Protein AF-M6K4W4-F1 (afdb_monomer)

Radius of gyration: 41.8 Å; Cα contacts (8 Å, |Δi|>4): 818; chains: 1; bounding box: 89×68×142 Å

Sequence (798 aa):
MIFRPKDFQKKTIPKYYSDYFERLNHFDFEGAIKLLEKIFQDERNQNKKGKPTDFLNEKKEYKSLSVRFQEMLDGFHFSKPLSKKVDLVLKHLEESFNPENLRIHRFKPFNGFLFKMSDDGFSSAVLNSIHFDPETREVSNVFGLNHEIIFEKDSYPSGEDVEETEENSSELYDFIYDMEEGKYSIYYQEEKIEGKDLHVHTKLLLFAKMIREIVDKLLLDERFARFPKVFPFYVLVNSEECYSYTQELFFLEILPSIELQSLRENLNFTLYETSSKIENSISPKEEFLFYLKFLDQQDSREFQTLLRIVDSNPEFQSILEELALDSLNYNFEDEEQEEQEEQEEQEEQEEQEEQEEQEEQEEQEEQEEQEEQEEQEEQEEQEEQEEQEEQEEQEEQEEQLARVRDFEPHLFSSFFWKLAQFNPKSHLENARSFQNKVFFRSPPPLVDSYKIAIPNINNFSYVLFDSYLSIPEEYRSEFYNSFEETLNQMKSLAHPGFKILAMEIEARFKSNQLDSEENPIYLDPPEEFIDVIIDLIHCMPKKFPWFGEAWDFIFEDRLLSLGKKAKRAVPAVIEVMERYNYEDSTRNLATILYNIGCDDIPSLVHELHKENEFYMEEFYDQWSKQAPAVRWAYFLDRFENFPEDFARSEIWEDLLYDSEPGFLVYYENIEKSINRNRIFYAFLKALKNDPQDVPFRFALFYAEKLRNKAKKNRENFFQIISEMTEILKLLNVYEKLNSKQKVYLECGIVAKSIEAFLLEKADALDIFNKTLSKNHLLVFLKVNYIEKKKGSNGVWKN

Organism: NCBI:txid1049928

pLDDT: mean 80.05, std 15.75, range [36.94, 97.44]

Secondary structure (DSSP, 8-state):
-EE--TTTT-TT--HHHHHHHHHHHHS-HHHHHHHHHHHHH-GGGSSBSS-GGGGTT--S----HHHHHHHHHHH---SS-HHHHHHHHHHHHHHT-SHHHHHHHHHS---EEEEEEP-SSSPPEEEEEEEE-TTT--EEEEEEEEEEEE-GGGGS---TT----TTTSHHHHHHHHHHHTT-B-EEETTEEEPHHHHHHHHHHHHHHHHHHHHHHHHTT-HHHHHS---SSBEEEEE-GGG-TT--S--EEESS--B-GGGGTTSTTHHHHHHTT-------HHHHHHHHHTTTT-TTSHHHHHHHHHHHH-HHHHHHHHHHHHHHTT--TTGGGTHHHHHHHHHHHHHHHHHHHHHHTTT-SS-----TTSHHHHHHHHHHHHHHHHHHHHHHHHHHHHHHHHTS-HHHHHHHHHHHHHH-HHHHHHHHHHHHHHHHTPPPPPPPS-HHHHHHHHHHHHHHHHHHHHTS-HHHHHHHHHHHHHHHHHHTTSSSHHHHHHHHHHHHHHHHT-TT-SS-GGGTS--HHHHHHHHHHHHTS-SS---SSHHHHHHIIIIIIHHGGGGGGGHHHHHHHHHHH-SHHHHHHHHHHHHHTT--S--HHHHHHHHH-TTTTTTTHHHHTTHHHHHHHHHHHHHHHH-GGGGGSHHHHHHHS--SHHHHHHHHHHHHH-TTHHHHHHHHHHHHHH---HHHHHHHHHHHHHHHHHHHH-STTHHHHHHHHHHHHHHHHHHS---HHHHHHHHHHHHHHHHHHHHHH-TTHHHHHHHH-SS-HHHHHHHHHHHHHHH-GGGTTT-

Mean predicted aligned error: 17.24 Å

Nearest PDB structures (foldseek):
  6gmh-assembly1_Q  TM=1.712E-01  e=3.561E-02  Homo sapiens
  4ol0-assembly1_B  TM=1.947E-01  e=4.812E-02  Homo sapiens
  7t7t-assembly1_A  TM=1.712E-01  e=3.637E-01  Citrus unshiu
  7v6p-assembly1_A-2  TM=2.464E-01  e=3.878E+00  Homo sapiens
  8bh3-assembly1_S  TM=1.858E-01  e=3.878E+00  Homo sapiens

Solvent-accessible surface area (backbone atoms only — not comparable to full-atom values): 44821 Å² total; per-residue (Å²): 64,57,73,63,61,96,60,87,75,58,96,78,69,58,68,64,60,57,52,51,52,53,43,41,51,76,35,57,73,68,56,47,50,56,52,50,51,52,42,40,60,34,80,81,30,40,51,71,70,77,58,80,77,79,53,72,82,59,92,65,85,90,73,42,44,40,55,54,52,50,53,53,61,72,13,50,47,74,75,56,61,69,65,61,52,46,50,51,55,48,50,39,47,58,73,32,66,47,72,69,33,52,51,41,28,72,80,41,43,30,20,29,41,36,32,40,49,53,69,61,87,73,48,35,26,33,37,30,32,17,18,65,43,85,86,83,65,49,74,42,78,26,44,67,32,74,41,77,72,43,47,45,63,23,56,41,65,94,64,79,93,64,74,92,56,81,79,75,67,43,62,70,51,51,51,51,51,37,28,51,74,46,37,41,59,39,51,54,94,94,44,76,54,62,35,44,58,55,51,49,55,50,49,53,51,57,47,43,54,53,52,47,56,48,48,61,52,41,75,71,33,63,70,58,26,54,45,76,38,36,66,62,29,40,41,35,34,42,48,52,90,57,45,95,83,54,96,60,90,50,59,39,30,62,44,68,63,43,43,68,76,77,38,68,87,42,96,50,34,69,39,41,64,57,25,39,62,74,83,85,81,75,52,74,64,60,53,47,60,64,27,54,80,30,59,84,43,71,87,40,70,52,26,56,47,38,47,53,54,35,76,74,29,73,65,59,42,50,53,52,52,49,44,45,53,51,27,68,66,66,59,91,65,52,77,70,42,54,70,47,49,62,52,50,57,53,53,52,54,56,54,49,59,60,48,57,67,54,58,77,67,64,85,80,78,85,90,89,86,61,101,75,45,67,75,52,49,60,47,50,54,48,52,51,49,51,52,50,54,53,47,54,55,48,53,56,49,51,56,57,51,51,70,55,44,73,47,59,49,28,46,48,40,30,47,34,36,53,40,14,70,74,41,51,91,80,27,41,67,56,28,54,52,51,48,51,51,63,54,69,52,74,80,70,86,72,57,94,46,61,79,56,33,45,56,53,48,50,52,57,50,47,41,54,51,51,32,56,68,41,43,54,79,94,52,40,77,80,46,47,65,59,50,52,50,37,40,55,53,37,48,68,45,91,54,45,65,38,30,50,51,35,52,50,54,50,34,20,62,78,69,71,43,79,88,48,92,66,64,61,44,59,79,67,63,55,72,66,57,54,52,40,51,39,52,42,60,66,66,55,65,90,60,81,86,64,88,50,70,59,46,36,60,53,47,56,69,41,43,54,65,35,19,57,76,39,39,84,39,44,67,54,56,50,52,53,37,65,66,61,67,45,72,71,60,42,56,54,49,49,54,49,38,56,51,16,53,50,56,67,82,54,68,70,57,59,52,50,45,74,78,46,71,77,85,47,65,92,49,49,74,61,49,52,43,46,45,34,52,57,42,44,53,54,45,50,54,47,42,75,78,44,54,75,56,41,42,38,22,66,55,40,45,75,46,56,47,94,43,73,55,19,42,50,54,54,53,53,50,41,74,70,36,95,57,29,68,62,55,51,53,25,48,55,43,5,49,67,73,56,58,39,71,56,48,46,54,45,47,56,52,49,35,53,51,36,54,60,46,39,77,74,38,75,90,53,27,68,60,38,37,48,54,32,29,52,52,47,55,46,49,52,75,80,46,85,64,51,75,72,55,46,54,50,36,51,52,26,50,51,51,51,54,48,52,53,49,50,75,74,37,94,58,44,70,61,53,52,69,74,71,66,88,83,57,69,67,63,52,51,54,51,52,54,52,38,29,77,76,56,36,72,76,43,53,85,75,109

Foldseek 3Di:
DAFCDVPPPPPDDPPVVVVLVVQVRVDDLVSNVVVLLVLQPPPQFFDFDDDPVVCVPPPDDRDTSNVLLVVQVQFQADPDPLVVLLVVQLVQQVVQPDPVLLLLCLVQNQFEKEWEWDQDQQIWTWIARWRADPVVRDIDGRTRRGGTSGDSSSRGHDDPDDDDDPPPVVPSRVSLCCQQVCSTQGDDPHDTDRSLVSSVSSSVSSVLVSLVVSVVVLLQDLSSLQAAGAPLHFYWYWDPVSDPPDPDTTIDTSDDRRGLVNCPVHPSSVSNVVSHDRDPDDPLLSLLLVLLVCLVVCVDVSLVVNLVSCLVDVVSVVLLLVLLVLLLVDDPPCVVVVVVVVVVVVVVVVVVVVVVVVVVPPPPDDDDDDPPCPVVVVVVVVVVVVVVVVVVVVVVSVVSSVVSSPDHSLSSLLSLQVSCVVPVVPRVVVSVVSLLCLLPRDQHDQDLDLVRNLVSLVSNLVSLLSSLVSHPPVCSVVCVVSSLVSLVVQCVDDQLSSVLSSVQSVQCVVVVPSPDPDGPCLVPPDPVNLVSLLSLLVSQDLEHPPDDDSCCSNQVNPLLSNFLVSLVSLVSLVVSCVSHLDQPSVLSSQVSCVRNPPQARDPSNVVNCVVPVPRQPPPCLVSLQRNLVVLVVVVVVCCVVPVLVLLAQVNVVVRQDQDLSSLVNVLVCLVVDPCNVSNLVSLLSNLQPPHDDRSLVSLVSNLVVLVVVLVVDLQCNLVSLQSSLSSLVSSVVPDPDDPVSVVSNVVSVVSVVVVVVLVPDPCVLVVLVVPDDDDPVSVSSNQNSQCVPPNPVSNVVD

Structure (mmCIF, N/CA/C/O backbone):
data_AF-M6K4W4-F1
#
_entry.id   AF-M6K4W4-F1
#
loop_
_atom_site.group_PDB
_atom_site.id
_atom_site.type_symbol
_atom_site.label_atom_id
_atom_site.label_alt_id
_atom_site.label_comp_id
_atom_site.label_asym_id
_atom_site.label_entity_id
_atom_site.label_seq_id
_atom_site.pdbx_PDB_ins_code
_atom_site.Cartn_x
_atom_site.Cartn_y
_atom_site.Cartn_z
_atom_site.occupancy
_atom_site.B_iso_or_equiv
_atom_site.auth_seq_id
_atom_site.auth_comp_id
_atom_site.auth_asym_id
_atom_site.auth_atom_id
_atom_site.pdbx_PDB_model_num
ATOM 1 N N . MET A 1 1 ? -38.088 -5.183 10.378 1.00 49.34 1 MET A N 1
ATOM 2 C CA . MET A 1 1 ? -36.791 -4.618 9.973 1.00 49.34 1 MET A CA 1
ATOM 3 C C . MET A 1 1 ? -36.894 -3.118 10.109 1.00 49.34 1 MET A C 1
ATOM 5 O O . MET A 1 1 ? -37.890 -2.564 9.657 1.00 49.34 1 MET A O 1
ATOM 9 N N . ILE A 1 2 ? -35.953 -2.481 10.795 1.00 46.59 2 ILE A N 1
ATOM 10 C CA . ILE A 1 2 ? -35.942 -1.023 10.928 1.00 46.59 2 ILE A CA 1
ATOM 11 C C . ILE A 1 2 ? -34.768 -0.523 10.084 1.00 46.59 2 ILE A C 1
ATOM 13 O O . ILE A 1 2 ? -33.608 -0.661 10.448 1.00 46.59 2 ILE A O 1
ATOM 17 N N . PHE A 1 3 ? -35.069 0.039 8.918 1.00 52.91 3 PHE A N 1
ATOM 18 C CA . PHE A 1 3 ? -34.086 0.654 8.035 1.00 52.91 3 PHE A CA 1
ATOM 19 C C . PHE A 1 3 ? -33.864 2.081 8.502 1.00 52.91 3 PHE A C 1
ATOM 21 O O . PHE A 1 3 ? -34.741 2.939 8.355 1.00 52.91 3 PHE A O 1
ATOM 28 N N . ARG A 1 4 ? -32.680 2.356 9.049 1.00 50.47 4 ARG A N 1
ATOM 29 C CA . ARG A 1 4 ? -32.281 3.720 9.394 1.00 50.47 4 ARG A CA 1
ATOM 30 C C . ARG A 1 4 ? -31.012 4.138 8.656 1.00 50.47 4 ARG A C 1
ATOM 32 O O . ARG A 1 4 ? -30.052 4.467 9.336 1.00 50.47 4 ARG A O 1
ATOM 39 N N . PRO A 1 5 ? -30.930 4.203 7.318 1.00 49.78 5 PRO A N 1
ATOM 40 C CA . PRO A 1 5 ? -29.841 4.959 6.701 1.00 49.78 5 PRO A CA 1
ATOM 41 C C . PRO A 1 5 ? -29.879 6.408 7.224 1.00 49.78 5 PRO A C 1
ATOM 43 O O . PRO A 1 5 ? -30.958 6.973 7.423 1.00 49.78 5 PRO A O 1
ATOM 46 N N . LYS A 1 6 ? -28.709 6.992 7.522 1.00 44.62 6 LYS A N 1
ATOM 47 C CA . LYS A 1 6 ? -28.580 8.357 8.080 1.00 44.62 6 LYS A CA 1
ATOM 48 C C . LYS A 1 6 ? -29.164 9.423 7.131 1.00 44.62 6 LYS A C 1
ATOM 50 O O . LYS A 1 6 ? -29.436 10.531 7.577 1.00 44.62 6 LYS A O 1
ATOM 55 N N . ASP A 1 7 ? -29.436 9.073 5.866 1.00 46.97 7 ASP A N 1
ATOM 56 C CA . ASP A 1 7 ? -29.549 10.070 4.808 1.00 46.97 7 ASP A CA 1
ATOM 57 C C . ASP A 1 7 ? -30.619 9.803 3.726 1.00 46.97 7 ASP A C 1
ATOM 59 O O . ASP A 1 7 ? -30.394 9.978 2.528 1.00 46.97 7 ASP A O 1
ATOM 63 N N . PHE A 1 8 ? -31.858 9.483 4.123 1.00 48.31 8 PHE A N 1
ATOM 64 C CA . PHE A 1 8 ? -33.008 9.605 3.201 1.00 48.31 8 PHE A CA 1
ATOM 65 C C . PHE A 1 8 ? -33.279 11.062 2.747 1.00 48.31 8 PHE A C 1
ATOM 67 O O . PHE A 1 8 ? -34.235 11.312 2.015 1.00 48.31 8 PHE A O 1
ATOM 74 N N . GLN A 1 9 ? -32.478 12.045 3.182 1.00 43.69 9 GLN A N 1
ATOM 75 C CA . GLN A 1 9 ? -32.677 13.470 2.901 1.00 43.69 9 GLN A CA 1
ATOM 76 C C . GLN A 1 9 ? -31.898 13.996 1.682 1.00 43.69 9 GLN A C 1
ATOM 78 O O . GLN A 1 9 ? -32.047 15.174 1.335 1.00 43.69 9 GLN A O 1
ATOM 83 N N . LYS A 1 10 ? -31.121 13.161 0.970 1.00 51.03 10 LYS A N 1
ATOM 84 C CA . LYS A 1 10 ? -30.505 13.578 -0.302 1.00 51.03 10 LYS A CA 1
ATOM 85 C C . LYS A 1 10 ? -31.591 13.951 -1.323 1.00 51.03 10 LYS A C 1
ATOM 87 O O . LYS A 1 10 ? -32.518 13.192 -1.590 1.00 51.03 10 LYS A O 1
ATOM 92 N N . LYS A 1 11 ? -31.460 15.131 -1.943 1.00 49.00 11 LYS A N 1
ATOM 93 C CA . LYS A 1 11 ? -32.449 15.719 -2.880 1.00 49.00 11 LYS A CA 1
ATOM 94 C C . LYS A 1 11 ? -32.685 14.917 -4.174 1.00 49.00 11 LYS A C 1
ATOM 96 O O . LYS A 1 11 ? -33.542 15.308 -4.963 1.00 49.00 11 LYS A O 1
ATOM 101 N N . THR A 1 12 ? -31.939 13.839 -4.414 1.00 57.78 12 THR A N 1
ATOM 102 C CA . THR A 1 12 ? -31.922 13.085 -5.679 1.00 57.78 12 THR A CA 1
ATOM 103 C C . THR A 1 12 ? -31.826 11.570 -5.459 1.00 57.78 12 THR A C 1
ATOM 105 O O . THR A 1 12 ? -31.023 10.911 -6.110 1.00 57.78 12 THR A O 1
ATOM 108 N N . ILE A 1 13 ? -32.609 11.001 -4.537 1.00 65.00 13 ILE A N 1
ATOM 109 C CA . ILE A 1 13 ? -32.772 9.538 -4.454 1.00 65.00 13 ILE A CA 1
ATOM 110 C C . ILE A 1 13 ? -33.796 9.110 -5.523 1.00 65.00 13 ILE A C 1
ATOM 112 O O . ILE A 1 13 ? -34.909 9.649 -5.519 1.00 65.00 13 ILE A O 1
ATOM 116 N N . PRO A 1 14 ? -33.464 8.183 -6.446 1.00 70.69 14 PRO A N 1
ATOM 117 C CA . PRO A 1 14 ? -34.434 7.653 -7.404 1.00 70.69 14 PRO A CA 1
ATOM 118 C C . PRO A 1 14 ? -35.653 7.045 -6.705 1.00 70.69 14 PRO A C 1
ATOM 120 O O . PRO A 1 14 ? -35.546 6.470 -5.617 1.00 70.69 14 PRO A O 1
ATOM 123 N N . LYS A 1 15 ? -36.828 7.154 -7.331 1.00 74.56 15 LYS A N 1
ATOM 124 C CA . LYS A 1 15 ? -38.108 6.786 -6.710 1.00 74.56 15 LYS A CA 1
ATOM 125 C C . LYS A 1 15 ? -38.156 5.309 -6.324 1.00 74.56 15 LYS A C 1
ATOM 127 O O . LYS A 1 15 ? -38.795 4.963 -5.333 1.00 74.56 15 LYS A O 1
ATOM 132 N N . TYR A 1 16 ? -37.471 4.451 -7.083 1.00 78.81 16 TYR A N 1
ATOM 133 C CA . TYR A 1 16 ? -37.319 3.037 -6.744 1.00 78.81 16 TYR A CA 1
ATOM 134 C C . TYR A 1 16 ? -36.734 2.821 -5.343 1.00 78.81 16 TYR A C 1
ATOM 136 O O . TYR A 1 16 ? -37.367 2.127 -4.557 1.00 78.81 16 TYR A O 1
ATOM 144 N N . TYR A 1 17 ? -35.589 3.422 -4.998 1.00 75.38 17 TYR A N 1
ATOM 145 C CA . TYR A 1 17 ? -34.979 3.196 -3.681 1.00 75.38 17 TYR A CA 1
ATOM 146 C C . TYR A 1 17 ? -35.857 3.733 -2.558 1.00 75.38 17 TYR A C 1
ATOM 148 O O . TYR A 1 17 ? -36.000 3.071 -1.534 1.00 75.38 17 TYR A O 1
ATOM 156 N N . SER A 1 18 ? -36.489 4.899 -2.751 1.00 74.31 18 SER A N 1
ATOM 157 C CA . SER A 1 18 ? -37.393 5.434 -1.730 1.00 74.31 18 SER A CA 1
ATOM 158 C C . SER A 1 18 ? -38.557 4.474 -1.475 1.00 74.31 18 SER A C 1
ATOM 160 O O . SER A 1 18 ? -38.818 4.151 -0.324 1.00 74.31 18 SER A O 1
ATOM 162 N N . ASP A 1 19 ? -39.216 3.968 -2.525 1.00 77.69 19 ASP A N 1
ATOM 163 C CA . ASP A 1 19 ? -40.331 3.021 -2.391 1.00 77.69 19 ASP A CA 1
ATOM 164 C C . ASP A 1 19 ? -39.862 1.641 -1.900 1.00 77.69 19 ASP A C 1
ATOM 166 O O . ASP A 1 19 ? -40.538 1.041 -1.070 1.00 77.69 19 ASP A O 1
ATOM 170 N N . TYR A 1 20 ? -38.700 1.147 -2.340 1.00 77.62 20 TYR A N 1
ATOM 171 C CA . TYR A 1 20 ? -38.130 -0.130 -1.900 1.00 77.62 20 TYR A CA 1
ATOM 172 C C . TYR A 1 20 ? -37.825 -0.113 -0.399 1.00 77.62 20 TYR A C 1
ATOM 174 O O . TYR A 1 20 ? -38.339 -0.958 0.334 1.00 77.62 20 TYR A O 1
ATOM 182 N N . PHE A 1 21 ? -37.072 0.881 0.084 1.00 73.94 21 PHE A N 1
ATOM 183 C CA . PHE A 1 21 ? -36.732 0.991 1.504 1.00 73.94 21 PHE A CA 1
ATOM 184 C C . PHE A 1 21 ? -37.921 1.400 2.382 1.00 73.94 21 PHE A C 1
ATOM 186 O O . PHE A 1 21 ? -38.045 0.914 3.506 1.00 73.94 21 PHE A O 1
ATOM 193 N N . GLU A 1 22 ? -38.831 2.250 1.891 1.00 73.19 22 GLU A N 1
ATOM 194 C CA . GLU A 1 22 ? -40.080 2.555 2.598 1.00 73.19 22 GLU A CA 1
ATOM 195 C C . GLU A 1 22 ? -40.913 1.285 2.784 1.00 73.19 22 GLU A C 1
ATOM 197 O O . GLU A 1 22 ? -41.398 1.017 3.882 1.00 73.19 22 GLU A O 1
ATOM 202 N N . ARG A 1 23 ? -41.042 0.459 1.743 1.00 72.06 23 ARG A N 1
ATOM 203 C CA . ARG A 1 23 ? -41.739 -0.828 1.825 1.00 72.06 23 ARG A CA 1
ATOM 204 C C . ARG A 1 23 ? -41.053 -1.785 2.780 1.00 72.06 23 ARG A C 1
ATOM 206 O O . ARG A 1 23 ? -41.731 -2.396 3.590 1.00 72.06 23 ARG A O 1
ATOM 213 N N . LEU A 1 24 ? -39.736 -1.877 2.725 1.00 68.69 24 LEU A N 1
ATOM 214 C CA . LEU A 1 24 ? -38.922 -2.670 3.639 1.00 68.69 24 LEU A CA 1
ATOM 215 C C . LEU A 1 24 ? -39.102 -2.251 5.115 1.00 68.69 24 LEU A C 1
ATOM 217 O O . LEU A 1 24 ? -39.174 -3.104 5.995 1.00 68.69 24 LEU A O 1
ATOM 221 N N . ASN A 1 25 ? -39.284 -0.957 5.384 1.00 65.81 25 ASN A N 1
ATOM 222 C CA . ASN A 1 25 ? -39.628 -0.436 6.713 1.00 65.81 25 ASN A CA 1
ATOM 223 C C . ASN A 1 25 ? -41.031 -0.836 7.209 1.00 65.81 25 ASN A C 1
ATOM 225 O O . ASN A 1 25 ? -41.274 -0.832 8.416 1.00 65.81 25 ASN A O 1
ATOM 229 N N . HIS A 1 26 ? -41.963 -1.152 6.305 1.00 61.78 26 HIS A N 1
ATOM 230 C CA . HIS A 1 26 ? -43.369 -1.425 6.636 1.00 61.78 26 HIS A CA 1
ATOM 231 C C . HIS A 1 26 ? -43.803 -2.883 6.405 1.00 61.78 26 HIS A C 1
ATOM 233 O O . HIS A 1 26 ? -44.834 -3.297 6.938 1.00 61.78 26 HIS A O 1
ATOM 239 N N . PHE A 1 27 ? -43.064 -3.657 5.611 1.00 56.88 27 PHE A N 1
ATOM 240 C CA . PHE A 1 27 ? -43.358 -5.048 5.278 1.00 56.88 27 PHE A CA 1
ATOM 241 C C . PHE A 1 27 ? -42.494 -6.036 6.065 1.00 56.88 27 PHE A C 1
ATOM 243 O O . PHE A 1 27 ? -41.407 -5.722 6.547 1.00 56.88 27 PHE A O 1
ATOM 250 N N . ASP A 1 28 ? -42.994 -7.266 6.170 1.00 66.88 28 ASP A N 1
ATOM 251 C CA . ASP A 1 28 ? -42.177 -8.437 6.465 1.00 66.88 28 ASP A CA 1
ATOM 252 C C . ASP A 1 28 ? -41.399 -8.884 5.208 1.00 66.88 28 ASP A C 1
ATOM 254 O O . ASP A 1 28 ? -41.616 -8.383 4.101 1.00 66.88 28 ASP A O 1
ATOM 258 N N . PHE A 1 29 ? -40.478 -9.836 5.379 1.00 70.75 29 PHE A N 1
ATOM 259 C CA . PHE A 1 29 ? -39.687 -10.431 4.292 1.00 70.75 29 PHE A CA 1
ATOM 260 C C . PHE A 1 29 ? -40.554 -10.838 3.081 1.00 70.75 29 PHE A C 1
ATOM 262 O O . PHE A 1 29 ? -40.215 -10.542 1.935 1.00 70.75 29 PHE A O 1
ATOM 269 N N . GLU A 1 30 ? -41.728 -11.423 3.334 1.00 76.88 30 GLU A N 1
ATOM 270 C CA . GLU A 1 30 ? -42.681 -11.858 2.307 1.00 76.88 30 GLU A CA 1
ATOM 271 C C . GLU A 1 30 ? -43.223 -10.698 1.459 1.00 76.88 30 GLU A C 1
ATOM 273 O O . GLU A 1 30 ? -43.406 -10.828 0.246 1.00 76.88 30 GLU A O 1
ATOM 278 N N . GLY A 1 31 ? -43.496 -9.543 2.070 1.00 80.44 31 GLY A N 1
ATOM 279 C CA . GLY A 1 31 ? -43.928 -8.352 1.339 1.00 80.44 31 GLY A CA 1
ATOM 280 C C . GLY A 1 31 ? -42.840 -7.773 0.428 1.00 80.44 31 GLY A C 1
ATOM 281 O O . GLY A 1 31 ? -43.158 -7.276 -0.656 1.00 80.44 31 GLY A O 1
ATOM 282 N N . ALA A 1 32 ? -41.572 -7.869 0.834 1.00 80.00 32 ALA A N 1
ATOM 283 C CA . ALA A 1 32 ? -40.431 -7.390 0.056 1.00 80.00 32 ALA A CA 1
ATOM 284 C C . ALA A 1 32 ? -40.082 -8.324 -1.115 1.00 80.00 32 ALA A C 1
ATOM 286 O O . ALA A 1 32 ? -39.896 -7.851 -2.238 1.00 80.00 32 ALA A O 1
ATOM 287 N N . ILE A 1 33 ? -40.115 -9.644 -0.905 1.00 83.06 33 ILE A N 1
ATOM 288 C CA . ILE A 1 33 ? -39.963 -10.625 -1.991 1.00 83.06 33 ILE A CA 1
ATOM 289 C C . ILE A 1 33 ? -41.062 -10.444 -3.044 1.00 83.06 33 ILE A C 1
ATOM 291 O O . ILE A 1 33 ? -40.757 -10.351 -4.229 1.00 83.06 33 ILE A O 1
ATOM 295 N N . LYS A 1 34 ? -42.323 -10.245 -2.635 1.00 85.81 34 LYS A N 1
ATOM 296 C CA . LYS A 1 34 ? -43.436 -9.971 -3.568 1.00 85.81 34 LYS A CA 1
ATOM 297 C C . LYS A 1 34 ? -43.252 -8.714 -4.415 1.00 85.81 34 LYS A C 1
ATOM 299 O O . LYS A 1 34 ? -43.849 -8.597 -5.487 1.00 85.81 34 LYS A O 1
ATOM 304 N N . LEU A 1 35 ? -42.509 -7.723 -3.926 1.00 85.62 35 LEU A N 1
ATOM 305 C CA . LEU A 1 35 ? -42.175 -6.537 -4.711 1.00 85.62 35 LEU A CA 1
ATOM 306 C C . LEU A 1 35 ? -41.155 -6.883 -5.797 1.00 85.62 35 LEU A C 1
ATOM 308 O O . LEU A 1 35 ? -41.369 -6.513 -6.951 1.00 85.62 35 LEU A O 1
ATOM 312 N N . LEU A 1 36 ? -40.091 -7.607 -5.439 1.00 87.12 36 LEU A N 1
ATOM 313 C CA . LEU A 1 36 ? -39.096 -8.075 -6.401 1.00 87.12 36 LEU A CA 1
ATOM 314 C C . LEU A 1 36 ? -39.738 -8.999 -7.436 1.00 87.12 36 LEU A C 1
ATOM 316 O O . LEU A 1 36 ? -39.598 -8.738 -8.625 1.00 87.12 36 LEU A O 1
ATOM 320 N N . GLU A 1 37 ? -40.548 -9.975 -7.019 1.00 89.12 37 GLU A N 1
ATOM 321 C CA . GLU A 1 37 ? -41.305 -10.853 -7.924 1.00 89.12 37 GLU A CA 1
ATOM 322 C C . GLU A 1 37 ? -42.061 -10.058 -8.993 1.00 89.12 37 GLU A C 1
ATOM 324 O O . GLU A 1 37 ? -41.987 -10.387 -10.173 1.00 89.12 37 GLU A O 1
ATOM 329 N N . LYS A 1 38 ? -42.738 -8.964 -8.618 1.00 88.88 38 LYS A N 1
ATOM 330 C CA . LYS A 1 38 ? -43.446 -8.105 -9.582 1.00 88.88 38 LYS A CA 1
ATOM 331 C C . LYS A 1 38 ? -42.511 -7.437 -10.588 1.00 88.88 38 LYS A C 1
ATOM 333 O O . LYS A 1 38 ? -42.890 -7.298 -11.746 1.00 88.88 38 LYS A O 1
ATOM 338 N N . ILE A 1 39 ? -41.320 -7.016 -10.162 1.00 89.00 39 ILE A N 1
ATOM 339 C CA . ILE A 1 39 ? -40.303 -6.430 -11.049 1.00 89.00 39 ILE A CA 1
ATOM 340 C C . ILE A 1 39 ? -39.770 -7.503 -12.005 1.00 89.00 39 ILE A C 1
ATOM 342 O O . ILE A 1 39 ? -39.716 -7.280 -13.215 1.00 89.00 39 ILE A O 1
ATOM 346 N N . PHE A 1 40 ? -39.435 -8.682 -11.477 1.00 88.50 40 PHE A N 1
ATOM 347 C CA . PHE A 1 40 ? -38.919 -9.811 -12.249 1.00 88.50 40 PHE A CA 1
ATOM 348 C C . PHE A 1 40 ? -39.977 -10.454 -13.156 1.00 88.50 40 PHE A C 1
ATOM 350 O O . PHE A 1 40 ? -39.593 -11.107 -14.119 1.00 88.50 40 PHE A O 1
ATOM 357 N N . GLN A 1 41 ? -41.279 -10.259 -12.910 1.00 90.19 41 GLN A N 1
ATOM 358 C CA . GLN A 1 41 ? -42.397 -10.741 -13.743 1.00 90.19 41 GLN A CA 1
ATOM 359 C C . GLN A 1 41 ? -42.896 -9.723 -14.785 1.00 90.19 41 GLN A C 1
ATOM 361 O O . GLN A 1 41 ? -43.704 -10.085 -15.639 1.00 90.19 41 GLN A O 1
ATOM 366 N N . ASP A 1 42 ? -42.442 -8.465 -14.752 1.00 88.06 42 ASP A N 1
ATOM 367 C CA . ASP A 1 42 ? -42.850 -7.452 -15.735 1.00 88.06 42 ASP A CA 1
ATOM 368 C C . ASP A 1 42 ? -42.411 -7.873 -17.147 1.00 88.06 42 ASP A C 1
ATOM 370 O O . ASP A 1 42 ? -41.235 -8.161 -17.388 1.00 88.06 42 ASP A O 1
ATOM 374 N N . GLU A 1 43 ? -43.351 -7.907 -18.095 1.00 85.50 43 GLU A N 1
ATOM 375 C CA . GLU A 1 43 ? -43.111 -8.346 -19.476 1.00 85.50 43 GLU A CA 1
ATOM 376 C C . GLU A 1 43 ? -41.975 -7.567 -20.159 1.00 85.50 43 GLU A C 1
ATOM 378 O O . GLU A 1 43 ? -41.245 -8.124 -20.983 1.00 85.50 43 GLU A O 1
ATOM 383 N N . ARG A 1 44 ? -41.777 -6.294 -19.789 1.00 85.62 44 ARG A N 1
ATOM 384 C CA . ARG A 1 44 ? -40.721 -5.427 -20.339 1.00 85.62 44 ARG A CA 1
ATOM 385 C C . ARG A 1 44 ? -39.317 -5.894 -19.957 1.00 85.62 44 ARG A C 1
ATOM 387 O O . ARG A 1 44 ? -38.374 -5.634 -20.702 1.00 85.62 44 ARG A O 1
ATOM 394 N N . ASN A 1 45 ? -39.191 -6.599 -18.834 1.00 87.56 45 ASN A N 1
ATOM 395 C CA . ASN A 1 45 ? -37.912 -6.968 -18.232 1.00 87.56 45 ASN A CA 1
ATOM 396 C C . ASN A 1 45 ? -37.441 -8.370 -18.667 1.00 87.56 45 ASN A C 1
ATOM 398 O O . ASN A 1 45 ? -36.295 -8.735 -18.429 1.00 87.56 45 ASN A O 1
ATOM 402 N N . GLN A 1 46 ? -38.289 -9.159 -19.340 1.00 82.06 46 GLN A N 1
ATOM 403 C CA . GLN A 1 46 ? -38.048 -10.593 -19.578 1.00 82.06 46 GLN A CA 1
ATOM 404 C C . GLN A 1 46 ? -36.919 -10.927 -20.565 1.00 82.06 46 GLN A C 1
ATOM 406 O O . GLN A 1 46 ? -36.524 -12.092 -20.649 1.00 82.06 46 GLN A O 1
ATOM 411 N N . ASN A 1 47 ? -36.427 -9.948 -21.334 1.00 78.12 47 ASN A N 1
ATOM 412 C CA . ASN A 1 47 ? -35.526 -10.177 -22.467 1.00 78.12 47 ASN A CA 1
ATOM 413 C C . ASN A 1 47 ? -34.128 -9.568 -22.267 1.00 78.12 47 ASN A C 1
ATOM 415 O O . ASN A 1 47 ? -34.017 -8.385 -21.935 1.00 78.12 47 ASN A O 1
ATOM 419 N N . LYS A 1 48 ? -33.066 -10.348 -22.543 1.00 74.44 48 LYS A N 1
ATOM 420 C CA . LYS A 1 48 ? -31.685 -9.831 -22.642 1.00 74.44 48 LYS A CA 1
ATOM 421 C C . LYS A 1 48 ? -31.562 -8.812 -23.789 1.00 74.44 48 LYS A C 1
ATOM 423 O O . LYS A 1 48 ? -32.197 -8.943 -24.837 1.00 74.44 48 LYS A O 1
ATOM 428 N N . LYS A 1 49 ? -30.713 -7.799 -23.614 1.00 71.88 49 LYS A N 1
ATOM 429 C CA . LYS A 1 49 ? -30.322 -6.824 -24.642 1.00 71.88 49 LYS A CA 1
ATOM 430 C C . LYS A 1 49 ? -29.421 -7.503 -25.672 1.00 71.88 49 LYS A C 1
ATOM 432 O O . LYS A 1 49 ? -28.420 -8.104 -25.308 1.00 71.88 49 LYS A O 1
ATOM 437 N N . GLY A 1 50 ? -29.736 -7.345 -26.955 1.00 66.69 50 GLY A N 1
ATOM 438 C CA . GLY A 1 50 ? -28.913 -7.855 -28.055 1.00 66.69 50 GLY A CA 1
ATOM 439 C C . GLY A 1 50 ? -29.746 -8.220 -29.278 1.00 66.69 50 GLY A C 1
ATOM 440 O O . GLY A 1 50 ? -30.979 -8.209 -29.242 1.00 66.69 50 GLY A O 1
ATOM 441 N N . LYS A 1 51 ? -29.078 -8.522 -30.391 1.00 55.81 51 LYS A N 1
ATOM 442 C CA . LYS A 1 51 ? -29.706 -9.128 -31.570 1.00 55.81 51 LYS A CA 1
ATOM 443 C C . LYS A 1 51 ? -29.680 -10.652 -31.419 1.00 55.81 51 LYS A C 1
ATOM 445 O O . LYS A 1 51 ? -28.748 -11.178 -30.827 1.00 55.81 51 LYS A O 1
ATOM 450 N N . PRO A 1 52 ? -30.612 -11.395 -32.042 1.00 53.19 52 PRO A N 1
ATOM 451 C CA . PRO A 1 52 ? -30.584 -12.863 -32.032 1.00 53.19 52 PRO A CA 1
ATOM 452 C C . PRO A 1 52 ? -29.250 -13.475 -32.501 1.00 53.19 52 PRO A C 1
ATOM 454 O O . PRO A 1 52 ? -28.937 -14.607 -32.157 1.00 53.19 52 PRO A O 1
ATOM 457 N N . THR A 1 53 ? -28.461 -12.728 -33.284 1.00 53.41 53 THR A N 1
ATOM 458 C CA . THR A 1 53 ? -27.122 -13.113 -33.748 1.00 53.41 53 THR A CA 1
ATOM 459 C C . THR A 1 53 ? -26.065 -13.162 -32.651 1.00 53.41 53 THR A C 1
ATOM 461 O O . THR A 1 53 ? -25.084 -13.884 -32.802 1.00 53.41 53 THR A O 1
ATOM 464 N N . ASP A 1 54 ? -26.267 -12.414 -31.569 1.00 57.34 54 ASP A N 1
ATOM 465 C CA . ASP A 1 54 ? -25.302 -12.262 -30.477 1.00 57.34 54 ASP A CA 1
ATOM 466 C C . ASP A 1 54 ? -25.313 -13.495 -29.548 1.00 57.34 54 ASP A C 1
ATOM 468 O O . ASP A 1 54 ? -24.373 -13.707 -28.794 1.00 57.34 54 ASP A O 1
ATOM 472 N N . PHE A 1 55 ? -26.330 -14.359 -29.684 1.00 60.00 55 PHE A N 1
ATOM 473 C CA . PHE A 1 55 ? -26.555 -15.566 -28.876 1.00 60.00 55 PHE A CA 1
ATOM 474 C C . PHE A 1 55 ? -26.468 -16.871 -29.699 1.00 60.00 55 PHE A C 1
ATOM 476 O O . PHE A 1 55 ? -26.850 -17.939 -29.233 1.00 60.00 55 PHE A O 1
ATOM 483 N N . LEU A 1 56 ? -25.974 -16.820 -30.947 1.00 49.16 56 LEU A N 1
ATOM 484 C CA . LEU A 1 56 ? -25.976 -17.966 -31.881 1.00 49.16 56 LEU A CA 1
ATOM 485 C C . LEU A 1 56 ? -25.100 -19.161 -31.453 1.00 49.16 56 LEU A C 1
ATOM 487 O O . LEU A 1 56 ? -25.269 -20.250 -32.001 1.00 49.16 56 LEU A O 1
ATOM 491 N N . ASN A 1 57 ? -24.178 -18.969 -30.503 1.00 49.88 57 ASN A N 1
ATOM 492 C CA . ASN A 1 57 ? -23.321 -20.029 -29.960 1.00 49.88 57 ASN A CA 1
ATOM 493 C C . ASN A 1 57 ? -23.842 -20.620 -28.635 1.00 49.88 57 ASN A C 1
ATOM 495 O O . ASN A 1 57 ? -23.309 -21.633 -28.180 1.00 49.88 57 ASN A O 1
ATOM 499 N N . GLU A 1 58 ? -24.884 -20.044 -28.028 1.00 53.66 58 GLU A N 1
ATOM 500 C CA . GLU A 1 58 ? -25.495 -20.580 -26.811 1.00 53.66 58 GLU A CA 1
ATOM 501 C C . GLU A 1 58 ? -26.430 -21.738 -27.194 1.00 53.66 58 GLU A C 1
ATOM 503 O O . GLU A 1 58 ? -27.570 -21.545 -27.604 1.00 53.66 58 GLU A O 1
ATOM 508 N N . LYS A 1 59 ? -25.966 -22.987 -27.071 1.00 47.16 59 LYS A N 1
ATOM 509 C CA . LYS A 1 59 ? -26.814 -24.190 -27.232 1.00 47.16 59 LYS A CA 1
ATOM 510 C C . LYS A 1 59 ? -27.856 -24.367 -26.105 1.00 47.16 59 LYS A C 1
ATOM 512 O O . LYS A 1 59 ? -28.478 -25.426 -26.033 1.00 47.16 59 LYS A O 1
ATOM 517 N N . LYS A 1 60 ? -28.021 -23.382 -25.216 1.00 57.03 60 LYS A N 1
ATOM 518 C CA . LYS A 1 60 ? -28.825 -23.466 -23.989 1.00 57.03 60 LYS A CA 1
ATOM 519 C C . LYS A 1 60 ? -30.249 -22.941 -24.221 1.00 57.03 60 LYS A C 1
ATOM 521 O O . LYS A 1 60 ? -30.479 -22.037 -25.021 1.00 57.03 60 LYS A O 1
ATOM 526 N N . GLU A 1 61 ? -31.222 -23.544 -23.542 1.00 59.66 61 GLU A N 1
ATOM 527 C CA . GLU A 1 61 ? -32.633 -23.152 -23.613 1.00 59.66 61 GLU A CA 1
ATOM 528 C C . GLU A 1 61 ? -32.830 -21.773 -22.957 1.00 59.66 61 GLU A C 1
ATOM 530 O O . GLU A 1 61 ? -32.402 -21.540 -21.827 1.00 59.66 61 GLU A O 1
ATOM 535 N N . TYR A 1 62 ? -33.454 -20.831 -23.673 1.00 64.44 62 TYR A N 1
ATOM 536 C CA . TYR A 1 62 ? -33.687 -19.481 -23.159 1.00 64.44 62 TYR A CA 1
ATOM 537 C C . TYR A 1 62 ? -34.734 -19.507 -22.034 1.00 64.44 62 TYR A C 1
ATOM 539 O O . TYR A 1 62 ? -35.911 -19.771 -22.290 1.00 64.44 62 TYR A O 1
ATOM 547 N N . LYS A 1 63 ? -34.324 -19.192 -20.800 1.00 73.44 63 LYS A N 1
ATOM 548 C CA . LYS A 1 63 ? -35.226 -18.997 -19.651 1.00 73.44 63 LYS A CA 1
ATOM 549 C C . LYS A 1 63 ? -35.518 -17.509 -19.450 1.00 73.44 63 LYS A C 1
ATOM 551 O O . LYS A 1 63 ? -34.632 -16.675 -19.626 1.00 73.44 63 LYS A O 1
ATOM 556 N N . SER A 1 64 ? -36.753 -17.173 -19.075 1.00 79.25 64 SER A N 1
ATOM 557 C CA . SER A 1 64 ? -37.131 -15.786 -18.783 1.00 79.25 64 SER A CA 1
ATOM 558 C C . SER A 1 64 ? -36.505 -15.291 -17.476 1.00 79.25 64 SER A C 1
ATOM 560 O O . SER A 1 64 ? -36.183 -16.083 -16.587 1.00 79.25 64 SER A O 1
ATOM 562 N N . LEU A 1 65 ? -36.388 -13.966 -17.345 1.00 81.75 65 LEU A N 1
ATOM 563 C CA . LEU A 1 65 ? -35.889 -13.302 -16.137 1.00 81.75 65 LEU A CA 1
ATOM 564 C C . LEU A 1 65 ? -36.673 -13.740 -14.880 1.00 81.75 65 LEU A C 1
ATOM 566 O O . LEU A 1 65 ? -36.075 -14.012 -13.843 1.00 81.75 65 LEU A O 1
ATOM 570 N N . SER A 1 66 ? -37.997 -13.901 -14.992 1.00 86.06 66 SER A N 1
ATOM 571 C CA . SER A 1 66 ? -38.845 -14.386 -13.895 1.00 86.06 66 SER A CA 1
ATOM 572 C C . SER A 1 66 ? -38.538 -15.825 -13.463 1.00 86.06 66 SER A C 1
ATOM 574 O O . SER A 1 66 ? -38.592 -16.133 -12.277 1.00 86.06 66 SER A O 1
ATOM 576 N N . VAL A 1 67 ? -38.244 -16.718 -14.417 1.00 84.25 67 VAL A N 1
ATOM 577 C CA . VAL A 1 67 ? -37.947 -18.131 -14.133 1.00 84.25 67 VAL A CA 1
ATOM 578 C C . VAL A 1 67 ? -36.595 -18.246 -13.440 1.00 84.25 67 VAL A C 1
ATOM 580 O O . VAL A 1 67 ? -36.490 -18.934 -12.433 1.00 84.25 67 VAL A O 1
ATOM 583 N N . ARG A 1 68 ? -35.585 -17.515 -13.925 1.00 80.69 68 ARG A N 1
ATOM 584 C CA . ARG A 1 68 ? -34.251 -17.479 -13.309 1.00 80.69 68 ARG A CA 1
ATOM 585 C C . ARG A 1 68 ? -34.278 -16.922 -11.883 1.00 80.69 68 ARG A C 1
ATOM 587 O O . ARG A 1 68 ? -33.616 -17.465 -11.007 1.00 80.69 68 ARG A O 1
ATOM 594 N N . PHE A 1 69 ? -35.086 -15.891 -11.632 1.00 84.94 69 PHE A N 1
ATOM 595 C CA . PHE A 1 69 ? -35.299 -15.373 -10.279 1.00 84.94 69 PHE A CA 1
ATOM 596 C C . PHE A 1 69 ? -35.901 -16.432 -9.343 1.00 84.94 69 PHE A C 1
ATOM 598 O O . PHE A 1 69 ? -35.415 -16.598 -8.230 1.00 84.94 69 PHE A O 1
ATOM 605 N N . GLN A 1 70 ? -36.903 -17.192 -9.800 1.00 85.75 70 GLN A N 1
ATOM 606 C CA . GLN A 1 70 ? -37.482 -18.271 -8.995 1.00 85.75 70 GLN A CA 1
ATOM 607 C C . GLN A 1 70 ? -36.472 -19.393 -8.718 1.00 85.75 70 GLN A C 1
ATOM 609 O O . GLN A 1 70 ? -36.391 -19.860 -7.590 1.00 85.75 70 GLN A O 1
ATOM 614 N N . GLU A 1 71 ? -35.663 -19.782 -9.709 1.00 79.94 71 GLU A N 1
ATOM 615 C CA . GLU A 1 71 ? -34.593 -20.778 -9.527 1.00 79.94 71 GLU A CA 1
ATOM 616 C C . GLU A 1 71 ? -33.581 -20.346 -8.456 1.00 79.94 71 GLU A C 1
ATOM 618 O O . GLU A 1 71 ? -33.134 -21.171 -7.665 1.00 79.94 71 GLU A O 1
ATOM 623 N N . MET A 1 72 ? -33.255 -19.051 -8.395 1.00 79.06 72 MET A N 1
ATOM 624 C CA . MET A 1 72 ? -32.383 -18.497 -7.359 1.00 79.06 72 MET A CA 1
ATOM 625 C C . MET A 1 72 ? -33.034 -18.539 -5.969 1.00 79.06 72 MET A C 1
ATOM 627 O O . MET A 1 72 ? -32.365 -18.883 -4.998 1.00 79.06 72 MET A O 1
ATOM 631 N N . LEU A 1 73 ? -34.333 -18.228 -5.860 1.00 81.75 73 LEU A N 1
ATOM 632 C CA . LEU A 1 73 ? -35.062 -18.365 -4.593 1.00 81.75 73 LEU A CA 1
ATOM 633 C C . LEU A 1 73 ? -35.113 -19.826 -4.123 1.00 81.75 73 LEU A C 1
ATOM 635 O O . LEU A 1 73 ? -34.944 -20.090 -2.936 1.00 81.75 73 LEU A O 1
ATOM 639 N N . ASP A 1 74 ? -35.334 -20.761 -5.049 1.00 80.62 74 ASP A N 1
ATOM 640 C CA . ASP A 1 74 ? -35.460 -22.191 -4.757 1.00 80.62 74 ASP A CA 1
ATOM 641 C C . ASP A 1 74 ? -34.105 -22.844 -4.420 1.00 80.62 74 ASP A C 1
ATOM 643 O O . ASP A 1 74 ? -34.060 -23.817 -3.667 1.00 80.62 74 ASP A O 1
ATOM 647 N N . GLY A 1 75 ? -33.000 -22.319 -4.963 1.00 75.75 75 GLY A N 1
ATOM 648 C CA . GLY A 1 75 ? -31.639 -22.792 -4.684 1.00 75.75 75 GLY A CA 1
ATOM 649 C C . GLY A 1 75 ? -31.094 -22.373 -3.315 1.00 75.75 75 GLY A C 1
ATOM 650 O O . GLY A 1 75 ? -30.156 -22.988 -2.812 1.00 75.75 75 GLY A O 1
ATOM 651 N N . PHE A 1 76 ? -31.691 -21.358 -2.689 1.00 79.69 76 PHE A N 1
ATOM 652 C CA . PHE A 1 76 ? -31.209 -20.802 -1.431 1.00 79.69 76 PHE A CA 1
ATOM 653 C C . PHE A 1 76 ? -31.653 -21.643 -0.222 1.00 79.69 76 PHE A C 1
ATOM 655 O O . PHE A 1 76 ? -32.841 -21.727 0.103 1.00 79.69 76 PHE A O 1
ATOM 662 N N . HIS A 1 77 ? -30.701 -22.283 0.460 1.00 83.50 77 HIS A N 1
ATOM 663 C CA . HIS A 1 77 ? -30.952 -23.247 1.530 1.00 83.50 77 HIS A CA 1
ATOM 664 C C . HIS A 1 77 ? -29.778 -23.349 2.520 1.00 83.50 77 HIS A C 1
ATOM 666 O O . HIS A 1 77 ? -28.655 -22.960 2.242 1.00 83.50 77 HIS A O 1
ATOM 672 N N . PHE A 1 78 ? -29.993 -23.939 3.696 1.00 84.50 78 PHE A N 1
ATOM 673 C CA . PHE A 1 78 ? -28.875 -24.274 4.581 1.00 84.50 78 PHE A CA 1
ATOM 674 C C . PHE A 1 78 ? -28.156 -25.546 4.093 1.00 84.50 78 PHE A C 1
ATOM 676 O O . PHE A 1 78 ? -28.663 -26.653 4.278 1.00 84.50 78 PHE A O 1
ATOM 683 N N . SER A 1 79 ? -26.947 -25.408 3.543 1.00 84.75 79 SER A N 1
ATOM 684 C CA . SER A 1 79 ? -26.107 -26.526 3.065 1.00 84.75 79 SER A CA 1
ATOM 685 C C . SER A 1 79 ? -25.668 -27.491 4.175 1.00 84.75 79 SER A C 1
ATOM 687 O O . SER A 1 79 ? -25.360 -28.660 3.943 1.00 84.75 79 SER A O 1
ATOM 689 N N . LYS A 1 80 ? -25.623 -27.002 5.417 1.00 85.31 80 LYS A N 1
ATOM 690 C CA . LYS A 1 80 ? -25.460 -27.794 6.641 1.00 85.31 80 LYS A CA 1
ATOM 691 C C . LYS A 1 80 ? -26.709 -27.597 7.498 1.00 85.31 80 LYS A C 1
ATOM 693 O O . LYS A 1 80 ? -27.201 -26.475 7.544 1.00 85.31 80 LYS A O 1
ATOM 698 N N . PRO A 1 81 ? -27.173 -28.612 8.251 1.00 90.94 81 PRO A N 1
ATOM 699 C CA . PRO A 1 81 ? -28.296 -28.447 9.170 1.00 90.94 81 PRO A CA 1
ATOM 700 C C . PRO A 1 81 ? -28.131 -27.216 10.068 1.00 90.94 81 PRO A C 1
ATOM 702 O O . PRO A 1 81 ? -27.043 -26.996 10.602 1.00 90.94 81 PRO A O 1
ATOM 705 N N . LEU A 1 82 ? -29.216 -26.461 10.276 1.00 92.06 82 LEU A N 1
ATOM 706 C CA . LEU A 1 82 ? -29.223 -25.238 11.089 1.00 92.06 82 LEU A CA 1
ATOM 707 C C . LEU A 1 82 ? -28.580 -25.443 12.470 1.00 92.06 82 LEU A C 1
ATOM 709 O O . LEU A 1 82 ? -27.828 -24.589 12.927 1.00 92.06 82 LEU A O 1
ATOM 713 N N . SER A 1 83 ? -28.797 -26.603 13.102 1.00 93.12 83 SER A N 1
ATOM 714 C CA . SER A 1 83 ? -28.168 -26.939 14.386 1.00 93.12 83 SER A CA 1
ATOM 715 C C . SER A 1 83 ? -26.641 -26.910 14.319 1.00 93.12 83 SER A C 1
ATOM 717 O O . SER A 1 83 ? -26.025 -26.302 15.177 1.00 93.12 83 SER A O 1
ATOM 719 N N . LYS A 1 84 ? -26.027 -27.462 13.261 1.00 93.38 84 LYS A N 1
ATOM 720 C CA . LYS A 1 84 ? -24.565 -27.453 13.096 1.00 93.38 84 LYS A CA 1
ATOM 721 C C . LYS A 1 84 ? -24.007 -26.047 12.881 1.00 93.38 84 LYS A C 1
ATOM 723 O O . LYS A 1 84 ? -22.861 -25.798 13.230 1.00 93.38 84 LYS A O 1
ATOM 728 N N . LYS A 1 85 ? -24.783 -25.148 12.268 1.00 91.62 85 LYS A N 1
ATOM 729 C CA . LYS A 1 85 ? -24.390 -23.740 12.093 1.00 91.62 85 LYS A CA 1
ATOM 730 C C . LYS A 1 85 ? -24.443 -22.991 13.418 1.00 91.62 85 LYS A C 1
ATOM 732 O O . LYS A 1 85 ? -23.502 -22.287 13.748 1.00 91.62 85 LYS A O 1
ATOM 737 N N . VAL A 1 86 ? -25.503 -23.199 14.192 1.00 96.12 86 VAL A N 1
ATOM 738 C CA . VAL A 1 86 ? -25.630 -22.647 15.547 1.00 96.12 86 VAL A CA 1
ATOM 739 C C . VAL A 1 86 ? -24.533 -23.186 16.468 1.00 96.12 86 VAL A C 1
ATOM 741 O O . VAL A 1 86 ? -23.898 -22.403 17.164 1.00 96.12 86 VAL A O 1
ATOM 744 N N . ASP A 1 87 ? -24.238 -24.488 16.402 1.00 96.06 87 ASP A N 1
ATOM 745 C CA . ASP A 1 87 ? -23.131 -25.103 17.142 1.00 96.06 87 ASP A CA 1
ATOM 746 C C . ASP A 1 87 ? -21.780 -24.478 16.784 1.00 96.06 87 ASP A C 1
ATOM 748 O O . ASP A 1 87 ? -20.964 -24.264 17.672 1.00 96.06 87 ASP A O 1
ATOM 752 N N . LEU A 1 88 ? -21.553 -24.162 15.503 1.00 94.62 88 LEU A N 1
ATOM 753 C CA . LEU A 1 88 ? -20.331 -23.502 15.040 1.00 94.62 88 LEU A CA 1
ATOM 754 C C . LEU A 1 88 ? -20.192 -22.088 15.619 1.00 94.62 88 LEU A C 1
ATOM 756 O O . LEU A 1 88 ? -19.129 -21.744 16.120 1.00 94.62 88 LEU A O 1
ATOM 760 N N . VAL A 1 89 ? -21.268 -21.291 15.591 1.00 96.25 89 VAL A N 1
ATOM 761 C CA . VAL A 1 89 ? -21.279 -19.945 16.192 1.00 96.25 89 VAL A CA 1
ATOM 762 C C . VAL A 1 89 ? -20.954 -20.014 17.681 1.00 96.25 89 VAL A C 1
ATOM 764 O O . VAL A 1 89 ? -20.125 -19.252 18.166 1.00 96.25 89 VAL A O 1
ATOM 767 N N . LEU A 1 90 ? -21.597 -20.935 18.402 1.00 96.81 90 LEU A N 1
ATOM 768 C CA . LEU A 1 90 ? -21.414 -21.075 19.845 1.00 96.81 90 LEU A CA 1
ATOM 769 C C . LEU A 1 90 ? -20.013 -21.549 20.196 1.00 96.81 90 LEU A C 1
ATOM 771 O O . LEU A 1 90 ? -19.400 -20.965 21.078 1.00 96.81 90 LEU A O 1
ATOM 775 N N . LYS A 1 91 ? -19.486 -22.524 19.451 1.00 95.81 91 LYS A N 1
ATOM 776 C CA . LYS A 1 91 ? -18.118 -23.003 19.624 1.00 95.81 91 LYS A CA 1
ATOM 777 C C . LYS A 1 91 ? -17.107 -21.858 19.502 1.00 95.81 91 LYS A C 1
ATOM 779 O O . LYS A 1 91 ? -16.260 -21.724 20.368 1.00 95.81 91 LYS A O 1
ATOM 784 N N . HIS A 1 92 ? -17.227 -21.009 18.482 1.00 95.31 92 HIS A N 1
ATOM 785 C CA . HIS A 1 92 ? -16.303 -19.883 18.306 1.00 95.31 92 HIS A CA 1
ATOM 786 C C . HIS A 1 92 ? -16.456 -18.793 19.372 1.00 95.31 92 HIS A C 1
ATOM 788 O O . HIS A 1 92 ? -15.466 -18.193 19.776 1.00 95.31 92 HIS A O 1
ATOM 794 N N . LEU A 1 93 ? -17.678 -18.539 19.852 1.00 95.12 93 LEU A N 1
ATOM 795 C CA . LEU A 1 93 ? -17.880 -17.643 20.992 1.00 95.12 93 LEU A CA 1
ATOM 796 C C . LEU A 1 93 ? -17.210 -18.201 22.255 1.00 95.12 93 LEU A C 1
ATOM 798 O O . LEU A 1 93 ? -16.484 -17.471 22.921 1.00 95.12 93 LEU A O 1
ATOM 802 N N . GLU A 1 94 ? -17.411 -19.486 22.547 1.00 94.50 94 GLU A N 1
ATOM 803 C CA . GLU A 1 94 ? -16.814 -20.187 23.690 1.00 94.50 94 GLU A CA 1
ATOM 804 C C . GLU A 1 94 ? -15.281 -20.243 23.603 1.00 94.50 94 GLU A C 1
ATOM 806 O O . GLU A 1 94 ? -14.618 -19.968 24.593 1.00 94.50 94 GLU A O 1
ATOM 811 N N . GLU A 1 95 ? -14.710 -20.513 22.425 1.00 93.75 95 GLU A N 1
ATOM 812 C CA . GLU A 1 95 ? -13.254 -20.483 22.186 1.00 93.75 95 GLU A CA 1
ATOM 813 C C . GLU A 1 95 ? -12.648 -19.093 22.418 1.00 93.75 95 GLU A C 1
ATOM 815 O O . GLU A 1 95 ? -11.492 -18.975 22.809 1.00 93.75 95 GLU A O 1
ATOM 820 N N . SER A 1 96 ? -13.426 -18.035 22.191 1.00 92.94 96 SER A N 1
ATOM 821 C CA . SER A 1 96 ? -12.987 -16.659 22.431 1.00 92.94 96 SER A CA 1
ATOM 822 C C . SER A 1 96 ? -13.248 -16.156 23.852 1.00 92.94 96 SER A C 1
ATOM 824 O O . SER A 1 96 ? -13.006 -14.985 24.144 1.00 92.94 96 SER A O 1
ATOM 826 N N . PHE A 1 97 ? -13.776 -17.003 24.733 1.00 90.75 97 PHE A N 1
ATOM 827 C CA . PHE A 1 97 ? -14.030 -16.645 26.119 1.00 90.75 97 PHE A CA 1
ATOM 828 C C . PHE A 1 97 ? -12.718 -16.686 26.913 1.00 90.75 97 PHE A C 1
ATOM 830 O O . PHE A 1 97 ? -12.277 -17.747 27.342 1.00 90.75 97 PHE A O 1
ATOM 837 N N . ASN A 1 98 ? -12.089 -15.525 27.086 1.00 87.88 98 ASN A N 1
ATOM 838 C CA . ASN A 1 98 ? -10.831 -15.354 27.813 1.00 87.88 98 ASN A CA 1
ATOM 839 C C . ASN A 1 98 ? -10.830 -14.022 28.601 1.00 87.88 98 ASN A C 1
ATOM 841 O O . ASN A 1 98 ? -11.708 -13.183 28.351 1.00 87.88 98 ASN A O 1
ATOM 845 N N . PRO A 1 99 ? -9.890 -13.823 29.547 1.00 82.94 99 PRO A N 1
ATOM 846 C CA . PRO A 1 99 ? -9.825 -12.613 30.373 1.00 82.94 99 PRO A CA 1
ATOM 847 C C . PRO A 1 99 ? -9.784 -11.306 29.565 1.00 82.94 99 PRO A C 1
ATOM 849 O O . PRO A 1 99 ? -10.573 -10.401 29.836 1.00 82.94 99 PRO A O 1
ATOM 852 N N . GLU A 1 100 ? -8.979 -11.235 28.499 1.00 82.81 100 GLU A N 1
ATOM 853 C CA . GLU A 1 100 ? -8.856 -10.024 27.669 1.00 82.81 100 GLU A CA 1
ATOM 854 C C . GLU A 1 100 ? -10.183 -9.649 26.982 1.00 82.81 100 GLU A C 1
ATOM 856 O O . GLU A 1 100 ? -10.637 -8.506 27.052 1.00 82.81 100 GLU A O 1
ATOM 861 N N . ASN A 1 101 ? -10.889 -10.605 26.371 1.00 88.62 101 ASN A N 1
ATOM 862 C CA . ASN A 1 101 ? -12.180 -10.327 25.735 1.00 88.62 101 ASN A CA 1
ATOM 863 C C . ASN A 1 101 ? -13.279 -10.003 26.761 1.00 88.62 101 ASN A C 1
ATOM 865 O O . ASN A 1 101 ? -14.182 -9.211 26.475 1.00 88.62 101 ASN A O 1
ATOM 869 N N . LEU A 1 102 ? -13.217 -10.577 27.969 1.00 87.88 102 LEU A N 1
ATOM 870 C CA . LEU A 1 102 ? -14.099 -10.192 29.076 1.00 87.88 102 LEU A CA 1
ATOM 871 C C . LEU A 1 102 ? -13.829 -8.758 29.533 1.00 87.88 102 LEU A C 1
ATOM 873 O O . LEU A 1 102 ? -14.774 -8.007 29.793 1.00 87.88 102 LEU A O 1
ATOM 877 N N . ARG A 1 103 ? -12.561 -8.348 29.562 1.00 82.00 103 ARG A N 1
ATOM 878 C CA . ARG A 1 103 ? -12.168 -6.969 29.835 1.00 82.00 103 ARG A CA 1
ATOM 879 C C . ARG A 1 103 ? -12.699 -6.029 28.757 1.00 82.00 103 ARG A C 1
ATOM 881 O O . ARG A 1 103 ? -13.384 -5.066 29.096 1.00 82.00 103 ARG A O 1
ATOM 888 N N . ILE A 1 104 ? -12.522 -6.345 27.470 1.00 87.00 104 ILE A N 1
ATOM 889 C CA . ILE A 1 104 ? -13.137 -5.580 26.367 1.00 87.00 104 ILE A CA 1
ATOM 890 C C . ILE A 1 104 ? -14.655 -5.504 26.555 1.00 87.00 104 ILE A C 1
ATOM 892 O O . ILE A 1 104 ? -15.222 -4.422 26.436 1.00 87.00 104 ILE A O 1
ATOM 896 N N . HIS A 1 105 ? -15.319 -6.607 26.911 1.00 90.06 105 HIS A N 1
ATOM 897 C CA . HIS A 1 105 ? -16.759 -6.642 27.170 1.00 90.06 105 HIS A CA 1
ATOM 898 C C . HIS A 1 105 ? -17.202 -5.693 28.301 1.00 90.06 105 HIS A C 1
ATOM 900 O O . HIS A 1 105 ? -18.304 -5.149 28.229 1.00 90.06 105 HIS A O 1
ATOM 906 N N . ARG A 1 106 ? -16.370 -5.442 29.322 1.00 87.88 106 ARG A N 1
ATOM 907 C CA . ARG A 1 106 ? -16.682 -4.465 30.384 1.00 87.88 106 ARG A CA 1
ATOM 908 C C . ARG A 1 106 ? -16.768 -3.032 29.840 1.00 87.88 106 ARG A C 1
ATOM 910 O O . ARG A 1 106 ? -17.683 -2.300 30.213 1.00 87.88 106 ARG A O 1
ATOM 917 N N . PHE A 1 107 ? -15.871 -2.649 28.927 1.00 86.25 107 PHE A N 1
ATOM 918 C CA . PHE A 1 107 ? -15.816 -1.297 28.341 1.00 86.25 107 PHE A CA 1
ATOM 919 C C . PHE A 1 107 ? -16.691 -1.125 27.094 1.00 86.25 107 PHE A C 1
ATOM 921 O O . PHE A 1 107 ? -17.329 -0.090 26.899 1.00 86.25 107 PHE A O 1
ATOM 928 N N . LYS A 1 108 ? -16.723 -2.151 26.246 1.00 89.12 108 LYS A N 1
ATOM 929 C CA . LYS A 1 108 ? -17.454 -2.244 24.979 1.00 89.12 108 LYS A CA 1
ATOM 930 C C . LYS A 1 108 ? -18.332 -3.493 25.019 1.00 89.12 108 LYS A C 1
ATOM 932 O O . LYS A 1 108 ? -17.960 -4.542 24.490 1.00 89.12 108 LYS A O 1
ATOM 937 N N . PRO A 1 109 ? -19.517 -3.417 25.644 1.00 92.44 109 PRO A N 1
ATOM 938 C CA . PRO A 1 109 ? -20.320 -4.604 25.872 1.00 92.44 109 PRO A CA 1
ATOM 939 C C . PRO A 1 109 ? -20.798 -5.258 24.589 1.00 92.44 109 PRO A C 1
ATOM 941 O O . PRO A 1 109 ? -21.444 -4.614 23.761 1.00 92.44 109 PRO A O 1
ATOM 944 N N . PHE A 1 110 ? -20.552 -6.562 24.476 1.00 96.00 110 PHE A N 1
ATOM 945 C CA . PHE A 1 110 ? -21.121 -7.397 23.422 1.00 96.00 110 PHE A CA 1
ATOM 946 C C . PHE A 1 110 ? -22.643 -7.292 23.461 1.00 96.00 110 PHE A C 1
ATOM 948 O O . PHE A 1 110 ? -23.305 -7.825 24.352 1.00 96.00 110 PHE A O 1
ATOM 955 N N . ASN A 1 111 ? -23.193 -6.566 22.501 1.00 95.88 111 ASN A N 1
ATOM 956 C CA . ASN A 1 111 ? -24.614 -6.269 22.418 1.00 95.88 111 ASN A CA 1
ATOM 957 C C . ASN A 1 111 ? -25.139 -6.496 21.001 1.00 95.88 111 ASN A C 1
ATOM 959 O O . ASN A 1 111 ? -26.230 -6.039 20.681 1.00 95.88 111 ASN A O 1
ATOM 963 N N . GLY A 1 112 ? -24.398 -7.174 20.126 1.00 96.06 112 GLY A N 1
ATOM 964 C CA . GLY A 1 112 ? -24.935 -7.462 18.813 1.00 96.06 112 GLY A CA 1
ATOM 965 C C . GLY A 1 112 ? -24.115 -8.391 17.945 1.00 96.06 112 GLY A C 1
ATOM 966 O O . GLY A 1 112 ? -22.930 -8.626 18.152 1.00 96.06 112 GLY A O 1
ATOM 967 N N . PHE A 1 113 ? -24.786 -8.888 16.918 1.00 96.69 113 PHE A N 1
ATOM 968 C CA . PHE A 1 113 ? -24.196 -9.626 15.818 1.00 96.69 113 PHE A CA 1
ATOM 969 C C . PHE A 1 113 ? -24.167 -8.761 14.564 1.00 96.69 113 PHE A C 1
ATOM 971 O O . PHE A 1 113 ? -25.185 -8.166 14.204 1.00 96.69 113 PHE A O 1
ATOM 978 N N . LEU A 1 114 ? -23.027 -8.740 13.877 1.00 94.25 114 LEU A N 1
ATOM 979 C CA . LEU A 1 114 ? -22.869 -8.075 12.589 1.00 94.25 114 LEU A CA 1
ATOM 980 C C . LEU A 1 114 ? -22.536 -9.092 11.506 1.00 94.25 114 LEU A C 1
ATOM 982 O O . LEU A 1 114 ? -21.481 -9.711 11.538 1.00 94.25 114 LEU A O 1
ATOM 986 N N . PHE A 1 115 ? -23.417 -9.227 10.525 1.00 92.25 115 PHE A N 1
ATOM 987 C CA . PHE A 1 115 ? -23.190 -10.043 9.341 1.00 92.25 115 PHE A CA 1
ATOM 988 C C . PHE A 1 115 ? -22.620 -9.167 8.223 1.00 92.25 115 PHE A C 1
ATOM 990 O O . PHE A 1 115 ? -23.321 -8.304 7.694 1.00 92.25 115 PHE A O 1
ATOM 997 N N . LYS A 1 116 ? -21.356 -9.374 7.862 1.00 89.56 116 LYS A N 1
ATOM 998 C CA . LYS A 1 116 ? -20.711 -8.725 6.715 1.00 89.56 116 LYS A CA 1
ATOM 999 C C . LYS A 1 116 ? -20.953 -9.568 5.466 1.00 89.56 116 LYS A C 1
ATOM 1001 O O . LYS A 1 116 ? -20.553 -10.729 5.432 1.00 89.56 116 LYS A O 1
ATOM 1006 N N . MET A 1 117 ? -21.649 -9.009 4.480 1.00 84.56 117 MET A N 1
ATOM 1007 C CA . MET A 1 117 ? -21.951 -9.685 3.212 1.00 84.56 117 MET A CA 1
ATOM 1008 C C . MET A 1 117 ? -20.830 -9.464 2.198 1.00 84.56 117 MET A C 1
ATOM 1010 O O . MET A 1 117 ? -20.404 -8.324 2.042 1.00 84.56 117 MET A O 1
ATOM 1014 N N . SER A 1 118 ? -20.409 -10.511 1.478 1.00 77.12 118 SER A N 1
ATOM 1015 C CA . SER A 1 118 ? -19.490 -10.342 0.341 1.00 77.12 118 SER A CA 1
ATOM 1016 C C . SER A 1 118 ? -20.205 -9.743 -0.873 1.00 77.12 118 SER A C 1
ATOM 1018 O O . SER A 1 118 ? -21.388 -10.026 -1.110 1.00 77.12 118 SER A O 1
ATOM 1020 N N . ASP A 1 119 ? -19.493 -8.951 -1.670 1.00 67.94 119 ASP A N 1
ATOM 1021 C CA . ASP A 1 119 ? -19.978 -8.407 -2.940 1.00 67.94 119 ASP A CA 1
ATOM 1022 C C . ASP A 1 119 ? -19.725 -9.348 -4.138 1.00 67.94 119 ASP A C 1
ATOM 1024 O O . ASP A 1 119 ? -20.482 -9.300 -5.109 1.00 67.94 119 ASP A O 1
ATOM 1028 N N . ASP A 1 120 ? -18.761 -10.266 -4.035 1.00 60.84 120 ASP A N 1
ATOM 1029 C CA . ASP A 1 120 ? -18.421 -11.239 -5.080 1.00 60.84 120 ASP A CA 1
ATOM 1030 C C . ASP A 1 120 ? -19.505 -12.310 -5.341 1.00 60.84 120 ASP A C 1
ATOM 1032 O O . ASP A 1 120 ? -20.004 -12.974 -4.427 1.00 60.84 120 ASP A O 1
ATOM 1036 N N . GLY A 1 121 ? -19.835 -12.521 -6.627 1.00 62.56 121 GLY A N 1
ATOM 1037 C CA . GLY A 1 121 ? -20.518 -13.711 -7.162 1.00 62.56 121 GLY A CA 1
ATOM 1038 C C . GLY A 1 121 ? -21.812 -14.126 -6.442 1.00 62.56 121 GLY A C 1
ATOM 1039 O O . GLY A 1 121 ? -22.738 -13.326 -6.274 1.00 62.56 121 GLY A O 1
ATOM 1040 N N . PHE A 1 122 ? -21.909 -15.397 -6.037 1.00 61.50 122 PHE A N 1
ATOM 1041 C CA . PHE A 1 122 ? -22.860 -15.829 -5.007 1.00 61.50 122 PHE A CA 1
ATOM 1042 C C . PHE A 1 122 ? -22.217 -15.612 -3.639 1.00 61.50 122 PHE A C 1
ATOM 1044 O O . PHE A 1 122 ? -21.112 -16.071 -3.396 1.00 61.50 122 PHE A O 1
ATOM 1051 N N . SER A 1 123 ? -22.903 -14.892 -2.755 1.00 66.44 123 SER A N 1
ATOM 1052 C CA . SER A 1 123 ? -22.255 -14.352 -1.560 1.00 66.44 123 SER A CA 1
ATOM 1053 C C . SER A 1 123 ? -22.234 -15.327 -0.393 1.00 66.44 123 SER A C 1
ATOM 1055 O O . SER A 1 123 ? -23.150 -16.134 -0.203 1.00 66.44 123 SER A O 1
ATOM 1057 N N . SER A 1 124 ? -21.229 -15.141 0.449 1.00 82.69 124 SER A N 1
ATOM 1058 C CA . SER A 1 124 ? -21.168 -15.616 1.822 1.00 82.69 124 SER A CA 1
ATOM 1059 C C . SER A 1 124 ? -21.455 -14.471 2.803 1.00 82.69 124 SER A C 1
ATOM 1061 O O . SER A 1 124 ? -21.561 -13.301 2.417 1.00 82.69 124 SER A O 1
ATOM 1063 N N . ALA A 1 125 ? -21.626 -14.798 4.084 1.00 88.75 125 ALA A N 1
ATOM 1064 C CA . ALA A 1 125 ? -21.639 -13.805 5.150 1.00 88.75 125 ALA A CA 1
ATOM 1065 C C . ALA A 1 125 ? -20.757 -14.234 6.318 1.00 88.75 125 ALA A C 1
ATOM 1067 O O . ALA A 1 125 ? -20.932 -15.322 6.888 1.00 88.75 125 ALA A O 1
ATOM 1068 N N . VAL A 1 126 ? -19.873 -13.321 6.709 1.00 92.00 126 VAL A N 1
ATOM 1069 C CA . VAL A 1 126 ? -19.043 -13.428 7.906 1.00 92.00 126 VAL A CA 1
ATOM 1070 C C . VAL A 1 126 ? -19.803 -12.829 9.083 1.00 92.00 126 VAL A C 1
ATOM 1072 O O . VAL A 1 126 ? -20.342 -11.728 8.986 1.00 92.00 126 VAL A O 1
ATOM 1075 N N . LEU A 1 127 ? -19.895 -13.572 10.181 1.00 95.25 127 LEU A N 1
ATOM 1076 C CA . LEU A 1 127 ? -20.539 -13.143 11.413 1.00 95.25 127 LEU A CA 1
ATOM 1077 C C . LEU A 1 127 ? -19.497 -12.625 12.400 1.00 95.25 127 LEU A C 1
ATOM 1079 O O . LEU A 1 127 ? -18.579 -13.362 12.763 1.00 95.25 127 LEU A O 1
ATOM 1083 N N . ASN A 1 128 ? -19.734 -11.411 12.894 1.00 96.25 128 ASN A N 1
ATOM 1084 C CA . ASN A 1 128 ? -18.943 -10.773 13.931 1.00 96.25 128 ASN A CA 1
ATOM 1085 C C . ASN A 1 128 ? -19.722 -10.624 15.237 1.00 96.25 128 ASN A C 1
ATOM 1087 O O . ASN A 1 128 ? -20.898 -10.247 15.226 1.00 96.25 128 ASN A O 1
ATOM 1091 N N . SER A 1 129 ? -19.053 -10.856 16.366 1.00 96.62 129 SER A N 1
ATOM 1092 C CA . SER A 1 129 ? -19.544 -10.460 17.692 1.00 96.62 129 SER A CA 1
ATOM 1093 C C . SER A 1 129 ? -19.101 -9.041 18.016 1.00 96.62 129 SER A C 1
ATOM 1095 O O . SER A 1 129 ? -17.901 -8.780 18.126 1.00 96.62 129 SER A O 1
ATOM 1097 N N . ILE A 1 130 ? -20.066 -8.136 18.177 1.00 95.81 130 ILE A N 1
ATOM 1098 C CA . ILE A 1 130 ? -19.795 -6.702 18.238 1.00 95.81 130 ILE A CA 1
ATOM 1099 C C . ILE A 1 130 ? -20.410 -6.003 19.453 1.00 95.81 130 ILE A C 1
ATOM 1101 O O . ILE A 1 130 ? -21.419 -6.429 20.021 1.00 95.81 130 ILE A O 1
ATOM 1105 N N . HIS A 1 131 ? -19.812 -4.868 19.788 1.00 94.31 131 HIS A N 1
ATOM 1106 C CA . HIS A 1 131 ? -20.448 -3.761 20.470 1.00 94.31 131 HIS A CA 1
ATOM 1107 C C . HIS A 1 131 ? -20.921 -2.758 19.413 1.00 94.31 131 HIS A C 1
ATOM 1109 O O . HIS A 1 131 ? -20.141 -2.333 18.562 1.00 94.31 131 HIS A O 1
ATOM 1115 N N . PHE A 1 132 ? -22.197 -2.398 19.468 1.00 92.19 132 PHE A N 1
ATOM 1116 C CA . PHE A 1 132 ? -22.851 -1.394 18.643 1.00 92.19 132 PHE A CA 1
ATOM 1117 C C . PHE A 1 132 ? -23.313 -0.233 19.521 1.00 92.19 132 PHE A C 1
ATOM 1119 O O . PHE A 1 132 ? -24.164 -0.421 20.400 1.00 92.19 132 PHE A O 1
ATOM 1126 N N . ASP A 1 133 ? -22.798 0.965 19.252 1.00 87.94 133 ASP A N 1
ATOM 1127 C CA . ASP A 1 133 ? -23.284 2.197 19.871 1.00 87.94 133 ASP A CA 1
ATOM 1128 C C . ASP A 1 133 ? -24.450 2.753 19.026 1.00 87.94 133 ASP A C 1
ATOM 1130 O O . ASP A 1 133 ? -24.239 3.181 17.891 1.00 87.94 133 ASP A O 1
ATOM 1134 N N . PRO A 1 134 ? -25.699 2.779 19.527 1.00 83.00 134 PRO A N 1
ATOM 1135 C CA . PRO A 1 134 ? -26.843 3.252 18.748 1.00 83.00 134 PRO A CA 1
ATOM 1136 C C . PRO A 1 134 ? -26.858 4.774 18.510 1.00 83.00 134 PRO A C 1
ATOM 1138 O O . PRO A 1 134 ? -27.566 5.234 17.605 1.00 83.00 134 PRO A O 1
ATOM 1141 N N . GLU A 1 135 ? -26.128 5.563 19.306 1.00 82.81 135 GLU A N 1
ATOM 1142 C CA . GLU A 1 135 ? -26.031 7.018 19.165 1.00 82.81 135 GLU A CA 1
ATOM 1143 C C . GLU A 1 135 ? -25.061 7.392 18.040 1.00 82.81 135 GLU A C 1
ATOM 1145 O O . GLU A 1 135 ? -25.430 8.144 17.129 1.00 82.81 135 GLU A O 1
ATOM 1150 N N . THR A 1 136 ? -23.845 6.836 18.063 1.00 78.44 136 THR A N 1
ATOM 1151 C CA . THR A 1 136 ? -22.813 7.123 17.047 1.00 78.44 136 THR A CA 1
ATOM 1152 C C . THR A 1 136 ? -22.988 6.261 15.794 1.00 78.44 136 THR A C 1
ATOM 1154 O O . THR A 1 136 ? -22.802 6.746 14.666 1.00 78.44 136 THR A O 1
ATOM 1157 N N . ARG A 1 137 ? -23.509 5.040 15.982 1.00 78.44 137 ARG A N 1
ATOM 1158 C CA . ARG A 1 137 ? -23.560 3.911 15.038 1.00 78.44 137 ARG A CA 1
ATOM 1159 C C . ARG A 1 137 ? -22.215 3.261 14.766 1.00 78.44 137 ARG A C 1
ATOM 1161 O O . ARG A 1 137 ? -22.053 2.636 13.723 1.00 78.44 137 ARG A O 1
ATOM 1168 N N . GLU A 1 138 ? -21.263 3.422 15.666 1.00 83.50 138 GLU A N 1
ATOM 1169 C CA . GLU A 1 138 ? -19.983 2.734 15.573 1.00 83.50 138 GLU A CA 1
ATOM 1170 C C . GLU A 1 138 ? -20.131 1.272 15.993 1.00 83.50 138 GLU A C 1
ATOM 1172 O O . GLU A 1 138 ? -20.980 0.913 16.816 1.00 83.50 138 GLU A O 1
ATOM 1177 N N . VAL A 1 139 ? -19.300 0.428 15.387 1.00 88.62 139 VAL A N 1
ATOM 1178 C CA . VAL A 1 139 ? -19.199 -0.995 15.697 1.00 88.62 139 VAL A CA 1
ATOM 1179 C C . VAL A 1 139 ? -17.766 -1.316 16.085 1.00 88.62 139 VAL A C 1
ATOM 1181 O O . VAL A 1 139 ? -16.826 -0.839 15.457 1.00 88.62 139 VAL A O 1
ATOM 1184 N N . SER A 1 140 ? -17.597 -2.151 17.099 1.00 89.69 140 SER A N 1
ATOM 1185 C CA . SER A 1 140 ? -16.293 -2.682 17.504 1.00 89.69 140 SER A CA 1
ATOM 1186 C C . SER A 1 140 ? -16.425 -4.166 17.800 1.00 89.69 140 SER A C 1
ATOM 1188 O O . SER A 1 140 ? -17.457 -4.602 18.305 1.00 89.69 140 SER A O 1
ATOM 1190 N N . ASN A 1 141 ? -15.417 -4.958 17.440 1.00 92.19 141 ASN A N 1
ATOM 1191 C CA . ASN A 1 141 ? -15.412 -6.377 17.784 1.00 92.19 141 ASN A CA 1
ATOM 1192 C C . ASN A 1 141 ? -15.174 -6.523 19.293 1.00 92.19 141 ASN A C 1
ATOM 1194 O O . ASN A 1 141 ? -14.441 -5.729 19.877 1.00 92.19 141 ASN A O 1
ATOM 1198 N N . VAL A 1 142 ? -15.809 -7.519 19.908 1.00 91.25 142 VAL A N 1
ATOM 1199 C CA . VAL A 1 142 ? -15.703 -7.757 21.362 1.00 91.25 142 VAL A CA 1
ATOM 1200 C C . VAL A 1 142 ? -15.160 -9.143 21.652 1.00 91.25 142 VAL A C 1
ATOM 1202 O O . VAL A 1 142 ? -14.236 -9.295 22.432 1.00 91.25 142 VAL A O 1
ATOM 1205 N N . PHE A 1 143 ? -15.733 -10.147 20.998 1.00 93.31 143 PHE A N 1
ATOM 1206 C CA . PHE A 1 143 ? -15.285 -11.530 21.081 1.00 93.31 143 PHE A CA 1
ATOM 1207 C C . PHE A 1 143 ? -14.725 -11.977 19.721 1.00 93.31 143 PHE A C 1
ATOM 1209 O O . PHE A 1 143 ? -14.939 -11.323 18.696 1.00 93.31 143 PHE A O 1
ATOM 1216 N N . GLY A 1 144 ? -14.012 -13.100 19.704 1.00 86.88 144 GLY A N 1
ATOM 1217 C CA . GLY A 1 144 ? -13.281 -13.633 18.544 1.00 86.88 144 GLY A CA 1
ATOM 1218 C C . GLY A 1 144 ? -14.153 -14.223 17.429 1.00 86.88 144 GLY A C 1
ATOM 1219 O O . GLY A 1 144 ? -13.661 -14.949 16.566 1.00 86.88 144 GLY A O 1
ATOM 1220 N N . LEU A 1 145 ? -15.459 -13.946 17.413 1.00 91.56 145 LEU A N 1
ATOM 1221 C CA . LEU A 1 145 ? -16.320 -14.362 16.315 1.00 91.56 145 LEU A CA 1
ATOM 1222 C C . LEU A 1 145 ? -16.055 -13.438 15.116 1.00 91.56 145 LEU A C 1
ATOM 1224 O O . LEU A 1 145 ? -16.397 -12.261 15.164 1.00 91.56 145 LEU A O 1
ATOM 1228 N N . ASN A 1 146 ? -15.430 -13.977 14.069 1.00 92.12 146 ASN A N 1
ATOM 1229 C CA . ASN A 1 146 ? -15.232 -13.360 12.751 1.00 92.12 146 ASN A CA 1
ATOM 1230 C C . ASN A 1 146 ? -15.188 -14.474 11.688 1.00 92.12 146 ASN A C 1
ATOM 1232 O O . ASN A 1 146 ? -14.172 -14.708 11.039 1.00 92.12 146 ASN A O 1
ATOM 1236 N N . HIS A 1 147 ? -16.269 -15.249 11.596 1.00 93.88 147 HIS A N 1
ATOM 1237 C CA . HIS A 1 147 ? -16.287 -16.509 10.845 1.00 93.88 147 HIS A CA 1
ATOM 1238 C C . HIS A 1 147 ? -17.391 -16.523 9.796 1.00 93.88 147 HIS A C 1
ATOM 1240 O O . HIS A 1 147 ? -18.481 -15.997 10.018 1.00 93.88 147 HIS A O 1
ATOM 1246 N N . GLU A 1 148 ? -17.139 -17.168 8.661 1.00 91.56 148 GLU A N 1
ATOM 1247 C CA . GLU A 1 148 ? -18.161 -17.407 7.645 1.00 91.56 148 GLU A CA 1
ATOM 1248 C C . GLU A 1 148 ? -19.240 -18.359 8.190 1.00 91.56 148 GLU A C 1
ATOM 1250 O O . GLU A 1 148 ? -18.976 -19.522 8.504 1.00 91.56 148 GLU A O 1
ATOM 1255 N N . ILE A 1 149 ? -20.473 -17.861 8.324 1.00 91.50 149 ILE A N 1
ATOM 1256 C CA . ILE A 1 149 ? -21.615 -18.634 8.849 1.00 91.50 149 ILE A CA 1
ATOM 1257 C C . ILE A 1 149 ? -22.648 -18.918 7.762 1.00 91.50 149 ILE A C 1
ATOM 1259 O O . ILE A 1 149 ? -23.301 -19.970 7.790 1.00 91.50 149 ILE A O 1
ATOM 1263 N N . ILE A 1 150 ? -22.788 -18.012 6.795 1.00 89.00 150 ILE A N 1
ATOM 1264 C CA . ILE A 1 150 ? -23.520 -18.250 5.549 1.00 89.00 150 ILE A CA 1
ATOM 1265 C C . ILE A 1 150 ? -22.464 -18.507 4.484 1.00 89.00 150 ILE A C 1
ATOM 1267 O O . ILE A 1 150 ? -21.668 -17.623 4.205 1.00 89.00 150 ILE A O 1
ATOM 1271 N N . PHE A 1 151 ? -22.440 -19.722 3.949 1.00 86.44 151 PHE A N 1
ATOM 1272 C CA . PHE A 1 151 ? -21.452 -20.172 2.978 1.00 86.44 151 PHE A CA 1
ATOM 1273 C C . PHE A 1 151 ? -21.950 -19.964 1.556 1.00 86.44 151 PHE A C 1
ATOM 1275 O O . PHE A 1 151 ? -23.154 -20.037 1.318 1.00 86.44 151 PHE A O 1
ATOM 1282 N N . GLU A 1 152 ? -21.034 -19.869 0.595 1.00 78.75 152 GLU A N 1
ATOM 1283 C CA . GLU A 1 152 ? -21.382 -19.821 -0.833 1.00 78.75 152 GLU A CA 1
ATOM 1284 C C . GLU A 1 152 ? -22.359 -20.947 -1.227 1.00 78.75 152 GLU A C 1
ATOM 1286 O O . GLU A 1 152 ? -23.413 -20.712 -1.814 1.00 78.75 152 GLU A O 1
ATOM 1291 N N . LYS A 1 153 ? -22.071 -22.177 -0.775 1.00 79.94 153 LYS A N 1
ATOM 1292 C CA . LYS A 1 153 ? -22.896 -23.384 -0.972 1.00 79.94 153 LYS A CA 1
ATOM 1293 C C . LYS A 1 153 ? -24.315 -23.318 -0.402 1.00 79.94 153 LYS A C 1
ATOM 1295 O O . LYS A 1 153 ? -25.145 -24.134 -0.788 1.00 79.94 153 LYS A O 1
ATOM 1300 N N . ASP A 1 154 ? -24.608 -22.388 0.508 1.00 80.94 154 ASP A N 1
ATOM 1301 C CA . ASP A 1 154 ? -25.984 -22.146 0.961 1.00 80.94 154 ASP A CA 1
ATOM 1302 C C . ASP A 1 154 ? -26.840 -21.497 -0.146 1.00 80.94 154 ASP A C 1
ATOM 1304 O O . ASP A 1 154 ? -28.066 -21.506 -0.091 1.00 80.94 154 ASP A O 1
ATOM 1308 N N . SER A 1 155 ? -26.205 -20.974 -1.193 1.00 70.50 155 SER A N 1
ATOM 1309 C CA . SER A 1 155 ? -26.871 -20.361 -2.341 1.00 70.50 155 SER A CA 1
ATOM 1310 C C . SER A 1 155 ? -26.948 -21.273 -3.576 1.00 70.50 155 SER A C 1
ATOM 1312 O O . SER A 1 155 ? -27.481 -20.849 -4.600 1.00 70.50 155 SER A O 1
ATOM 1314 N N . TYR A 1 156 ? -26.443 -22.516 -3.507 1.00 65.94 156 TYR A N 1
ATOM 1315 C CA . TYR A 1 156 ? -26.435 -23.457 -4.638 1.00 65.94 156 TYR A CA 1
ATOM 1316 C C . TYR A 1 156 ? -27.607 -24.447 -4.584 1.00 65.94 156 TYR A C 1
ATOM 1318 O O . TYR A 1 156 ? -27.927 -24.952 -3.517 1.00 65.94 156 TYR A O 1
ATOM 1326 N N . PRO A 1 157 ? -28.230 -24.820 -5.714 1.00 56.56 157 PRO A N 1
ATOM 1327 C CA . PRO A 1 157 ? -29.255 -25.859 -5.721 1.00 56.56 157 PRO A CA 1
ATOM 1328 C C . PRO A 1 157 ? -28.680 -27.192 -5.222 1.00 56.56 157 PRO A C 1
ATOM 1330 O O . PRO A 1 157 ? -27.666 -27.674 -5.722 1.00 56.56 157 PRO A O 1
ATOM 1333 N N . SER A 1 158 ? -29.346 -27.798 -4.236 1.00 47.88 158 SER A N 1
ATOM 1334 C CA . SER A 1 158 ? -28.936 -29.059 -3.615 1.00 47.88 158 SER A CA 1
ATOM 1335 C C . SER A 1 158 ? -28.962 -30.220 -4.623 1.00 47.88 158 SER A C 1
ATOM 1337 O O . SER A 1 158 ? -30.009 -30.825 -4.866 1.00 47.88 158 SER A O 1
ATOM 1339 N N . GLY A 1 159 ? -27.806 -30.531 -5.205 1.00 45.62 159 GLY A N 1
ATOM 1340 C CA . GLY A 1 159 ? -27.521 -31.756 -5.946 1.00 45.62 159 GLY A CA 1
ATOM 1341 C C . GLY A 1 159 ? -26.285 -32.419 -5.341 1.00 45.62 159 GLY A C 1
ATOM 1342 O O . GLY A 1 159 ? -25.237 -31.794 -5.261 1.00 45.62 159 GLY A O 1
ATOM 1343 N N . GLU A 1 160 ? -26.462 -33.647 -4.857 1.00 36.94 160 GLU A N 1
ATOM 1344 C CA . GLU A 1 160 ? -25.485 -34.525 -4.194 1.00 36.94 160 GLU A CA 1
ATOM 1345 C C . GLU A 1 160 ? -24.075 -34.472 -4.799 1.00 36.94 160 GLU A C 1
ATOM 1347 O O . GLU A 1 160 ? -23.962 -34.648 -6.005 1.00 36.94 160 GLU A O 1
ATOM 1352 N N . ASP A 1 161 ? -23.037 -34.310 -3.961 1.00 44.47 161 ASP A N 1
ATOM 1353 C CA . ASP A 1 161 ? -21.630 -34.702 -4.192 1.00 44.47 161 ASP A CA 1
ATOM 1354 C C . ASP A 1 161 ? -21.187 -34.773 -5.669 1.00 44.47 161 ASP A C 1
ATOM 1356 O O . ASP A 1 161 ? -20.710 -35.805 -6.149 1.00 44.47 161 ASP A O 1
ATOM 1360 N N . VAL A 1 162 ? -21.360 -33.681 -6.416 1.00 41.44 162 VAL A N 1
ATOM 1361 C CA . VAL A 1 162 ? -20.854 -33.585 -7.784 1.00 41.44 162 VAL A CA 1
ATOM 1362 C C . VAL A 1 162 ? -19.445 -33.027 -7.666 1.00 41.44 162 VAL A C 1
ATOM 1364 O O . VAL A 1 162 ? -19.276 -31.855 -7.336 1.00 41.44 162 VAL A O 1
ATOM 1367 N N . GLU A 1 163 ? -18.438 -33.877 -7.894 1.00 43.50 163 GLU A N 1
ATOM 1368 C CA . GLU A 1 163 ? -17.097 -33.421 -8.275 1.00 43.50 163 GLU A CA 1
ATOM 1369 C C . GLU A 1 163 ? -17.257 -32.238 -9.232 1.00 43.50 163 GLU A C 1
ATOM 1371 O O . GLU A 1 163 ? -18.022 -32.350 -10.187 1.00 43.50 163 GLU A O 1
ATOM 1376 N N . GLU A 1 164 ? -16.599 -31.115 -8.945 1.00 42.56 164 GLU A N 1
ATOM 1377 C CA . GLU A 1 164 ? -16.638 -29.884 -9.735 1.00 42.56 164 GLU A CA 1
ATOM 1378 C C . GLU A 1 164 ? -16.472 -30.175 -11.236 1.00 42.56 164 GLU A C 1
ATOM 1380 O O . GLU A 1 164 ? -15.372 -30.217 -11.780 1.00 42.56 164 GLU A O 1
ATOM 1385 N N . THR A 1 165 ? -17.577 -30.393 -11.940 1.00 42.78 165 THR A N 1
ATOM 1386 C CA . THR A 1 165 ? -17.600 -30.355 -13.395 1.00 42.78 165 THR A CA 1
ATOM 1387 C C . THR A 1 165 ? -18.217 -29.023 -13.770 1.00 42.78 165 THR A C 1
ATOM 1389 O O . THR A 1 165 ? -19.399 -28.797 -13.500 1.00 42.78 165 THR A O 1
ATOM 1392 N N . GLU A 1 166 ? -17.404 -28.165 -14.389 1.00 45.47 166 GLU A N 1
ATOM 1393 C CA . GLU A 1 166 ? -17.649 -26.769 -14.800 1.00 45.47 166 GLU A CA 1
ATOM 1394 C C . GLU A 1 166 ? -19.001 -26.495 -15.507 1.00 45.47 166 GLU A C 1
ATOM 1396 O O . GLU A 1 166 ? -19.390 -25.344 -15.688 1.00 45.47 166 GLU A O 1
ATOM 1401 N N . GLU A 1 167 ? -19.749 -27.519 -15.930 1.00 42.25 167 GLU A N 1
ATOM 1402 C CA . GLU A 1 167 ? -20.919 -27.363 -16.800 1.00 42.25 167 GLU A CA 1
ATOM 1403 C C . GLU A 1 167 ? -22.258 -27.103 -16.076 1.00 42.25 167 GLU A C 1
ATOM 1405 O O . GLU A 1 167 ? -23.131 -26.469 -16.672 1.00 42.25 167 GLU A O 1
ATOM 1410 N N . ASN A 1 168 ? -22.446 -27.527 -14.815 1.00 42.41 168 ASN A N 1
ATOM 1411 C CA . ASN A 1 168 ? -23.734 -27.367 -14.104 1.00 42.41 168 ASN A CA 1
ATOM 1412 C C . ASN A 1 168 ? -23.794 -26.148 -13.162 1.00 42.41 168 ASN A C 1
ATOM 1414 O O . ASN A 1 168 ? -24.886 -25.641 -12.906 1.00 42.41 168 ASN A O 1
ATOM 1418 N N . SER A 1 169 ? -22.650 -25.651 -12.677 1.00 50.66 169 SER A N 1
ATOM 1419 C CA . SER A 1 169 ? -22.561 -24.455 -11.818 1.00 50.66 169 SER A CA 1
ATOM 1420 C C . SER A 1 169 ? -22.673 -23.137 -12.599 1.00 50.66 169 SER A C 1
ATOM 1422 O O . SER A 1 169 ? -23.004 -22.107 -12.015 1.00 50.66 169 SER A O 1
ATOM 1424 N N . SER A 1 170 ? -22.473 -23.159 -13.925 1.00 56.91 170 SER A N 1
ATOM 1425 C CA . SER A 1 170 ? -22.385 -21.936 -14.736 1.00 56.91 170 SER A CA 1
ATOM 1426 C C . SER A 1 170 ? -23.705 -21.169 -14.853 1.00 56.91 170 SER A C 1
ATOM 1428 O O . SER A 1 170 ? -23.682 -19.954 -14.931 1.00 56.91 170 SER A O 1
ATOM 1430 N N . GLU A 1 171 ? -24.880 -21.809 -14.880 1.00 61.78 171 GLU A N 1
ATOM 1431 C CA . GLU A 1 171 ? -26.083 -21.109 -15.370 1.00 61.78 171 GLU A CA 1
ATOM 1432 C C . GLU A 1 171 ? -26.718 -20.101 -14.400 1.00 61.78 171 GLU A C 1
ATOM 1434 O O . GLU A 1 171 ? -27.252 -19.079 -14.838 1.00 61.78 171 GLU A O 1
ATOM 1439 N N . LEU A 1 172 ? -26.721 -20.404 -13.100 1.00 63.50 172 LEU A N 1
ATOM 1440 C CA . LEU A 1 172 ? -27.166 -19.466 -12.063 1.00 63.50 172 LEU A CA 1
ATOM 1441 C C . LEU A 1 172 ? -26.127 -18.355 -11.866 1.00 63.50 172 LEU A C 1
ATOM 1443 O O . LEU A 1 172 ? -26.496 -17.205 -11.635 1.00 63.50 172 LEU A O 1
ATOM 1447 N N . TYR A 1 173 ? -24.847 -18.698 -12.028 1.00 65.38 173 TYR A N 1
ATOM 1448 C CA . TYR A 1 173 ? -23.726 -17.765 -11.996 1.00 65.38 173 TYR A CA 1
ATOM 1449 C C . TYR A 1 173 ? -23.833 -16.764 -13.160 1.00 65.38 173 TYR A C 1
ATOM 1451 O O . TYR A 1 173 ? -23.958 -15.564 -12.935 1.00 65.38 173 TYR A O 1
ATOM 1459 N N . ASP A 1 174 ? -23.965 -17.258 -14.395 1.00 70.25 174 ASP A N 1
ATOM 1460 C CA . ASP A 1 174 ? -24.171 -16.470 -15.618 1.00 70.25 174 ASP A CA 1
ATOM 1461 C C . ASP A 1 174 ? -25.373 -15.516 -15.486 1.00 70.25 174 ASP A C 1
ATOM 1463 O O . ASP A 1 174 ? -25.333 -14.382 -15.955 1.00 70.25 174 ASP A O 1
ATOM 1467 N N . PHE A 1 175 ? -26.452 -15.947 -14.820 1.00 76.06 175 PHE A N 1
ATOM 1468 C CA . PHE A 1 175 ? -27.638 -15.119 -14.596 1.00 76.06 175 PHE A CA 1
ATOM 1469 C C . PHE A 1 175 ? -27.359 -13.875 -13.740 1.00 76.06 175 PHE A C 1
ATOM 1471 O O . PHE A 1 175 ? -27.846 -12.791 -14.075 1.00 76.06 175 PHE A O 1
ATOM 1478 N N . ILE A 1 176 ? -26.590 -14.027 -12.660 1.00 74.06 176 ILE A N 1
ATOM 1479 C CA . ILE A 1 176 ? -26.195 -12.921 -11.783 1.00 74.06 176 ILE A CA 1
ATOM 1480 C C . ILE A 1 176 ? -25.302 -11.942 -12.537 1.00 74.06 176 ILE A C 1
ATOM 1482 O O . ILE A 1 176 ? -25.627 -10.755 -12.580 1.00 74.06 176 ILE A O 1
ATOM 1486 N N . TYR A 1 177 ? -24.263 -12.434 -13.219 1.00 76.19 177 TYR A N 1
ATOM 1487 C CA . TYR A 1 177 ? -23.380 -11.579 -14.019 1.00 76.19 177 TYR A CA 1
ATOM 1488 C C . TYR A 1 177 ? -24.144 -10.857 -15.124 1.00 76.19 177 TYR A C 1
ATOM 1490 O O . TYR A 1 177 ? -23.967 -9.661 -15.333 1.00 76.19 177 TYR A O 1
ATOM 1498 N N . ASP A 1 178 ? -25.072 -11.533 -15.800 1.00 78.81 178 ASP A N 1
ATOM 1499 C CA . ASP A 1 178 ? -25.914 -10.900 -16.811 1.00 78.81 178 ASP A CA 1
ATOM 1500 C C . ASP A 1 178 ? -26.792 -9.775 -16.230 1.00 78.81 178 ASP A C 1
ATOM 1502 O O . ASP A 1 178 ? -27.116 -8.806 -16.930 1.00 78.81 178 ASP A O 1
ATOM 1506 N N . MET A 1 179 ? -27.204 -9.892 -14.966 1.00 79.25 179 MET A N 1
ATOM 1507 C CA . MET A 1 179 ? -27.949 -8.853 -14.261 1.00 79.25 179 MET A CA 1
ATOM 1508 C C . MET A 1 179 ? -27.033 -7.691 -13.860 1.00 79.25 179 MET A C 1
ATOM 1510 O O . MET A 1 179 ? -27.350 -6.544 -14.187 1.00 79.25 179 MET A O 1
ATOM 1514 N N . GLU A 1 180 ? -25.891 -7.976 -13.234 1.00 76.75 180 GLU A N 1
ATOM 1515 C CA . GLU A 1 180 ? -24.894 -6.991 -12.791 1.00 76.75 180 GLU A CA 1
ATOM 1516 C C . GLU A 1 180 ? -24.296 -6.192 -13.958 1.00 76.75 180 GLU A C 1
ATOM 1518 O O . GLU A 1 180 ? -24.297 -4.961 -13.928 1.00 76.75 180 GLU A O 1
ATOM 1523 N N . GLU A 1 181 ? -23.903 -6.863 -15.046 1.00 80.44 181 GLU A N 1
ATOM 1524 C CA . GLU A 1 181 ? -23.371 -6.250 -16.275 1.00 80.44 181 GLU A CA 1
ATOM 1525 C C . GLU A 1 181 ? -24.448 -5.502 -17.086 1.00 80.44 181 GLU A C 1
ATOM 1527 O O . GLU A 1 181 ? -24.192 -4.939 -18.156 1.00 80.44 181 GLU A O 1
ATOM 1532 N N . GLY A 1 182 ? -25.695 -5.496 -16.606 1.00 79.00 182 GLY A N 1
ATOM 1533 C CA . GLY A 1 182 ? -26.787 -4.761 -17.219 1.00 79.00 182 GLY A CA 1
ATOM 1534 C C . GLY A 1 182 ? -27.211 -5.329 -18.572 1.00 79.00 182 GLY A C 1
ATOM 1535 O O . GLY A 1 182 ? -27.697 -4.570 -19.423 1.00 79.00 182 GLY A O 1
ATOM 1536 N N . LYS A 1 183 ? -27.087 -6.644 -18.795 1.00 81.88 183 LYS A N 1
ATOM 1537 C CA . LYS A 1 183 ? -27.614 -7.305 -20.002 1.00 81.88 183 LYS A CA 1
ATOM 1538 C C . LYS A 1 183 ? -29.139 -7.321 -20.027 1.00 81.88 183 LYS A C 1
ATOM 1540 O O . LYS A 1 183 ? -29.709 -7.450 -21.104 1.00 81.88 183 LYS A O 1
ATOM 1545 N N . TYR A 1 184 ? -29.816 -7.075 -18.907 1.00 82.06 184 TYR A N 1
ATOM 1546 C CA . TYR A 1 184 ? -31.261 -6.828 -18.862 1.00 82.06 184 TYR A CA 1
ATOM 1547 C C . TYR A 1 184 ? -31.586 -5.323 -18.819 1.00 82.06 184 TYR A C 1
ATOM 1549 O O . TYR A 1 184 ? -30.855 -4.501 -18.258 1.00 82.06 184 TYR A O 1
ATOM 1557 N N . SER A 1 185 ? -32.690 -4.923 -19.456 1.00 84.75 185 SER A N 1
ATOM 1558 C CA . SER A 1 185 ? -33.290 -3.595 -19.259 1.00 84.75 185 SER A CA 1
ATOM 1559 C C . SER A 1 185 ? -34.396 -3.721 -18.221 1.00 84.75 185 SER A C 1
ATOM 1561 O O . SER A 1 185 ? -35.531 -4.006 -18.590 1.00 84.75 185 SER A O 1
ATOM 1563 N N . ILE A 1 186 ? -34.064 -3.548 -16.943 1.00 87.19 186 ILE A N 1
ATOM 1564 C CA . ILE A 1 186 ? -35.034 -3.739 -15.864 1.00 87.19 186 ILE A CA 1
ATOM 1565 C C . ILE A 1 186 ? -35.695 -2.407 -15.517 1.00 87.19 186 ILE A C 1
ATOM 1567 O O . ILE A 1 186 ? -35.020 -1.409 -15.261 1.00 87.19 186 ILE A O 1
ATOM 1571 N N . TYR A 1 187 ? -37.022 -2.398 -15.525 1.00 87.19 187 TYR A N 1
ATOM 1572 C CA . TYR A 1 187 ? -37.849 -1.246 -15.209 1.00 87.19 187 TYR A CA 1
ATOM 1573 C C . TYR A 1 187 ? -38.725 -1.514 -13.992 1.00 87.19 187 TYR A C 1
ATOM 1575 O O . TYR A 1 187 ? -39.323 -2.584 -13.859 1.00 87.19 187 TYR A O 1
ATOM 1583 N N . TYR A 1 188 ? -38.870 -0.489 -13.159 1.00 86.69 188 TYR A N 1
ATOM 1584 C CA . TYR A 1 188 ? -39.909 -0.396 -12.147 1.00 86.69 188 TYR A CA 1
ATOM 1585 C C . TYR A 1 188 ? -40.697 0.887 -12.365 1.00 86.69 188 TYR A C 1
ATOM 1587 O O . TYR A 1 188 ? -40.150 1.988 -12.369 1.00 86.69 188 TYR A O 1
ATOM 1595 N N . GLN A 1 189 ? -42.007 0.740 -12.572 1.00 83.44 189 GLN A N 1
ATOM 1596 C CA . GLN A 1 189 ? -42.857 1.832 -13.050 1.00 83.44 189 GLN A CA 1
ATOM 1597 C C . GLN A 1 189 ? -42.301 2.395 -14.378 1.00 83.44 189 GLN A C 1
ATOM 1599 O O . GLN A 1 189 ? -42.241 1.652 -15.362 1.00 83.44 189 GLN A O 1
ATOM 1604 N N . GLU A 1 190 ? -41.890 3.664 -14.402 1.00 82.50 190 GLU A N 1
ATOM 1605 C CA . GLU A 1 190 ? -41.302 4.353 -15.564 1.00 82.50 190 GLU A CA 1
ATOM 1606 C C . GLU A 1 190 ? -39.781 4.560 -15.429 1.00 82.50 190 GLU A C 1
ATOM 1608 O O . GLU A 1 190 ? -39.154 5.163 -16.299 1.00 82.50 190 GLU A O 1
ATOM 1613 N N . GLU A 1 191 ? -39.176 4.080 -14.339 1.00 84.19 191 GLU A N 1
ATOM 1614 C CA . GLU A 1 191 ? -37.749 4.240 -14.063 1.00 84.19 191 GLU A CA 1
ATOM 1615 C C . GLU A 1 191 ? -36.991 2.955 -14.386 1.00 84.19 191 GLU A C 1
ATOM 1617 O O . GLU A 1 191 ? -37.470 1.844 -14.150 1.00 84.19 191 GLU A O 1
ATOM 1622 N N . LYS A 1 192 ? -35.791 3.113 -14.943 1.00 85.25 192 LYS A N 1
ATOM 1623 C CA . LYS A 1 192 ? -34.862 2.008 -15.162 1.00 85.25 192 LYS A CA 1
ATOM 1624 C C . LYS A 1 192 ? -34.059 1.788 -13.879 1.00 85.25 192 LYS A C 1
ATOM 1626 O O . LYS A 1 192 ? -33.506 2.752 -13.359 1.00 85.25 192 LYS A O 1
ATOM 1631 N N . ILE A 1 193 ? -33.983 0.544 -13.415 1.00 85.19 193 ILE A N 1
ATOM 1632 C CA . ILE A 1 193 ? -33.184 0.143 -12.250 1.00 85.19 193 ILE A CA 1
ATOM 1633 C C . ILE A 1 193 ? -31.867 -0.473 -12.733 1.00 85.19 193 ILE A C 1
ATOM 1635 O O . ILE A 1 193 ? -31.828 -1.114 -13.791 1.00 85.19 193 ILE A O 1
ATOM 1639 N N . GLU A 1 194 ? -30.786 -0.281 -11.980 1.00 82.56 194 GLU A N 1
ATOM 1640 C CA . GLU A 1 194 ? -29.532 -0.997 -12.213 1.00 82.56 194 GLU A CA 1
ATOM 1641 C C . GLU A 1 194 ? -29.662 -2.452 -11.746 1.00 82.56 194 GLU A C 1
ATOM 1643 O O . GLU A 1 194 ? -30.182 -2.740 -10.670 1.00 82.56 194 GLU A O 1
ATOM 1648 N N . GLY A 1 195 ? -29.217 -3.401 -12.571 1.00 81.94 195 GLY A N 1
ATOM 1649 C CA . GLY A 1 195 ? -29.352 -4.818 -12.232 1.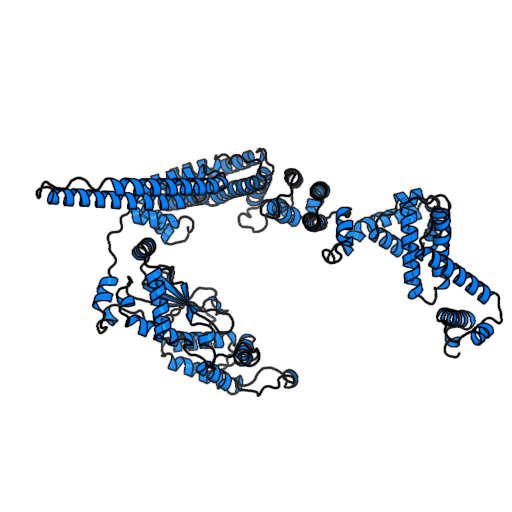00 81.94 195 GLY A CA 1
ATOM 1650 C C . GLY A 1 195 ? -28.520 -5.224 -11.011 1.00 81.94 195 GLY A C 1
ATOM 1651 O O . GLY A 1 195 ? -28.982 -6.055 -10.233 1.00 81.94 195 GLY A O 1
ATOM 1652 N N . LYS A 1 196 ? -27.370 -4.567 -10.785 1.00 79.31 196 LYS A N 1
ATOM 1653 C CA . LYS A 1 196 ? -26.542 -4.745 -9.582 1.00 79.31 196 LYS A CA 1
ATOM 1654 C C . LYS A 1 196 ? -27.335 -4.495 -8.291 1.00 79.31 196 LYS A C 1
ATOM 1656 O O . LYS A 1 196 ? -27.284 -5.314 -7.382 1.00 79.31 196 LYS A O 1
ATOM 1661 N N . ASP A 1 197 ? -28.145 -3.439 -8.226 1.00 78.88 197 ASP A N 1
ATOM 1662 C CA . ASP A 1 197 ? -28.928 -3.150 -7.015 1.00 78.88 197 ASP A CA 1
ATOM 1663 C C . ASP A 1 197 ? -30.022 -4.185 -6.759 1.00 78.88 197 ASP A C 1
ATOM 1665 O O . ASP A 1 197 ? -30.267 -4.568 -5.619 1.00 78.88 197 ASP A O 1
ATOM 1669 N N . LEU A 1 198 ? -30.694 -4.656 -7.814 1.00 82.06 198 LEU A N 1
ATOM 1670 C CA . LEU A 1 198 ? -31.727 -5.688 -7.681 1.00 82.06 198 LEU A CA 1
ATOM 1671 C C . LEU A 1 198 ? -31.156 -7.004 -7.166 1.00 82.06 198 LEU A C 1
ATOM 1673 O O . LEU A 1 198 ? -31.796 -7.683 -6.360 1.00 82.06 198 LEU A O 1
ATOM 1677 N N . HIS A 1 199 ? -29.956 -7.346 -7.615 1.00 80.19 199 HIS A N 1
ATOM 1678 C CA . HIS A 1 199 ? -29.209 -8.486 -7.116 1.00 80.19 199 HIS A CA 1
ATOM 1679 C C . HIS A 1 199 ? -28.889 -8.347 -5.622 1.00 80.19 199 HIS A C 1
ATOM 1681 O O . HIS A 1 199 ? -29.289 -9.206 -4.835 1.00 80.19 199 HIS A O 1
ATOM 1687 N N . VAL A 1 200 ? -28.293 -7.225 -5.205 1.00 79.88 200 VAL A N 1
ATOM 1688 C CA . VAL A 1 200 ? -27.970 -6.951 -3.791 1.00 79.88 200 VAL A CA 1
ATOM 1689 C C . VAL A 1 200 ? -29.224 -6.963 -2.914 1.00 79.88 200 VAL A C 1
ATOM 1691 O O . VAL A 1 200 ? -29.252 -7.598 -1.861 1.00 79.88 200 VAL A O 1
ATOM 1694 N N . HIS A 1 201 ? -30.304 -6.329 -3.368 1.00 81.81 201 HIS A N 1
ATOM 1695 C CA . HIS A 1 201 ? -31.594 -6.325 -2.683 1.00 81.81 201 HIS A CA 1
ATOM 1696 C C . HIS A 1 201 ? -32.189 -7.726 -2.524 1.00 81.81 201 HIS A C 1
ATOM 1698 O O . HIS A 1 201 ? -32.752 -8.038 -1.472 1.00 81.81 201 HIS A O 1
ATOM 1704 N N . THR A 1 202 ? -32.054 -8.581 -3.539 1.00 81.94 202 THR A N 1
ATOM 1705 C CA . THR A 1 202 ? -32.526 -9.965 -3.449 1.00 81.94 202 THR A CA 1
ATOM 1706 C C . THR A 1 202 ? -31.690 -10.770 -2.458 1.00 81.94 202 THR A C 1
ATOM 1708 O O . THR A 1 202 ? -32.256 -11.434 -1.587 1.00 81.94 202 THR A O 1
ATOM 1711 N N . LYS A 1 203 ? -30.358 -10.660 -2.535 1.00 81.00 203 LYS A N 1
ATOM 1712 C CA . LYS A 1 203 ? -29.422 -11.299 -1.598 1.00 81.00 203 LYS A CA 1
ATOM 1713 C C . LYS A 1 203 ? -29.713 -10.911 -0.153 1.00 81.00 203 LYS A C 1
ATOM 1715 O O . LYS A 1 203 ? -29.863 -11.781 0.699 1.00 81.00 203 LYS A O 1
ATOM 1720 N N . LEU A 1 204 ? -29.862 -9.614 0.108 1.00 81.62 204 LEU A N 1
ATOM 1721 C CA . LEU A 1 204 ? -30.152 -9.081 1.436 1.00 81.62 204 LEU A CA 1
ATOM 1722 C C . LEU A 1 204 ? -31.397 -9.728 2.049 1.00 81.62 204 LEU A C 1
ATOM 1724 O O . LEU A 1 204 ? -31.392 -10.104 3.220 1.00 81.62 204 LEU A O 1
ATOM 1728 N N . LEU A 1 205 ? -32.470 -9.861 1.267 1.00 82.25 205 LEU A N 1
ATOM 1729 C CA . LEU A 1 205 ? -33.694 -10.497 1.739 1.00 82.25 205 LEU A CA 1
ATOM 1730 C C . LEU A 1 205 ? -33.444 -11.967 2.077 1.00 82.25 205 LEU A C 1
ATOM 1732 O O . LEU A 1 205 ? -33.810 -12.412 3.167 1.00 82.25 205 LEU A O 1
ATOM 1736 N N . LEU A 1 206 ? -32.830 -12.718 1.163 1.00 82.19 206 LEU A N 1
ATOM 1737 C CA . LEU A 1 206 ? -32.529 -14.136 1.361 1.00 82.19 206 LEU A CA 1
ATOM 1738 C C . LEU A 1 206 ? -31.697 -14.357 2.634 1.00 82.19 206 LEU A C 1
ATOM 1740 O O . LEU A 1 206 ? -32.065 -15.164 3.492 1.00 82.19 206 LEU A O 1
ATOM 1744 N N . PHE A 1 207 ? -30.649 -13.557 2.821 1.00 84.56 207 PHE A N 1
ATOM 1745 C CA . PHE A 1 207 ? -29.790 -13.615 4.000 1.00 84.56 207 PHE A CA 1
ATOM 1746 C C . PHE A 1 207 ? -30.548 -13.252 5.266 1.00 84.56 207 PHE A C 1
ATOM 1748 O O . PHE A 1 207 ? -30.424 -13.946 6.269 1.00 84.56 207 PHE A O 1
ATOM 1755 N N . ALA A 1 208 ? -31.391 -12.223 5.224 1.00 84.12 208 ALA A N 1
ATOM 1756 C CA . ALA A 1 208 ? -32.196 -11.832 6.370 1.00 84.12 208 ALA A CA 1
ATOM 1757 C C . ALA A 1 208 ? -33.062 -12.977 6.911 1.00 84.12 208 ALA A C 1
ATOM 1759 O O . ALA A 1 208 ? -33.222 -13.110 8.127 1.00 84.12 208 ALA A O 1
ATOM 1760 N N . LYS A 1 209 ? -33.600 -13.821 6.023 1.00 84.69 209 LYS A N 1
ATOM 1761 C CA . LYS A 1 209 ? -34.354 -15.014 6.418 1.00 84.69 209 LYS A CA 1
ATOM 1762 C C . LYS A 1 209 ? -33.463 -16.026 7.146 1.00 84.69 209 LYS A C 1
ATOM 1764 O O . LYS A 1 209 ? -33.813 -16.440 8.248 1.00 84.69 209 LYS A O 1
ATOM 1769 N N . MET A 1 210 ? -32.304 -16.380 6.585 1.00 88.31 210 MET A N 1
ATOM 1770 C CA . MET A 1 210 ? -31.366 -17.313 7.231 1.00 88.31 210 MET A CA 1
ATOM 1771 C C . MET A 1 210 ? -30.819 -16.773 8.553 1.00 88.31 210 MET A C 1
ATOM 1773 O O . MET A 1 210 ? -30.792 -17.499 9.542 1.00 88.31 210 MET A O 1
ATOM 1777 N N . ILE A 1 211 ? -30.419 -15.500 8.589 1.00 91.12 211 ILE A N 1
ATOM 1778 C CA . ILE A 1 211 ? -29.935 -14.820 9.796 1.00 91.12 211 ILE A CA 1
ATOM 1779 C C . ILE A 1 211 ? -30.990 -14.905 10.893 1.00 91.12 211 ILE A C 1
ATOM 1781 O O . ILE A 1 211 ? -30.676 -15.267 12.023 1.00 91.12 211 ILE A O 1
ATOM 1785 N N . ARG A 1 212 ? -32.256 -14.636 10.557 1.00 90.06 212 ARG A N 1
ATOM 1786 C CA . ARG A 1 212 ? -33.358 -14.768 11.506 1.00 90.06 212 ARG A CA 1
ATOM 1787 C C . ARG A 1 212 ? -33.501 -16.195 12.027 1.00 90.06 212 ARG A C 1
ATOM 1789 O O . ARG A 1 212 ? -33.617 -16.367 13.232 1.00 90.06 212 ARG A O 1
ATOM 1796 N N . GLU A 1 213 ? -33.453 -17.206 11.161 1.00 91.81 213 GLU A N 1
ATOM 1797 C CA . GLU A 1 213 ? -33.533 -18.611 11.587 1.00 91.81 213 GLU A CA 1
ATOM 1798 C C . GLU A 1 213 ? -32.352 -19.016 12.494 1.00 91.81 213 GLU A C 1
ATOM 1800 O O . GLU A 1 213 ? -32.552 -19.725 13.483 1.00 91.81 213 GLU A O 1
ATOM 1805 N N . ILE A 1 214 ? -31.139 -18.525 12.210 1.00 94.50 214 ILE A N 1
ATOM 1806 C CA . ILE A 1 214 ? -29.949 -18.714 13.058 1.00 94.50 214 ILE A CA 1
ATOM 1807 C C . ILE A 1 214 ? -30.150 -18.056 14.426 1.00 94.50 214 ILE A C 1
ATOM 1809 O O . ILE A 1 214 ? -29.967 -18.715 15.449 1.00 94.50 214 ILE A O 1
ATOM 1813 N N . VAL A 1 215 ? -30.554 -16.784 14.459 1.00 94.81 215 VAL A N 1
ATOM 1814 C CA . VAL A 1 215 ? -30.733 -16.024 15.705 1.00 94.81 215 VAL A CA 1
ATOM 1815 C C . VAL A 1 215 ? -31.879 -16.586 16.542 1.00 94.81 215 VAL A C 1
ATOM 1817 O O . VAL A 1 215 ? -31.695 -16.807 17.735 1.00 94.81 215 VAL A O 1
ATOM 1820 N N . ASP A 1 216 ? -33.029 -16.892 15.939 1.00 93.81 216 ASP A N 1
ATOM 1821 C CA . ASP A 1 216 ? -34.168 -17.494 16.642 1.00 93.81 216 ASP A CA 1
ATOM 1822 C C . ASP A 1 216 ? -33.761 -18.826 17.296 1.00 93.81 216 ASP A C 1
ATOM 1824 O O . ASP A 1 216 ? -34.187 -19.139 18.410 1.00 93.81 216 ASP A O 1
ATOM 1828 N N . LYS A 1 217 ? -32.892 -19.607 16.637 1.00 95.69 217 LYS A N 1
ATOM 1829 C CA . LYS A 1 217 ? -32.369 -20.858 17.192 1.00 95.69 217 LYS A CA 1
ATOM 1830 C C . LYS A 1 217 ? -31.318 -20.631 18.286 1.00 95.69 217 LYS A C 1
ATOM 1832 O O . LYS A 1 217 ? -31.369 -21.347 19.285 1.00 95.69 217 LYS A O 1
ATOM 1837 N N . LEU A 1 218 ? -30.426 -19.646 18.136 1.00 96.00 218 LEU A N 1
ATOM 1838 C CA . LEU A 1 218 ? -29.457 -19.230 19.164 1.00 96.00 218 LEU A CA 1
ATOM 1839 C C . LEU A 1 218 ? -30.154 -18.747 20.438 1.00 96.00 218 LEU A C 1
ATOM 1841 O O . LEU A 1 218 ? -29.746 -19.113 21.534 1.00 96.00 218 LEU A O 1
ATOM 1845 N N . LEU A 1 219 ? -31.235 -17.972 20.309 1.00 95.12 219 LEU A N 1
ATOM 1846 C CA . LEU A 1 219 ? -31.995 -17.451 21.449 1.00 95.12 219 LEU A CA 1
ATOM 1847 C C . LEU A 1 219 ? -32.650 -18.548 22.301 1.00 95.12 219 LEU A C 1
ATOM 1849 O O . LEU A 1 219 ? -33.024 -18.304 23.445 1.00 95.12 219 LEU A O 1
ATOM 1853 N N . LEU A 1 220 ? -32.818 -19.754 21.761 1.00 95.44 220 LEU A N 1
ATOM 1854 C CA . LEU A 1 220 ? -33.345 -20.909 22.491 1.00 95.44 220 LEU A CA 1
ATOM 1855 C C . LEU A 1 220 ? -32.240 -21.792 23.092 1.00 95.44 220 LEU A C 1
ATOM 1857 O O . LEU A 1 220 ? -32.559 -22.709 23.849 1.00 95.44 220 LEU A O 1
ATOM 1861 N N . ASP A 1 221 ? -30.970 -21.555 22.751 1.00 97.44 221 ASP A N 1
ATOM 1862 C CA . ASP A 1 221 ? -29.838 -22.358 23.214 1.00 97.44 221 ASP A CA 1
ATOM 1863 C C . ASP A 1 221 ? -29.355 -21.882 24.592 1.00 97.44 221 ASP A C 1
ATOM 1865 O O . ASP A 1 221 ? -29.225 -20.686 24.866 1.00 97.44 221 ASP A O 1
ATOM 1869 N N . GLU A 1 222 ? -29.100 -22.833 25.486 1.00 97.00 222 GLU A N 1
ATOM 1870 C CA . GLU A 1 222 ? -28.657 -22.548 26.849 1.00 97.00 222 GLU A CA 1
ATOM 1871 C C . GLU A 1 222 ? -27.246 -21.946 26.887 1.00 97.00 222 GLU A C 1
ATOM 1873 O O . GLU A 1 222 ? -26.996 -21.039 27.682 1.00 97.00 222 GLU A O 1
ATOM 1878 N N . ARG A 1 223 ? -26.340 -22.394 26.005 1.00 97.06 223 ARG A N 1
ATOM 1879 C CA . ARG A 1 223 ? -24.958 -21.889 25.936 1.00 97.06 223 ARG A CA 1
ATOM 1880 C C . ARG A 1 223 ? -24.951 -20.410 25.591 1.00 97.06 223 ARG A C 1
ATOM 1882 O O . ARG A 1 223 ? -24.328 -19.611 26.286 1.00 97.06 223 ARG A O 1
ATOM 1889 N N . PHE A 1 224 ? -25.753 -20.022 24.594 1.00 96.75 224 PHE A N 1
ATOM 1890 C CA . PHE A 1 224 ? -25.906 -18.612 24.255 1.00 96.75 224 PHE A CA 1
ATOM 1891 C C . PHE A 1 224 ? -26.512 -17.826 25.412 1.00 96.75 224 PHE A C 1
ATOM 1893 O O . PHE A 1 224 ? -26.070 -16.715 25.681 1.00 96.75 224 PHE A O 1
ATOM 1900 N N . ALA A 1 225 ? -27.508 -18.381 26.111 1.00 96.62 225 ALA A N 1
ATOM 1901 C CA . ALA A 1 225 ? -28.141 -17.722 27.248 1.00 96.62 225 ALA A CA 1
ATOM 1902 C C . ALA A 1 225 ? -27.157 -17.433 28.391 1.00 96.62 225 ALA A C 1
ATOM 1904 O O . ALA A 1 225 ? -27.266 -16.365 28.984 1.00 96.62 225 ALA A O 1
ATOM 1905 N N . ARG A 1 226 ? -26.183 -18.321 28.643 1.00 95.31 226 ARG A N 1
ATOM 1906 C CA . ARG A 1 226 ? -25.123 -18.150 29.656 1.00 95.31 226 ARG A CA 1
ATOM 1907 C C . ARG A 1 226 ? -24.017 -17.178 29.244 1.00 95.31 226 ARG A C 1
ATOM 1909 O O . ARG A 1 226 ? -23.398 -16.581 30.116 1.00 95.31 226 ARG A O 1
ATOM 1916 N N . PHE A 1 227 ? -23.776 -17.018 27.946 1.00 95.19 227 PHE A N 1
ATOM 1917 C CA . PHE A 1 227 ? -22.677 -16.199 27.437 1.00 95.19 227 PHE A CA 1
ATOM 1918 C C . PHE A 1 227 ? -22.845 -14.700 27.796 1.00 95.19 227 PHE A C 1
ATOM 1920 O O . PHE A 1 227 ? -23.962 -14.185 27.645 1.00 95.19 227 PHE A O 1
ATOM 1927 N N . PRO A 1 228 ? -21.800 -13.974 28.245 1.00 94.44 228 PRO A N 1
ATOM 1928 C CA . PRO A 1 228 ? -21.908 -12.562 28.627 1.00 94.44 228 PRO A CA 1
ATOM 1929 C C . PRO A 1 228 ? -22.373 -11.688 27.468 1.00 94.44 228 PRO A C 1
ATOM 1931 O O . PRO A 1 228 ? -21.816 -11.783 26.381 1.00 94.44 228 PRO A O 1
ATOM 1934 N N . LYS A 1 229 ? -23.405 -10.860 27.666 1.00 94.62 229 LYS A N 1
ATOM 1935 C CA . LYS A 1 229 ? -23.962 -9.967 26.626 1.00 94.62 229 LYS A CA 1
ATOM 1936 C C . LYS A 1 229 ? -24.915 -8.935 27.209 1.00 94.62 229 LYS A C 1
ATOM 1938 O O . LYS A 1 229 ? -25.619 -9.229 28.165 1.00 94.62 229 LYS A O 1
ATOM 1943 N N . VAL A 1 230 ? -25.045 -7.779 26.574 1.00 95.31 230 VAL A N 1
ATOM 1944 C CA . VAL A 1 230 ? -25.945 -6.704 27.014 1.00 95.31 230 VAL A CA 1
ATOM 1945 C C . VAL A 1 230 ? -27.144 -6.554 26.089 1.00 95.31 230 VAL A C 1
ATOM 1947 O O . VAL A 1 230 ? -27.061 -6.782 24.884 1.00 95.31 230 VAL A O 1
ATOM 1950 N N . PHE A 1 231 ? -28.272 -6.153 26.678 1.00 94.12 231 PHE A N 1
ATOM 1951 C CA . PHE A 1 231 ? -29.492 -5.791 25.965 1.00 94.12 231 PHE A CA 1
ATOM 1952 C C . PHE A 1 231 ? -29.733 -4.269 26.037 1.00 94.12 231 PHE A C 1
ATOM 1954 O O . PHE A 1 231 ? -29.451 -3.683 27.085 1.00 94.12 231 PHE A O 1
ATOM 1961 N N . PRO A 1 232 ? -30.294 -3.617 24.998 1.00 94.69 232 PRO A N 1
ATOM 1962 C CA . PRO A 1 232 ? -30.823 -4.186 23.752 1.00 94.69 232 PRO A CA 1
ATOM 1963 C C . PRO A 1 232 ? -29.765 -4.888 22.895 1.00 94.69 232 PRO A C 1
ATOM 1965 O O . PRO A 1 232 ? -28.664 -4.370 22.742 1.00 94.69 232 PRO A O 1
ATOM 1968 N N . PHE A 1 233 ? -30.111 -6.065 22.359 1.00 95.50 233 PHE A N 1
ATOM 1969 C CA . PHE A 1 233 ? -29.212 -6.866 21.526 1.00 95.50 233 PHE A CA 1
ATOM 1970 C C . PHE A 1 233 ? -29.557 -6.699 20.041 1.00 95.50 233 PHE A C 1
ATOM 1972 O O . PHE A 1 233 ? -30.707 -6.894 19.635 1.00 95.50 233 PHE A O 1
ATOM 1979 N N . TYR A 1 234 ? -28.571 -6.332 19.229 1.00 93.69 234 TYR A N 1
ATOM 1980 C CA . TYR A 1 234 ? -28.735 -5.931 17.835 1.00 93.69 234 TYR A CA 1
ATOM 1981 C C . TYR A 1 234 ? -28.333 -7.044 16.867 1.00 93.69 234 TYR A C 1
ATOM 1983 O O . TYR A 1 234 ? -27.395 -7.798 17.103 1.00 93.69 234 TYR A O 1
ATOM 1991 N N . VAL A 1 235 ? -29.035 -7.137 15.739 1.00 92.88 235 VAL A N 1
ATOM 1992 C CA . VAL A 1 235 ? -28.678 -8.044 14.641 1.00 92.88 235 VAL A CA 1
ATOM 1993 C C . VAL A 1 235 ? -28.624 -7.230 13.363 1.00 92.88 235 VAL A C 1
ATOM 1995 O O . VAL A 1 235 ? -29.659 -6.836 12.813 1.00 92.88 235 VAL A O 1
ATOM 1998 N N . LEU A 1 236 ? -27.400 -6.951 12.935 1.00 90.00 236 LEU A N 1
ATOM 1999 C CA . LEU A 1 236 ? -27.072 -6.010 11.880 1.00 90.00 236 LEU A CA 1
ATOM 2000 C C . LEU A 1 236 ? -26.488 -6.735 10.671 1.00 90.00 236 LEU A C 1
ATOM 2002 O O . LEU A 1 236 ? -25.807 -7.749 10.805 1.00 90.00 236 LEU A O 1
ATOM 2006 N N . VAL A 1 237 ? -26.713 -6.172 9.491 1.00 87.06 237 VAL A N 1
ATOM 2007 C CA . VAL A 1 237 ? -25.999 -6.518 8.261 1.00 87.06 237 VAL A CA 1
ATOM 2008 C C . VAL A 1 237 ? -25.195 -5.306 7.795 1.00 87.06 237 VAL A C 1
ATOM 2010 O O . VAL A 1 237 ? -25.737 -4.197 7.745 1.00 87.06 237 VAL A O 1
ATOM 2013 N N . ASN A 1 238 ? -23.922 -5.529 7.458 1.00 84.12 238 ASN A N 1
ATOM 2014 C CA . ASN A 1 238 ? -23.107 -4.604 6.676 1.00 84.12 238 ASN A CA 1
ATOM 2015 C C . ASN A 1 238 ? -23.050 -5.093 5.223 1.00 84.12 238 ASN A C 1
ATOM 2017 O O . ASN A 1 238 ? -22.706 -6.244 4.956 1.00 84.12 238 ASN A O 1
ATOM 2021 N N . SER A 1 239 ? -23.388 -4.195 4.310 1.00 75.38 239 SER A N 1
ATOM 2022 C CA . SER A 1 239 ? -23.401 -4.405 2.863 1.00 75.38 239 SER A CA 1
ATOM 2023 C C . SER A 1 239 ? -22.846 -3.178 2.130 1.00 75.38 239 SER A C 1
ATOM 2025 O O . SER A 1 239 ? -23.270 -2.889 1.018 1.00 75.38 239 SER A O 1
ATOM 2027 N N . GLU A 1 240 ? -21.980 -2.394 2.778 1.00 67.38 240 GLU A N 1
ATOM 2028 C CA . GLU A 1 240 ? -21.431 -1.139 2.248 1.00 67.38 240 GLU A CA 1
ATOM 2029 C C . GLU A 1 240 ? -20.773 -1.316 0.872 1.00 67.38 240 GLU A C 1
ATOM 2031 O O . GLU A 1 240 ? -21.111 -0.590 -0.061 1.00 67.38 240 GLU A O 1
ATOM 2036 N N . GLU A 1 241 ? -19.941 -2.347 0.710 1.00 63.97 241 GLU A N 1
ATOM 2037 C CA . GLU A 1 241 ? -19.251 -2.671 -0.551 1.00 63.97 241 GLU A CA 1
ATOM 2038 C C . GLU A 1 241 ? -20.225 -3.041 -1.690 1.00 63.97 241 GLU A C 1
ATOM 2040 O O . GLU A 1 241 ? -19.904 -2.954 -2.877 1.00 63.97 241 GLU A O 1
ATOM 2045 N N . CYS A 1 242 ? -21.471 -3.392 -1.356 1.00 65.88 242 CYS A N 1
ATOM 2046 C CA . CYS A 1 242 ? -22.458 -3.843 -2.329 1.00 65.88 242 CYS A CA 1
ATOM 2047 C C . CYS A 1 242 ? -23.170 -2.694 -3.076 1.00 65.88 242 CYS A C 1
ATOM 2049 O O . CYS A 1 242 ? -23.694 -2.926 -4.169 1.00 65.88 242 CYS A O 1
ATOM 2051 N N . TYR A 1 243 ? -23.212 -1.467 -2.538 1.00 61.78 243 TYR A N 1
ATOM 2052 C CA . TYR A 1 243 ? -24.014 -0.368 -3.103 1.00 61.78 243 TYR A CA 1
ATOM 2053 C C . TYR A 1 243 ? -23.160 0.719 -3.762 1.00 61.78 243 TYR A C 1
ATOM 2055 O O . TYR A 1 243 ? -22.347 1.380 -3.128 1.00 61.78 243 TYR A O 1
ATOM 2063 N N . SER A 1 244 ? -23.417 0.993 -5.043 1.00 55.28 244 SER A N 1
ATOM 2064 C CA . SER A 1 244 ? -22.662 1.983 -5.829 1.00 55.28 244 SER A CA 1
ATOM 2065 C C . SER A 1 244 ? -22.959 3.449 -5.467 1.00 55.28 244 SER A C 1
ATOM 2067 O O . SER A 1 244 ?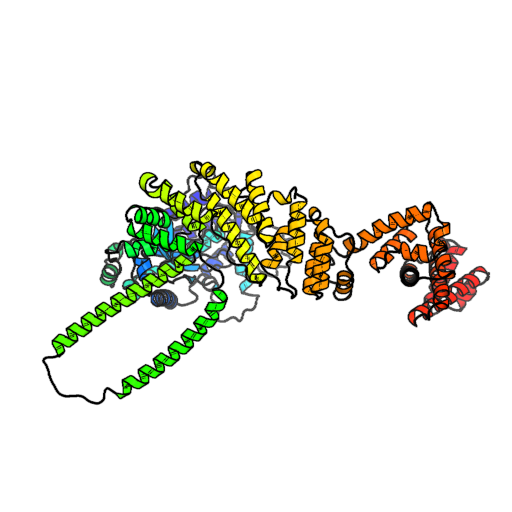 -22.191 4.338 -5.832 1.00 55.28 244 SER A O 1
ATOM 2069 N N . TYR A 1 245 ? -24.071 3.733 -4.775 1.00 51.41 245 TYR A N 1
ATOM 2070 C CA . TYR A 1 245 ? -24.567 5.100 -4.542 1.00 51.41 245 TYR A CA 1
ATOM 2071 C C . TYR A 1 245 ? -24.425 5.599 -3.094 1.00 51.41 245 TYR A C 1
ATOM 2073 O O . TYR A 1 245 ? -24.669 6.783 -2.825 1.00 51.41 245 TYR A O 1
ATOM 2081 N N . THR A 1 246 ? -24.054 4.734 -2.149 1.00 52.47 246 THR A N 1
ATOM 2082 C CA . THR A 1 246 ? -23.876 5.104 -0.741 1.00 52.47 246 THR A CA 1
ATOM 2083 C C . THR A 1 246 ? -22.401 5.343 -0.468 1.00 52.47 246 THR A C 1
ATOM 2085 O O . THR A 1 246 ? -21.662 4.423 -0.164 1.00 52.47 246 THR A O 1
ATOM 2088 N N . GLN A 1 247 ? -21.967 6.598 -0.572 1.00 52.59 247 GLN A N 1
ATOM 2089 C CA . GLN A 1 247 ? -20.610 7.023 -0.195 1.00 52.59 247 GLN A CA 1
ATOM 2090 C C . GLN A 1 247 ? -20.350 6.969 1.334 1.00 52.59 247 GLN A C 1
ATOM 2092 O O . GLN A 1 247 ? -19.379 7.557 1.790 1.00 52.59 247 GLN A O 1
ATOM 2097 N N . GLU A 1 248 ? -21.228 6.341 2.129 1.00 54.91 248 GLU A N 1
ATOM 2098 C CA . GLU A 1 248 ? -21.141 6.260 3.596 1.00 54.91 248 GLU A CA 1
ATOM 2099 C C . GLU A 1 248 ? -21.713 4.931 4.130 1.00 54.91 248 GLU A C 1
ATOM 2101 O O . GLU A 1 248 ? -22.725 4.435 3.616 1.00 54.91 248 GLU A O 1
ATOM 2106 N N . LEU A 1 249 ? -21.123 4.438 5.227 1.00 57.31 249 LEU A N 1
ATOM 2107 C CA . LEU A 1 249 ? -21.572 3.308 6.052 1.00 57.31 249 LEU A CA 1
ATOM 2108 C C . LEU A 1 249 ? -23.062 3.392 6.424 1.00 57.31 249 LEU A C 1
ATOM 2110 O O . LEU A 1 249 ? -23.523 4.341 7.074 1.00 57.31 249 LEU A O 1
ATOM 2114 N N . PHE A 1 250 ? -23.821 2.336 6.121 1.00 65.94 250 PHE A N 1
ATOM 2115 C CA . PHE A 1 250 ? -25.151 2.138 6.692 1.00 65.94 250 PHE A CA 1
ATOM 2116 C C . PHE A 1 250 ? -25.399 0.672 7.059 1.00 65.94 250 PHE A C 1
ATOM 2118 O O . PHE A 1 250 ? -25.179 -0.237 6.265 1.00 65.94 250 PHE A O 1
ATOM 2125 N N . PHE A 1 251 ? -25.902 0.457 8.275 1.00 73.94 251 PHE A N 1
ATOM 2126 C CA . PHE A 1 251 ? -26.281 -0.864 8.770 1.00 73.94 251 PHE A CA 1
ATOM 2127 C C . PHE A 1 251 ? -27.763 -1.142 8.549 1.00 73.94 251 PHE A C 1
ATOM 2129 O O . PHE A 1 251 ? -28.609 -0.239 8.580 1.00 73.94 251 PHE A O 1
ATOM 2136 N N . LEU A 1 252 ? -28.072 -2.422 8.374 1.00 76.31 252 LEU A N 1
ATOM 2137 C CA . LEU A 1 252 ? -29.426 -2.921 8.197 1.00 76.31 252 LEU A CA 1
ATOM 2138 C C . LEU A 1 252 ? -29.830 -3.780 9.396 1.00 76.31 252 LEU A C 1
ATOM 2140 O O . LEU A 1 252 ? -29.269 -4.851 9.607 1.00 76.31 252 LEU A O 1
ATOM 2144 N N . GLU A 1 253 ? -30.817 -3.327 10.175 1.00 78.75 253 GLU A N 1
ATOM 2145 C CA . GLU A 1 253 ? -31.378 -4.111 11.282 1.00 78.75 253 GLU A CA 1
ATOM 2146 C C . GLU A 1 253 ? -32.334 -5.185 10.742 1.00 78.75 253 GLU A C 1
ATOM 2148 O O . GLU A 1 253 ? -33.460 -4.901 10.303 1.00 78.75 253 GLU A O 1
ATOM 2153 N N . ILE A 1 254 ? -31.894 -6.442 10.802 1.00 76.56 254 ILE A N 1
ATOM 2154 C CA . ILE A 1 254 ? -32.682 -7.596 10.348 1.00 76.56 254 ILE A CA 1
ATOM 2155 C C . ILE A 1 254 ? -33.854 -7.859 11.297 1.00 76.56 254 ILE A C 1
ATOM 2157 O O . ILE A 1 254 ? -34.978 -8.144 10.866 1.00 76.56 254 ILE A O 1
ATOM 2161 N N . LEU A 1 255 ? -33.610 -7.686 12.593 1.00 77.62 255 LEU A N 1
ATOM 2162 C CA . LEU A 1 255 ? -34.587 -7.827 13.664 1.00 77.62 255 LEU A CA 1
ATOM 2163 C C . LEU A 1 255 ? -34.706 -6.500 14.419 1.00 77.62 255 LEU A C 1
ATOM 2165 O O . LEU A 1 255 ? -33.709 -5.789 14.528 1.00 77.62 255 LEU A O 1
ATOM 2169 N N . PRO A 1 256 ? -35.895 -6.152 14.952 1.00 82.56 256 PRO A N 1
ATOM 2170 C CA . PRO A 1 256 ? -35.965 -5.148 16.009 1.00 82.56 256 PRO A CA 1
ATOM 2171 C C . PRO A 1 256 ? -34.981 -5.516 17.122 1.00 82.56 256 PRO A C 1
ATOM 2173 O O . PRO A 1 256 ? -34.799 -6.709 17.383 1.00 82.56 256 PRO A O 1
ATOM 2176 N N . SER A 1 257 ? -34.391 -4.512 17.777 1.00 87.56 257 SER A N 1
ATOM 2177 C CA . SER A 1 257 ? -33.521 -4.752 18.926 1.00 87.56 257 SER A CA 1
ATOM 2178 C C . SER A 1 257 ? -34.202 -5.698 19.911 1.00 87.56 257 SER A C 1
ATOM 2180 O O . SER A 1 257 ? -35.357 -5.507 20.307 1.00 87.56 257 SER A O 1
ATOM 2182 N N . ILE A 1 258 ? -33.504 -6.775 20.253 1.00 93.62 258 ILE A N 1
ATOM 2183 C CA . ILE A 1 258 ? -34.029 -7.767 21.175 1.00 93.62 258 ILE A CA 1
ATOM 2184 C C . ILE A 1 258 ? -33.909 -7.145 22.555 1.00 93.62 258 ILE A C 1
ATOM 2186 O O . ILE A 1 258 ? -32.813 -6.868 23.027 1.00 93.62 258 ILE A O 1
ATOM 2190 N N . GLU A 1 259 ? -35.036 -6.888 23.200 1.00 95.62 259 GLU A N 1
ATOM 2191 C CA . GLU A 1 259 ? -35.050 -6.399 24.575 1.00 95.62 259 GLU A CA 1
ATOM 2192 C C . GLU A 1 259 ? -34.961 -7.586 25.531 1.00 95.62 259 GLU A C 1
ATOM 2194 O O . GLU A 1 259 ? -35.654 -8.583 25.315 1.00 95.62 259 GLU A O 1
ATOM 2199 N N . LEU A 1 260 ? -34.223 -7.475 26.643 1.00 95.00 260 LEU A N 1
ATOM 2200 C CA . LEU A 1 260 ? -34.185 -8.538 27.662 1.00 95.00 260 LEU A CA 1
ATOM 2201 C C . LEU A 1 260 ? -35.607 -8.948 28.083 1.00 95.00 260 LEU A C 1
ATOM 2203 O O . LEU A 1 260 ? -35.937 -10.124 28.194 1.00 95.00 260 LEU A O 1
ATOM 2207 N N . GLN A 1 261 ? -36.499 -7.964 28.228 1.00 93.56 261 GLN A N 1
ATOM 2208 C CA . GLN A 1 261 ? -37.893 -8.182 28.617 1.00 93.56 261 GLN A CA 1
ATOM 2209 C C . GLN A 1 261 ? -38.712 -8.969 27.584 1.00 93.56 261 GLN A C 1
ATOM 2211 O O . GLN A 1 261 ? -39.704 -9.598 27.953 1.00 93.56 261 GLN A O 1
ATOM 2216 N N . SER A 1 262 ? -38.309 -8.964 26.310 1.00 93.12 262 SER A N 1
ATOM 2217 C CA . SER A 1 262 ? -38.959 -9.765 25.265 1.00 93.12 262 SER A CA 1
ATOM 2218 C C . SER A 1 262 ? -38.693 -11.267 25.425 1.00 93.12 262 SER A C 1
ATOM 2220 O O . SER A 1 262 ? -39.467 -12.079 24.927 1.00 93.12 262 SER A O 1
ATOM 2222 N N . LEU A 1 263 ? -37.661 -11.643 26.191 1.00 93.62 263 LEU A N 1
ATOM 2223 C CA . LEU A 1 263 ? -37.272 -13.029 26.451 1.00 93.62 263 LEU A CA 1
ATOM 2224 C C . LEU A 1 263 ? -37.909 -13.616 27.721 1.00 93.62 263 LEU A C 1
ATOM 2226 O O . LEU A 1 263 ? -37.559 -14.724 28.108 1.00 93.62 263 LEU A O 1
ATOM 2230 N N . ARG A 1 264 ? -38.857 -12.930 28.378 1.00 92.38 264 ARG A N 1
ATOM 2231 C CA . ARG A 1 264 ? -39.481 -13.401 29.639 1.00 92.38 264 ARG A CA 1
ATOM 2232 C C . ARG A 1 264 ? -40.111 -14.792 29.563 1.00 92.38 264 ARG A C 1
ATOM 2234 O O . ARG A 1 264 ? -40.177 -15.483 30.573 1.00 92.38 264 ARG A O 1
ATOM 2241 N N . GLU A 1 265 ? -40.625 -15.172 28.396 1.00 92.62 265 GLU A N 1
ATOM 2242 C CA . GLU A 1 265 ? -41.252 -16.481 28.167 1.00 92.62 265 GLU A CA 1
ATOM 2243 C C . GLU A 1 265 ? -40.237 -17.560 27.744 1.00 92.62 265 GLU A C 1
ATOM 2245 O O . GLU A 1 265 ? -40.601 -18.723 27.573 1.00 92.62 265 GLU A O 1
ATOM 2250 N N . ASN A 1 266 ? -38.961 -17.196 27.581 1.00 93.75 266 ASN A N 1
ATOM 2251 C CA . ASN A 1 266 ? -37.883 -18.118 27.251 1.00 93.75 266 ASN A CA 1
ATOM 2252 C C . ASN A 1 266 ? -37.532 -18.995 28.465 1.00 93.75 266 ASN A C 1
ATOM 2254 O O . ASN A 1 266 ? -37.398 -18.502 29.584 1.00 93.75 266 ASN A O 1
ATOM 2258 N N . LEU A 1 267 ? -37.326 -20.295 28.236 1.00 94.19 267 LEU A N 1
ATOM 2259 C CA . LEU A 1 267 ? -36.968 -21.259 29.285 1.00 94.19 267 LEU A CA 1
ATOM 2260 C C . LEU A 1 267 ? -35.656 -20.900 30.005 1.00 94.19 267 LEU A C 1
ATOM 2262 O O . LEU A 1 267 ? -35.509 -21.204 31.185 1.00 94.19 267 LEU A O 1
ATOM 2266 N N . ASN A 1 268 ? -34.745 -20.210 29.316 1.00 95.88 268 ASN A N 1
ATOM 2267 C CA . ASN A 1 268 ? -33.431 -19.817 29.818 1.00 95.88 268 ASN A CA 1
ATOM 2268 C C . ASN A 1 268 ? -33.390 -18.360 30.321 1.00 95.88 268 ASN A C 1
ATOM 2270 O O . ASN A 1 268 ? -32.307 -17.803 30.487 1.00 95.88 268 ASN A O 1
ATOM 2274 N N . PHE A 1 269 ? -34.539 -17.708 30.555 1.00 95.69 269 PHE A N 1
ATOM 2275 C CA . PHE A 1 269 ? -34.599 -16.278 30.903 1.00 95.69 269 PHE A CA 1
ATOM 2276 C C . PHE A 1 269 ? -33.714 -15.889 32.100 1.00 95.69 269 PHE A C 1
ATOM 2278 O O . PHE A 1 269 ? -33.038 -14.867 32.049 1.00 95.69 269 PHE A O 1
ATOM 2285 N N . THR A 1 270 ? -33.657 -16.708 33.155 1.00 94.94 270 THR A N 1
ATOM 2286 C CA . THR A 1 270 ? -32.800 -16.433 34.324 1.00 94.94 270 THR A CA 1
ATOM 2287 C C . THR A 1 270 ? -31.311 -16.418 33.971 1.00 94.94 270 THR A C 1
ATOM 2289 O O . THR A 1 270 ? -30.552 -15.658 34.563 1.00 94.94 270 THR A O 1
ATOM 2292 N N . LEU A 1 271 ? -30.884 -17.219 32.989 1.00 96.19 271 LEU A N 1
ATOM 2293 C CA . LEU A 1 271 ? -29.502 -17.201 32.506 1.00 96.19 271 LEU A CA 1
ATOM 2294 C C . LEU A 1 271 ? -29.223 -15.905 31.743 1.00 96.19 271 LEU A C 1
ATOM 2296 O O . LEU A 1 271 ? -28.237 -15.245 32.043 1.00 96.19 271 LEU A O 1
ATOM 2300 N N . TYR A 1 272 ? -30.147 -15.480 30.872 1.00 95.81 272 TYR A N 1
ATOM 2301 C CA . TYR A 1 272 ? -30.066 -14.178 30.200 1.00 95.81 272 TYR A CA 1
ATOM 2302 C C . TYR A 1 272 ? -30.026 -13.003 31.183 1.00 95.81 272 TYR A C 1
ATOM 2304 O O . TYR A 1 272 ? -29.281 -12.052 30.963 1.00 95.81 272 TYR A O 1
ATOM 2312 N N . GLU A 1 273 ? -30.821 -13.040 32.254 1.00 94.50 273 GLU A N 1
ATOM 2313 C CA . GLU A 1 273 ? -30.841 -11.992 33.282 1.00 94.50 273 GLU A CA 1
ATOM 2314 C C . GLU A 1 273 ? -29.537 -11.941 34.086 1.00 94.50 273 GLU A C 1
ATOM 2316 O O . GLU A 1 273 ? -29.093 -10.860 34.469 1.00 94.50 273 GLU A O 1
ATOM 2321 N N . THR A 1 274 ? -28.909 -13.089 34.340 1.00 92.81 274 THR A N 1
ATOM 2322 C CA . THR A 1 274 ? -27.636 -13.149 35.067 1.00 92.81 274 THR A CA 1
ATOM 2323 C C . THR A 1 274 ? -26.472 -12.737 34.171 1.00 92.81 274 THR A C 1
ATOM 2325 O O . THR A 1 274 ? -25.713 -11.852 34.549 1.00 92.81 274 THR A O 1
ATOM 2328 N N . SER A 1 275 ? -26.376 -13.292 32.959 1.00 91.88 275 SER A N 1
ATOM 2329 C CA . SER A 1 275 ? -25.269 -13.046 32.024 1.00 91.88 275 SER A CA 1
ATOM 2330 C C . SER A 1 275 ? -25.273 -11.646 31.397 1.00 91.88 275 SER A C 1
ATOM 2332 O O . SER A 1 275 ? -24.395 -11.344 30.594 1.00 91.88 275 SER A O 1
ATOM 2334 N N . SER A 1 276 ? -26.307 -10.833 31.645 1.00 91.56 276 SER A N 1
ATOM 2335 C CA . SER A 1 276 ? -26.416 -9.467 31.108 1.00 91.56 276 SER A CA 1
ATOM 2336 C C . SER A 1 276 ? -26.113 -8.363 32.106 1.00 91.56 276 SER A C 1
ATOM 2338 O O . SER A 1 276 ? -26.185 -7.182 31.765 1.00 91.56 276 SER A O 1
ATOM 2340 N N . LYS A 1 277 ? -25.746 -8.731 33.333 1.00 87.00 277 LYS A N 1
ATOM 2341 C CA . LYS A 1 277 ? -25.236 -7.790 34.324 1.00 87.00 277 LYS A CA 1
ATOM 2342 C C . LYS A 1 277 ? -23.747 -7.591 34.064 1.00 87.00 277 LYS A C 1
ATOM 2344 O O . LYS A 1 277 ? -22.995 -8.555 34.114 1.00 87.00 277 LYS A O 1
ATOM 2349 N N . ILE A 1 278 ? -23.346 -6.351 33.805 1.00 74.62 278 ILE A N 1
ATOM 2350 C CA . ILE A 1 278 ? -21.935 -5.960 33.815 1.00 74.62 278 ILE A CA 1
ATOM 2351 C C . ILE A 1 278 ? -21.563 -5.587 35.249 1.00 74.62 278 ILE A C 1
ATOM 2353 O O . ILE A 1 278 ? -22.331 -4.904 35.938 1.00 74.62 278 ILE A O 1
ATOM 2357 N N . GLU A 1 279 ? -20.401 -6.040 35.704 1.00 69.69 279 GLU A N 1
ATOM 2358 C CA . GLU A 1 279 ? -19.787 -5.563 36.942 1.00 69.69 279 GLU A CA 1
ATOM 2359 C C . GLU A 1 279 ? -19.441 -4.076 36.795 1.00 69.69 279 GLU A C 1
ATOM 2361 O O . GLU A 1 279 ? -18.659 -3.683 35.939 1.00 69.69 279 GLU A O 1
ATOM 2366 N N . ASN A 1 280 ? -20.081 -3.225 37.599 1.00 59.22 280 ASN A N 1
ATOM 2367 C CA . ASN A 1 280 ? -20.016 -1.767 37.435 1.00 59.22 280 ASN A CA 1
ATOM 2368 C C . ASN A 1 280 ? -18.794 -1.107 38.101 1.00 59.22 280 ASN A C 1
ATOM 2370 O O . ASN A 1 280 ? -18.706 0.120 38.101 1.00 59.22 280 ASN A O 1
ATOM 2374 N N . SER A 1 281 ? -17.895 -1.868 38.726 1.00 65.56 281 SER A N 1
ATOM 2375 C CA . SER A 1 281 ? -16.697 -1.323 39.372 1.00 65.56 281 SER A CA 1
ATOM 2376 C C . SER A 1 281 ? -15.486 -1.534 38.475 1.00 65.56 281 SER A C 1
ATOM 2378 O O . SER A 1 281 ? -14.769 -2.510 38.637 1.00 65.56 281 SER A O 1
ATOM 2380 N N . ILE A 1 282 ? -15.289 -0.620 37.530 1.00 75.81 282 ILE A N 1
ATOM 2381 C CA . ILE A 1 282 ? -14.028 -0.503 36.796 1.00 75.81 282 ILE A CA 1
ATOM 2382 C C . ILE A 1 282 ? -13.179 0.532 37.534 1.00 75.81 282 ILE A C 1
ATOM 2384 O O . ILE A 1 282 ? -13.672 1.624 37.846 1.00 75.81 282 ILE A O 1
ATOM 2388 N N . SER A 1 283 ? -11.931 0.198 37.851 1.00 83.19 283 SER A N 1
ATOM 2389 C CA . SER A 1 283 ? -11.022 1.153 38.479 1.00 83.19 283 SER A CA 1
ATOM 2390 C C . SER A 1 283 ? -10.585 2.228 37.465 1.00 83.19 283 SER A C 1
ATOM 2392 O O . SER A 1 283 ? -10.461 1.948 36.270 1.00 83.19 283 SER A O 1
ATOM 2394 N N . PRO A 1 284 ? -10.289 3.470 37.897 1.00 83.88 284 PRO A N 1
ATOM 2395 C CA . PRO A 1 284 ? -9.755 4.492 36.993 1.00 83.88 284 PRO A CA 1
ATOM 2396 C C . PRO A 1 284 ? -8.465 4.066 36.272 1.00 83.88 284 PRO A C 1
ATOM 2398 O O . PRO A 1 284 ? -8.197 4.546 35.174 1.00 83.88 284 PRO A O 1
ATOM 2401 N N . LYS A 1 285 ? -7.670 3.175 36.886 1.00 84.81 285 LYS A N 1
ATOM 2402 C CA . LYS A 1 285 ? -6.412 2.660 36.328 1.00 84.81 285 LYS A CA 1
ATOM 2403 C C . LYS A 1 285 ? -6.670 1.663 35.199 1.00 84.81 285 LYS A C 1
ATOM 2405 O O . LYS A 1 285 ? -6.079 1.799 34.132 1.00 84.81 285 LYS A O 1
ATOM 2410 N N . GLU A 1 286 ? -7.601 0.728 35.387 1.00 82.62 286 GLU A N 1
ATOM 2411 C CA . GLU A 1 286 ? -8.026 -0.199 34.327 1.00 82.62 286 GLU A CA 1
ATOM 2412 C C . GLU A 1 286 ? -8.609 0.555 33.127 1.00 82.62 286 GLU A C 1
ATOM 2414 O O . GLU A 1 286 ? -8.327 0.209 31.977 1.00 82.62 286 GLU A O 1
ATOM 2419 N N . GLU A 1 287 ? -9.406 1.595 33.399 1.00 86.62 287 GLU A N 1
ATOM 2420 C CA . GLU A 1 287 ? -9.990 2.459 32.374 1.00 86.62 287 GLU A CA 1
ATOM 2421 C C . GLU A 1 287 ? -8.904 3.219 31.600 1.00 86.62 287 GLU A C 1
ATOM 2423 O O . GLU A 1 287 ? -8.931 3.252 30.369 1.00 86.62 287 GLU A O 1
ATOM 2428 N N . PHE A 1 288 ? -7.911 3.771 32.302 1.00 89.62 288 PHE A N 1
ATOM 2429 C CA . PHE A 1 288 ? -6.752 4.409 31.682 1.00 89.62 288 PHE A CA 1
ATOM 2430 C C . PHE A 1 288 ? -5.996 3.451 30.752 1.00 89.62 288 PHE A C 1
ATOM 2432 O O . PHE A 1 288 ? -5.828 3.775 29.577 1.00 89.62 288 PHE A O 1
ATOM 2439 N N . LEU A 1 289 ? -5.604 2.267 31.235 1.00 86.56 289 LEU A N 1
ATOM 2440 C CA . LEU A 1 289 ? -4.849 1.284 30.446 1.00 86.56 289 LEU A CA 1
ATOM 2441 C C . LEU A 1 289 ? -5.630 0.790 29.219 1.00 86.56 289 LEU A C 1
ATOM 2443 O O . LEU A 1 289 ? -5.062 0.642 28.138 1.00 86.56 289 LEU A O 1
ATOM 2447 N N . PHE A 1 290 ? -6.948 0.600 29.348 1.00 86.62 290 PHE A N 1
ATOM 2448 C CA . PHE A 1 290 ? -7.795 0.215 28.218 1.00 86.62 290 PHE A CA 1
ATOM 2449 C C . PHE A 1 290 ? -7.799 1.278 27.112 1.00 86.62 290 PHE A C 1
ATOM 2451 O O . PHE A 1 290 ? -7.633 0.949 25.937 1.00 86.62 290 PHE A O 1
ATOM 2458 N N . TYR A 1 291 ? -7.978 2.555 27.471 1.00 89.44 291 TYR A N 1
ATOM 2459 C CA . TYR A 1 291 ? -8.033 3.637 26.484 1.00 89.44 291 TYR A CA 1
ATOM 2460 C C . TYR A 1 291 ? -6.658 4.070 25.969 1.00 89.44 291 TYR A C 1
ATOM 2462 O O . TYR A 1 291 ? -6.579 4.655 24.890 1.00 89.44 291 TYR A O 1
ATOM 2470 N N . LEU A 1 292 ? -5.580 3.764 26.693 1.00 89.06 292 LEU A N 1
ATOM 2471 C CA . LEU A 1 292 ? -4.210 4.067 26.286 1.00 89.06 292 LEU A CA 1
ATOM 2472 C C . LEU A 1 292 ? -3.832 3.393 24.956 1.00 89.06 292 LEU A C 1
ATOM 2474 O O . LEU A 1 292 ? -3.151 4.006 24.138 1.00 89.06 292 LEU A O 1
ATOM 2478 N N . LYS A 1 293 ? -4.378 2.197 24.686 1.00 86.50 293 LYS A N 1
ATOM 2479 C CA . LYS A 1 293 ? -4.228 1.458 23.417 1.00 86.50 293 LYS A CA 1
ATOM 2480 C C . LYS A 1 293 ? -4.762 2.216 22.182 1.00 86.50 293 LYS A C 1
ATOM 2482 O O . LYS A 1 293 ? -4.520 1.783 21.066 1.00 86.50 293 LYS A O 1
ATOM 2487 N N . PHE A 1 294 ? -5.494 3.321 22.366 1.00 88.75 294 PHE A N 1
ATOM 2488 C CA . PHE A 1 294 ? -6.105 4.127 21.298 1.00 88.75 294 PHE A CA 1
ATOM 2489 C C . PHE A 1 294 ? -5.360 5.451 21.035 1.00 88.75 294 PHE A C 1
ATOM 2491 O O . PHE A 1 294 ? -5.945 6.391 20.486 1.00 88.75 294 PHE A O 1
ATOM 2498 N N . LEU A 1 295 ? -4.094 5.572 21.458 1.00 88.94 295 LEU A N 1
ATOM 2499 C CA . LEU A 1 295 ? -3.291 6.793 21.298 1.00 88.94 295 LEU A CA 1
ATOM 2500 C C . LEU A 1 295 ? -3.095 7.195 19.822 1.00 88.94 295 LEU A C 1
ATOM 2502 O O . LEU A 1 295 ? -3.068 8.383 19.495 1.00 88.94 295 LEU A O 1
ATOM 2506 N N . ASP A 1 296 ? -3.001 6.206 18.936 1.00 88.75 296 ASP A N 1
ATOM 2507 C CA . ASP A 1 296 ? -2.897 6.337 17.480 1.00 88.75 296 ASP A CA 1
ATOM 2508 C C . ASP A 1 296 ? -4.226 6.752 16.813 1.00 88.75 296 ASP A C 1
ATOM 2510 O O . ASP A 1 296 ? -4.236 7.405 15.768 1.00 88.75 296 ASP A O 1
ATOM 2514 N N . GLN A 1 297 ? -5.368 6.474 17.447 1.00 89.38 297 GLN A N 1
ATOM 2515 C CA . GLN A 1 297 ? -6.710 6.763 16.930 1.00 89.38 297 GLN A CA 1
ATOM 2516 C C . GLN A 1 297 ? -7.235 8.123 17.402 1.00 89.38 297 GLN A C 1
ATOM 2518 O O . GLN A 1 297 ? -8.273 8.228 18.059 1.00 89.38 297 GLN A O 1
ATOM 2523 N N . GLN A 1 298 ? -6.540 9.202 17.051 1.00 83.50 298 GLN A N 1
ATOM 2524 C CA . GLN A 1 298 ? -6.743 10.512 17.685 1.00 83.50 298 GLN A CA 1
ATOM 2525 C C . GLN A 1 298 ? -8.098 11.200 17.425 1.00 83.50 298 GLN A C 1
ATOM 2527 O O . GLN A 1 298 ? -8.405 12.209 18.073 1.00 83.50 298 GLN A O 1
ATOM 2532 N N . ASP A 1 299 ? -8.878 10.708 16.465 1.00 83.38 299 ASP A N 1
ATOM 2533 C CA . ASP A 1 299 ? -10.225 11.203 16.148 1.00 83.38 299 ASP A CA 1
ATOM 2534 C C . ASP A 1 299 ? -11.335 10.326 16.753 1.00 83.38 299 ASP A C 1
ATOM 2536 O O . ASP A 1 299 ? -12.518 10.659 16.656 1.00 83.38 299 ASP A O 1
ATOM 2540 N N . SER A 1 300 ? -10.959 9.228 17.414 1.00 85.31 300 SER A N 1
ATOM 2541 C CA . SER A 1 300 ? -11.883 8.304 18.067 1.00 85.31 300 SER A CA 1
ATOM 2542 C C . SER A 1 300 ? -12.476 8.885 19.354 1.00 85.31 300 SER A C 1
ATOM 2544 O O . SER A 1 300 ? -11.921 9.782 20.003 1.00 85.31 300 SER A O 1
ATOM 2546 N N . ARG A 1 301 ? -13.626 8.348 19.767 1.00 83.75 301 ARG A N 1
ATOM 2547 C CA . ARG A 1 301 ? -14.246 8.697 21.052 1.00 83.75 301 ARG A CA 1
ATOM 2548 C C . ARG A 1 301 ? -13.420 8.170 22.223 1.00 83.75 301 ARG A C 1
ATOM 2550 O O . ARG A 1 301 ? -13.378 8.805 23.271 1.00 83.75 301 ARG A O 1
ATOM 2557 N N . GLU A 1 302 ? -12.768 7.036 22.031 1.00 88.38 302 GLU A N 1
ATOM 2558 C CA . GLU A 1 302 ? -11.846 6.378 22.946 1.00 88.38 302 GLU A CA 1
ATOM 2559 C C . GLU A 1 302 ? -10.697 7.314 23.312 1.00 88.38 302 GLU A C 1
ATOM 2561 O O . GLU A 1 302 ? -10.468 7.579 24.491 1.00 88.38 302 GLU A O 1
ATOM 2566 N N . PHE A 1 303 ? -10.080 7.939 22.310 1.00 91.25 303 PHE A N 1
ATOM 2567 C CA . PHE A 1 303 ? -9.060 8.959 22.520 1.00 91.25 303 PHE A CA 1
ATOM 2568 C C . PHE A 1 303 ? -9.601 10.178 23.287 1.00 91.25 303 PHE A C 1
ATOM 2570 O O . PHE A 1 303 ? -8.955 10.698 24.197 1.00 91.25 303 PHE A O 1
ATOM 2577 N N . GLN A 1 304 ? -10.824 10.632 22.982 1.00 90.75 304 GLN A N 1
ATOM 2578 C CA . GLN A 1 304 ? -11.458 11.722 23.742 1.00 90.75 304 GLN A CA 1
ATOM 2579 C C . GLN A 1 304 ? -11.725 11.343 25.206 1.00 90.75 304 GLN A C 1
ATOM 2581 O O . GLN A 1 304 ? -11.689 12.209 26.084 1.00 90.75 304 GLN A O 1
ATOM 2586 N N . THR A 1 305 ? -12.005 10.070 25.482 1.00 90.62 305 THR A N 1
ATOM 2587 C CA . THR A 1 305 ? -12.140 9.550 26.845 1.00 90.62 305 THR A CA 1
ATOM 2588 C C . THR A 1 305 ? -10.783 9.509 27.545 1.00 90.62 305 THR A C 1
ATOM 2590 O O . THR A 1 305 ? -10.686 10.018 28.663 1.00 90.62 305 THR A O 1
ATOM 2593 N N . LEU A 1 306 ? -9.724 9.052 26.865 1.00 93.62 306 LEU A N 1
ATOM 2594 C CA . LEU A 1 306 ? -8.347 9.090 27.372 1.00 93.62 306 LEU A CA 1
ATOM 2595 C C . LEU A 1 306 ? -7.939 10.509 27.801 1.00 93.62 306 LEU A C 1
ATOM 2597 O O . LEU A 1 306 ? -7.470 10.700 28.921 1.00 93.62 306 LEU A O 1
ATOM 2601 N N . LEU A 1 307 ? -8.203 11.528 26.969 1.00 94.06 307 LEU A N 1
ATOM 2602 C CA . LEU A 1 307 ? -7.923 12.931 27.312 1.00 94.06 307 LEU A CA 1
ATOM 2603 C C . LEU A 1 307 ? -8.591 13.365 28.627 1.00 94.06 307 LEU A C 1
ATOM 2605 O O . LEU A 1 307 ? -7.973 14.050 29.439 1.00 94.06 307 LEU A O 1
ATOM 2609 N N . ARG A 1 308 ? -9.851 12.973 28.853 1.00 93.25 308 ARG A N 1
ATOM 2610 C CA . ARG A 1 308 ? -10.603 13.335 30.070 1.00 93.25 308 ARG A CA 1
ATOM 2611 C C . ARG A 1 308 ? -10.064 12.631 31.308 1.00 93.25 308 ARG A C 1
ATOM 2613 O O . ARG A 1 308 ? -10.005 13.247 32.373 1.00 93.25 308 ARG A O 1
ATOM 2620 N N . ILE A 1 309 ? -9.705 11.357 31.160 1.00 92.75 309 ILE A N 1
ATOM 2621 C CA . ILE A 1 309 ? -9.120 10.541 32.225 1.00 92.75 309 ILE A CA 1
ATOM 2622 C C . ILE A 1 309 ? -7.790 11.151 32.658 1.00 92.75 309 ILE A C 1
ATOM 2624 O O . ILE A 1 309 ? -7.592 11.381 33.848 1.00 92.75 309 ILE A O 1
ATOM 2628 N N . VAL A 1 310 ? -6.925 11.494 31.703 1.00 93.56 310 VAL A N 1
ATOM 2629 C CA . VAL A 1 310 ? -5.602 12.068 31.976 1.00 93.56 310 VAL A CA 1
ATOM 2630 C C . VAL A 1 310 ? -5.705 13.492 32.531 1.00 93.56 310 VAL A C 1
ATOM 2632 O O . VAL A 1 310 ? -5.040 13.807 33.512 1.00 93.56 310 VAL A O 1
ATOM 2635 N N . ASP A 1 311 ? -6.595 14.344 32.002 1.00 93.75 311 ASP A N 1
ATOM 2636 C CA . ASP A 1 311 ? -6.823 15.696 32.551 1.00 93.75 311 ASP A CA 1
ATOM 2637 C C . ASP A 1 311 ? -7.295 15.668 34.014 1.00 93.75 311 ASP A C 1
ATOM 2639 O O . ASP A 1 311 ? -6.951 16.550 34.804 1.00 93.75 311 ASP A O 1
ATOM 2643 N N . SER A 1 312 ? -8.071 14.646 34.385 1.00 91.75 312 SER A N 1
ATOM 2644 C CA . SER A 1 312 ? -8.639 14.510 35.729 1.00 91.75 312 SER A CA 1
ATOM 2645 C C . SER A 1 312 ? -7.696 13.831 36.731 1.00 91.75 312 SER A C 1
ATOM 2647 O O . SER A 1 312 ? -7.950 13.921 37.933 1.00 91.75 312 SER A O 1
ATOM 2649 N N . ASN A 1 313 ? -6.622 13.176 36.269 1.00 91.75 313 ASN A N 1
ATOM 2650 C CA . ASN A 1 313 ? -5.750 12.332 37.092 1.00 91.75 313 ASN A CA 1
ATOM 2651 C C . ASN A 1 313 ? -4.253 12.626 36.832 1.00 91.75 313 ASN A C 1
ATOM 2653 O O . ASN A 1 313 ? -3.679 12.113 35.871 1.00 91.75 313 ASN A O 1
ATOM 2657 N N . PRO A 1 314 ? -3.581 13.391 37.718 1.00 88.44 314 PRO A N 1
ATOM 2658 C CA . PRO A 1 314 ? -2.160 13.745 37.570 1.00 88.44 314 PRO A CA 1
ATOM 2659 C C . PRO A 1 314 ? -1.184 12.555 37.557 1.00 88.44 314 PRO A C 1
ATOM 2661 O O . PRO A 1 314 ? -0.077 12.659 37.030 1.00 88.44 314 PRO A O 1
ATOM 2664 N N . GLU A 1 315 ? -1.576 11.433 38.158 1.00 90.81 315 GLU A N 1
ATOM 2665 C CA . GLU A 1 315 ? -0.791 10.195 38.165 1.00 90.81 315 GLU A CA 1
ATOM 2666 C C . GLU A 1 315 ? -0.662 9.610 36.752 1.00 90.81 315 GLU A C 1
ATOM 2668 O O . GLU A 1 315 ? 0.450 9.396 36.279 1.00 90.81 315 GLU A O 1
ATOM 2673 N N . PHE A 1 316 ? -1.775 9.473 36.022 1.00 91.81 316 PHE A N 1
ATOM 2674 C CA . PHE A 1 316 ? -1.774 8.974 34.640 1.00 91.81 316 PHE A CA 1
ATOM 2675 C C . PHE A 1 316 ? -1.041 9.902 33.677 1.00 91.81 316 PHE A C 1
ATOM 2677 O O . PHE A 1 316 ? -0.412 9.443 32.728 1.00 91.81 316 PHE A O 1
ATOM 2684 N N . GLN A 1 317 ? -1.070 11.208 33.944 1.00 89.50 317 GLN A N 1
ATOM 2685 C CA . GLN A 1 317 ? -0.245 12.162 33.214 1.00 89.50 317 GLN A CA 1
ATOM 2686 C C . GLN A 1 317 ? 1.252 11.884 33.410 1.00 89.50 317 GLN A C 1
ATOM 2688 O O . GLN A 1 317 ? 2.006 11.954 32.446 1.00 89.50 317 GLN A O 1
ATOM 2693 N N . SER A 1 318 ? 1.674 11.550 34.631 1.00 90.00 318 SER A N 1
ATOM 2694 C CA . SER A 1 318 ? 3.081 11.257 34.929 1.00 90.00 318 SER A CA 1
ATOM 2695 C C . SER A 1 318 ? 3.537 9.959 34.252 1.00 90.00 318 SER A C 1
ATOM 2697 O O . SER A 1 318 ? 4.607 9.948 33.653 1.00 90.00 318 SER A O 1
ATOM 2699 N N . ILE A 1 319 ? 2.693 8.919 34.256 1.00 89.38 319 ILE A N 1
ATOM 2700 C CA . ILE A 1 319 ? 2.945 7.657 33.534 1.00 89.38 319 ILE A CA 1
ATOM 2701 C C . ILE A 1 319 ? 3.085 7.915 32.027 1.00 89.38 319 ILE A C 1
ATOM 2703 O O . ILE A 1 319 ? 4.033 7.457 31.400 1.00 89.38 319 ILE A O 1
ATOM 2707 N N . LEU A 1 320 ? 2.177 8.699 31.437 1.00 89.81 320 LEU A N 1
ATOM 2708 C CA . LEU A 1 320 ? 2.261 9.067 30.021 1.00 89.81 320 LEU A CA 1
ATOM 2709 C C . LEU A 1 320 ? 3.511 9.877 29.685 1.00 89.81 320 LEU A C 1
ATOM 2711 O O . LEU A 1 320 ? 4.076 9.704 28.612 1.00 89.81 320 LEU A O 1
ATOM 2715 N N . GLU A 1 321 ? 3.929 10.783 30.567 1.00 89.38 321 GLU A N 1
ATOM 2716 C CA . GLU A 1 321 ? 5.164 11.544 30.384 1.00 89.38 321 GLU A CA 1
ATOM 2717 C C . GLU A 1 321 ? 6.400 10.642 30.436 1.00 89.38 321 GLU A C 1
ATOM 2719 O O . GLU A 1 321 ? 7.321 10.866 29.657 1.00 89.38 321 GLU A O 1
ATOM 2724 N N . GLU A 1 322 ? 6.418 9.628 31.300 1.00 89.38 322 GLU A N 1
ATOM 2725 C CA . GLU A 1 322 ? 7.488 8.628 31.370 1.00 89.38 322 GLU A CA 1
ATOM 2726 C C . GLU A 1 322 ? 7.545 7.777 30.097 1.00 89.38 322 GLU A C 1
ATOM 2728 O O . GLU A 1 322 ? 8.562 7.802 29.409 1.00 89.38 322 GLU A O 1
ATOM 2733 N N . LEU A 1 323 ? 6.422 7.174 29.689 1.00 89.06 323 LEU A N 1
ATOM 2734 C CA . LEU A 1 323 ? 6.324 6.409 28.437 1.00 89.06 323 LEU A CA 1
ATOM 2735 C C . LEU A 1 323 ? 6.736 7.242 27.217 1.00 89.06 323 LEU A C 1
ATOM 2737 O O . LEU A 1 323 ? 7.475 6.786 26.345 1.00 89.06 323 LEU A O 1
ATOM 2741 N N . ALA A 1 324 ? 6.302 8.502 27.166 1.00 89.62 324 ALA A N 1
ATOM 2742 C CA . ALA A 1 324 ? 6.666 9.401 26.086 1.00 89.62 324 ALA A CA 1
ATOM 2743 C C . ALA A 1 324 ? 8.172 9.710 26.078 1.00 89.62 324 ALA A C 1
ATOM 2745 O O . ALA A 1 324 ? 8.749 9.905 25.009 1.00 89.62 324 ALA A O 1
ATOM 2746 N N . LEU A 1 325 ? 8.827 9.777 27.240 1.00 88.00 325 LEU A N 1
ATOM 2747 C CA . LEU A 1 325 ? 10.278 9.959 27.320 1.00 88.00 325 LEU A CA 1
ATOM 2748 C C . LEU A 1 325 ? 11.040 8.696 26.934 1.00 88.00 325 LEU A C 1
ATOM 2750 O O . LEU A 1 325 ? 12.066 8.818 26.266 1.00 88.00 325 LEU A O 1
ATOM 2754 N N . ASP A 1 326 ? 10.529 7.523 27.289 1.00 85.56 326 ASP A N 1
ATOM 2755 C CA . ASP A 1 326 ? 11.108 6.243 26.889 1.00 85.56 326 ASP A CA 1
ATOM 2756 C C . ASP A 1 326 ? 11.041 6.067 25.369 1.00 85.56 326 ASP A C 1
ATOM 2758 O O . ASP A 1 326 ? 12.058 5.756 24.749 1.00 85.56 326 ASP A O 1
ATOM 2762 N N . SER A 1 327 ? 9.917 6.442 24.740 1.00 86.06 327 SER A N 1
ATOM 2763 C CA . SER A 1 327 ? 9.771 6.422 23.272 1.00 86.06 327 SER A CA 1
ATOM 2764 C C . SER A 1 327 ? 10.809 7.292 22.540 1.00 86.06 327 SER A C 1
ATOM 2766 O O . SER A 1 327 ? 11.146 7.045 21.382 1.00 86.06 327 SER A O 1
ATOM 2768 N N . LEU A 1 328 ? 11.359 8.327 23.196 1.00 81.06 328 LEU A N 1
ATOM 2769 C CA . LEU A 1 328 ? 12.417 9.164 22.615 1.00 81.06 328 LEU A CA 1
ATOM 2770 C C . LEU A 1 328 ? 13.794 8.491 22.626 1.00 81.06 328 LEU A C 1
ATOM 2772 O O . LEU A 1 328 ? 14.666 8.933 21.877 1.00 81.06 328 LEU A O 1
ATOM 2776 N N . ASN A 1 329 ? 13.986 7.479 23.475 1.00 74.06 329 ASN A N 1
ATOM 2777 C CA . ASN A 1 329 ? 15.239 6.746 23.648 1.00 74.06 329 ASN A CA 1
ATOM 2778 C C . ASN A 1 329 ? 15.241 5.383 22.936 1.00 74.06 329 ASN A C 1
ATOM 2780 O O . ASN A 1 329 ? 16.257 4.694 23.001 1.00 74.06 329 ASN A O 1
ATOM 2784 N N . TYR A 1 330 ? 14.140 5.008 22.277 1.00 63.78 330 TYR A N 1
ATOM 2785 C CA . TYR A 1 330 ? 14.005 3.736 21.572 1.00 63.78 330 TYR A CA 1
ATOM 2786 C C . TYR A 1 330 ? 15.091 3.584 20.492 1.00 63.78 330 TYR A C 1
ATOM 2788 O O . TYR A 1 330 ? 15.207 4.411 19.577 1.00 63.78 330 TYR A O 1
ATOM 2796 N N . ASN A 1 331 ? 15.909 2.538 20.625 1.00 55.56 331 ASN A N 1
ATOM 2797 C CA . ASN A 1 331 ? 16.950 2.161 19.677 1.00 55.56 331 ASN A CA 1
ATOM 2798 C C . ASN A 1 331 ? 16.493 0.886 18.963 1.00 55.56 331 ASN A C 1
ATOM 2800 O O . ASN A 1 331 ? 16.147 -0.083 19.614 1.00 55.56 331 ASN A O 1
ATOM 2804 N N . PHE A 1 332 ? 16.564 0.864 17.634 1.00 51.97 332 PHE A N 1
ATOM 2805 C CA . PHE A 1 332 ? 16.271 -0.300 16.780 1.00 51.97 332 PHE A CA 1
ATOM 2806 C C . PHE A 1 332 ? 17.271 -1.476 16.941 1.00 51.97 332 PHE A C 1
ATOM 2808 O O . PHE A 1 332 ? 17.517 -2.210 15.987 1.00 51.97 332 PHE A O 1
ATOM 2815 N N . GLU A 1 333 ? 17.938 -1.610 18.090 1.00 45.56 333 GLU A N 1
ATOM 2816 C CA . GLU A 1 333 ? 18.858 -2.726 18.364 1.00 45.56 333 GLU A CA 1
ATOM 2817 C C . GLU A 1 333 ? 18.107 -4.010 18.784 1.00 45.56 333 GLU A C 1
ATOM 2819 O O . GLU A 1 333 ? 18.708 -5.083 18.762 1.00 45.56 333 GLU A O 1
ATOM 2824 N N . ASP A 1 334 ? 16.799 -3.928 19.052 1.00 45.09 334 ASP A N 1
ATOM 2825 C CA . ASP A 1 334 ? 16.028 -5.012 19.679 1.00 45.09 334 ASP A CA 1
ATOM 2826 C C . ASP A 1 334 ? 15.689 -6.193 18.736 1.00 45.09 334 ASP A C 1
ATOM 2828 O O . ASP A 1 334 ? 15.441 -7.295 19.212 1.00 45.09 334 ASP A O 1
ATOM 2832 N N . GLU A 1 335 ? 15.794 -6.052 17.403 1.00 44.84 335 GLU A N 1
ATOM 2833 C CA . GLU A 1 335 ? 15.578 -7.190 16.476 1.00 44.84 335 GLU A CA 1
ATOM 2834 C C . GLU A 1 335 ? 16.691 -8.264 16.551 1.00 44.84 335 GLU A C 1
ATOM 2836 O O . GLU A 1 335 ? 16.458 -9.411 16.177 1.00 44.84 335 GLU A O 1
ATOM 2841 N N . GLU A 1 336 ? 17.908 -7.939 17.023 1.00 43.47 336 GLU A N 1
ATOM 2842 C CA . GLU A 1 336 ? 18.936 -8.964 17.325 1.00 43.47 336 GLU A CA 1
ATOM 2843 C C . GLU A 1 336 ? 18.818 -9.506 18.766 1.00 43.47 336 GLU A C 1
ATOM 2845 O O . GLU A 1 336 ? 19.421 -10.541 19.063 1.00 43.47 336 GLU A O 1
ATOM 2850 N N . GLN A 1 337 ? 18.052 -8.845 19.646 1.00 40.19 337 GLN A N 1
ATOM 2851 C CA . GLN A 1 337 ? 17.772 -9.330 21.002 1.00 40.19 337 GLN A CA 1
ATOM 2852 C C . GLN A 1 337 ? 16.591 -10.301 21.043 1.00 40.19 337 GLN A C 1
ATOM 2854 O O . GLN A 1 337 ? 16.694 -11.267 21.787 1.00 40.19 337 GLN A O 1
ATOM 2859 N N . GLU A 1 338 ? 15.568 -10.168 20.190 1.00 40.28 338 GLU A N 1
ATOM 2860 C CA . GLU A 1 338 ? 14.466 -11.151 20.122 1.00 40.28 338 GLU A CA 1
ATOM 2861 C C . GLU A 1 338 ? 14.959 -12.582 19.795 1.00 40.28 338 GLU A C 1
ATOM 2863 O O . GLU A 1 338 ? 14.474 -13.549 20.376 1.00 40.28 338 GLU A O 1
ATOM 2868 N N . GLU A 1 339 ? 15.991 -12.753 18.948 1.00 40.66 339 GLU A N 1
ATOM 2869 C CA . GLU A 1 339 ? 16.597 -14.080 18.686 1.00 40.66 339 GLU A CA 1
ATOM 2870 C C . GLU A 1 339 ? 17.466 -14.608 19.855 1.00 40.66 339 GLU A C 1
ATOM 2872 O O . GLU A 1 339 ? 17.762 -15.807 19.902 1.00 40.66 339 GLU A O 1
ATOM 2877 N N . GLN A 1 340 ? 17.918 -13.741 20.774 1.00 39.94 340 GLN A N 1
ATOM 2878 C CA . GLN A 1 340 ? 18.651 -14.138 21.988 1.00 39.94 340 GLN A CA 1
ATOM 2879 C C . GLN A 1 340 ? 17.715 -14.376 23.176 1.00 39.94 340 GLN A C 1
ATOM 2881 O O . GLN A 1 340 ? 17.941 -15.332 23.913 1.00 39.94 340 GLN A O 1
ATOM 2886 N N . GLU A 1 341 ? 16.652 -13.586 23.319 1.00 41.28 341 GLU A N 1
ATOM 2887 C CA . GLU A 1 341 ? 15.613 -13.767 24.338 1.00 41.28 341 GLU A CA 1
ATOM 2888 C C . GLU A 1 341 ? 14.800 -15.049 24.079 1.00 41.28 341 GLU A C 1
ATOM 2890 O O . GLU A 1 341 ? 14.584 -15.803 25.021 1.00 41.28 341 GLU A O 1
ATOM 2895 N N . GLU A 1 342 ? 14.505 -15.422 22.820 1.00 43.38 342 GLU A N 1
ATOM 2896 C CA . GLU A 1 342 ? 13.916 -16.745 22.504 1.00 43.38 342 GLU A CA 1
ATOM 2897 C C . GLU A 1 342 ? 14.843 -17.931 22.870 1.00 43.38 342 GLU A C 1
ATOM 2899 O O . GLU A 1 342 ? 14.371 -19.058 23.047 1.00 43.38 342 GLU A O 1
ATOM 2904 N N . GLN A 1 343 ? 16.165 -17.716 22.959 1.00 45.38 343 GLN A N 1
ATOM 2905 C CA . GLN A 1 343 ? 17.120 -18.740 23.410 1.00 45.38 343 GLN A CA 1
ATOM 2906 C C . GLN A 1 343 ? 17.281 -18.769 24.933 1.00 45.38 343 GLN A C 1
ATOM 2908 O O . GLN A 1 343 ? 17.426 -19.860 25.481 1.00 45.38 343 GLN A O 1
ATOM 2913 N N . GLU A 1 344 ? 17.234 -17.619 25.612 1.00 45.56 344 GLU A N 1
ATOM 2914 C CA . GLU A 1 344 ? 17.266 -17.554 27.080 1.00 45.56 344 GLU A CA 1
ATOM 2915 C C . GLU A 1 344 ? 15.941 -18.043 27.702 1.00 45.56 344 GLU A C 1
ATOM 2917 O O . GLU A 1 344 ? 15.996 -18.807 28.662 1.00 45.56 344 GLU A O 1
ATOM 2922 N N . GLU A 1 345 ? 14.770 -17.762 27.105 1.00 43.91 345 GLU A N 1
ATOM 2923 C CA . GLU A 1 345 ? 13.477 -18.325 27.554 1.00 43.91 345 GLU A CA 1
ATOM 2924 C C . GLU A 1 345 ? 13.413 -19.858 27.409 1.00 43.91 345 GLU A C 1
ATOM 2926 O O . GLU A 1 345 ? 12.778 -20.537 28.220 1.00 43.91 345 GLU A O 1
ATOM 2931 N N . GLN A 1 346 ? 14.087 -20.439 26.404 1.00 50.00 346 GLN A N 1
ATOM 2932 C CA . GLN A 1 346 ? 14.198 -21.900 26.280 1.00 50.00 346 GLN A CA 1
ATOM 2933 C C . GLN A 1 346 ? 15.137 -22.515 27.325 1.00 50.00 346 GLN A C 1
ATOM 2935 O O . GLN A 1 346 ? 14.879 -23.636 27.764 1.00 50.00 346 GLN A O 1
ATOM 2940 N N . GLU A 1 347 ? 16.203 -21.817 27.731 1.00 48.91 347 GLU A N 1
ATOM 2941 C CA . GLU A 1 347 ? 17.092 -22.291 28.802 1.00 48.91 347 GLU A CA 1
ATOM 2942 C C . GLU A 1 347 ? 16.447 -22.134 30.196 1.00 48.91 347 GLU A C 1
ATOM 2944 O O . GLU A 1 347 ? 16.601 -23.036 31.019 1.00 48.91 347 GLU A O 1
ATOM 2949 N N . GLU A 1 348 ? 15.657 -21.080 30.454 1.00 46.66 348 GLU A N 1
ATOM 2950 C CA . GLU A 1 348 ? 14.913 -20.923 31.721 1.00 46.66 348 GLU A CA 1
ATOM 2951 C C . GLU A 1 348 ? 13.756 -21.929 31.873 1.00 46.66 348 GLU A C 1
ATOM 2953 O O . GLU A 1 348 ? 13.536 -22.435 32.977 1.00 46.66 348 GLU A O 1
ATOM 2958 N N . GLN A 1 349 ? 13.062 -22.304 30.786 1.00 50.69 349 GLN A N 1
ATOM 2959 C CA . GLN A 1 349 ? 12.045 -23.369 30.838 1.00 50.69 349 GLN A CA 1
ATOM 2960 C C . GLN A 1 349 ? 12.646 -24.759 31.111 1.00 50.69 349 GLN A C 1
ATOM 2962 O O . GLN A 1 349 ? 12.030 -25.551 31.826 1.00 50.69 349 GLN A O 1
ATOM 2967 N N . GLU A 1 350 ? 13.849 -25.066 30.604 1.00 50.91 350 GLU A N 1
ATOM 2968 C CA . GLU A 1 350 ? 14.540 -26.323 30.944 1.00 50.91 350 GLU A CA 1
ATOM 2969 C C . GLU A 1 350 ? 15.047 -26.335 32.405 1.00 50.91 350 GLU A C 1
ATOM 2971 O O . GLU A 1 350 ? 15.066 -27.399 33.027 1.00 50.91 350 GLU A O 1
ATOM 2976 N N . GLU A 1 351 ? 15.410 -25.183 32.989 1.00 49.97 351 GLU A N 1
ATOM 2977 C CA . GLU A 1 351 ? 15.848 -25.094 34.396 1.00 49.97 351 GLU A CA 1
ATOM 2978 C C . GLU A 1 351 ? 14.678 -25.159 35.402 1.00 49.97 351 GLU A C 1
ATOM 2980 O O . GLU A 1 351 ? 14.854 -25.699 36.501 1.00 49.97 351 GLU A O 1
ATOM 2985 N N . GLN A 1 352 ? 13.477 -24.683 35.035 1.00 50.94 352 GLN A N 1
ATOM 2986 C CA . GLN A 1 352 ? 12.263 -24.827 35.856 1.00 50.94 352 GLN A CA 1
ATOM 2987 C C . GLN A 1 352 ? 11.725 -26.269 35.879 1.00 50.94 352 GLN A C 1
ATOM 2989 O O . GLN A 1 352 ? 11.383 -26.759 36.958 1.00 50.94 352 GLN A O 1
ATOM 2994 N N . GLU A 1 353 ? 11.737 -27.000 34.753 1.00 51.59 353 GLU A N 1
ATOM 2995 C CA . GLU A 1 353 ? 11.349 -28.425 34.745 1.00 51.59 353 GLU A CA 1
ATOM 2996 C C . GLU A 1 353 ? 12.316 -29.305 35.575 1.00 51.59 353 GLU A C 1
ATOM 2998 O O . GLU A 1 353 ? 11.890 -30.296 36.173 1.00 51.59 353 GLU A O 1
ATOM 3003 N N . GLU A 1 354 ? 13.607 -28.947 35.686 1.00 50.12 354 GLU A N 1
ATOM 3004 C CA . GLU A 1 354 ? 14.574 -29.678 36.532 1.00 50.12 354 GLU A CA 1
ATOM 3005 C C . GLU A 1 354 ? 14.430 -29.382 38.043 1.00 50.12 354 GLU A C 1
ATOM 3007 O O . GLU A 1 354 ? 14.872 -30.196 38.866 1.00 50.12 354 GLU A O 1
ATOM 3012 N N . GLN A 1 355 ? 13.818 -28.252 38.427 1.00 50.81 355 GLN A N 1
ATOM 3013 C CA . GLN A 1 355 ? 13.534 -27.917 39.831 1.00 50.81 355 GLN A CA 1
ATOM 3014 C C . GLN A 1 355 ? 12.221 -28.536 40.328 1.00 50.81 355 GLN A C 1
ATOM 3016 O O . GLN A 1 355 ? 12.211 -29.082 41.435 1.00 50.81 355 GLN A O 1
ATOM 3021 N N . GLU A 1 356 ? 11.166 -28.580 39.505 1.00 49.50 356 GLU A N 1
ATOM 3022 C CA . GLU A 1 356 ? 9.912 -29.267 39.867 1.00 49.50 356 GLU A CA 1
ATOM 3023 C C . GLU A 1 356 ? 10.111 -30.788 40.055 1.00 49.50 356 GLU A C 1
ATOM 3025 O O . GLU A 1 356 ? 9.509 -31.392 40.946 1.00 49.50 356 GLU A O 1
ATOM 3030 N N . GLU A 1 357 ? 11.037 -31.425 39.320 1.00 47.34 357 GLU A N 1
ATOM 3031 C CA . GLU A 1 357 ? 11.367 -32.850 39.525 1.00 47.34 357 GLU A CA 1
ATOM 3032 C C . GLU A 1 357 ? 12.171 -33.125 40.819 1.00 47.34 357 GLU A C 1
ATOM 3034 O O . GLU A 1 357 ? 12.259 -34.281 41.259 1.00 47.34 357 GLU A O 1
ATOM 3039 N N . GLN A 1 358 ? 12.763 -32.099 41.450 1.00 47.22 358 GLN A N 1
ATOM 3040 C CA . GLN A 1 358 ? 13.472 -32.237 42.732 1.00 47.22 358 GLN A CA 1
ATOM 3041 C C . GLN A 1 358 ? 12.575 -31.993 43.948 1.00 47.22 358 GLN A C 1
ATOM 3043 O O . GLN A 1 358 ? 12.776 -32.663 44.965 1.00 47.22 358 GLN A O 1
ATOM 3048 N N . GLU A 1 359 ? 11.566 -31.126 43.850 1.00 46.38 359 GLU A N 1
ATOM 3049 C CA . GLU A 1 359 ? 10.615 -30.908 44.951 1.00 46.38 359 GLU A CA 1
ATOM 3050 C C . GLU A 1 359 ? 9.608 -32.063 45.103 1.00 46.38 359 GLU A C 1
ATOM 3052 O O . GLU A 1 359 ? 9.252 -32.419 46.229 1.00 46.38 359 GLU A O 1
ATOM 3057 N N . GLU A 1 360 ? 9.288 -32.803 44.032 1.00 43.59 360 GLU A N 1
ATOM 3058 C CA . GLU A 1 360 ? 8.451 -34.017 44.124 1.00 43.59 360 GLU A CA 1
ATOM 3059 C C . GLU A 1 360 ? 9.130 -35.214 44.845 1.00 43.59 360 GLU A C 1
ATOM 3061 O O . GLU A 1 360 ? 8.510 -36.266 45.044 1.00 43.59 360 GLU A O 1
ATOM 3066 N N . GLN A 1 361 ? 10.398 -35.092 45.273 1.00 42.03 361 GLN A N 1
ATOM 3067 C CA . GLN A 1 361 ? 11.104 -36.129 46.046 1.00 42.03 361 GLN A CA 1
ATOM 3068 C C . GLN A 1 361 ? 11.290 -35.835 47.542 1.00 42.03 361 GLN A C 1
ATOM 3070 O O . GLN A 1 361 ? 11.696 -36.757 48.259 1.00 42.03 361 GLN A O 1
ATOM 3075 N N . GLU A 1 362 ? 10.957 -34.642 48.048 1.00 42.12 362 GLU A N 1
ATOM 3076 C CA . GLU A 1 362 ? 11.064 -34.336 49.490 1.00 42.12 362 GLU A CA 1
ATOM 3077 C C . GLU A 1 362 ? 9.727 -34.349 50.263 1.00 42.12 362 GLU A C 1
ATOM 3079 O O . GLU A 1 362 ? 9.748 -34.415 51.491 1.00 42.12 362 GLU A O 1
ATOM 3084 N N . GLU A 1 363 ? 8.568 -34.490 49.611 1.00 41.53 363 GLU A N 1
ATOM 3085 C CA . GLU A 1 363 ? 7.259 -34.637 50.289 1.00 41.53 363 GLU A CA 1
ATOM 3086 C C . GLU A 1 363 ? 6.902 -36.082 50.714 1.00 41.53 363 GLU A C 1
ATOM 3088 O O . GLU A 1 363 ? 5.758 -36.544 50.651 1.00 41.53 363 GLU A O 1
ATOM 3093 N N . GLN A 1 364 ? 7.884 -36.852 51.187 1.00 41.59 364 GLN A N 1
ATOM 3094 C CA . GLN A 1 364 ? 7.630 -38.150 51.829 1.00 41.59 364 GLN A CA 1
ATOM 3095 C C . GLN A 1 364 ? 8.327 -38.308 53.175 1.00 41.59 364 GLN A C 1
ATOM 3097 O O . GLN A 1 364 ? 8.776 -39.399 53.508 1.00 41.59 364 GLN A O 1
ATOM 3102 N N . GLU A 1 365 ? 8.372 -37.270 54.003 1.00 44.22 365 GLU A N 1
ATOM 3103 C CA . GLU A 1 365 ? 8.603 -37.468 55.436 1.00 44.22 365 GLU A CA 1
ATOM 3104 C C . GLU A 1 365 ? 8.173 -36.237 56.243 1.00 44.22 365 GLU A C 1
ATOM 3106 O O . GLU A 1 365 ? 9.003 -35.419 56.596 1.00 44.22 365 GLU A O 1
ATOM 3111 N N . GLU A 1 366 ? 6.879 -36.122 56.560 1.00 40.12 366 GLU A N 1
ATOM 3112 C CA . GLU A 1 366 ? 6.409 -35.844 57.932 1.00 40.12 366 GLU A CA 1
ATOM 3113 C C . GLU A 1 366 ? 4.872 -35.805 57.998 1.00 40.12 366 GLU A C 1
ATOM 3115 O O . GLU A 1 366 ? 4.215 -34.792 57.806 1.00 40.12 366 GLU A O 1
ATOM 3120 N N . GLN A 1 367 ? 4.281 -36.960 58.321 1.00 40.47 367 GLN A N 1
ATOM 3121 C CA . GLN A 1 367 ? 2.994 -37.014 59.012 1.00 40.47 367 GLN A CA 1
ATOM 3122 C C . GLN A 1 367 ? 3.271 -37.205 60.500 1.00 40.47 367 GLN A C 1
ATOM 3124 O O . GLN A 1 367 ? 3.806 -38.245 60.881 1.00 40.47 367 GLN A O 1
ATOM 3129 N N . GLU A 1 368 ? 2.878 -36.229 61.316 1.00 40.62 368 GLU A N 1
ATOM 3130 C CA . GLU A 1 368 ? 2.083 -36.379 62.549 1.00 40.62 368 GLU A CA 1
ATOM 3131 C C . GLU A 1 368 ? 2.342 -35.190 63.485 1.00 40.62 368 GLU A C 1
ATOM 3133 O O . GLU A 1 368 ? 3.320 -35.199 64.222 1.00 40.62 368 GLU A O 1
ATOM 3138 N N . GLU A 1 369 ? 1.419 -34.221 63.458 1.00 37.62 369 GLU A N 1
ATOM 3139 C CA . GLU A 1 369 ? 1.005 -33.231 64.481 1.00 37.62 369 GLU A CA 1
ATOM 3140 C C . GLU A 1 369 ? 0.616 -31.950 63.712 1.00 37.62 369 GLU A C 1
ATOM 3142 O O . GLU A 1 369 ? 1.413 -31.496 62.918 1.00 37.62 369 GLU A O 1
ATOM 3147 N N . GLN A 1 370 ? -0.541 -31.296 63.823 1.00 40.34 370 GLN A N 1
ATOM 3148 C CA . GLN A 1 370 ? -1.667 -31.340 64.754 1.00 40.34 370 GLN A CA 1
ATOM 3149 C C . GLN A 1 370 ? -2.858 -30.594 64.104 1.00 40.34 370 GLN A C 1
ATOM 3151 O O . GLN A 1 370 ? -2.661 -29.584 63.439 1.00 40.34 370 GLN A O 1
ATOM 3156 N N . GLU A 1 371 ? -4.092 -31.032 64.388 1.00 43.41 371 GLU A N 1
ATOM 3157 C CA . GLU A 1 371 ? -5.391 -30.403 64.037 1.00 43.41 371 GLU A CA 1
ATOM 3158 C C . GLU A 1 371 ? -5.613 -28.986 64.660 1.00 43.41 371 GLU A C 1
ATOM 3160 O O . GLU A 1 371 ? -6.734 -28.613 64.996 1.00 43.41 371 GLU A O 1
ATOM 3165 N N . GLU A 1 372 ? -4.555 -28.192 64.859 1.00 44.12 372 GLU A N 1
ATOM 3166 C CA . GLU A 1 372 ? -4.606 -26.750 65.175 1.00 44.12 372 GLU A CA 1
ATOM 3167 C C . GLU A 1 372 ? -3.935 -25.879 64.083 1.00 44.12 372 GLU A C 1
ATOM 3169 O O . GLU A 1 372 ? -3.968 -24.657 64.202 1.00 44.12 372 GLU A O 1
ATOM 3174 N N . GLN A 1 373 ? -3.377 -26.476 63.016 1.00 46.69 373 GLN A N 1
ATOM 3175 C CA . GLN A 1 373 ? -2.781 -25.764 61.869 1.00 46.69 373 GLN A CA 1
ATOM 3176 C C . GLN A 1 373 ? -3.743 -25.520 60.693 1.00 46.69 373 GLN A C 1
ATOM 3178 O O . GLN A 1 373 ? -3.523 -24.565 59.964 1.00 46.69 373 GLN A O 1
ATOM 3183 N N . GLU A 1 374 ? -4.857 -26.253 60.565 1.00 47.53 374 GLU A N 1
ATOM 3184 C CA . GLU A 1 374 ? -5.796 -26.089 59.431 1.00 47.53 374 GLU A CA 1
ATOM 3185 C C . GLU A 1 374 ? -6.473 -24.697 59.369 1.00 47.53 374 GLU A C 1
ATOM 3187 O O . GLU A 1 374 ? -6.841 -24.253 58.291 1.00 47.53 374 GLU A O 1
ATOM 3192 N N . GLU A 1 375 ? -6.616 -23.964 60.487 1.00 48.38 375 GLU A N 1
ATOM 3193 C CA . GLU A 1 375 ? -7.156 -22.582 60.477 1.00 48.38 375 GLU A CA 1
ATOM 3194 C C . GLU A 1 375 ? -6.079 -21.512 60.183 1.00 48.38 375 GLU A C 1
ATOM 3196 O O . GLU A 1 375 ? -6.430 -20.381 59.850 1.00 48.38 375 GLU A O 1
ATOM 3201 N N . GLN A 1 376 ? -4.786 -21.841 60.329 1.00 49.03 376 GLN A N 1
ATOM 3202 C CA . GLN A 1 376 ? -3.675 -20.969 59.916 1.00 49.03 376 GLN A CA 1
ATOM 3203 C C . GLN A 1 376 ? -3.242 -21.258 58.478 1.00 49.03 376 GLN A C 1
ATOM 3205 O O . GLN A 1 376 ? -2.971 -20.306 57.763 1.00 49.03 376 GLN A O 1
ATOM 3210 N N . GLU A 1 377 ? -3.279 -22.516 58.033 1.00 51.56 377 GLU A N 1
ATOM 3211 C CA . GLU A 1 377 ? -3.058 -22.899 56.634 1.00 51.56 377 GLU A CA 1
ATOM 3212 C C . GLU A 1 377 ? -4.178 -22.381 55.720 1.00 51.56 377 GLU A C 1
ATOM 3214 O O . GLU A 1 377 ? -3.864 -21.854 54.668 1.00 51.56 377 GLU A O 1
ATOM 3219 N N . GLU A 1 378 ? -5.462 -22.381 56.124 1.00 52.09 378 GLU A N 1
ATOM 3220 C CA . GLU A 1 378 ? -6.524 -21.722 55.325 1.00 52.09 378 GLU A CA 1
ATOM 3221 C C . GLU A 1 378 ? -6.353 -20.188 55.243 1.00 52.09 378 GLU A C 1
ATOM 3223 O O . GLU A 1 378 ? -6.872 -19.562 54.318 1.00 52.09 378 GLU A O 1
ATOM 3228 N N . GLN A 1 379 ? -5.676 -19.563 56.219 1.00 52.34 379 GLN A N 1
ATOM 3229 C CA . GLN A 1 379 ? -5.357 -18.130 56.179 1.00 52.34 379 GLN A CA 1
ATOM 3230 C C . GLN A 1 379 ? -4.095 -17.841 55.365 1.00 52.34 379 GLN A C 1
ATOM 3232 O O . GLN A 1 379 ? -4.094 -16.861 54.631 1.00 52.34 379 GLN A O 1
ATOM 3237 N N . GLU A 1 380 ? -3.062 -18.677 55.471 1.00 54.03 380 GLU A N 1
ATOM 3238 C CA . GLU A 1 380 ? -1.844 -18.571 54.661 1.00 54.03 380 GLU A CA 1
ATOM 3239 C C . GLU A 1 380 ? -2.124 -18.928 53.189 1.00 54.03 380 GLU A C 1
ATOM 3241 O O . GLU A 1 380 ? -1.678 -18.188 52.327 1.00 54.03 380 GLU A O 1
ATOM 3246 N N . GLU A 1 381 ? -2.968 -19.925 52.877 1.00 55.75 381 GLU A N 1
ATOM 3247 C CA . GLU A 1 381 ? -3.433 -20.200 51.500 1.00 55.75 381 GLU A CA 1
ATOM 3248 C C . GLU A 1 381 ? -4.273 -19.046 50.929 1.00 55.75 381 GLU A C 1
ATOM 3250 O O . GLU A 1 381 ? -4.224 -18.784 49.729 1.00 55.75 381 GLU A O 1
ATOM 3255 N N . GLN A 1 382 ? -5.068 -18.355 51.758 1.00 54.22 382 GLN A N 1
ATOM 3256 C CA . GLN A 1 382 ? -5.806 -17.166 51.313 1.00 54.22 382 GLN A CA 1
ATOM 3257 C C . GLN A 1 382 ? -4.888 -15.961 51.100 1.00 54.22 382 GLN A C 1
ATOM 3259 O O . GLN A 1 382 ? -5.091 -15.236 50.133 1.00 54.22 382 GLN A O 1
ATOM 3264 N N . GLU A 1 383 ? -3.895 -15.743 51.968 1.00 60.09 383 GLU A N 1
ATOM 3265 C CA . GLU A 1 383 ? -2.894 -14.685 51.779 1.00 60.09 383 GLU A CA 1
ATOM 3266 C C . GLU A 1 383 ? -1.986 -14.980 50.568 1.00 60.09 383 GLU A C 1
ATOM 3268 O O . GLU A 1 383 ? -1.713 -14.063 49.800 1.00 60.09 383 GLU A O 1
ATOM 3273 N N . GLU A 1 384 ? -1.599 -16.239 50.321 1.00 60.38 384 GLU A N 1
ATOM 3274 C CA . GLU A 1 384 ? -0.859 -16.643 49.113 1.00 60.38 384 GLU A CA 1
ATOM 3275 C C . GLU A 1 384 ? -1.703 -16.511 47.840 1.00 60.38 384 GLU A C 1
ATOM 3277 O O . GLU A 1 384 ? -1.190 -16.047 46.824 1.00 60.38 384 GLU A O 1
ATOM 3282 N N . GLN A 1 385 ? -2.995 -16.865 47.872 1.00 55.25 385 GLN A N 1
ATOM 3283 C CA . GLN A 1 385 ? -3.893 -16.628 46.733 1.00 55.25 385 GLN A CA 1
ATOM 3284 C C . GLN A 1 385 ? -4.094 -15.134 46.460 1.00 55.25 385 GLN A C 1
ATOM 3286 O O . GLN A 1 385 ? -4.094 -14.734 45.298 1.00 55.25 385 GLN A O 1
ATOM 3291 N N . GLU A 1 386 ? -4.237 -14.302 47.497 1.00 58.88 386 GLU A N 1
ATOM 3292 C CA . GLU A 1 386 ? -4.316 -12.845 47.330 1.00 58.88 386 GLU A CA 1
ATOM 3293 C C . GLU A 1 386 ? -2.993 -12.262 46.790 1.00 58.88 386 GLU A C 1
ATOM 3295 O O . GLU A 1 386 ? -3.032 -11.400 45.912 1.00 58.88 386 GLU A O 1
ATOM 3300 N N . GLU A 1 387 ? -1.823 -12.743 47.238 1.00 61.44 387 GLU A N 1
ATOM 3301 C CA . GLU A 1 387 ? -0.522 -12.320 46.690 1.00 61.44 387 GLU A CA 1
ATOM 3302 C C . GLU A 1 387 ? -0.311 -12.780 45.237 1.00 61.44 387 GLU A C 1
ATOM 3304 O O . GLU A 1 387 ? 0.224 -12.011 44.437 1.00 61.44 387 GLU A O 1
ATOM 3309 N N . GLN A 1 388 ? -0.746 -13.991 44.871 1.00 58.50 388 GLN A N 1
ATOM 3310 C CA . GLN A 1 388 ? -0.690 -14.480 43.487 1.00 58.50 388 GLN A CA 1
ATOM 3311 C C . GLN A 1 388 ? -1.616 -13.678 42.564 1.00 58.50 388 GLN A C 1
ATOM 3313 O O . GLN A 1 388 ? -1.181 -13.258 41.493 1.00 58.50 388 GLN A O 1
ATOM 3318 N N . GLU A 1 389 ? -2.854 -13.388 42.984 1.00 59.97 389 GLU A N 1
ATOM 3319 C CA . GLU A 1 389 ? -3.768 -12.531 42.214 1.00 59.97 389 GLU A CA 1
ATOM 3320 C C . GLU A 1 389 ? -3.203 -11.104 42.044 1.00 59.97 389 GLU A C 1
ATOM 3322 O O . GLU A 1 389 ? -3.307 -10.526 40.959 1.00 59.97 389 GLU A O 1
ATOM 3327 N N . GLU A 1 390 ? -2.555 -10.532 43.071 1.00 62.19 390 GLU A N 1
ATOM 3328 C CA . GLU A 1 390 ? -1.890 -9.223 42.961 1.00 62.19 390 GLU A CA 1
ATOM 3329 C C . GLU A 1 390 ? -0.668 -9.242 42.023 1.00 62.19 390 GLU A C 1
ATOM 3331 O O . GLU A 1 390 ? -0.408 -8.237 41.349 1.00 62.19 390 GLU A O 1
ATOM 3336 N N . GLN A 1 391 ? 0.087 -10.346 41.969 1.00 64.06 391 GLN A N 1
ATOM 3337 C CA . GLN A 1 391 ? 1.217 -10.512 41.046 1.00 64.06 391 GLN A CA 1
ATOM 3338 C C . GLN A 1 391 ? 0.748 -10.653 39.595 1.00 64.06 391 GLN A C 1
ATOM 3340 O O . GLN A 1 391 ? 1.232 -9.911 38.740 1.00 64.06 391 GLN A O 1
ATOM 3345 N N . GLU A 1 392 ? -0.247 -11.505 39.325 1.00 65.75 392 GLU A N 1
ATOM 3346 C CA . GLU A 1 392 ? -0.835 -11.650 37.985 1.00 65.75 392 GLU A CA 1
ATOM 3347 C C . GLU A 1 392 ? -1.400 -10.311 37.472 1.00 65.75 392 GLU A C 1
ATOM 3349 O O . GLU A 1 392 ? -1.207 -9.943 36.309 1.00 65.75 392 GLU A O 1
ATOM 3354 N N . GLU A 1 393 ? -2.045 -9.519 38.342 1.00 64.44 393 GLU A N 1
ATOM 3355 C CA . GLU A 1 393 ? -2.556 -8.197 37.963 1.00 64.44 393 GLU A CA 1
ATOM 3356 C C . GLU A 1 393 ? -1.423 -7.198 37.656 1.00 64.44 393 GLU A C 1
ATOM 3358 O O . GLU A 1 393 ? -1.595 -6.309 36.817 1.00 64.44 393 GLU A O 1
ATOM 3363 N N . GLN A 1 394 ? -0.262 -7.310 38.312 1.00 68.50 394 GLN A N 1
ATOM 3364 C CA . GLN A 1 394 ? 0.907 -6.470 38.022 1.00 68.50 394 GLN A CA 1
ATOM 3365 C C . GLN A 1 394 ? 1.582 -6.853 36.704 1.00 68.50 394 GLN A C 1
ATOM 3367 O O . GLN A 1 394 ? 1.877 -5.957 35.909 1.00 68.50 394 GLN A O 1
ATOM 3372 N N . GLU A 1 395 ? 1.770 -8.144 36.436 1.00 70.31 395 GLU A N 1
ATOM 3373 C CA . GLU A 1 395 ? 2.353 -8.627 35.180 1.00 70.31 395 GLU A CA 1
ATOM 3374 C C . GLU A 1 395 ? 1.492 -8.230 33.971 1.00 70.31 395 GLU A C 1
ATOM 3376 O O . GLU A 1 395 ? 2.001 -7.660 33.001 1.00 70.31 395 GLU A O 1
ATOM 3381 N N . GLU A 1 396 ? 0.163 -8.388 34.055 1.00 67.62 396 GLU A N 1
ATOM 3382 C CA . GLU A 1 396 ? -0.755 -7.966 32.983 1.00 67.62 396 GLU A CA 1
ATOM 3383 C C . GLU A 1 396 ? -0.687 -6.442 32.739 1.00 67.62 396 GLU A C 1
ATOM 3385 O O . GLU A 1 396 ? -0.850 -5.951 31.614 1.00 67.62 396 GLU A O 1
ATOM 3390 N N . GLN A 1 397 ? -0.446 -5.653 33.791 1.00 70.94 397 GLN A N 1
ATOM 3391 C CA . GLN A 1 397 ? -0.282 -4.203 33.672 1.00 70.94 397 GLN A CA 1
ATOM 3392 C C . GLN A 1 397 ? 1.034 -3.825 32.989 1.00 70.94 397 GLN A C 1
ATOM 3394 O O . GLN A 1 397 ? 1.032 -2.913 32.153 1.00 70.94 397 GLN A O 1
ATOM 3399 N N . GLU A 1 398 ? 2.137 -4.492 33.329 1.00 74.88 398 GLU A N 1
ATOM 3400 C CA . GLU A 1 398 ? 3.429 -4.264 32.681 1.00 74.88 398 GLU A CA 1
ATOM 3401 C C . GLU A 1 398 ? 3.385 -4.643 31.201 1.00 74.88 398 GLU A C 1
ATOM 3403 O O . GLU A 1 398 ? 3.813 -3.840 30.369 1.00 74.88 398 GLU A O 1
ATOM 3408 N N . GLU A 1 399 ? 2.757 -5.768 30.848 1.00 74.69 399 GLU A N 1
ATOM 3409 C CA . GLU A 1 399 ? 2.572 -6.182 29.452 1.00 74.69 399 GLU A CA 1
ATOM 3410 C C . GLU A 1 399 ? 1.780 -5.127 28.649 1.00 74.69 399 GLU A C 1
ATOM 3412 O O . GLU A 1 399 ? 2.105 -4.791 27.505 1.00 74.69 399 GLU A O 1
ATOM 3417 N N . GLN A 1 400 ? 0.747 -4.528 29.251 1.00 69.88 400 GLN A N 1
ATOM 3418 C CA . GLN A 1 400 ? -0.046 -3.485 28.592 1.00 69.88 400 GLN A CA 1
ATOM 3419 C C . GLN A 1 400 ? 0.709 -2.175 28.412 1.00 69.88 400 GLN A C 1
ATOM 3421 O O . GLN A 1 400 ? 0.511 -1.495 27.403 1.00 69.88 400 GLN A O 1
ATOM 3426 N N . LEU A 1 401 ? 1.550 -1.809 29.377 1.00 77.38 401 LEU A N 1
ATOM 3427 C CA . LEU A 1 401 ? 2.416 -0.642 29.262 1.00 77.38 401 LEU A CA 1
ATOM 3428 C C . LEU A 1 401 ? 3.537 -0.888 28.247 1.00 77.38 401 LEU A C 1
ATOM 3430 O O . LEU A 1 401 ? 3.868 0.039 27.510 1.00 77.38 401 LEU A O 1
ATOM 3434 N N . ALA A 1 402 ? 4.056 -2.116 28.144 1.00 75.50 402 ALA A N 1
ATOM 3435 C CA . ALA A 1 402 ? 5.058 -2.503 27.154 1.00 75.50 402 ALA A CA 1
ATOM 3436 C C . ALA A 1 402 ? 4.557 -2.264 25.722 1.00 75.50 402 ALA A C 1
ATOM 3438 O O . ALA A 1 402 ? 5.202 -1.535 24.977 1.00 75.50 402 ALA A O 1
ATOM 3439 N N . ARG A 1 403 ? 3.334 -2.700 25.386 1.00 71.19 403 ARG A N 1
ATOM 3440 C CA . ARG A 1 403 ? 2.724 -2.449 24.058 1.00 71.19 403 ARG A CA 1
ATOM 3441 C C . ARG A 1 403 ? 2.575 -0.964 23.699 1.00 71.19 403 ARG A C 1
ATOM 3443 O O . ARG A 1 403 ? 2.382 -0.617 22.539 1.00 71.19 403 ARG A O 1
ATOM 3450 N N . VAL A 1 404 ? 2.584 -0.079 24.696 1.00 72.62 404 VAL A N 1
ATOM 3451 C CA . VAL A 1 404 ? 2.473 1.378 24.517 1.00 72.62 404 VAL A CA 1
ATOM 3452 C C . VAL A 1 404 ? 3.858 2.025 24.399 1.00 72.62 404 VAL A C 1
ATOM 3454 O O . VAL A 1 404 ? 3.964 3.120 23.845 1.00 72.62 404 VAL A O 1
ATOM 3457 N N . ARG A 1 405 ? 4.927 1.360 24.869 1.00 71.56 405 ARG A N 1
ATOM 3458 C CA . ARG A 1 405 ? 6.318 1.807 24.670 1.00 71.56 405 ARG A CA 1
ATOM 3459 C C . ARG A 1 405 ? 6.721 1.789 23.194 1.00 71.56 405 ARG A C 1
ATOM 3461 O O . ARG A 1 405 ? 7.524 2.629 22.799 1.00 71.56 405 ARG A O 1
ATOM 3468 N N . ASP A 1 406 ? 6.087 0.939 22.389 1.00 76.31 406 ASP A N 1
ATOM 3469 C CA . ASP A 1 406 ? 6.308 0.849 20.938 1.00 76.31 406 ASP A CA 1
ATOM 3470 C C . ASP A 1 406 ? 5.694 2.016 20.147 1.00 76.31 406 ASP A C 1
ATOM 3472 O O . ASP A 1 406 ? 5.937 2.169 18.948 1.00 76.31 406 ASP A O 1
ATOM 3476 N N . PHE A 1 407 ? 4.877 2.867 20.782 1.00 85.38 407 PHE A N 1
ATOM 3477 C CA . PHE A 1 407 ? 4.305 4.014 20.087 1.00 85.38 407 PHE A CA 1
ATOM 3478 C C . PHE A 1 407 ? 5.359 5.057 19.730 1.00 85.38 407 PHE A C 1
ATOM 3480 O O . PHE A 1 407 ? 6.167 5.501 20.546 1.00 85.38 407 PHE A O 1
ATOM 3487 N N . GLU A 1 408 ? 5.274 5.543 18.494 1.00 86.88 408 GLU A N 1
ATOM 3488 C CA . GLU A 1 408 ? 6.192 6.560 18.017 1.00 86.88 408 GLU A CA 1
ATOM 3489 C C . GLU A 1 408 ? 6.019 7.903 18.760 1.00 86.88 408 GLU A C 1
ATOM 3491 O O . GLU A 1 408 ? 4.893 8.346 19.025 1.00 86.88 408 GLU A O 1
ATOM 3496 N N . PRO A 1 409 ? 7.110 8.659 18.997 1.00 88.94 409 PRO A N 1
ATOM 3497 C CA . PRO A 1 409 ? 7.060 9.917 19.750 1.00 88.94 409 PRO A CA 1
ATOM 3498 C C . PRO A 1 409 ? 6.108 10.984 19.195 1.00 88.94 409 PRO A C 1
ATOM 3500 O O . PRO A 1 409 ? 5.664 11.875 19.928 1.00 88.94 409 PRO A O 1
ATOM 3503 N N . HIS A 1 410 ? 5.799 10.938 17.897 1.00 90.19 410 HIS A N 1
ATOM 3504 C CA . HIS A 1 410 ? 4.883 11.892 17.278 1.00 90.19 410 HIS A CA 1
ATOM 3505 C C . HIS A 1 410 ? 3.437 11.714 17.792 1.00 90.19 410 HIS A C 1
ATOM 3507 O O . HIS A 1 410 ? 2.715 12.707 17.919 1.00 90.19 410 HIS A O 1
ATOM 3513 N N . LEU A 1 411 ? 3.038 10.493 18.177 1.00 92.44 411 LEU A N 1
ATOM 3514 C CA . LEU A 1 411 ? 1.727 10.203 18.767 1.00 92.44 411 LEU A CA 1
ATOM 3515 C C . LEU A 1 411 ? 1.584 10.862 20.141 1.00 92.44 411 LEU A C 1
ATOM 3517 O O . LEU A 1 411 ? 0.597 11.555 20.399 1.00 92.44 411 LEU A O 1
ATOM 3521 N N . PHE A 1 412 ? 2.612 10.748 20.985 1.00 92.88 412 PHE A N 1
ATOM 3522 C CA . PHE A 1 412 ? 2.667 11.435 22.277 1.00 92.88 412 PHE A CA 1
ATOM 3523 C C . PHE A 1 412 ? 2.688 12.960 22.118 1.00 92.88 412 PHE A C 1
ATOM 3525 O O . PHE A 1 412 ? 1.983 13.668 22.839 1.00 92.88 412 PHE A O 1
ATOM 3532 N N . SER A 1 413 ? 3.443 13.483 21.144 1.00 93.38 413 SER A N 1
ATOM 3533 C CA . SER A 1 413 ? 3.459 14.921 20.829 1.00 93.38 413 SER A CA 1
ATOM 3534 C C . SER A 1 413 ? 2.052 15.421 20.498 1.00 93.38 413 SER A C 1
ATOM 3536 O O . SER A 1 413 ? 1.579 16.381 21.117 1.00 93.38 413 SER A O 1
ATOM 3538 N N . SER A 1 414 ? 1.348 14.736 19.595 1.00 93.88 414 SER A N 1
ATOM 3539 C CA . SER A 1 414 ? -0.031 15.083 19.264 1.00 93.88 414 SER A CA 1
ATOM 3540 C C . SER A 1 414 ? -0.967 14.969 20.465 1.00 93.88 414 SER A C 1
ATOM 3542 O O . SER A 1 414 ? -1.765 15.877 20.712 1.00 93.88 414 SER A O 1
ATOM 3544 N N . PHE A 1 415 ? -0.839 13.907 21.266 1.00 94.88 415 PHE A N 1
ATOM 3545 C CA . PHE A 1 415 ? -1.637 13.729 22.474 1.00 94.88 415 PHE A CA 1
ATOM 3546 C C . PHE A 1 415 ? -1.482 14.905 23.442 1.00 94.88 415 PHE A C 1
ATOM 3548 O O . PHE A 1 415 ? -2.486 15.501 23.836 1.00 94.88 415 PHE A O 1
ATOM 3555 N N . PHE A 1 416 ? -0.251 15.306 23.774 1.00 95.56 416 PHE A N 1
ATOM 3556 C CA . PHE A 1 416 ? -0.023 16.433 24.681 1.00 95.56 416 PHE A CA 1
ATOM 3557 C C . PHE A 1 416 ? -0.550 17.754 24.113 1.00 95.56 416 PHE A C 1
ATOM 3559 O O . PHE A 1 416 ? -1.096 18.564 24.866 1.00 95.56 416 PHE A O 1
ATOM 3566 N N . TRP A 1 417 ? -0.464 17.972 22.798 1.00 95.81 417 TRP A N 1
ATOM 3567 C CA . TRP A 1 417 ? -1.073 19.143 22.166 1.00 95.81 417 TRP A CA 1
ATOM 3568 C C . TRP A 1 417 ? -2.600 19.120 22.222 1.00 95.81 417 TRP A C 1
ATOM 3570 O O . TRP A 1 417 ? -3.201 20.138 22.575 1.00 95.81 417 TRP A O 1
ATOM 3580 N N . LYS A 1 418 ? -3.242 17.980 21.945 1.00 94.94 418 LYS A N 1
ATOM 3581 C CA . LYS A 1 418 ? -4.702 17.831 22.067 1.00 94.94 418 LYS A CA 1
ATOM 3582 C C . LYS A 1 418 ? -5.158 17.979 23.525 1.00 94.94 418 LYS A C 1
ATOM 3584 O O . LYS A 1 418 ? -6.163 18.643 23.785 1.00 94.94 418 LYS A O 1
ATOM 3589 N N . LEU A 1 419 ? -4.388 17.471 24.488 1.00 94.44 419 LEU A N 1
ATOM 3590 C CA . LEU A 1 419 ? -4.628 17.663 25.922 1.00 94.44 419 LEU A CA 1
ATOM 3591 C C . LEU A 1 419 ? -4.478 19.139 26.335 1.00 94.44 419 LEU A C 1
ATOM 3593 O O . LEU A 1 419 ? -5.305 19.669 27.080 1.00 94.44 419 LEU A O 1
ATOM 3597 N N . ALA A 1 420 ? -3.486 19.845 25.787 1.00 94.69 420 ALA A N 1
ATOM 3598 C CA . ALA A 1 420 ? -3.329 21.287 25.962 1.00 94.69 420 ALA A CA 1
ATOM 3599 C C . ALA A 1 420 ? -4.465 22.093 25.321 1.00 94.69 420 ALA A C 1
ATOM 3601 O O . ALA A 1 420 ? -4.893 23.084 25.901 1.00 94.69 420 ALA A O 1
ATOM 3602 N N . GLN A 1 421 ? -5.008 21.680 24.176 1.00 93.69 421 GLN A N 1
ATOM 3603 C CA . GLN A 1 421 ? -6.206 22.305 23.603 1.00 93.69 421 GLN A CA 1
ATOM 3604 C C . GLN A 1 421 ? -7.453 22.050 24.461 1.00 93.69 421 GLN A C 1
ATOM 3606 O O . GLN A 1 421 ? -8.296 22.940 24.595 1.00 93.69 421 GLN A O 1
ATOM 3611 N N . PHE A 1 422 ? -7.557 20.862 25.064 1.00 92.06 422 PHE A N 1
ATOM 3612 C CA . PHE A 1 422 ? -8.647 20.494 25.966 1.00 92.06 422 PHE A CA 1
ATOM 3613 C C . PHE A 1 422 ? -8.628 21.324 27.261 1.00 92.06 422 PHE A C 1
ATOM 3615 O O . PHE A 1 422 ? -9.650 21.903 27.639 1.00 92.06 422 PHE A O 1
ATOM 3622 N N . ASN A 1 423 ? -7.462 21.455 27.907 1.00 93.12 423 ASN A N 1
ATOM 3623 C CA . ASN A 1 423 ? -7.274 22.288 29.097 1.00 93.12 423 ASN A CA 1
ATOM 3624 C C . ASN A 1 423 ? -5.919 23.039 29.084 1.00 93.12 423 ASN A C 1
ATOM 3626 O O . ASN A 1 423 ? -4.939 22.608 29.706 1.00 93.12 423 ASN A O 1
ATOM 3630 N N . PRO A 1 424 ? -5.865 24.234 28.456 1.00 92.31 424 PRO A N 1
ATOM 3631 C CA . PRO A 1 424 ? -4.610 24.969 28.266 1.00 92.31 424 PRO A CA 1
ATOM 3632 C C . PRO A 1 424 ? -3.925 25.410 29.559 1.00 92.31 424 PRO A C 1
ATOM 3634 O O . PRO A 1 424 ? -2.715 25.609 29.586 1.00 92.31 424 PRO A O 1
ATOM 3637 N N . LYS A 1 425 ? -4.684 25.609 30.644 1.00 92.25 425 LYS A N 1
ATOM 3638 C CA . LYS A 1 425 ? -4.123 26.115 31.907 1.00 92.25 425 LYS A CA 1
ATOM 3639 C C . LYS A 1 425 ? -3.238 25.091 32.607 1.00 92.25 425 LYS A C 1
ATOM 3641 O O . LYS A 1 425 ? -2.331 25.506 33.322 1.00 92.25 425 LYS A O 1
ATOM 3646 N N . SER A 1 426 ? -3.540 23.809 32.430 1.00 90.62 426 SER A N 1
ATOM 3647 C CA . SER A 1 426 ? -2.831 22.717 33.091 1.00 90.62 426 SER A CA 1
ATOM 3648 C C . SER A 1 426 ? -1.724 22.140 32.213 1.00 90.62 426 SER A C 1
ATOM 3650 O O . SER A 1 426 ? -0.652 21.849 32.727 1.00 90.62 426 SER A O 1
ATOM 3652 N N . HIS A 1 427 ? -1.948 22.035 30.896 1.00 94.50 427 HIS A N 1
ATOM 3653 C CA . HIS A 1 427 ? -1.130 21.149 30.049 1.00 94.50 427 HIS A CA 1
ATOM 3654 C C . HIS A 1 427 ? -0.277 21.851 28.989 1.00 94.50 427 HIS A C 1
ATOM 3656 O O . HIS A 1 427 ? 0.587 21.216 28.389 1.00 94.50 427 HIS A O 1
ATOM 3662 N N . LEU A 1 428 ? -0.460 23.159 28.763 1.00 94.19 428 LEU A N 1
ATOM 3663 C CA . LEU A 1 428 ? 0.253 23.876 27.694 1.00 94.19 428 LEU A CA 1
ATOM 3664 C C . LEU A 1 428 ? 1.781 23.848 27.862 1.00 94.19 428 LEU A C 1
ATOM 3666 O O . LEU A 1 428 ? 2.502 23.654 26.888 1.00 94.19 428 LEU A O 1
ATOM 3670 N N . GLU A 1 429 ? 2.287 24.027 29.084 1.00 93.94 429 GLU A N 1
ATOM 3671 C CA . GLU A 1 429 ? 3.735 23.989 29.334 1.00 93.94 429 GLU A CA 1
ATOM 3672 C C . GLU A 1 429 ? 4.316 22.579 29.173 1.00 93.94 429 GLU A C 1
ATOM 3674 O O . GLU A 1 429 ? 5.446 22.438 28.706 1.00 93.94 429 GLU A O 1
ATOM 3679 N N . ASN A 1 430 ? 3.541 21.534 29.474 1.00 91.50 430 ASN A N 1
ATOM 3680 C CA . ASN A 1 430 ? 3.990 20.152 29.315 1.00 91.50 430 ASN A CA 1
ATOM 3681 C C . ASN A 1 430 ? 4.062 19.783 27.829 1.00 91.50 430 ASN A C 1
ATOM 3683 O O . ASN A 1 430 ? 5.088 19.265 27.390 1.00 91.50 430 ASN A O 1
ATOM 3687 N N . ALA A 1 431 ? 3.063 20.181 27.032 1.00 94.75 431 ALA A N 1
ATOM 3688 C CA . ALA A 1 431 ? 3.104 20.045 25.575 1.00 94.75 431 ALA A CA 1
ATOM 3689 C C . ALA A 1 431 ? 4.314 20.771 24.963 1.00 94.75 431 ALA A C 1
ATOM 3691 O O . ALA A 1 431 ? 5.061 20.191 24.176 1.00 94.75 431 ALA A O 1
ATOM 3692 N N . ARG A 1 432 ? 4.584 22.015 25.391 1.00 95.00 432 ARG A N 1
ATOM 3693 C CA . ARG A 1 432 ? 5.778 22.767 24.964 1.00 95.00 432 ARG A CA 1
ATOM 3694 C C . ARG A 1 432 ? 7.083 22.078 25.355 1.00 95.00 432 ARG A C 1
ATOM 3696 O O . ARG A 1 432 ? 8.025 22.039 24.562 1.00 95.00 432 ARG A O 1
ATOM 3703 N N . SER A 1 433 ? 7.162 21.586 26.588 1.00 92.94 433 SER A N 1
ATOM 3704 C CA . SER A 1 433 ? 8.339 20.899 27.120 1.00 92.94 433 SER A CA 1
ATOM 3705 C C . SER A 1 433 ? 8.636 19.637 26.315 1.00 92.94 433 SER A C 1
ATOM 3707 O O . SER A 1 433 ? 9.754 19.475 25.822 1.00 92.94 433 SER A O 1
ATOM 3709 N N . PHE A 1 434 ? 7.624 18.793 26.099 1.00 93.38 434 PHE A N 1
ATOM 3710 C CA . PHE A 1 434 ? 7.762 17.568 25.322 1.00 93.38 434 PHE A CA 1
ATOM 3711 C C . PHE A 1 434 ? 8.114 17.852 23.857 1.00 93.38 434 PHE A C 1
ATOM 3713 O O . PHE A 1 434 ? 9.066 17.274 23.340 1.00 93.38 434 PHE A O 1
ATOM 3720 N N . GLN A 1 435 ? 7.457 18.826 23.215 1.00 94.12 435 GLN A N 1
ATOM 3721 C CA . GLN A 1 435 ? 7.764 19.205 21.831 1.00 94.12 435 GLN A CA 1
ATOM 3722 C C . GLN A 1 435 ? 9.231 19.614 21.641 1.00 94.12 435 GLN A C 1
ATOM 3724 O O . GLN A 1 435 ? 9.871 19.228 20.664 1.00 94.12 435 GLN A O 1
ATOM 3729 N N . ASN A 1 436 ? 9.789 20.381 22.583 1.00 91.94 436 ASN A N 1
ATOM 3730 C CA . ASN A 1 436 ? 11.205 20.737 22.533 1.00 91.94 436 ASN A CA 1
ATOM 3731 C C . ASN A 1 436 ? 12.104 19.504 22.699 1.00 91.94 436 ASN A C 1
ATOM 3733 O O . ASN A 1 436 ? 13.105 19.395 21.994 1.00 91.94 436 ASN A O 1
ATOM 3737 N N . LYS A 1 437 ? 11.753 18.558 23.581 1.00 92.12 437 LYS A N 1
ATOM 3738 C CA . LYS A 1 437 ? 12.507 17.300 23.719 1.00 92.12 437 LYS A CA 1
ATOM 3739 C C . LYS A 1 437 ? 12.508 16.497 22.415 1.00 92.12 437 LYS A C 1
ATOM 3741 O O . LYS A 1 437 ? 13.568 16.019 22.031 1.00 92.12 437 LYS A O 1
ATOM 3746 N N . VAL A 1 438 ? 11.379 16.433 21.699 1.00 91.44 438 VAL A N 1
ATOM 3747 C CA . VAL A 1 438 ? 11.295 15.783 20.377 1.00 91.44 438 VAL A CA 1
ATOM 3748 C C . VAL A 1 438 ? 12.239 16.449 19.368 1.00 91.44 438 VAL A C 1
ATOM 3750 O O . VAL A 1 438 ? 12.978 15.758 18.674 1.00 91.44 438 VAL A O 1
ATOM 3753 N N . PHE A 1 439 ? 12.272 17.784 19.297 1.00 90.75 439 PHE A N 1
ATOM 3754 C CA . PHE A 1 439 ? 13.126 18.500 18.336 1.00 90.75 439 PHE A CA 1
ATOM 3755 C C . PHE A 1 439 ? 14.619 18.431 18.637 1.00 90.75 439 PHE A C 1
ATOM 3757 O O . PHE A 1 439 ? 15.422 18.443 17.707 1.00 90.75 439 PHE A O 1
ATOM 3764 N N . PHE A 1 440 ? 15.004 18.367 19.908 1.00 86.62 440 PHE A N 1
ATOM 3765 C CA . PHE A 1 440 ? 16.410 18.295 20.309 1.00 86.62 440 PHE A CA 1
ATOM 3766 C C . PHE A 1 440 ? 16.877 16.867 20.608 1.00 86.62 440 PHE A C 1
ATOM 3768 O O . PHE A 1 440 ? 17.968 16.685 21.156 1.00 86.62 440 PHE A O 1
ATOM 3775 N N . ARG A 1 441 ? 16.081 15.850 20.250 1.00 87.81 441 ARG A N 1
ATOM 3776 C CA . ARG A 1 441 ? 16.497 14.453 20.364 1.00 87.81 441 ARG A CA 1
ATOM 3777 C C . ARG A 1 441 ? 17.642 14.172 19.391 1.00 87.81 441 ARG A C 1
ATOM 3779 O O . ARG A 1 441 ? 17.658 14.661 18.259 1.00 87.81 441 ARG A O 1
ATOM 3786 N N . SER A 1 442 ? 18.610 13.383 19.838 1.00 84.19 442 SER A N 1
ATOM 3787 C CA . SER A 1 442 ? 19.683 12.922 18.955 1.00 84.19 442 SER A CA 1
ATOM 3788 C C . SER A 1 442 ? 19.170 11.775 18.085 1.00 84.19 442 SER A C 1
ATOM 3790 O O . SER A 1 442 ? 18.340 11.000 18.555 1.00 84.19 442 SER A O 1
ATOM 3792 N N . PRO A 1 4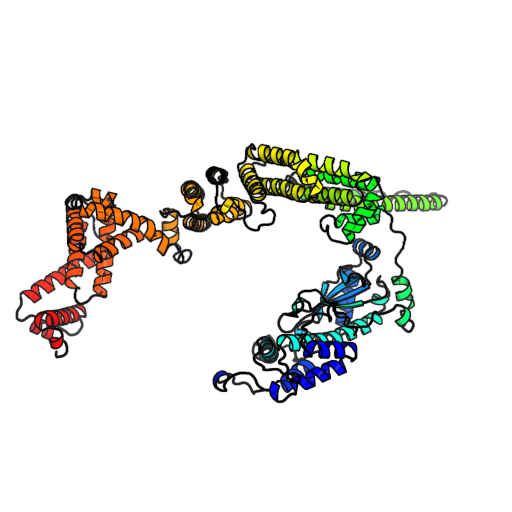43 ? 19.626 11.653 16.828 1.00 82.50 443 PRO A N 1
ATOM 3793 C CA . PRO A 1 443 ? 19.348 10.457 16.049 1.00 82.50 443 PRO A CA 1
ATOM 3794 C C . PRO A 1 443 ? 19.976 9.234 16.733 1.00 82.50 443 PRO A C 1
ATOM 3796 O O . PRO A 1 443 ? 21.053 9.376 17.329 1.00 82.50 443 PRO A O 1
ATOM 3799 N N . PRO A 1 444 ? 19.348 8.051 16.626 1.00 74.75 444 PRO A N 1
ATOM 3800 C CA . PRO A 1 444 ? 19.943 6.823 17.132 1.00 74.75 444 PRO A CA 1
ATOM 3801 C C . PRO A 1 444 ? 21.295 6.566 16.443 1.00 74.75 444 PRO A C 1
ATOM 3803 O O . PRO A 1 444 ? 21.515 7.022 15.307 1.00 74.75 444 PRO A O 1
ATOM 3806 N N . PRO A 1 445 ? 22.232 5.871 17.113 1.00 74.38 445 PRO A N 1
ATOM 3807 C CA . PRO A 1 445 ? 23.484 5.475 16.489 1.00 74.38 445 PRO A CA 1
ATOM 3808 C C . PRO A 1 445 ? 23.187 4.665 15.224 1.00 74.38 445 PRO A C 1
ATOM 3810 O O . PRO A 1 445 ? 22.378 3.741 15.219 1.00 74.38 445 PRO A O 1
ATOM 3813 N N . LEU A 1 446 ? 23.828 5.038 14.116 1.00 76.44 446 LEU A N 1
ATOM 3814 C CA . LEU A 1 446 ? 23.697 4.266 12.888 1.00 76.44 446 LEU A CA 1
ATOM 3815 C C . LEU A 1 446 ? 24.566 3.018 13.007 1.00 76.44 446 LEU A C 1
ATOM 3817 O O . LEU A 1 446 ? 25.792 3.124 13.074 1.00 76.44 446 LEU A O 1
ATOM 3821 N N . VAL A 1 447 ? 23.927 1.854 12.998 1.00 68.56 447 VAL A N 1
ATOM 3822 C CA . VAL A 1 447 ? 24.609 0.570 12.834 1.00 68.56 447 VAL A CA 1
ATOM 3823 C C . VAL A 1 447 ? 25.223 0.519 11.428 1.00 68.56 447 VAL A C 1
ATOM 3825 O O . VAL A 1 447 ? 24.647 1.030 10.466 1.00 68.56 447 VAL A O 1
ATOM 3828 N N . ASP A 1 448 ? 26.387 -0.121 11.279 1.00 61.12 448 ASP A N 1
ATOM 3829 C CA . ASP A 1 448 ? 27.125 -0.224 10.003 1.00 61.12 448 ASP A CA 1
ATOM 3830 C C . ASP A 1 448 ? 26.332 -0.935 8.876 1.00 61.12 448 ASP A C 1
ATOM 3832 O O . ASP A 1 448 ? 26.750 -0.947 7.711 1.00 61.12 448 ASP A O 1
ATOM 3836 N N . SER A 1 449 ? 25.181 -1.538 9.195 1.00 70.56 449 SER A N 1
ATOM 3837 C CA . SER A 1 449 ? 24.289 -2.173 8.229 1.00 70.56 449 SER A CA 1
ATOM 3838 C C . SER A 1 449 ? 23.379 -1.152 7.551 1.00 70.56 449 SER A C 1
ATOM 3840 O O . SER A 1 449 ? 22.478 -0.575 8.154 1.00 70.56 449 SER A O 1
ATOM 3842 N N . TYR A 1 450 ? 23.551 -1.010 6.238 1.00 75.25 450 TYR A N 1
ATOM 3843 C CA . TYR A 1 450 ? 22.700 -0.179 5.384 1.00 75.25 450 TYR A CA 1
ATOM 3844 C C . TYR A 1 450 ? 21.201 -0.533 5.475 1.00 75.25 450 TYR A C 1
ATOM 3846 O O . TYR A 1 450 ? 20.358 0.343 5.301 1.00 75.25 450 TYR A O 1
ATOM 3854 N N . LYS A 1 451 ? 20.873 -1.799 5.784 1.00 74.00 451 LYS A N 1
ATOM 3855 C CA . LYS A 1 451 ? 19.491 -2.257 5.991 1.00 74.00 451 LYS A CA 1
ATOM 3856 C C . LYS A 1 451 ? 18.831 -1.645 7.226 1.00 74.00 451 LYS A C 1
ATOM 3858 O O . LYS A 1 451 ? 17.631 -1.463 7.198 1.00 74.00 451 LYS A O 1
ATOM 3863 N N . ILE A 1 452 ? 19.613 -1.327 8.255 1.00 78.88 452 ILE A N 1
ATOM 3864 C CA . ILE A 1 452 ? 19.130 -0.763 9.523 1.00 78.88 452 ILE A CA 1
ATOM 3865 C C . ILE A 1 452 ? 19.224 0.767 9.475 1.00 78.88 452 ILE A C 1
ATOM 3867 O O . ILE A 1 452 ? 18.315 1.486 9.877 1.00 78.88 452 ILE A O 1
ATOM 3871 N N . ALA A 1 453 ? 20.312 1.297 8.905 1.00 84.31 453 ALA A N 1
ATOM 3872 C CA . ALA A 1 453 ? 20.553 2.735 8.878 1.00 84.31 453 ALA A CA 1
ATOM 3873 C C . ALA A 1 453 ? 19.462 3.523 8.131 1.00 84.31 453 ALA A C 1
ATOM 3875 O O . ALA A 1 453 ? 19.058 4.583 8.606 1.00 84.31 453 ALA A O 1
ATOM 3876 N N . ILE A 1 454 ? 18.997 3.042 6.968 1.00 87.69 454 ILE A N 1
ATOM 3877 C CA . ILE A 1 454 ? 17.998 3.766 6.165 1.00 87.69 454 ILE A CA 1
ATOM 3878 C C . ILE A 1 454 ? 16.630 3.835 6.861 1.00 87.69 454 ILE A C 1
ATOM 3880 O O . ILE A 1 454 ? 16.151 4.961 7.012 1.00 87.69 454 ILE A O 1
ATOM 3884 N N . PRO A 1 455 ? 16.032 2.727 7.342 1.00 85.88 455 PRO A N 1
ATOM 3885 C CA . PRO A 1 455 ? 14.801 2.781 8.133 1.00 85.88 455 PRO A CA 1
ATOM 3886 C C . PRO A 1 455 ? 14.916 3.703 9.351 1.00 85.88 455 PRO A C 1
ATOM 3888 O O . PRO A 1 455 ? 14.065 4.572 9.534 1.00 85.88 455 PRO A O 1
ATOM 3891 N N . ASN A 1 456 ? 16.021 3.634 10.104 1.00 85.75 456 ASN A N 1
ATOM 3892 C CA . ASN A 1 456 ? 16.230 4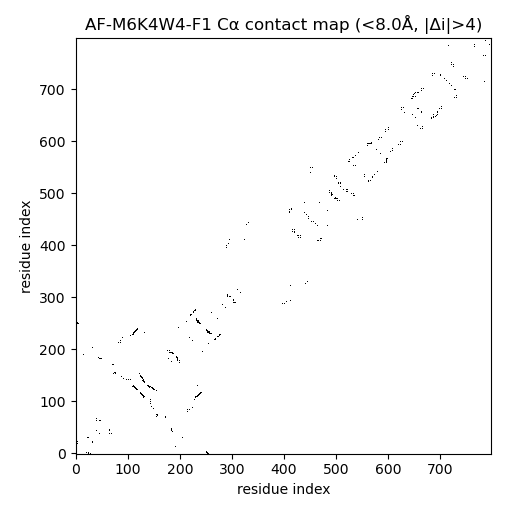.491 11.279 1.00 85.75 456 ASN A CA 1
ATOM 3893 C C . ASN A 1 456 ? 16.271 5.977 10.912 1.00 85.75 456 ASN A C 1
ATOM 3895 O O . ASN A 1 456 ? 15.664 6.813 11.581 1.00 85.75 456 ASN A O 1
ATOM 3899 N N . ILE A 1 457 ? 16.982 6.321 9.835 1.00 89.94 457 ILE A N 1
ATOM 3900 C CA . ILE A 1 457 ? 17.027 7.686 9.303 1.00 89.94 457 ILE A CA 1
ATOM 3901 C C . ILE A 1 457 ? 15.629 8.137 8.874 1.00 89.94 457 ILE A C 1
ATOM 3903 O O . ILE A 1 457 ? 15.238 9.275 9.148 1.00 89.94 457 ILE A O 1
ATOM 3907 N N . ASN A 1 458 ? 14.889 7.260 8.200 1.00 88.94 458 ASN A N 1
ATOM 3908 C CA . ASN A 1 458 ? 13.560 7.541 7.685 1.00 88.94 458 ASN A CA 1
ATOM 3909 C C . ASN A 1 458 ? 12.574 7.803 8.833 1.00 88.94 458 ASN A C 1
ATOM 3911 O O . ASN A 1 458 ? 12.027 8.904 8.910 1.00 88.94 458 ASN A O 1
ATOM 3915 N N . ASN A 1 459 ? 12.450 6.868 9.781 1.00 87.19 459 ASN A N 1
ATOM 3916 C CA . ASN A 1 459 ? 11.608 7.010 10.972 1.00 87.19 459 ASN A CA 1
ATOM 3917 C C . ASN A 1 459 ? 11.998 8.263 11.779 1.00 87.19 459 ASN A C 1
ATOM 3919 O O . ASN A 1 459 ? 11.156 9.105 12.099 1.00 87.19 459 ASN A O 1
ATOM 3923 N N . PHE A 1 460 ? 13.301 8.482 12.013 1.00 89.75 460 PHE A N 1
ATOM 3924 C CA . PHE A 1 460 ? 13.768 9.675 12.723 1.00 89.75 460 PHE A CA 1
ATOM 3925 C C . PHE A 1 460 ? 13.238 10.977 12.098 1.00 89.75 460 PHE A C 1
ATOM 3927 O O . PHE A 1 460 ? 12.841 11.903 12.815 1.00 89.75 460 PHE A O 1
ATOM 3934 N N . SER A 1 461 ? 13.237 11.030 10.766 1.00 90.88 461 SER A N 1
ATOM 3935 C CA . SER A 1 461 ? 12.824 12.188 9.976 1.00 90.88 461 SER A CA 1
ATOM 3936 C C . SER A 1 461 ? 11.307 12.361 9.935 1.00 90.88 461 SER A C 1
ATOM 3938 O O . SER A 1 461 ? 10.838 13.494 10.059 1.00 90.88 461 SER A O 1
ATOM 3940 N N . TYR A 1 462 ? 10.550 11.267 9.800 1.00 89.31 462 TYR A N 1
ATOM 3941 C CA . TYR A 1 462 ? 9.085 11.288 9.829 1.00 89.31 462 TYR A CA 1
ATOM 3942 C C . TYR A 1 462 ? 8.561 11.744 11.182 1.00 89.31 462 TYR A C 1
ATOM 3944 O O . TYR A 1 462 ? 7.855 12.743 11.245 1.00 89.31 462 TYR A O 1
ATOM 3952 N N . VAL A 1 463 ? 9.035 11.156 12.280 1.00 89.81 463 VAL A N 1
ATOM 3953 C CA . VAL A 1 463 ? 8.638 11.585 13.629 1.00 89.81 463 VAL A CA 1
ATOM 3954 C C . VAL A 1 463 ? 8.952 13.067 13.876 1.00 89.81 463 VAL A C 1
ATOM 3956 O O . VAL A 1 463 ? 8.162 13.781 14.499 1.00 89.81 463 VAL A O 1
ATOM 3959 N N . LEU A 1 464 ? 10.082 13.579 13.371 1.00 91.25 464 LEU A N 1
ATOM 3960 C CA . LEU A 1 464 ? 10.395 15.011 13.446 1.00 91.25 464 LEU A CA 1
ATOM 3961 C C . LEU A 1 464 ? 9.374 15.858 12.664 1.00 91.25 464 LEU A C 1
ATOM 3963 O O . LEU A 1 464 ? 8.914 16.886 13.164 1.00 91.25 464 LEU A O 1
ATOM 3967 N N . PHE A 1 465 ? 9.028 15.444 11.446 1.00 92.00 465 PHE A N 1
ATOM 3968 C CA . PHE A 1 465 ? 8.068 16.142 10.595 1.00 92.00 465 PHE A CA 1
ATOM 3969 C C . PHE A 1 465 ? 6.643 16.092 11.170 1.00 92.00 465 PHE A C 1
ATOM 3971 O O . PHE A 1 465 ? 6.029 17.141 11.370 1.00 92.00 465 PHE A O 1
ATOM 3978 N N . ASP A 1 466 ? 6.155 14.908 11.525 1.00 91.75 466 ASP A N 1
ATOM 3979 C CA . ASP A 1 466 ? 4.790 14.670 11.999 1.00 91.75 466 ASP A CA 1
ATOM 3980 C C . ASP A 1 466 ? 4.547 15.279 13.384 1.00 91.75 466 ASP A C 1
ATOM 3982 O O . ASP A 1 466 ? 3.485 15.856 13.646 1.00 91.75 466 ASP A O 1
ATOM 3986 N N . SER A 1 467 ? 5.559 15.279 14.259 1.00 92.75 467 SER A N 1
ATOM 3987 C CA . SER A 1 467 ? 5.476 16.007 15.532 1.00 92.75 467 SER A CA 1
ATOM 3988 C C . SER A 1 467 ? 5.374 17.522 15.333 1.00 92.75 467 SER A C 1
ATOM 3990 O O . SER A 1 467 ? 4.691 18.190 16.105 1.00 92.75 467 SER A O 1
ATOM 3992 N N . TYR A 1 468 ? 5.993 18.094 14.290 1.00 92.88 468 TYR A N 1
ATOM 3993 C CA . TYR A 1 468 ? 5.793 19.508 13.961 1.00 92.88 468 TYR A CA 1
ATOM 3994 C C . TYR A 1 468 ? 4.370 19.764 13.452 1.00 92.88 468 TYR A C 1
ATOM 3996 O O . TYR A 1 468 ? 3.735 20.745 13.853 1.00 92.88 468 TYR A O 1
ATOM 4004 N N . LEU A 1 469 ? 3.851 18.894 12.578 1.00 90.81 469 LEU A N 1
ATOM 4005 C CA . LEU A 1 469 ? 2.487 19.013 12.051 1.00 90.81 469 LEU A CA 1
ATOM 4006 C C . LEU A 1 469 ? 1.428 18.920 13.158 1.00 90.81 469 LEU A C 1
ATOM 4008 O O . LEU A 1 469 ? 0.421 19.632 13.093 1.00 90.81 469 LEU A O 1
ATOM 4012 N N . SER A 1 470 ? 1.707 18.133 14.197 1.00 90.94 470 SER A N 1
ATOM 4013 C CA . SER A 1 470 ? 0.857 17.961 15.381 1.00 90.94 470 SER A CA 1
ATOM 4014 C C . SER A 1 470 ? 0.698 19.236 16.223 1.00 90.94 470 SER A C 1
ATOM 4016 O O . SER A 1 470 ? -0.276 19.372 16.965 1.00 90.94 470 SER A O 1
ATOM 4018 N N . ILE A 1 471 ? 1.606 20.212 16.094 1.00 93.62 471 ILE A N 1
ATOM 4019 C CA . ILE A 1 471 ? 1.504 21.494 16.803 1.00 93.62 471 ILE A CA 1
ATOM 4020 C C . ILE A 1 471 ? 0.291 22.281 16.266 1.00 93.62 471 ILE A C 1
ATOM 4022 O O . ILE A 1 471 ? 0.207 22.519 15.054 1.00 93.62 471 ILE A O 1
ATOM 4026 N N . PRO A 1 472 ? -0.611 22.787 17.130 1.00 93.06 472 PRO A N 1
ATOM 4027 C CA . PRO A 1 472 ? -1.711 23.650 16.711 1.00 93.06 472 PRO A CA 1
ATOM 4028 C C . PRO A 1 472 ? -1.221 24.921 16.006 1.00 93.06 472 PRO A C 1
ATOM 4030 O O . PRO A 1 472 ? -0.227 25.526 16.413 1.00 93.06 472 PRO A O 1
ATOM 4033 N N . GLU A 1 473 ? -1.945 25.377 14.979 1.00 90.25 473 GLU A N 1
ATOM 4034 C CA . GLU A 1 473 ? -1.543 26.520 14.137 1.00 90.25 473 GLU A CA 1
ATOM 4035 C C . GLU A 1 473 ? -1.160 27.779 14.928 1.00 90.25 473 GLU A C 1
ATOM 4037 O O . GLU A 1 473 ? -0.204 28.468 14.574 1.00 90.25 473 GLU A O 1
ATOM 4042 N N . GLU A 1 474 ? -1.870 28.056 16.022 1.00 92.00 474 GLU A N 1
ATOM 4043 C CA . GLU A 1 474 ? -1.632 29.208 16.897 1.00 92.00 474 GLU A CA 1
ATOM 4044 C C . GLU A 1 474 ? -0.281 29.178 17.632 1.00 92.00 474 GLU A C 1
ATOM 4046 O O . GLU A 1 474 ? 0.222 30.236 18.016 1.00 92.00 474 GLU A O 1
ATOM 4051 N N . TYR A 1 475 ? 0.333 27.999 17.776 1.00 92.12 475 TYR A N 1
ATOM 4052 C CA . TYR A 1 475 ? 1.629 27.810 18.433 1.00 92.12 475 TYR A CA 1
ATOM 4053 C C . TYR A 1 475 ? 2.768 27.491 17.454 1.00 92.12 475 TYR A C 1
ATOM 4055 O O . TYR A 1 475 ? 3.930 27.694 17.800 1.00 92.12 475 TYR A O 1
ATOM 4063 N N . ARG A 1 476 ? 2.492 27.073 16.209 1.00 89.81 476 ARG A N 1
ATOM 4064 C CA . ARG A 1 476 ? 3.530 26.672 15.227 1.00 89.81 476 ARG A CA 1
ATOM 4065 C C . ARG A 1 476 ? 4.644 27.705 15.025 1.00 89.81 476 ARG A C 1
ATOM 4067 O O . ARG A 1 476 ? 5.813 27.341 14.891 1.00 89.81 476 ARG A O 1
ATOM 4074 N N . SER A 1 477 ? 4.314 29.000 15.036 1.00 90.31 477 SER A N 1
ATOM 4075 C CA . SER A 1 477 ? 5.311 30.069 14.863 1.00 90.31 477 SER A CA 1
ATOM 4076 C C . SER A 1 477 ? 6.323 30.165 16.009 1.00 90.31 477 SER A C 1
ATOM 4078 O O . SER A 1 477 ? 7.431 30.647 15.794 1.00 90.31 477 SER A O 1
ATOM 4080 N N . GLU A 1 478 ? 5.954 29.722 17.216 1.00 93.25 478 GLU A N 1
ATOM 4081 C CA . GLU A 1 478 ? 6.851 29.667 18.382 1.00 93.25 478 GLU A CA 1
ATOM 4082 C C . GLU A 1 478 ? 7.988 28.660 18.154 1.00 93.25 478 GLU A C 1
ATOM 4084 O O . GLU A 1 478 ? 9.127 28.896 18.548 1.00 93.25 478 GLU A O 1
ATOM 4089 N N . PHE A 1 479 ? 7.675 27.573 17.449 1.00 93.19 479 PHE A N 1
ATOM 4090 C CA . PHE A 1 479 ? 8.532 26.406 17.279 1.00 93.19 479 PHE A CA 1
ATOM 4091 C C . PHE A 1 479 ? 9.300 26.366 15.959 1.00 93.19 479 PHE A C 1
ATOM 4093 O O . PHE A 1 479 ? 10.250 25.598 15.834 1.00 93.19 479 PHE A O 1
ATOM 4100 N N . TYR A 1 480 ? 8.924 27.195 14.980 1.00 90.25 480 TYR A N 1
ATOM 4101 C CA . TYR A 1 480 ? 9.540 27.186 13.651 1.00 90.25 480 TYR A CA 1
ATOM 4102 C C . TYR A 1 480 ? 11.065 27.358 13.694 1.00 90.25 480 TYR A C 1
ATOM 4104 O O . TYR A 1 480 ? 11.771 26.638 12.999 1.00 90.25 480 TYR A O 1
ATOM 4112 N N . ASN A 1 481 ? 11.585 28.252 14.543 1.00 91.75 481 ASN A N 1
ATOM 4113 C CA . ASN A 1 481 ? 13.033 28.464 14.650 1.00 91.75 481 ASN A CA 1
ATOM 4114 C C . ASN A 1 481 ? 13.762 27.227 15.199 1.00 91.75 481 ASN A C 1
ATOM 4116 O O . ASN A 1 481 ? 14.808 26.865 14.671 1.00 91.75 481 ASN A O 1
ATOM 4120 N N . SER A 1 482 ? 13.214 26.580 16.235 1.00 92.06 482 SER A N 1
ATOM 4121 C CA . SER A 1 482 ? 13.793 25.353 16.801 1.00 92.06 482 SER A CA 1
ATOM 4122 C C . SER A 1 482 ? 13.755 24.218 15.782 1.00 92.06 482 SER A C 1
ATOM 4124 O O . SER A 1 482 ? 14.744 23.525 15.588 1.00 92.06 482 SER A O 1
ATOM 4126 N N . PHE A 1 483 ? 12.634 24.075 15.074 1.00 92.31 483 PHE A N 1
ATOM 4127 C CA . PHE A 1 483 ? 12.478 23.085 14.016 1.00 92.31 483 PHE A CA 1
ATOM 4128 C C . PHE A 1 483 ? 13.462 23.310 12.856 1.00 92.31 483 PHE A C 1
ATOM 4130 O O . PHE A 1 483 ? 14.125 22.377 12.408 1.00 92.31 483 PHE A O 1
ATOM 4137 N N . GLU A 1 484 ? 13.617 24.557 12.401 1.00 92.19 484 GLU A N 1
ATOM 4138 C CA . GLU A 1 484 ? 14.598 24.928 11.377 1.00 92.19 484 GLU A CA 1
ATOM 4139 C C . GLU A 1 484 ? 16.038 24.661 11.848 1.00 92.19 484 GLU A C 1
ATOM 4141 O O . GLU A 1 484 ? 16.868 24.183 11.071 1.00 92.19 484 GLU A O 1
ATOM 4146 N N . GLU A 1 485 ? 16.349 24.925 13.120 1.00 93.31 485 GLU A N 1
ATOM 4147 C CA . GLU A 1 485 ? 17.641 24.581 13.716 1.00 93.31 485 GLU A CA 1
ATOM 4148 C C . GLU A 1 485 ? 17.887 23.067 13.689 1.00 93.31 485 GLU A C 1
ATOM 4150 O O . GLU A 1 485 ? 18.942 22.643 13.212 1.00 93.31 485 GLU A O 1
ATOM 4155 N N . THR A 1 486 ? 16.910 22.253 14.096 1.00 92.44 486 THR A N 1
ATOM 4156 C CA . THR A 1 486 ? 16.994 20.786 14.037 1.00 92.44 486 THR A CA 1
ATOM 4157 C C . THR A 1 486 ? 17.196 20.286 12.607 1.00 92.44 486 THR A C 1
ATOM 4159 O O . THR A 1 486 ? 18.085 19.471 12.366 1.00 92.44 486 THR A O 1
ATOM 4162 N N . LEU A 1 487 ? 16.460 20.813 11.621 1.00 93.44 487 LEU A N 1
ATOM 4163 C CA . LEU A 1 487 ? 16.665 20.450 10.212 1.00 93.44 487 LEU A CA 1
ATOM 4164 C C . LEU A 1 487 ? 18.077 20.804 9.727 1.00 93.44 487 LEU A C 1
ATOM 4166 O O . LEU A 1 487 ? 18.690 20.051 8.968 1.00 93.44 487 LEU A O 1
ATOM 4170 N N . ASN A 1 488 ? 18.627 21.937 10.164 1.00 93.69 488 ASN A N 1
ATOM 4171 C CA . ASN A 1 488 ? 19.994 22.322 9.820 1.00 93.69 488 ASN A CA 1
ATOM 4172 C C . ASN A 1 488 ? 21.042 21.428 10.496 1.00 93.69 488 ASN A C 1
ATOM 4174 O O . ASN A 1 488 ? 22.043 21.089 9.863 1.00 93.69 488 ASN A O 1
ATOM 4178 N N . GLN A 1 489 ? 20.809 21.003 11.740 1.00 92.00 489 GLN A N 1
ATOM 4179 C CA . GLN A 1 489 ? 21.650 20.013 12.415 1.00 92.00 489 GLN A CA 1
ATOM 4180 C C . GLN A 1 489 ? 21.596 18.665 11.687 1.00 92.00 489 GLN A C 1
ATOM 4182 O O . GLN A 1 489 ? 22.644 18.082 11.406 1.00 92.00 489 GLN A O 1
ATOM 4187 N N . MET A 1 490 ? 20.406 18.225 11.276 1.00 92.50 490 MET A N 1
ATOM 4188 C CA . MET A 1 490 ? 20.193 16.987 10.527 1.00 92.50 490 MET A CA 1
ATOM 4189 C C . MET A 1 490 ? 20.975 16.968 9.202 1.00 92.50 490 MET A C 1
ATOM 4191 O O . MET A 1 490 ? 21.634 15.981 8.888 1.00 92.50 490 MET A O 1
ATOM 4195 N N . LYS A 1 491 ? 21.036 18.093 8.475 1.00 92.94 491 LYS A N 1
ATOM 4196 C CA . LYS A 1 491 ? 21.874 18.236 7.262 1.00 92.94 491 LYS A CA 1
ATOM 4197 C C . LYS A 1 491 ? 23.379 18.095 7.505 1.00 92.94 491 LYS A C 1
ATOM 4199 O O . LYS A 1 491 ? 24.122 17.896 6.545 1.00 92.94 491 LYS A O 1
ATOM 4204 N N . SER A 1 492 ? 23.834 18.261 8.747 1.00 91.19 492 SER A N 1
ATOM 4205 C CA . SER A 1 492 ? 25.249 18.162 9.127 1.00 91.19 492 SER A CA 1
ATOM 4206 C C . SER A 1 492 ? 25.656 16.784 9.656 1.00 91.19 492 SER A C 1
ATOM 4208 O O . SER A 1 492 ? 26.841 16.557 9.908 1.00 91.19 492 SER A O 1
ATOM 4210 N N . LEU A 1 493 ? 24.696 15.866 9.810 1.00 90.12 493 LEU A N 1
ATOM 4211 C CA . LEU A 1 493 ? 24.960 14.486 10.206 1.00 90.12 493 LEU A CA 1
ATOM 4212 C C . LEU A 1 493 ? 25.731 13.737 9.112 1.00 90.12 493 LEU A C 1
ATOM 4214 O O . LEU A 1 493 ? 25.655 14.062 7.928 1.00 90.12 493 LEU A O 1
ATOM 4218 N N . ALA A 1 494 ? 26.494 12.724 9.524 1.00 88.00 494 ALA A N 1
ATOM 4219 C CA . ALA A 1 494 ? 27.466 12.059 8.658 1.00 88.00 494 ALA A CA 1
ATOM 4220 C C . ALA A 1 494 ? 26.836 11.316 7.467 1.00 88.00 494 ALA A C 1
ATOM 4222 O O . ALA A 1 494 ? 27.424 11.297 6.387 1.00 88.00 494 ALA A O 1
ATOM 4223 N N . HIS A 1 495 ? 25.665 10.696 7.654 1.00 90.81 495 HIS A N 1
ATOM 4224 C CA . HIS A 1 495 ? 25.018 9.919 6.599 1.00 90.81 495 HIS A CA 1
ATOM 4225 C C . HIS A 1 495 ? 24.173 10.827 5.685 1.00 90.81 495 HIS A C 1
ATOM 4227 O O . HIS A 1 495 ? 23.308 11.554 6.183 1.00 90.81 495 HIS A O 1
ATOM 4233 N N . PRO A 1 496 ? 24.342 10.765 4.348 1.00 92.62 496 PRO A N 1
ATOM 4234 C CA . PRO A 1 496 ? 23.661 11.671 3.417 1.00 92.62 496 PRO A CA 1
ATOM 4235 C C . PRO A 1 496 ? 22.130 11.510 3.402 1.00 92.62 496 PRO A C 1
ATOM 4237 O O . PRO A 1 496 ? 21.421 12.433 3.003 1.00 92.62 496 PRO A O 1
ATOM 4240 N N . GLY A 1 497 ? 21.609 10.389 3.913 1.00 92.69 497 GLY A N 1
ATOM 4241 C CA . GLY A 1 497 ? 20.170 10.158 4.106 1.00 92.69 497 GLY A CA 1
ATOM 4242 C C . GLY A 1 497 ? 19.497 11.189 5.018 1.00 92.69 497 GLY A C 1
ATOM 4243 O O . GLY A 1 497 ? 18.393 11.639 4.732 1.00 92.69 497 GLY A O 1
ATOM 4244 N N . PHE A 1 498 ? 20.182 11.661 6.063 1.00 93.44 498 PHE A N 1
ATOM 4245 C CA . PHE A 1 498 ? 19.645 12.745 6.889 1.00 93.44 498 PHE A CA 1
ATOM 4246 C C . PHE A 1 498 ? 19.558 14.052 6.102 1.00 93.44 498 PHE A C 1
ATOM 4248 O O . PHE A 1 498 ? 18.569 14.778 6.161 1.00 93.44 498 PHE A O 1
ATOM 4255 N N . LYS A 1 499 ? 20.586 14.354 5.308 1.00 95.19 499 LYS A N 1
ATOM 4256 C CA . LYS A 1 499 ? 20.603 15.577 4.511 1.00 95.19 499 LYS A CA 1
ATOM 4257 C C . LYS A 1 499 ? 19.500 15.580 3.453 1.00 95.19 499 LYS A C 1
ATOM 4259 O O . LYS A 1 499 ? 18.851 16.612 3.293 1.00 95.19 499 LYS A O 1
ATOM 4264 N N . ILE A 1 500 ? 19.260 14.456 2.770 1.00 95.56 500 ILE A N 1
ATOM 4265 C CA . ILE A 1 500 ? 18.236 14.394 1.719 1.00 95.56 500 ILE A CA 1
ATOM 4266 C C . ILE A 1 500 ? 16.824 14.598 2.277 1.00 95.56 500 ILE A C 1
ATOM 4268 O O . ILE A 1 500 ? 16.083 15.428 1.752 1.00 95.56 500 ILE A O 1
ATOM 4272 N N . LEU A 1 501 ? 16.496 13.937 3.392 1.00 95.00 501 LEU A N 1
ATOM 4273 C CA . LEU A 1 501 ? 15.190 14.060 4.041 1.00 95.00 501 LEU A CA 1
ATOM 4274 C C . LEU A 1 501 ? 14.977 15.469 4.600 1.00 95.00 501 LEU A C 1
ATOM 4276 O O . LEU A 1 501 ? 13.905 16.046 4.442 1.00 95.00 501 LEU A O 1
ATOM 4280 N N . ALA A 1 502 ? 16.013 16.091 5.169 1.00 95.44 502 ALA A N 1
ATOM 4281 C CA . ALA A 1 502 ? 15.909 17.466 5.651 1.00 95.44 502 ALA A CA 1
ATOM 4282 C C . ALA A 1 502 ? 15.651 18.466 4.506 1.00 95.44 502 ALA A C 1
ATOM 4284 O O . ALA A 1 502 ? 14.903 19.428 4.685 1.00 95.44 502 ALA A O 1
ATOM 4285 N N . MET A 1 503 ? 16.248 18.250 3.325 1.00 95.69 503 MET A N 1
ATOM 4286 C CA . MET A 1 503 ? 15.972 19.057 2.126 1.00 95.69 503 MET A CA 1
ATOM 4287 C C . MET A 1 503 ? 14.539 18.853 1.619 1.00 95.69 503 MET A C 1
ATOM 4289 O O . MET A 1 503 ? 13.876 19.821 1.243 1.00 95.69 503 MET A O 1
ATOM 4293 N N . GLU A 1 504 ? 14.054 17.613 1.632 1.00 94.88 504 GLU A N 1
ATOM 4294 C CA . GLU A 1 504 ? 12.688 17.244 1.252 1.00 94.88 504 GLU A CA 1
ATOM 4295 C C . GLU A 1 504 ? 11.640 17.868 2.178 1.00 94.88 504 GLU A C 1
ATOM 4297 O O . GLU A 1 504 ? 10.669 18.457 1.693 1.00 94.88 504 GLU A O 1
ATOM 4302 N N . ILE A 1 505 ? 11.852 17.798 3.493 1.00 94.12 505 ILE A N 1
ATOM 4303 C CA . ILE A 1 505 ? 10.993 18.437 4.494 1.00 94.12 505 ILE A CA 1
ATOM 4304 C C . ILE A 1 505 ? 10.990 19.957 4.282 1.00 94.12 505 ILE A C 1
ATOM 4306 O O . ILE A 1 505 ? 9.930 20.572 4.157 1.00 94.12 505 ILE A O 1
ATOM 4310 N N . GLU A 1 506 ? 12.163 20.582 4.151 1.00 93.50 506 GLU A N 1
ATOM 4311 C CA . GLU A 1 506 ? 12.275 22.028 3.927 1.00 93.50 506 GLU A CA 1
ATOM 4312 C C . GLU A 1 506 ? 11.543 22.486 2.649 1.00 93.50 506 GLU A C 1
ATOM 4314 O O . GLU A 1 506 ? 10.912 23.549 2.634 1.00 93.50 506 GLU A O 1
ATOM 4319 N N . ALA A 1 507 ? 11.587 21.692 1.576 1.00 93.25 507 ALA A N 1
ATOM 4320 C CA . ALA A 1 507 ? 10.878 21.993 0.335 1.00 93.25 507 ALA A CA 1
ATOM 4321 C C . ALA A 1 507 ? 9.348 21.969 0.509 1.00 93.25 507 ALA A C 1
ATOM 4323 O O . ALA A 1 507 ? 8.660 22.856 -0.017 1.00 93.25 507 ALA A O 1
ATOM 4324 N N . ARG A 1 508 ? 8.812 21.018 1.287 1.00 91.69 508 ARG A N 1
ATOM 4325 C CA . ARG A 1 508 ? 7.379 20.965 1.642 1.00 91.69 508 ARG A CA 1
ATOM 4326 C C . ARG A 1 508 ? 6.946 22.216 2.405 1.00 91.69 508 ARG A C 1
ATOM 4328 O O . 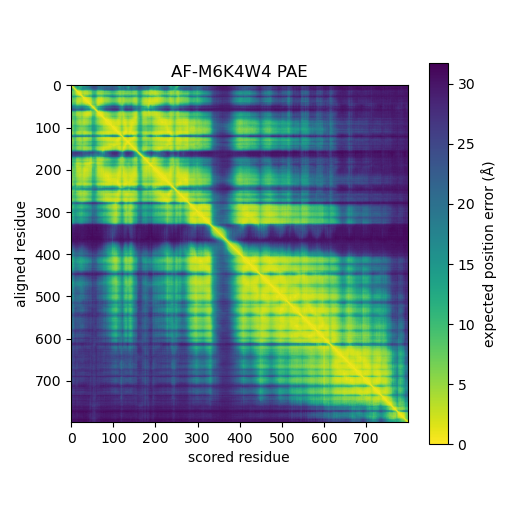ARG A 1 508 ? 5.932 22.824 2.060 1.00 91.69 508 ARG A O 1
ATOM 4335 N N . PHE A 1 509 ? 7.760 22.681 3.354 1.00 88.75 509 PHE A N 1
ATOM 4336 C CA . PHE A 1 509 ? 7.484 23.920 4.090 1.00 88.75 509 PHE A CA 1
ATOM 4337 C C . PHE A 1 509 ? 7.526 25.166 3.205 1.00 88.75 509 PHE A C 1
ATOM 4339 O O . PHE A 1 509 ? 6.599 25.974 3.231 1.00 88.75 509 PHE A O 1
ATOM 4346 N N . LYS A 1 510 ? 8.564 25.323 2.375 1.00 88.81 510 LYS A N 1
ATOM 4347 C CA . LYS A 1 510 ? 8.713 26.507 1.505 1.00 88.81 510 LYS A CA 1
ATOM 4348 C C . LYS A 1 510 ? 7.595 26.647 0.474 1.00 88.81 510 LYS A C 1
ATOM 4350 O O . LYS A 1 510 ? 7.265 27.763 0.077 1.00 88.81 510 LYS A O 1
ATOM 4355 N N . SER A 1 511 ? 7.040 25.528 0.026 1.00 87.25 511 SER A N 1
ATOM 4356 C CA . SER A 1 511 ? 5.953 25.480 -0.957 1.00 87.25 511 SER A CA 1
ATOM 4357 C C . SER A 1 511 ? 4.556 25.450 -0.328 1.00 87.25 511 SER A C 1
ATOM 4359 O O . SER A 1 511 ? 3.574 25.574 -1.058 1.00 87.25 511 SER A O 1
ATOM 4361 N N . ASN A 1 512 ? 4.458 25.321 1.003 1.00 85.62 512 ASN A N 1
ATOM 4362 C CA . ASN A 1 512 ? 3.207 25.111 1.732 1.00 85.62 512 ASN A CA 1
ATOM 4363 C C . ASN A 1 512 ? 2.416 23.887 1.213 1.00 85.62 512 ASN A C 1
ATOM 4365 O O . ASN A 1 512 ? 1.194 23.937 1.080 1.00 85.62 512 ASN A O 1
ATOM 4369 N N . GLN A 1 513 ? 3.132 22.806 0.885 1.00 84.94 513 GLN A N 1
ATOM 4370 C CA . GLN A 1 513 ? 2.594 21.530 0.396 1.00 84.94 513 GLN A CA 1
ATOM 4371 C C . GLN A 1 513 ? 2.929 20.407 1.383 1.00 84.94 513 GLN A C 1
ATOM 4373 O O . GLN A 1 513 ? 3.678 19.480 1.072 1.00 84.94 513 GLN A O 1
ATOM 4378 N N . LEU A 1 514 ? 2.413 20.530 2.606 1.00 83.31 514 LEU A N 1
ATOM 4379 C CA . LEU A 1 514 ? 2.709 19.595 3.694 1.00 83.31 514 LEU A CA 1
ATOM 4380 C C . LEU A 1 514 ? 2.107 18.207 3.412 1.00 83.31 514 LEU A C 1
ATOM 4382 O O . LEU A 1 514 ? 2.833 17.224 3.499 1.00 83.31 514 LEU A O 1
ATOM 4386 N N . ASP A 1 515 ? 0.873 18.159 2.898 1.00 78.06 515 ASP A N 1
ATOM 4387 C CA . ASP A 1 515 ? 0.101 16.919 2.685 1.00 78.06 515 ASP A CA 1
ATOM 4388 C C . ASP A 1 515 ? 0.180 16.361 1.245 1.00 78.06 515 ASP A C 1
ATOM 4390 O O . ASP A 1 515 ? -0.651 15.561 0.825 1.00 78.06 515 ASP A O 1
ATOM 4394 N N . SER A 1 516 ? 1.125 16.835 0.426 1.00 80.06 516 SER A N 1
ATOM 4395 C CA . SER A 1 516 ? 1.242 16.406 -0.979 1.00 80.06 516 SER A CA 1
ATOM 4396 C C . SER A 1 516 ? 1.843 15.002 -1.096 1.00 80.06 516 SER A C 1
ATOM 4398 O O . SER A 1 516 ? 2.889 14.741 -0.499 1.00 80.06 516 SER A O 1
ATOM 4400 N N . GLU A 1 517 ? 1.256 14.131 -1.921 1.00 78.38 517 GLU A N 1
ATOM 4401 C CA . GLU A 1 517 ? 1.826 12.807 -2.224 1.00 78.38 517 GLU A CA 1
ATOM 4402 C C . GLU A 1 517 ? 3.232 12.939 -2.838 1.00 78.38 517 GLU A C 1
ATOM 4404 O O . GLU A 1 517 ? 4.183 12.315 -2.375 1.00 78.38 517 GLU A O 1
ATOM 4409 N N . GLU A 1 518 ? 3.411 13.848 -3.801 1.00 83.00 518 GLU A N 1
ATOM 4410 C CA . GLU A 1 518 ? 4.723 14.126 -4.394 1.00 83.00 518 GLU A CA 1
ATOM 4411 C C . GLU A 1 518 ? 5.448 15.267 -3.673 1.00 83.00 518 GLU A C 1
ATOM 4413 O O . GLU A 1 518 ? 4.855 16.308 -3.361 1.00 83.00 518 GLU A O 1
ATOM 4418 N N . ASN A 1 519 ? 6.761 15.109 -3.458 1.00 88.44 519 ASN A N 1
ATOM 4419 C CA . ASN A 1 519 ? 7.572 16.182 -2.896 1.00 88.44 519 ASN A CA 1
ATOM 4420 C C . ASN A 1 519 ? 7.829 17.285 -3.951 1.00 88.44 519 ASN A C 1
ATOM 4422 O O . ASN A 1 519 ? 8.358 16.996 -5.030 1.00 88.44 519 ASN A O 1
ATOM 4426 N N . PRO A 1 520 ? 7.555 18.567 -3.640 1.00 90.75 520 PRO A N 1
ATOM 4427 C CA . PRO A 1 520 ? 7.808 19.702 -4.536 1.00 90.75 520 PRO A CA 1
ATOM 4428 C C . PRO A 1 520 ? 9.252 19.800 -5.035 1.00 90.75 520 PRO A C 1
ATOM 4430 O O . PRO A 1 520 ? 9.487 20.346 -6.116 1.00 90.75 520 PRO A O 1
ATOM 4433 N N . ILE A 1 521 ? 10.227 19.280 -4.279 1.00 91.88 521 ILE A N 1
ATOM 4434 C CA . ILE A 1 521 ? 11.641 19.323 -4.663 1.00 91.88 521 ILE A CA 1
ATOM 4435 C C . ILE A 1 521 ? 11.908 18.596 -5.987 1.00 91.88 521 ILE A C 1
ATOM 4437 O O . ILE A 1 521 ? 12.818 18.978 -6.718 1.00 91.88 521 ILE A O 1
ATOM 4441 N N . TYR A 1 522 ? 11.090 17.604 -6.356 1.00 91.50 522 TYR A N 1
ATOM 4442 C CA . TYR A 1 522 ? 11.263 16.862 -7.607 1.00 91.50 522 TYR A CA 1
ATOM 4443 C C . TYR A 1 522 ? 10.844 17.675 -8.845 1.00 91.50 522 TYR A C 1
ATOM 4445 O O . TYR A 1 522 ? 11.278 17.382 -9.968 1.00 91.50 522 TYR A O 1
ATOM 4453 N N . LEU A 1 523 ? 10.051 18.743 -8.677 1.00 88.62 523 LEU A N 1
ATOM 4454 C CA . LEU A 1 523 ? 9.652 19.633 -9.772 1.00 88.62 523 LEU A CA 1
ATOM 4455 C C . LEU A 1 523 ? 10.816 20.503 -10.258 1.00 88.62 523 LEU A C 1
ATOM 4457 O O . LEU A 1 523 ? 10.998 20.634 -11.472 1.00 88.62 523 LEU A O 1
ATOM 4461 N N . ASP A 1 524 ? 11.625 21.028 -9.341 1.00 89.44 524 ASP A N 1
ATOM 4462 C CA . ASP A 1 524 ? 12.800 21.854 -9.639 1.00 89.44 524 ASP A CA 1
ATOM 4463 C C . ASP A 1 524 ? 13.939 21.551 -8.641 1.00 89.44 524 ASP A C 1
ATOM 4465 O O . ASP A 1 524 ? 14.154 22.304 -7.687 1.00 89.44 524 ASP A O 1
ATOM 4469 N N . PRO A 1 525 ? 14.634 20.407 -8.804 1.00 92.81 525 PRO A N 1
ATOM 4470 C CA . PRO A 1 525 ? 15.624 19.939 -7.841 1.00 92.81 525 PRO A CA 1
ATOM 4471 C C . PRO A 1 525 ? 16.890 20.807 -7.907 1.00 92.81 525 PRO A C 1
ATOM 4473 O O . PRO A 1 525 ? 17.468 20.963 -8.989 1.00 92.81 525 PRO A O 1
ATOM 4476 N N . PRO A 1 526 ? 17.382 21.345 -6.775 1.00 94.62 526 PRO A N 1
ATOM 4477 C CA . PRO A 1 526 ? 18.647 22.069 -6.768 1.00 94.62 526 PRO A CA 1
ATOM 4478 C C . PRO A 1 526 ? 19.815 21.115 -7.058 1.00 94.62 526 PRO A C 1
ATOM 4480 O O . PRO A 1 526 ? 19.756 19.928 -6.739 1.00 94.62 526 PRO A O 1
ATOM 4483 N N . GLU A 1 527 ? 20.912 21.630 -7.624 1.00 94.00 527 GLU A N 1
ATOM 4484 C CA . GLU A 1 527 ? 22.085 20.806 -7.969 1.00 94.00 527 GLU A CA 1
ATOM 4485 C C . GLU A 1 527 ? 22.638 20.029 -6.766 1.00 94.00 527 GLU A C 1
ATOM 4487 O O . GLU A 1 527 ? 22.982 18.859 -6.912 1.00 94.00 527 GLU A O 1
ATOM 4492 N N . GLU A 1 528 ? 22.634 20.653 -5.584 1.00 95.69 528 GLU A N 1
ATOM 4493 C CA . GLU A 1 528 ? 23.045 20.033 -4.321 1.00 95.69 528 GLU A CA 1
ATOM 4494 C C . GLU A 1 528 ? 22.196 18.803 -3.965 1.00 95.69 528 GLU A C 1
ATOM 4496 O O . GLU A 1 528 ? 22.722 17.844 -3.414 1.00 95.69 528 GLU A O 1
ATOM 4501 N N . PHE A 1 529 ? 20.902 18.785 -4.303 1.00 96.31 529 PHE A N 1
ATOM 4502 C CA . PHE A 1 529 ? 20.035 17.635 -4.023 1.00 96.31 529 PHE A CA 1
ATOM 4503 C C . PHE A 1 529 ? 20.476 16.408 -4.824 1.00 96.31 529 PHE A C 1
ATOM 4505 O O . PHE A 1 529 ? 20.555 15.302 -4.297 1.00 96.31 529 PHE A O 1
ATOM 4512 N N . ILE A 1 530 ? 20.835 16.620 -6.093 1.00 96.25 530 ILE A N 1
ATOM 4513 C CA . ILE A 1 530 ? 21.351 15.558 -6.961 1.00 96.25 530 ILE A CA 1
ATOM 4514 C C . ILE A 1 530 ? 22.722 15.080 -6.464 1.00 96.25 530 ILE A C 1
ATOM 4516 O O . ILE A 1 530 ? 22.990 13.882 -6.503 1.00 96.25 530 ILE A O 1
ATOM 4520 N N . ASP A 1 531 ? 23.569 15.986 -5.968 1.00 96.25 531 ASP A N 1
ATOM 4521 C CA . ASP A 1 531 ? 24.866 15.619 -5.386 1.00 96.25 531 ASP A CA 1
ATOM 4522 C C . ASP A 1 531 ? 24.692 14.720 -4.150 1.00 96.25 531 ASP A C 1
ATOM 4524 O O . ASP A 1 531 ? 25.365 13.700 -4.033 1.00 96.25 531 ASP A O 1
ATOM 4528 N N . VAL A 1 532 ? 23.721 15.022 -3.282 1.00 96.25 532 VAL A N 1
ATOM 4529 C CA . VAL A 1 532 ? 23.407 14.186 -2.109 1.00 96.25 532 VAL A CA 1
ATOM 4530 C C . VAL A 1 532 ? 22.863 12.812 -2.513 1.00 96.25 532 VAL A C 1
ATOM 4532 O O . VAL A 1 532 ? 23.211 11.814 -1.884 1.00 96.25 532 VAL A O 1
ATOM 4535 N N . ILE A 1 533 ? 22.056 12.721 -3.578 1.00 95.88 533 ILE A N 1
ATOM 4536 C CA . ILE A 1 533 ? 21.623 11.423 -4.130 1.00 95.88 533 ILE A CA 1
ATOM 4537 C C . ILE A 1 533 ? 22.826 10.614 -4.618 1.00 95.88 533 ILE A C 1
ATOM 4539 O O . ILE A 1 533 ? 22.902 9.414 -4.373 1.00 95.88 533 ILE A O 1
ATOM 4543 N N . ILE A 1 534 ? 23.782 11.254 -5.291 1.00 96.69 534 ILE A N 1
ATOM 4544 C CA . ILE A 1 534 ? 25.010 10.590 -5.739 1.00 96.69 534 ILE A CA 1
ATOM 4545 C C . ILE A 1 534 ? 25.807 10.061 -4.540 1.00 96.69 534 ILE A C 1
ATOM 4547 O O . ILE A 1 534 ? 26.247 8.912 -4.563 1.00 96.69 534 ILE A O 1
ATOM 4551 N N . ASP A 1 535 ? 25.943 10.853 -3.476 1.00 94.50 535 ASP A N 1
ATOM 4552 C CA . ASP A 1 535 ? 26.593 10.415 -2.236 1.00 94.50 535 ASP A CA 1
ATOM 4553 C C . ASP A 1 535 ? 25.856 9.228 -1.592 1.00 94.50 535 ASP A C 1
ATOM 4555 O O . ASP A 1 535 ? 26.494 8.264 -1.171 1.00 94.50 535 ASP A O 1
ATOM 4559 N N . LEU A 1 536 ? 24.519 9.241 -1.592 1.00 92.69 536 LEU A N 1
ATOM 4560 C CA . LEU A 1 536 ? 23.686 8.121 -1.138 1.00 92.69 536 LEU A CA 1
ATOM 4561 C C . LEU A 1 536 ? 23.929 6.840 -1.943 1.00 92.69 536 LEU A C 1
ATOM 4563 O O . LEU A 1 536 ? 24.100 5.775 -1.352 1.00 92.69 536 LEU A O 1
ATOM 4567 N N . ILE A 1 537 ? 24.000 6.932 -3.274 1.00 93.56 537 ILE A N 1
ATOM 4568 C CA . ILE A 1 537 ? 24.324 5.787 -4.141 1.00 93.56 537 ILE A CA 1
ATOM 4569 C C . ILE A 1 537 ? 25.703 5.219 -3.771 1.00 93.56 537 ILE A C 1
ATOM 4571 O O . ILE A 1 537 ? 25.882 4.002 -3.726 1.00 93.56 537 ILE A O 1
ATOM 4575 N N . HIS A 1 538 ? 26.683 6.072 -3.459 1.00 92.00 538 HIS A N 1
ATOM 4576 C CA . HIS A 1 538 ? 28.009 5.616 -3.038 1.00 92.00 538 HIS A CA 1
ATOM 4577 C C . HIS A 1 538 ? 28.020 4.966 -1.645 1.00 92.00 538 HIS A C 1
ATOM 4579 O O . HIS A 1 538 ? 28.861 4.095 -1.405 1.00 92.00 538 HIS A O 1
ATOM 4585 N N . CYS A 1 539 ? 27.089 5.334 -0.759 1.00 89.06 539 CYS A N 1
ATOM 4586 C CA . CYS A 1 539 ? 26.895 4.699 0.549 1.00 89.06 539 CYS A CA 1
ATOM 4587 C C . CYS A 1 539 ? 26.333 3.270 0.464 1.00 89.06 539 CYS A C 1
ATOM 4589 O O . CYS A 1 539 ? 26.381 2.551 1.462 1.00 89.06 539 CYS A O 1
ATOM 4591 N N . MET A 1 540 ? 25.856 2.828 -0.706 1.00 87.81 540 MET A N 1
ATOM 4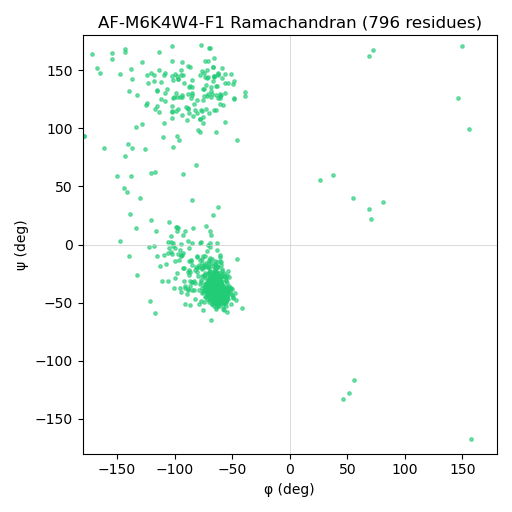592 C CA . MET A 1 540 ? 25.387 1.455 -0.901 1.00 87.81 540 MET A CA 1
ATOM 4593 C C . MET A 1 540 ? 26.456 0.421 -0.490 1.00 87.81 540 MET A C 1
ATOM 4595 O O . MET A 1 540 ? 27.642 0.582 -0.816 1.00 87.81 540 MET A O 1
ATOM 4599 N N . PRO A 1 541 ? 26.065 -0.681 0.177 1.00 87.00 541 PRO A N 1
ATOM 4600 C CA . PRO A 1 541 ? 27.006 -1.641 0.743 1.00 87.00 541 PRO A CA 1
ATOM 4601 C C . PRO A 1 541 ? 27.815 -2.377 -0.331 1.00 87.00 541 PRO A C 1
ATOM 4603 O O . PRO A 1 541 ? 27.440 -2.463 -1.501 1.00 87.00 541 PRO A O 1
ATOM 4606 N N . LYS A 1 542 ? 28.954 -2.960 0.064 1.00 86.81 542 LYS A N 1
ATOM 4607 C CA . LYS A 1 542 ? 29.816 -3.722 -0.863 1.00 86.81 542 LYS A CA 1
ATOM 4608 C C . LYS A 1 542 ? 29.154 -4.996 -1.386 1.00 86.81 542 LYS A C 1
ATOM 4610 O O . LYS A 1 542 ? 29.403 -5.380 -2.524 1.00 86.81 542 LYS A O 1
ATOM 4615 N N . LYS A 1 543 ? 28.358 -5.662 -0.548 1.00 85.19 543 LYS A N 1
ATOM 4616 C CA . LYS A 1 543 ? 27.516 -6.799 -0.940 1.00 85.19 543 LYS A CA 1
ATOM 4617 C C . LYS A 1 543 ? 26.133 -6.277 -1.309 1.00 85.19 543 LYS A C 1
ATOM 4619 O O . LYS A 1 543 ? 25.684 -5.311 -0.702 1.00 85.19 543 LYS A O 1
ATOM 4624 N N . PHE A 1 544 ? 25.482 -6.909 -2.281 1.00 84.56 544 PHE A N 1
ATOM 4625 C CA . PHE A 1 544 ? 24.133 -6.523 -2.685 1.00 84.56 544 PHE A CA 1
ATOM 4626 C C . PHE A 1 544 ? 23.163 -6.670 -1.498 1.00 84.56 544 PHE A C 1
ATOM 4628 O O . PHE A 1 544 ? 23.122 -7.757 -0.916 1.00 84.56 544 PHE A O 1
ATOM 4635 N N . PRO A 1 545 ? 22.405 -5.621 -1.125 1.00 74.75 545 PRO A N 1
ATOM 4636 C CA . PRO A 1 545 ? 21.570 -5.644 0.077 1.00 74.75 545 PRO A CA 1
ATOM 4637 C C . PRO A 1 545 ? 20.257 -6.429 -0.069 1.00 74.75 545 PRO A C 1
ATOM 4639 O O . PRO A 1 545 ? 19.520 -6.511 0.905 1.00 74.75 545 PRO A O 1
ATOM 4642 N N . TRP A 1 546 ? 19.992 -7.055 -1.222 1.00 80.38 546 TRP A N 1
ATOM 4643 C CA . TRP A 1 546 ? 18.651 -7.491 -1.644 1.00 80.38 546 TRP A CA 1
ATOM 4644 C C . TRP A 1 546 ? 17.731 -6.297 -1.976 1.00 80.38 546 TRP A C 1
ATOM 4646 O O . TRP A 1 546 ? 18.054 -5.158 -1.642 1.00 80.38 546 TRP A O 1
ATOM 4656 N N . PHE A 1 547 ? 16.637 -6.538 -2.702 1.00 84.25 547 PHE A N 1
ATOM 4657 C CA . PHE A 1 547 ? 15.607 -5.517 -2.949 1.00 84.25 547 PHE A CA 1
ATOM 4658 C C . PHE A 1 547 ? 14.783 -5.296 -1.669 1.00 84.25 547 PHE A C 1
ATOM 4660 O O . PHE A 1 547 ? 14.560 -6.253 -0.928 1.00 84.25 547 PHE A O 1
ATOM 4667 N N . GLY A 1 548 ? 14.358 -4.063 -1.397 1.00 83.81 548 GLY A N 1
ATOM 4668 C CA . GLY A 1 548 ? 13.611 -3.692 -0.190 1.00 83.81 548 GLY A CA 1
ATOM 4669 C C . GLY A 1 548 ? 13.746 -2.204 0.131 1.00 83.81 548 GLY A C 1
ATOM 4670 O O . GLY A 1 548 ? 14.293 -1.451 -0.672 1.00 83.81 548 GLY A O 1
ATOM 4671 N N . GLU A 1 549 ? 13.338 -1.796 1.332 1.00 82.88 549 GLU A N 1
ATOM 4672 C CA . GLU A 1 549 ? 13.183 -0.379 1.706 1.00 82.88 549 GLU A CA 1
ATOM 4673 C C . GLU A 1 549 ? 14.396 0.497 1.387 1.00 82.88 549 GLU A C 1
ATOM 4675 O O . GLU A 1 549 ? 14.268 1.591 0.849 1.00 82.88 549 GLU A O 1
ATOM 4680 N N . ALA A 1 550 ? 15.605 0.010 1.666 1.00 83.25 550 ALA A N 1
ATOM 4681 C CA . ALA A 1 550 ? 16.818 0.784 1.435 1.00 83.25 550 ALA A CA 1
ATOM 4682 C C . ALA A 1 550 ? 17.143 0.963 -0.065 1.00 83.25 550 ALA A C 1
ATOM 4684 O O . ALA A 1 550 ? 17.728 1.970 -0.467 1.00 83.25 550 ALA A O 1
ATOM 4685 N N . TRP A 1 551 ? 16.757 -0.005 -0.904 1.00 89.12 551 TRP A N 1
ATOM 4686 C CA . TRP A 1 551 ? 16.825 0.119 -2.362 1.00 89.12 551 TRP A CA 1
ATOM 4687 C C . TRP A 1 551 ? 15.792 1.129 -2.861 1.00 89.12 551 TRP A C 1
ATOM 4689 O O . TRP A 1 551 ? 16.144 2.048 -3.608 1.00 89.12 551 TRP A O 1
ATOM 4699 N N . ASP A 1 552 ? 14.549 0.977 -2.408 1.00 91.56 552 ASP A N 1
ATOM 4700 C CA . ASP A 1 552 ? 13.415 1.795 -2.832 1.00 91.56 552 ASP A CA 1
ATOM 4701 C C . ASP A 1 552 ? 13.650 3.265 -2.463 1.00 91.56 552 ASP A C 1
ATOM 4703 O O . ASP A 1 552 ? 13.556 4.141 -3.326 1.00 91.56 552 ASP A O 1
ATOM 4707 N N . PHE A 1 553 ? 14.162 3.512 -1.253 1.00 91.38 553 PHE A N 1
ATOM 4708 C CA . PHE A 1 553 ? 14.528 4.834 -0.750 1.00 91.38 553 PHE A CA 1
ATOM 4709 C C . PHE A 1 553 ? 15.431 5.624 -1.714 1.00 91.38 553 PHE A C 1
ATOM 4711 O O . PHE A 1 553 ? 15.246 6.829 -1.903 1.00 91.38 553 PHE A O 1
ATOM 4718 N N . ILE A 1 554 ? 16.437 4.992 -2.329 1.00 92.25 554 ILE A N 1
ATOM 4719 C CA . ILE A 1 554 ? 17.333 5.681 -3.276 1.00 92.25 554 ILE A CA 1
ATOM 4720 C C . ILE A 1 554 ? 16.754 5.673 -4.690 1.00 92.25 554 ILE A C 1
ATOM 4722 O O . ILE A 1 554 ? 16.739 6.705 -5.373 1.00 92.25 554 ILE A O 1
ATOM 4726 N N . PHE A 1 555 ? 16.385 4.490 -5.175 1.00 93.25 555 PHE A N 1
ATOM 4727 C CA . PHE A 1 555 ? 16.191 4.263 -6.598 1.00 93.25 555 PHE A CA 1
ATOM 4728 C C . PHE A 1 555 ? 14.752 4.516 -7.040 1.00 93.25 555 PHE A C 1
ATOM 4730 O O . PHE A 1 555 ? 14.552 5.287 -7.982 1.00 93.25 555 PHE A O 1
ATOM 4737 N N . GLU A 1 556 ? 13.779 3.917 -6.360 1.00 90.75 556 GLU A N 1
ATOM 4738 C CA . GLU A 1 556 ? 12.357 4.021 -6.704 1.00 90.75 556 GLU A CA 1
ATOM 4739 C C . GLU A 1 556 ? 11.807 5.395 -6.296 1.00 90.75 556 GLU A C 1
ATOM 4741 O O . GLU A 1 556 ? 11.377 6.176 -7.145 1.00 90.75 556 GLU A O 1
ATOM 4746 N N . ASP A 1 557 ? 11.942 5.756 -5.020 1.00 91.06 557 ASP A N 1
ATOM 4747 C CA . ASP A 1 557 ? 11.297 6.943 -4.452 1.00 91.06 557 ASP A CA 1
ATOM 4748 C C . ASP A 1 557 ? 11.888 8.250 -4.988 1.00 91.06 557 ASP A C 1
ATOM 4750 O O . ASP A 1 557 ? 11.195 9.264 -5.117 1.00 91.06 557 ASP A O 1
ATOM 4754 N N . ARG A 1 558 ? 13.190 8.251 -5.310 1.00 93.38 558 ARG A N 1
ATOM 4755 C CA . ARG A 1 558 ? 13.948 9.480 -5.603 1.00 93.38 558 ARG A CA 1
ATOM 4756 C C . ARG A 1 558 ? 14.488 9.534 -7.024 1.00 93.38 558 ARG A C 1
ATOM 4758 O O . ARG A 1 558 ? 14.171 10.473 -7.758 1.00 93.38 558 ARG A O 1
ATOM 4765 N N . LEU A 1 559 ? 15.311 8.573 -7.447 1.00 94.38 559 LEU A N 1
ATOM 4766 C CA . LEU A 1 559 ? 15.918 8.627 -8.785 1.00 94.38 559 LEU A CA 1
ATOM 4767 C C . LEU A 1 559 ? 14.883 8.509 -9.907 1.00 94.38 559 LEU A C 1
ATOM 4769 O O . LEU A 1 559 ? 14.950 9.294 -10.860 1.00 94.38 559 LEU A O 1
ATOM 4773 N N . LEU A 1 560 ? 13.932 7.575 -9.808 1.00 92.69 560 LEU A N 1
ATOM 4774 C CA . LEU A 1 560 ? 12.872 7.448 -10.811 1.00 92.69 560 LEU A CA 1
ATOM 4775 C C . LEU A 1 560 ? 11.964 8.682 -10.833 1.00 92.69 560 LEU A C 1
ATOM 4777 O O . LEU A 1 560 ? 11.706 9.209 -11.918 1.00 92.69 560 LEU A O 1
ATOM 4781 N N . SER A 1 561 ? 11.590 9.210 -9.665 1.00 92.44 561 SER A N 1
ATOM 4782 C CA . SER A 1 561 ? 10.802 10.446 -9.524 1.00 92.44 561 SER A CA 1
ATOM 4783 C C . SER A 1 561 ? 11.458 11.659 -10.197 1.00 92.44 561 SER A C 1
ATOM 4785 O O . SER A 1 561 ? 10.793 12.491 -10.818 1.00 92.44 561 SER A O 1
ATOM 4787 N N . LEU A 1 562 ? 12.790 11.759 -10.147 1.00 93.81 562 LEU A N 1
ATOM 4788 C CA . LEU A 1 562 ? 13.533 12.821 -10.831 1.00 93.81 562 LEU A CA 1
ATOM 4789 C C . LEU A 1 562 ? 13.618 12.630 -12.353 1.00 93.81 562 LEU A C 1
ATOM 4791 O O . LEU A 1 562 ? 13.803 13.608 -13.095 1.00 93.81 562 LEU A O 1
ATOM 4795 N N . GLY A 1 563 ? 13.535 11.386 -12.829 1.00 93.56 563 GLY A N 1
ATOM 4796 C CA . GLY A 1 563 ? 13.715 11.018 -14.229 1.00 93.56 563 GLY A CA 1
ATOM 4797 C C . GLY A 1 563 ? 14.952 11.684 -14.840 1.00 93.56 563 GLY A C 1
ATOM 4798 O O . GLY A 1 563 ? 16.026 11.747 -14.241 1.00 93.56 563 GLY A O 1
ATOM 4799 N N . LYS A 1 564 ? 14.807 12.266 -16.037 1.00 94.31 564 LYS A N 1
ATOM 4800 C CA . LYS A 1 564 ? 15.922 12.882 -16.788 1.00 94.31 564 LYS A CA 1
ATOM 4801 C C . LYS A 1 564 ? 16.634 14.036 -16.072 1.00 94.31 564 LYS A C 1
ATOM 4803 O O . LYS A 1 564 ? 17.725 14.418 -16.498 1.00 94.31 564 LYS A O 1
ATOM 4808 N N . LYS A 1 565 ? 16.056 14.605 -15.007 1.00 95.00 565 LYS A N 1
ATOM 4809 C CA . LYS A 1 565 ? 16.725 15.635 -14.193 1.00 95.00 565 LYS A CA 1
ATOM 4810 C C . LYS A 1 565 ? 17.897 15.039 -13.405 1.00 95.00 565 LYS A C 1
ATOM 4812 O O . LYS A 1 565 ? 18.891 15.726 -13.197 1.00 95.00 565 LYS A O 1
ATOM 4817 N N . ALA A 1 566 ? 17.837 13.747 -13.074 1.00 95.31 566 ALA A N 1
ATOM 4818 C CA . ALA A 1 566 ? 18.897 13.008 -12.391 1.00 95.31 566 ALA A CA 1
ATOM 4819 C C . ALA A 1 566 ? 19.995 12.470 -13.329 1.00 95.31 566 ALA A C 1
ATOM 4821 O O . ALA A 1 566 ? 20.825 11.672 -12.902 1.00 95.31 566 ALA A O 1
ATOM 4822 N N . LYS A 1 567 ? 20.081 12.920 -14.590 1.00 95.00 567 LYS A N 1
ATOM 4823 C CA . LYS A 1 567 ? 21.096 12.445 -15.553 1.00 95.00 567 LYS A CA 1
ATOM 4824 C C . LYS A 1 567 ? 22.541 12.528 -15.038 1.00 95.00 567 LYS A C 1
ATOM 4826 O O . LYS A 1 567 ? 23.386 11.729 -15.432 1.00 95.00 567 LYS A O 1
ATOM 4831 N N . ARG A 1 568 ? 22.842 13.470 -14.136 1.00 95.56 568 ARG A N 1
ATOM 4832 C CA . ARG A 1 568 ? 24.165 13.589 -13.494 1.00 95.56 568 ARG A CA 1
ATOM 4833 C C . ARG A 1 568 ? 24.524 12.390 -12.604 1.00 95.56 568 ARG A C 1
ATOM 4835 O O . ARG A 1 568 ? 25.710 12.157 -12.410 1.00 95.56 568 ARG A O 1
ATOM 4842 N N . ALA A 1 569 ? 23.542 11.629 -12.115 1.00 96.81 569 ALA A N 1
ATOM 4843 C CA . ALA A 1 569 ? 23.751 10.439 -11.291 1.00 96.81 569 ALA A CA 1
ATOM 4844 C C . ALA A 1 569 ? 24.103 9.180 -12.102 1.00 96.81 569 ALA A C 1
ATOM 4846 O O . ALA A 1 569 ? 24.544 8.192 -11.521 1.00 96.81 569 ALA A O 1
ATOM 4847 N N . VAL A 1 570 ? 23.975 9.215 -13.437 1.00 96.69 570 VAL A N 1
ATOM 4848 C CA . VAL A 1 570 ? 24.274 8.079 -14.330 1.00 96.69 570 VAL A CA 1
ATOM 4849 C C . VAL A 1 570 ? 25.614 7.392 -14.018 1.00 96.69 570 VAL A C 1
ATOM 4851 O O . VAL A 1 570 ? 25.608 6.168 -13.903 1.00 96.69 570 VAL A O 1
ATOM 4854 N N . PRO A 1 571 ? 26.747 8.103 -13.831 1.00 96.94 571 PRO A N 1
ATOM 4855 C CA . PRO A 1 571 ? 28.020 7.446 -13.532 1.00 96.94 571 PRO A CA 1
ATOM 4856 C C . PRO A 1 571 ? 28.007 6.647 -12.221 1.00 96.94 571 PRO A C 1
ATOM 4858 O O . PRO A 1 571 ? 28.542 5.545 -12.188 1.00 96.94 571 PRO A O 1
ATOM 4861 N N . ALA A 1 572 ? 27.364 7.166 -11.171 1.00 97.00 572 ALA A N 1
ATOM 4862 C CA . ALA A 1 572 ? 27.275 6.487 -9.877 1.00 97.00 572 ALA A CA 1
ATOM 4863 C C . ALA A 1 572 ? 26.403 5.224 -9.965 1.00 97.00 572 ALA A C 1
ATOM 4865 O O . ALA A 1 572 ? 26.753 4.177 -9.425 1.00 97.00 572 ALA A O 1
ATOM 4866 N N . VAL A 1 573 ? 25.296 5.291 -10.715 1.00 96.50 573 VAL A N 1
ATOM 4867 C CA . VAL A 1 573 ? 24.425 4.130 -10.966 1.00 96.50 573 VAL A CA 1
ATOM 4868 C C . VAL A 1 573 ? 25.161 3.046 -11.767 1.00 96.50 573 VAL A C 1
ATOM 4870 O O . VAL A 1 573 ? 25.028 1.862 -11.457 1.00 96.50 573 VAL A O 1
ATOM 4873 N N . ILE A 1 574 ? 25.976 3.431 -12.760 1.00 95.69 574 ILE A N 1
ATOM 4874 C CA . ILE A 1 574 ? 26.826 2.490 -13.511 1.00 95.69 574 ILE A CA 1
ATOM 4875 C C . ILE A 1 574 ? 27.855 1.832 -12.585 1.00 95.69 574 ILE A C 1
ATOM 4877 O O . ILE A 1 574 ? 28.002 0.614 -12.634 1.00 95.69 574 ILE A O 1
ATOM 4881 N N . GLU A 1 575 ? 28.513 2.591 -11.703 1.00 95.38 575 GLU A N 1
ATOM 4882 C CA . GLU A 1 575 ? 29.470 2.025 -10.742 1.00 95.38 575 GLU A CA 1
ATOM 4883 C C . GLU A 1 575 ? 28.814 0.956 -9.852 1.00 95.38 575 GLU A C 1
ATOM 4885 O O . GLU A 1 575 ? 29.382 -0.114 -9.633 1.00 95.38 575 GLU A O 1
ATOM 4890 N N . VAL A 1 576 ? 27.596 1.211 -9.365 1.00 93.81 576 VAL A N 1
ATOM 4891 C CA . VAL A 1 576 ? 26.841 0.241 -8.557 1.00 93.81 576 VAL A CA 1
ATOM 4892 C C . VAL A 1 576 ? 26.444 -0.991 -9.375 1.00 93.81 576 VAL A C 1
ATOM 4894 O O . VAL A 1 576 ? 26.568 -2.116 -8.885 1.00 93.81 576 VAL A O 1
ATOM 4897 N N . MET A 1 577 ? 26.029 -0.809 -10.632 1.00 93.81 577 MET A N 1
ATOM 4898 C CA . MET A 1 577 ? 25.733 -1.919 -11.544 1.00 93.81 577 MET A CA 1
ATOM 4899 C C . MET A 1 577 ? 26.961 -2.814 -11.749 1.00 93.81 577 MET A C 1
ATOM 4901 O O . MET A 1 577 ? 26.862 -4.034 -11.624 1.00 93.81 577 MET A O 1
ATOM 4905 N N . GLU A 1 578 ? 28.122 -2.213 -12.007 1.00 93.81 578 GLU A N 1
ATOM 4906 C CA . GLU A 1 578 ? 29.391 -2.923 -12.189 1.00 93.81 578 GLU A CA 1
ATOM 4907 C C . GLU A 1 578 ? 29.882 -3.595 -10.900 1.00 93.81 578 GLU A C 1
ATOM 4909 O O . GLU A 1 578 ? 30.471 -4.676 -10.951 1.00 93.81 578 GLU A O 1
ATOM 4914 N N . ARG A 1 579 ? 29.624 -2.984 -9.738 1.00 93.12 579 ARG A N 1
ATOM 4915 C CA . ARG A 1 579 ? 29.988 -3.528 -8.424 1.00 93.12 579 ARG A CA 1
ATOM 4916 C C . ARG A 1 579 ? 29.255 -4.831 -8.117 1.00 93.12 579 ARG A C 1
ATOM 4918 O O . ARG A 1 579 ? 29.874 -5.755 -7.593 1.00 93.12 579 ARG A O 1
ATOM 4925 N N . TYR A 1 580 ? 27.953 -4.892 -8.392 1.00 91.00 580 TYR A N 1
ATOM 4926 C CA . TYR A 1 580 ? 27.136 -6.062 -8.064 1.00 91.00 580 TYR A CA 1
ATOM 4927 C C . TYR A 1 580 ? 27.132 -7.119 -9.168 1.00 91.00 580 TYR A C 1
ATOM 4929 O O . TYR A 1 580 ? 27.191 -8.301 -8.844 1.00 91.00 580 TYR A O 1
ATOM 4937 N N . ASN A 1 581 ? 27.116 -6.700 -10.437 1.00 85.56 581 ASN A N 1
ATOM 4938 C CA . ASN A 1 581 ? 27.303 -7.531 -11.630 1.00 85.56 581 ASN A CA 1
ATOM 4939 C C . ASN A 1 581 ? 26.663 -8.935 -11.563 1.00 85.56 581 ASN A C 1
ATOM 4941 O O . ASN A 1 581 ? 27.341 -9.961 -11.659 1.00 85.56 581 ASN A O 1
ATOM 4945 N N . TYR A 1 582 ? 25.345 -8.977 -11.385 1.00 84.81 582 TYR A N 1
ATOM 4946 C CA . TYR A 1 582 ? 24.546 -10.183 -11.593 1.00 84.81 582 TYR A CA 1
ATOM 4947 C C . TYR A 1 582 ? 23.181 -9.816 -12.205 1.00 84.81 582 TYR A C 1
ATOM 4949 O O . TYR A 1 582 ? 22.843 -8.632 -12.319 1.00 84.81 582 TYR A O 1
ATOM 4957 N N . GLU A 1 583 ? 22.430 -10.819 -12.673 1.00 83.81 583 GLU A N 1
ATOM 4958 C CA . GLU A 1 583 ? 21.276 -10.642 -13.570 1.00 83.81 583 GLU A CA 1
ATOM 4959 C C . GLU A 1 583 ? 20.221 -9.664 -13.024 1.00 83.81 583 GLU A C 1
ATOM 4961 O O . GLU A 1 583 ? 19.966 -8.633 -13.652 1.00 83.81 583 GLU A O 1
ATOM 4966 N N . ASP A 1 584 ? 19.656 -9.920 -11.839 1.00 84.56 584 ASP A N 1
ATOM 4967 C CA . ASP A 1 584 ? 18.544 -9.112 -11.318 1.00 84.56 584 ASP A CA 1
ATOM 4968 C C . ASP A 1 584 ? 18.947 -7.672 -10.973 1.00 84.56 584 ASP A C 1
ATOM 4970 O O . ASP A 1 584 ? 18.176 -6.741 -11.220 1.00 84.56 584 ASP A O 1
ATOM 4974 N N . SER A 1 585 ? 20.153 -7.438 -10.440 1.00 85.69 585 SER A N 1
ATOM 4975 C CA . SER A 1 585 ? 20.604 -6.066 -10.166 1.00 85.69 585 SER A CA 1
ATOM 4976 C C . SER A 1 585 ? 20.799 -5.280 -11.459 1.00 85.69 585 SER A C 1
ATOM 4978 O O . SER A 1 585 ? 20.383 -4.127 -11.560 1.00 85.69 585 SER A O 1
ATOM 4980 N N . THR A 1 586 ? 21.408 -5.910 -12.469 1.00 89.19 586 THR A N 1
ATOM 4981 C CA . THR A 1 586 ? 21.653 -5.289 -13.780 1.00 89.19 586 THR A CA 1
ATOM 4982 C C . THR A 1 586 ? 20.335 -4.926 -14.444 1.00 89.19 586 THR A C 1
ATOM 4984 O O . THR A 1 586 ? 20.184 -3.836 -14.990 1.00 89.19 586 THR A O 1
ATOM 4987 N N . ARG A 1 587 ? 19.359 -5.823 -14.335 1.00 87.62 587 ARG A N 1
ATOM 4988 C CA . ARG A 1 587 ? 18.016 -5.667 -14.868 1.00 87.62 587 ARG A CA 1
ATOM 4989 C C . ARG A 1 587 ? 17.283 -4.452 -14.293 1.00 87.62 587 ARG A C 1
ATOM 4991 O O . ARG A 1 587 ? 16.759 -3.641 -15.054 1.00 87.62 587 ARG A O 1
ATOM 4998 N N . ASN A 1 588 ? 17.274 -4.296 -12.970 1.00 89.81 588 ASN A N 1
ATOM 4999 C CA . ASN A 1 588 ? 16.608 -3.163 -12.323 1.00 89.81 588 ASN A CA 1
ATOM 5000 C C . ASN A 1 588 ? 17.354 -1.841 -12.575 1.00 89.81 588 ASN A C 1
ATOM 5002 O O . ASN A 1 588 ? 16.745 -0.846 -12.969 1.00 89.81 588 ASN A O 1
ATOM 5006 N N . LEU A 1 589 ? 18.689 -1.842 -12.472 1.00 92.75 589 LEU A N 1
ATOM 5007 C CA . LEU A 1 589 ? 19.505 -0.648 -12.731 1.00 92.75 589 LEU A CA 1
ATOM 5008 C C . LEU A 1 589 ? 19.451 -0.200 -14.198 1.00 92.75 589 LEU A C 1
ATOM 5010 O O . LEU A 1 589 ? 19.547 0.995 -14.463 1.00 92.75 589 LEU A O 1
ATOM 5014 N N . ALA A 1 590 ? 19.258 -1.112 -15.156 1.00 91.75 590 ALA A N 1
ATOM 5015 C CA . ALA A 1 590 ? 19.072 -0.758 -16.565 1.00 91.75 590 ALA A CA 1
ATOM 5016 C C . ALA A 1 590 ? 17.814 0.100 -16.778 1.00 91.75 590 ALA A C 1
ATOM 5018 O O . ALA A 1 590 ? 17.868 1.103 -17.492 1.00 91.75 590 ALA A O 1
ATOM 5019 N N . THR A 1 591 ? 16.710 -0.256 -16.119 1.00 90.69 591 THR A N 1
ATOM 5020 C CA . THR A 1 591 ? 15.456 0.512 -16.152 1.00 90.69 591 THR A CA 1
ATOM 5021 C C . THR A 1 591 ? 15.652 1.905 -15.556 1.00 90.69 591 THR A C 1
ATOM 5023 O O . THR A 1 591 ? 15.270 2.905 -16.168 1.00 90.69 591 THR A O 1
ATOM 5026 N N . ILE A 1 592 ? 16.334 1.991 -14.409 1.00 93.56 592 ILE A N 1
ATOM 5027 C CA . ILE A 1 592 ? 16.669 3.267 -13.764 1.00 93.56 592 ILE A CA 1
ATOM 5028 C C . ILE A 1 592 ? 17.529 4.131 -14.690 1.00 93.56 592 ILE A C 1
ATOM 5030 O O . ILE A 1 592 ? 17.177 5.281 -14.946 1.00 93.56 592 ILE A O 1
ATOM 5034 N N . LEU A 1 593 ? 18.612 3.582 -15.253 1.00 94.81 593 LEU A N 1
ATOM 5035 C CA . LEU A 1 593 ? 19.503 4.290 -16.180 1.00 94.81 593 LEU A CA 1
ATOM 5036 C C . LEU A 1 593 ? 18.753 4.853 -17.390 1.00 94.81 593 LEU A C 1
ATOM 5038 O O . LEU A 1 593 ? 18.970 6.009 -17.764 1.00 94.81 593 LEU A O 1
ATOM 5042 N N . TYR A 1 594 ? 17.856 4.066 -17.982 1.00 92.06 594 TYR A N 1
ATOM 5043 C CA . TYR A 1 594 ? 17.018 4.523 -19.084 1.00 92.06 594 TYR A CA 1
ATOM 5044 C C . TYR A 1 594 ? 16.127 5.706 -18.669 1.00 92.06 594 TYR A C 1
ATOM 5046 O O . TYR A 1 594 ? 16.116 6.744 -19.341 1.00 92.06 594 TYR A O 1
ATOM 5054 N N . ASN A 1 595 ? 15.438 5.591 -17.529 1.00 92.50 595 ASN A N 1
ATOM 5055 C CA . ASN A 1 595 ? 14.522 6.617 -17.024 1.00 92.50 595 ASN A CA 1
ATOM 5056 C C . ASN A 1 595 ? 15.234 7.925 -16.652 1.00 92.50 595 ASN A C 1
ATOM 5058 O O . ASN A 1 595 ? 14.743 9.013 -16.978 1.00 92.50 595 ASN A O 1
ATOM 5062 N N . ILE A 1 596 ? 16.433 7.842 -16.063 1.00 94.75 596 ILE A N 1
ATOM 5063 C CA . ILE A 1 596 ? 17.233 9.029 -15.730 1.00 94.75 596 ILE A CA 1
ATOM 5064 C C . ILE A 1 596 ? 17.958 9.643 -16.937 1.00 94.75 596 ILE A C 1
ATOM 5066 O O . ILE A 1 596 ? 18.640 10.661 -16.810 1.00 94.75 596 ILE A O 1
ATOM 5070 N N . GLY A 1 597 ? 17.780 9.080 -18.135 1.00 91.31 597 GLY A N 1
ATOM 5071 C CA . GLY A 1 597 ? 18.299 9.645 -19.379 1.00 91.31 597 GLY A CA 1
ATOM 5072 C C . GLY A 1 597 ? 19.774 9.344 -19.628 1.00 91.31 597 GLY A C 1
ATOM 5073 O O . GLY A 1 597 ? 20.496 10.202 -20.146 1.00 91.31 597 GLY A O 1
ATOM 5074 N N . CYS A 1 598 ? 20.226 8.144 -19.261 1.00 92.56 598 CYS A N 1
ATOM 5075 C CA . CYS A 1 598 ? 21.497 7.608 -19.725 1.00 92.56 598 CYS A CA 1
ATOM 5076 C C . CYS A 1 598 ? 21.470 7.499 -21.258 1.00 92.56 598 CYS A C 1
ATOM 5078 O O . CYS A 1 598 ? 20.605 6.831 -21.817 1.00 92.56 598 CYS A O 1
ATOM 5080 N N . ASP A 1 599 ? 22.386 8.173 -21.956 1.00 86.75 599 ASP A N 1
ATOM 5081 C CA . ASP A 1 599 ? 22.397 8.142 -23.427 1.00 86.75 599 ASP A CA 1
ATOM 5082 C C . ASP A 1 599 ? 23.003 6.837 -23.964 1.00 86.75 599 ASP A C 1
ATOM 5084 O O . ASP A 1 599 ? 22.608 6.359 -25.029 1.00 86.75 599 ASP A O 1
ATOM 5088 N N . ASP A 1 600 ? 23.986 6.300 -23.237 1.00 85.94 600 ASP A N 1
ATOM 5089 C CA . ASP A 1 600 ? 24.867 5.222 -23.671 1.00 85.94 600 ASP A CA 1
ATOM 5090 C C . ASP A 1 600 ? 24.594 3.945 -22.881 1.00 85.94 600 ASP A C 1
ATOM 5092 O O . ASP A 1 600 ? 24.622 3.963 -21.655 1.00 85.94 600 ASP A O 1
ATOM 5096 N N . ILE A 1 601 ? 24.314 2.836 -23.564 1.00 88.38 601 ILE A N 1
ATOM 5097 C CA . ILE A 1 601 ? 23.974 1.583 -22.885 1.00 88.38 601 ILE A CA 1
ATOM 5098 C C . ILE A 1 601 ? 25.244 0.949 -22.294 1.00 88.38 601 ILE A C 1
ATOM 5100 O O . ILE A 1 601 ? 26.174 0.667 -23.054 1.00 88.38 601 ILE A O 1
ATOM 5104 N N . PRO A 1 602 ? 25.294 0.652 -20.979 1.00 89.75 602 PRO A N 1
ATOM 5105 C CA . PRO A 1 602 ? 26.425 -0.062 -20.390 1.00 89.75 602 PRO A CA 1
ATOM 5106 C C . PRO A 1 602 ? 26.603 -1.470 -20.974 1.00 89.75 602 PRO A C 1
ATOM 5108 O O . PRO A 1 602 ? 25.630 -2.160 -21.282 1.00 89.75 602 PRO A O 1
ATOM 5111 N N . SER A 1 603 ? 27.847 -1.950 -21.059 1.00 86.38 603 SER A N 1
ATOM 5112 C CA . SER A 1 603 ? 28.168 -3.272 -21.627 1.00 86.38 603 SER A CA 1
ATOM 5113 C C . SER A 1 603 ? 27.402 -4.424 -20.967 1.00 86.38 603 SER A C 1
ATOM 5115 O O . SER A 1 603 ? 26.908 -5.299 -21.675 1.00 86.38 603 SER A O 1
ATOM 5117 N N . LEU A 1 604 ? 27.223 -4.385 -19.641 1.00 88.44 604 LEU A N 1
ATOM 5118 C CA . LEU A 1 604 ? 26.463 -5.394 -18.889 1.00 88.44 604 LEU A CA 1
ATOM 5119 C C . LEU A 1 604 ? 25.003 -5.496 -19.354 1.00 88.44 604 LEU A C 1
ATOM 5121 O O . LEU A 1 604 ? 24.438 -6.582 -19.429 1.00 88.44 604 LEU A O 1
ATOM 5125 N N . VAL A 1 605 ? 24.402 -4.373 -19.750 1.00 88.56 605 VAL A N 1
ATOM 5126 C CA . VAL A 1 605 ? 23.027 -4.323 -20.265 1.00 88.56 605 VAL A CA 1
ATOM 5127 C C . VAL A 1 605 ? 22.950 -4.929 -21.673 1.00 88.56 605 VAL A C 1
ATOM 5129 O O . VAL A 1 605 ? 21.989 -5.625 -22.004 1.00 88.56 605 VAL A O 1
ATOM 5132 N N . HIS A 1 606 ? 23.978 -4.718 -22.504 1.00 85.62 606 HIS A N 1
ATOM 5133 C CA . HIS A 1 606 ? 24.097 -5.388 -23.803 1.00 85.62 606 HIS A CA 1
ATOM 5134 C C . HIS A 1 606 ? 24.290 -6.905 -23.674 1.00 85.62 606 HIS A C 1
ATOM 5136 O O . HIS A 1 606 ? 23.774 -7.650 -24.507 1.00 85.62 606 HIS A O 1
ATOM 5142 N N . GLU A 1 607 ? 25.059 -7.358 -22.684 1.00 85.44 607 GLU A N 1
ATOM 5143 C CA . GLU A 1 607 ? 25.270 -8.780 -22.395 1.00 85.44 607 GLU A CA 1
ATOM 5144 C C . GLU A 1 607 ? 23.974 -9.430 -21.911 1.00 85.44 607 GLU A C 1
ATOM 5146 O O . GLU A 1 607 ? 23.524 -10.397 -22.526 1.00 85.44 607 GLU A O 1
ATOM 5151 N N . LEU A 1 608 ? 23.302 -8.811 -20.937 1.00 84.75 608 LEU A N 1
ATOM 5152 C CA . LEU A 1 608 ? 22.020 -9.276 -20.414 1.00 84.75 608 LEU A CA 1
ATOM 5153 C C . LEU A 1 608 ? 20.964 -9.440 -21.518 1.00 84.75 608 LEU A C 1
ATOM 5155 O O . LEU A 1 608 ? 20.305 -10.473 -21.602 1.00 84.75 608 LEU A O 1
ATOM 5159 N N . HIS A 1 609 ? 20.829 -8.462 -22.419 1.00 84.19 609 HIS A N 1
ATOM 5160 C CA . HIS A 1 609 ? 19.855 -8.554 -23.511 1.00 84.19 609 HIS A CA 1
ATOM 5161 C C . HIS A 1 609 ? 20.161 -9.687 -24.509 1.00 84.19 609 HIS A C 1
ATOM 5163 O O . HIS A 1 609 ? 19.239 -10.261 -25.084 1.00 84.19 609 HIS A O 1
ATOM 5169 N N . LYS A 1 610 ? 21.440 -10.032 -24.725 1.00 81.56 610 LYS A N 1
ATOM 5170 C CA . LYS A 1 610 ? 21.816 -11.167 -25.590 1.00 81.56 610 LYS A CA 1
ATOM 5171 C C . LYS A 1 610 ? 21.475 -12.513 -24.958 1.00 81.56 610 LYS A C 1
ATOM 5173 O O . LYS A 1 610 ? 21.223 -13.468 -25.689 1.00 81.56 610 LYS A O 1
ATOM 5178 N N . GLU A 1 611 ? 21.539 -12.600 -23.634 1.00 81.06 611 GLU A N 1
ATOM 5179 C CA . GLU A 1 611 ? 21.248 -13.824 -22.887 1.00 81.06 611 GLU A CA 1
ATOM 5180 C C . GLU A 1 611 ? 19.743 -14.012 -22.666 1.00 81.06 611 GLU A C 1
ATOM 5182 O O . GLU A 1 611 ? 19.258 -15.144 -22.705 1.00 81.06 611 GLU A O 1
ATOM 5187 N N . ASN A 1 612 ? 18.998 -12.913 -22.507 1.00 73.50 612 ASN A N 1
ATOM 5188 C CA . ASN A 1 612 ? 17.586 -12.923 -22.143 1.00 73.50 612 ASN A CA 1
ATOM 5189 C C . ASN A 1 612 ? 16.780 -11.905 -22.985 1.00 73.50 612 ASN A C 1
ATOM 5191 O O . ASN A 1 612 ? 16.521 -10.776 -22.562 1.00 73.50 612 ASN A O 1
ATOM 5195 N N . GLU A 1 613 ? 16.389 -12.309 -24.205 1.00 60.28 613 GLU A N 1
ATOM 5196 C CA . GLU A 1 613 ? 15.764 -11.432 -25.222 1.00 60.28 613 GLU A CA 1
ATOM 5197 C C . GLU A 1 613 ? 14.452 -10.757 -24.755 1.00 60.28 613 GLU A C 1
ATOM 5199 O O . GLU A 1 613 ? 14.097 -9.704 -25.280 1.00 60.28 613 GLU A O 1
ATOM 5204 N N . PHE A 1 614 ? 13.750 -11.314 -23.757 1.00 55.12 614 PHE A N 1
ATOM 5205 C CA . PHE A 1 614 ? 12.371 -10.931 -23.423 1.00 55.12 614 PHE A CA 1
ATOM 5206 C C . PHE A 1 614 ? 12.212 -9.768 -22.427 1.00 55.12 614 PHE A C 1
ATOM 5208 O O . PHE A 1 614 ? 11.166 -9.126 -22.433 1.00 55.12 614 PHE A O 1
ATOM 5215 N N . TYR A 1 615 ? 13.191 -9.464 -21.566 1.00 58.59 615 TYR A N 1
ATOM 5216 C CA . TYR A 1 615 ? 12.915 -8.586 -20.412 1.00 58.59 615 TYR A CA 1
ATOM 5217 C C . TYR A 1 615 ? 12.911 -7.075 -20.727 1.00 58.59 615 TYR A C 1
ATOM 5219 O O . TYR A 1 615 ? 12.287 -6.299 -20.014 1.00 58.59 615 TYR A O 1
ATOM 5227 N N . MET A 1 616 ? 13.578 -6.622 -21.795 1.00 66.50 616 MET A N 1
ATOM 5228 C CA . MET A 1 616 ? 13.695 -5.182 -22.108 1.00 66.50 616 MET A CA 1
ATOM 5229 C C . MET A 1 616 ? 13.114 -4.781 -23.470 1.00 66.50 616 MET A C 1
ATOM 5231 O O . MET A 1 616 ? 13.482 -3.730 -24.006 1.00 66.50 616 MET A O 1
ATOM 5235 N N . GLU A 1 617 ? 12.216 -5.589 -24.048 1.00 67.12 617 GLU A N 1
ATOM 5236 C CA . GLU A 1 617 ? 11.628 -5.315 -25.372 1.00 67.12 617 GLU A CA 1
ATOM 5237 C C . GLU A 1 617 ? 10.977 -3.925 -25.460 1.00 67.12 617 GLU A C 1
ATOM 5239 O O . GLU A 1 617 ? 11.041 -3.277 -26.507 1.00 67.12 617 GLU A O 1
ATOM 5244 N N . GLU A 1 618 ? 10.403 -3.436 -24.357 1.00 71.69 618 GLU A N 1
ATOM 5245 C CA . GLU A 1 618 ? 9.666 -2.171 -24.337 1.00 71.69 618 GLU A CA 1
ATOM 5246 C C . GLU A 1 618 ? 10.549 -0.944 -24.610 1.00 71.69 618 GLU A C 1
ATOM 5248 O O . GLU A 1 618 ? 10.101 -0.003 -25.273 1.00 71.69 618 GLU A O 1
ATOM 5253 N N . PHE A 1 619 ? 11.810 -0.945 -24.151 1.00 82.50 619 PHE A N 1
ATOM 5254 C CA . PHE A 1 619 ? 12.663 0.249 -24.216 1.00 82.50 619 PHE A CA 1
ATOM 5255 C C . PHE A 1 619 ? 14.085 0.035 -24.750 1.00 82.50 619 PHE A C 1
ATOM 5257 O O . PHE A 1 619 ? 14.637 0.975 -25.332 1.00 82.50 619 PHE A O 1
ATOM 5264 N N . TYR A 1 620 ? 14.685 -1.159 -24.643 1.00 87.44 620 TYR A N 1
ATOM 5265 C CA . TYR A 1 620 ? 16.067 -1.398 -25.100 1.00 87.44 620 TYR A CA 1
ATOM 5266 C C . TYR A 1 620 ? 16.243 -1.067 -26.582 1.00 87.44 620 TYR A C 1
ATOM 5268 O O . TYR A 1 620 ? 17.228 -0.459 -27.006 1.00 87.44 620 TYR A O 1
ATOM 5276 N N . ASP A 1 621 ? 15.250 -1.423 -27.388 1.00 83.62 621 ASP A N 1
ATOM 5277 C CA . ASP A 1 621 ? 15.297 -1.267 -28.833 1.00 83.62 621 ASP A CA 1
ATOM 5278 C C . ASP A 1 621 ? 15.278 0.212 -29.264 1.00 83.62 621 ASP A C 1
ATOM 5280 O O . ASP A 1 621 ? 15.817 0.579 -30.315 1.00 83.62 621 ASP A O 1
ATOM 5284 N N . GLN A 1 622 ? 14.680 1.080 -28.444 1.00 84.44 622 GLN A N 1
ATOM 5285 C CA . GLN A 1 622 ? 14.722 2.530 -28.620 1.00 84.44 622 GLN A CA 1
ATOM 5286 C C . GLN A 1 622 ? 16.014 3.113 -28.046 1.00 84.44 622 GLN A C 1
ATOM 5288 O O . GLN A 1 622 ? 16.678 3.901 -28.721 1.00 84.44 622 GLN A O 1
ATOM 5293 N N . TRP A 1 623 ? 16.387 2.707 -26.829 1.00 89.44 623 TRP A N 1
ATOM 5294 C CA . TRP A 1 623 ? 17.563 3.189 -26.106 1.00 89.44 623 TRP A CA 1
ATOM 5295 C C . TRP A 1 623 ? 18.863 2.907 -26.868 1.00 89.44 623 TRP A C 1
ATOM 5297 O O . TRP A 1 623 ? 19.657 3.816 -27.110 1.00 89.44 623 TRP A O 1
ATOM 5307 N N . SER A 1 624 ? 19.016 1.688 -27.388 1.00 87.06 624 SER A N 1
ATOM 5308 C CA . SER A 1 624 ? 20.226 1.214 -28.076 1.00 87.06 624 SER A CA 1
ATOM 5309 C C . SER A 1 624 ? 20.532 1.946 -29.381 1.00 87.06 624 SER A C 1
ATOM 5311 O O . SER A 1 624 ? 21.637 1.838 -29.909 1.00 87.06 624 SER A O 1
ATOM 5313 N N . LYS A 1 625 ? 19.569 2.709 -29.911 1.00 86.38 625 LYS A N 1
ATOM 5314 C CA . LYS A 1 625 ? 19.716 3.510 -31.131 1.00 86.38 625 LYS A CA 1
ATOM 5315 C C . LYS A 1 625 ? 20.066 4.976 -30.838 1.00 86.38 625 LYS A C 1
ATOM 5317 O O . LYS A 1 625 ? 20.480 5.669 -31.767 1.00 86.38 625 LYS A O 1
ATOM 5322 N N . GLN A 1 626 ? 19.939 5.453 -29.594 1.00 86.94 626 GLN A N 1
ATOM 5323 C CA . GLN A 1 626 ? 20.091 6.873 -29.239 1.00 86.94 626 GLN A CA 1
ATOM 5324 C C . GLN A 1 626 ? 21.532 7.375 -29.400 1.00 86.94 626 GLN A C 1
ATOM 5326 O O . GLN A 1 626 ? 21.791 8.202 -30.280 1.00 86.94 626 GLN A O 1
ATOM 5331 N N . ALA A 1 627 ? 22.483 6.852 -28.617 1.00 87.56 627 ALA A N 1
ATOM 5332 C CA . ALA A 1 627 ? 23.893 7.231 -28.733 1.00 87.56 627 ALA A CA 1
ATOM 5333 C C . ALA A 1 627 ? 24.468 7.001 -30.149 1.00 87.56 627 ALA A C 1
ATOM 5335 O O . ALA A 1 627 ? 25.113 7.913 -30.686 1.00 87.56 627 ALA A O 1
ATOM 5336 N N . PRO A 1 628 ? 24.174 5.877 -30.842 1.00 89.88 628 PRO A N 1
ATOM 5337 C CA . PRO A 1 628 ? 24.580 5.713 -32.236 1.00 89.88 628 PRO A CA 1
ATOM 5338 C C . PRO A 1 628 ? 24.016 6.773 -33.186 1.00 89.88 628 PRO A C 1
ATOM 5340 O O . PRO A 1 628 ? 24.730 7.215 -34.086 1.00 89.88 628 PRO A O 1
ATOM 5343 N N . ALA A 1 629 ? 22.762 7.205 -33.009 1.00 87.56 629 ALA A N 1
ATOM 5344 C CA . ALA A 1 629 ? 22.155 8.234 -33.853 1.00 87.56 629 ALA A CA 1
ATOM 5345 C C . ALA A 1 629 ? 22.822 9.606 -33.664 1.00 87.56 629 ALA A C 1
ATOM 5347 O O . ALA A 1 629 ? 23.047 10.316 -34.648 1.00 87.56 629 ALA A O 1
ATOM 5348 N N . VAL A 1 630 ? 23.194 9.961 -32.429 1.00 86.88 630 VAL A N 1
ATOM 5349 C CA . VAL A 1 630 ? 23.953 11.190 -32.140 1.00 86.88 630 VAL A CA 1
ATOM 5350 C C . VAL A 1 630 ? 25.345 11.122 -32.775 1.00 86.88 630 VAL A C 1
ATOM 5352 O O . VAL A 1 630 ? 25.752 12.046 -33.482 1.00 86.88 630 VAL A O 1
ATOM 5355 N N . ARG A 1 631 ? 26.058 10.000 -32.605 1.00 89.12 631 ARG A N 1
ATOM 5356 C CA . ARG A 1 631 ? 27.395 9.802 -33.192 1.00 89.12 631 ARG A CA 1
ATOM 5357 C C . ARG A 1 631 ? 27.360 9.778 -34.725 1.00 89.12 631 ARG A C 1
ATOM 5359 O O . ARG A 1 631 ? 28.264 10.306 -35.368 1.00 89.12 631 ARG A O 1
ATOM 5366 N N . TRP A 1 632 ? 26.280 9.268 -35.320 1.00 92.12 632 TRP A N 1
ATOM 5367 C CA . TRP A 1 632 ? 26.059 9.311 -36.766 1.00 92.12 632 TRP A CA 1
ATOM 5368 C C . TRP A 1 632 ? 25.971 10.742 -37.318 1.00 92.12 632 TRP A C 1
ATOM 5370 O O . TRP A 1 632 ? 26.479 11.007 -38.409 1.00 92.12 632 TRP A O 1
ATOM 5380 N N . ALA A 1 633 ? 25.371 11.684 -36.583 1.00 89.50 633 ALA A N 1
ATOM 5381 C CA . ALA A 1 633 ? 25.336 13.084 -37.008 1.00 89.50 633 ALA A CA 1
ATOM 5382 C C . ALA A 1 633 ? 26.756 13.666 -37.133 1.00 89.50 633 ALA A C 1
ATOM 5384 O O . ALA A 1 633 ? 27.068 14.330 -38.122 1.00 89.50 633 ALA A O 1
ATOM 5385 N N . TYR A 1 634 ? 27.639 13.338 -36.184 1.00 90.81 634 TYR A N 1
ATOM 5386 C CA . TYR A 1 634 ? 29.053 13.713 -36.240 1.00 90.81 634 TYR A CA 1
ATOM 5387 C C . TYR A 1 634 ? 29.805 13.002 -37.377 1.00 90.81 634 TYR A C 1
ATOM 5389 O O . TYR A 1 634 ? 30.578 13.633 -38.099 1.00 90.81 634 TYR A O 1
ATOM 5397 N N . PHE A 1 635 ? 29.536 11.708 -37.592 1.00 94.19 635 PHE A N 1
ATOM 5398 C CA . PHE A 1 635 ? 30.075 10.952 -38.726 1.00 94.19 635 PHE A CA 1
ATOM 5399 C C . PHE A 1 635 ? 29.742 11.636 -40.060 1.00 94.19 635 PHE A C 1
ATOM 5401 O O . PHE A 1 635 ? 30.625 11.814 -40.902 1.00 94.19 635 PHE A O 1
ATOM 5408 N N . LEU A 1 636 ? 28.478 12.027 -40.259 1.00 92.69 636 LEU A N 1
ATOM 5409 C CA . LEU A 1 636 ? 28.034 12.675 -41.491 1.00 92.69 636 LEU A CA 1
ATOM 5410 C C . LEU A 1 636 ? 28.672 14.045 -41.689 1.00 92.69 636 LEU A C 1
ATOM 5412 O O . LEU A 1 636 ? 29.195 14.297 -42.772 1.00 92.69 636 LEU A O 1
ATOM 5416 N N . ASP A 1 637 ? 28.683 14.894 -40.660 1.00 92.50 637 ASP A N 1
ATOM 5417 C CA . ASP A 1 637 ? 29.333 16.207 -40.734 1.00 92.50 637 ASP A CA 1
ATOM 5418 C C . ASP A 1 637 ? 30.818 16.070 -41.105 1.00 92.50 637 ASP A C 1
ATOM 5420 O O . ASP A 1 637 ? 31.318 16.735 -42.021 1.00 92.50 637 ASP A O 1
ATOM 5424 N N . ARG A 1 638 ? 31.525 15.123 -40.474 1.00 93.50 638 ARG A N 1
ATOM 5425 C CA . ARG A 1 638 ? 32.925 14.842 -40.802 1.00 93.50 638 ARG A CA 1
ATOM 5426 C C . ARG A 1 638 ? 33.079 14.364 -42.244 1.00 93.50 638 ARG A C 1
ATOM 5428 O O . ARG A 1 638 ? 34.011 14.797 -42.922 1.00 93.50 638 ARG A O 1
ATOM 5435 N N . PHE A 1 639 ? 32.192 13.492 -42.722 1.00 94.19 639 PHE A N 1
ATOM 5436 C CA . PHE A 1 639 ? 32.236 12.974 -44.091 1.00 94.19 639 PHE A CA 1
ATOM 5437 C C . PHE A 1 639 ? 31.971 14.060 -45.136 1.00 94.19 639 PHE A C 1
ATOM 5439 O O . PHE A 1 639 ? 32.616 14.077 -46.184 1.00 94.19 639 PHE A O 1
ATOM 5446 N N . GLU A 1 640 ? 31.044 14.975 -44.869 1.00 91.94 640 GLU A N 1
ATOM 5447 C CA . GLU A 1 640 ? 30.701 16.057 -45.792 1.00 91.94 640 GLU A CA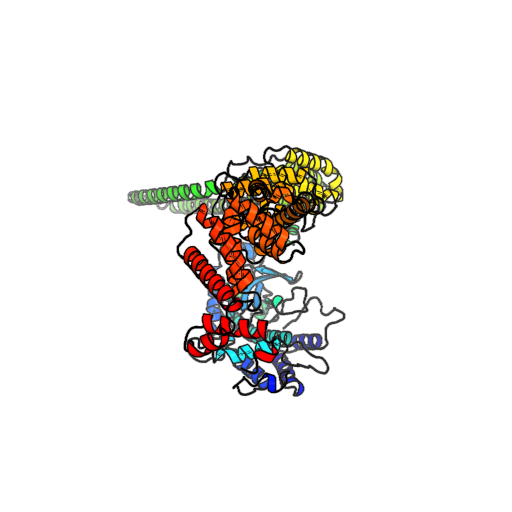 1
ATOM 5448 C C . GLU A 1 640 ? 31.819 17.095 -45.906 1.00 91.94 640 GLU A C 1
ATOM 5450 O O . GLU A 1 640 ? 32.121 17.550 -47.013 1.00 91.94 640 GLU A O 1
ATOM 5455 N N . ASN A 1 641 ? 32.488 17.404 -44.793 1.00 94.00 641 ASN A N 1
ATOM 5456 C CA . ASN A 1 641 ? 33.568 18.387 -44.756 1.00 94.00 641 ASN A CA 1
ATOM 5457 C C . ASN A 1 641 ? 34.943 17.799 -45.136 1.00 94.00 641 ASN A C 1
ATOM 5459 O O . ASN A 1 641 ? 35.762 18.491 -45.745 1.00 94.00 641 ASN A O 1
ATOM 5463 N N . PHE A 1 642 ? 35.205 16.525 -44.817 1.00 94.50 642 PHE A N 1
ATOM 5464 C CA . PHE A 1 642 ? 36.511 15.871 -44.989 1.00 94.50 642 PHE A CA 1
ATOM 5465 C C . PHE A 1 642 ? 36.395 14.431 -45.541 1.00 94.50 642 PHE A C 1
ATOM 5467 O O . PHE A 1 642 ? 36.882 13.482 -44.925 1.00 94.50 642 PHE A O 1
ATOM 5474 N N . PRO A 1 643 ? 35.803 14.219 -46.731 1.00 91.81 643 PRO A N 1
ATOM 5475 C CA . PRO A 1 643 ? 35.511 12.874 -47.246 1.00 91.81 643 PRO A CA 1
ATOM 5476 C C . PRO A 1 643 ? 36.757 12.010 -47.500 1.00 91.81 643 PRO A C 1
ATOM 5478 O O . PRO A 1 643 ? 36.684 10.785 -47.439 1.00 91.81 643 PRO A O 1
ATOM 5481 N N . GLU A 1 644 ? 37.909 12.624 -47.787 1.00 91.56 644 GLU A N 1
ATOM 5482 C CA . GLU A 1 644 ? 39.154 11.892 -48.057 1.00 91.56 644 GLU A CA 1
ATOM 5483 C C . GLU A 1 644 ? 39.735 11.218 -46.805 1.00 91.56 644 GLU A C 1
ATOM 5485 O O . GLU A 1 644 ? 40.445 10.216 -46.925 1.00 91.56 644 GLU A O 1
ATOM 5490 N N . ASP A 1 645 ? 39.398 11.712 -45.606 1.00 92.62 645 ASP A N 1
ATOM 5491 C CA . ASP A 1 645 ? 39.847 11.121 -44.342 1.00 92.62 645 ASP A CA 1
ATOM 5492 C C . ASP A 1 645 ? 39.320 9.697 -44.165 1.00 92.62 645 ASP A C 1
ATOM 5494 O O . ASP A 1 645 ? 40.040 8.836 -43.666 1.00 92.62 645 ASP A O 1
ATOM 5498 N N . PHE A 1 646 ? 38.120 9.414 -44.678 1.00 93.69 646 PHE A N 1
ATOM 5499 C CA . PHE A 1 646 ? 37.465 8.107 -44.593 1.00 93.69 646 PHE A CA 1
ATOM 5500 C C . PHE A 1 646 ? 38.139 7.020 -45.443 1.00 93.69 646 PHE A C 1
ATOM 5502 O O . PHE A 1 646 ? 37.673 5.887 -45.470 1.00 93.69 646 PHE A O 1
ATOM 5509 N N . ALA A 1 647 ? 39.238 7.325 -46.141 1.00 90.88 647 ALA A N 1
ATOM 5510 C CA . ALA A 1 647 ? 40.111 6.312 -46.731 1.00 90.88 647 ALA A CA 1
ATOM 5511 C C . ALA A 1 647 ? 41.025 5.616 -45.701 1.00 90.88 647 ALA A C 1
ATOM 5513 O O . ALA A 1 647 ? 41.672 4.623 -46.050 1.00 90.88 647 ALA A O 1
ATOM 5514 N N . ARG A 1 648 ? 41.121 6.167 -44.485 1.00 92.19 648 ARG A N 1
ATOM 5515 C CA . ARG A 1 648 ? 41.896 5.661 -43.346 1.00 92.19 648 ARG A CA 1
ATOM 5516 C C . ARG A 1 648 ? 40.974 4.898 -42.402 1.00 92.19 648 ARG A C 1
ATOM 5518 O O . ARG A 1 648 ? 39.908 5.409 -42.066 1.00 92.19 648 ARG A O 1
ATOM 5525 N N . SER A 1 649 ? 41.349 3.687 -41.997 1.00 91.75 649 SER A N 1
ATOM 5526 C CA . SER A 1 649 ? 40.483 2.856 -41.152 1.00 91.75 649 SER A CA 1
ATOM 5527 C C . SER A 1 649 ? 40.378 3.374 -39.720 1.00 91.75 649 SER A C 1
ATOM 5529 O O . SER A 1 649 ? 39.357 3.149 -39.085 1.00 91.75 649 SER A O 1
ATOM 5531 N N . GLU A 1 650 ? 41.377 4.107 -39.236 1.00 93.00 650 GLU A N 1
ATOM 5532 C CA . GLU A 1 650 ? 41.395 4.729 -37.908 1.00 93.00 650 GLU A CA 1
ATOM 5533 C C . GLU A 1 650 ? 40.256 5.745 -37.755 1.00 93.00 650 GLU A C 1
ATOM 5535 O O . GLU A 1 650 ? 39.612 5.819 -36.720 1.00 93.00 650 GLU A O 1
ATOM 5540 N N . ILE A 1 651 ? 39.917 6.461 -38.833 1.00 93.50 651 ILE A N 1
ATOM 5541 C CA . ILE A 1 651 ? 38.779 7.390 -38.839 1.00 93.50 651 ILE A CA 1
ATOM 5542 C C . ILE A 1 651 ? 37.451 6.639 -38.686 1.00 93.50 651 ILE A C 1
ATOM 5544 O O . ILE A 1 651 ? 36.516 7.158 -38.087 1.00 93.50 651 ILE A O 1
ATOM 5548 N N . TRP A 1 652 ? 37.348 5.420 -39.218 1.00 94.06 652 TRP A N 1
ATOM 5549 C CA . TRP A 1 652 ? 36.158 4.594 -39.018 1.00 94.06 652 TRP A CA 1
ATOM 5550 C C . TRP A 1 652 ? 36.108 4.005 -37.608 1.00 94.06 652 TRP A C 1
ATOM 5552 O O . TRP A 1 652 ? 35.029 3.986 -37.032 1.00 94.06 652 TRP A O 1
ATOM 5562 N N . GLU A 1 653 ? 37.242 3.571 -37.055 1.00 93.19 653 GLU A N 1
ATOM 5563 C CA . GLU A 1 653 ? 37.365 3.115 -35.660 1.00 93.19 653 GLU A CA 1
ATOM 5564 C C . GLU A 1 653 ? 36.871 4.198 -34.684 1.00 93.19 653 GLU A C 1
ATOM 5566 O O . GLU A 1 653 ? 36.009 3.945 -33.846 1.00 93.19 653 GLU A O 1
ATOM 5571 N N . ASP A 1 654 ? 37.328 5.439 -34.875 1.00 91.25 654 ASP A N 1
ATOM 5572 C CA . ASP A 1 654 ? 36.982 6.578 -34.020 1.00 91.25 654 ASP A CA 1
ATOM 5573 C C . ASP A 1 654 ? 35.522 7.027 -34.158 1.00 91.25 654 ASP A C 1
ATOM 5575 O O . ASP A 1 654 ? 34.974 7.664 -33.256 1.00 91.25 654 ASP A O 1
ATOM 5579 N N . LEU A 1 655 ? 34.870 6.758 -35.291 1.00 92.19 655 LEU A N 1
ATOM 5580 C CA . LEU A 1 655 ? 33.531 7.280 -35.570 1.00 92.19 655 LEU A CA 1
ATOM 5581 C C . LEU A 1 655 ? 32.431 6.233 -35.443 1.00 92.19 655 LEU A C 1
ATOM 5583 O O . LEU A 1 655 ? 31.320 6.599 -35.072 1.00 92.19 655 LEU A O 1
ATOM 5587 N N . LEU A 1 656 ? 32.703 4.962 -35.734 1.00 92.06 656 LEU A N 1
ATOM 5588 C CA . LEU A 1 656 ? 31.717 3.899 -35.585 1.00 92.06 656 LEU A CA 1
ATOM 5589 C C . LEU A 1 656 ? 31.363 3.699 -34.111 1.00 92.06 656 LEU A C 1
ATOM 5591 O O . LEU A 1 656 ? 32.193 3.822 -33.216 1.00 92.06 656 LEU A O 1
ATOM 5595 N N . TYR A 1 657 ? 30.094 3.384 -33.870 1.00 89.25 657 TYR A N 1
ATOM 5596 C CA . TYR A 1 657 ? 29.637 2.982 -32.550 1.00 89.25 657 TYR A CA 1
ATOM 5597 C C . TYR A 1 657 ? 29.766 1.463 -32.430 1.00 89.25 657 TYR A C 1
ATOM 5599 O O . TYR A 1 657 ? 29.133 0.738 -33.201 1.00 89.25 657 TYR A O 1
ATOM 5607 N N . ASP A 1 658 ? 30.589 1.000 -31.491 1.00 88.69 658 ASP A N 1
ATOM 5608 C CA . ASP A 1 658 ? 30.985 -0.402 -31.372 1.00 88.69 658 ASP A CA 1
ATOM 5609 C C . ASP A 1 658 ? 29.939 -1.275 -30.658 1.00 88.69 658 ASP A C 1
ATOM 5611 O O . ASP A 1 658 ? 30.126 -1.753 -29.543 1.00 88.69 658 ASP A O 1
ATOM 5615 N N . SER A 1 659 ? 28.799 -1.475 -31.312 1.00 85.81 659 SER A N 1
ATOM 5616 C CA . SER A 1 659 ? 27.768 -2.412 -30.870 1.00 85.81 659 SER A CA 1
ATOM 5617 C C . SER A 1 659 ? 26.934 -2.884 -32.057 1.00 85.81 659 SER A C 1
ATOM 5619 O O . SER A 1 659 ? 26.879 -2.229 -33.099 1.00 85.81 659 SER A O 1
ATOM 5621 N N . GLU A 1 660 ? 26.248 -4.022 -31.925 1.00 84.50 660 GLU A N 1
ATOM 5622 C CA . GLU A 1 660 ? 25.373 -4.514 -32.995 1.00 84.50 660 GLU A CA 1
ATOM 5623 C C . GLU A 1 660 ? 24.206 -3.549 -33.317 1.00 84.50 660 GLU A C 1
ATOM 5625 O O . GLU A 1 660 ? 23.998 -3.258 -34.504 1.00 84.50 660 GLU A O 1
ATOM 5630 N N . PRO A 1 661 ? 23.485 -2.975 -32.326 1.00 84.62 661 PRO A N 1
ATOM 5631 C CA . PRO A 1 661 ? 22.507 -1.915 -32.582 1.00 84.62 661 PRO A CA 1
ATOM 5632 C C . PRO A 1 661 ? 23.130 -0.682 -33.243 1.00 84.62 661 PRO A C 1
ATOM 5634 O O . PRO A 1 661 ? 22.557 -0.130 -34.186 1.00 84.62 661 PRO A O 1
ATOM 5637 N N . GLY A 1 662 ? 24.337 -0.292 -32.817 1.00 88.69 662 GLY A N 1
ATOM 5638 C CA . GLY A 1 662 ? 25.094 0.789 -33.436 1.00 88.69 662 GLY A CA 1
ATOM 5639 C C . GLY A 1 662 ? 25.337 0.515 -34.914 1.00 88.69 662 GLY A C 1
ATOM 5640 O O . GLY A 1 662 ? 24.898 1.279 -35.774 1.00 88.69 662 GLY A O 1
ATOM 5641 N N . PHE A 1 663 ? 25.938 -0.627 -35.242 1.00 93.25 663 PHE A N 1
ATOM 5642 C CA . PHE A 1 663 ? 26.170 -1.052 -36.621 1.00 93.25 663 PHE A CA 1
ATOM 5643 C C . PHE A 1 663 ? 24.892 -1.066 -37.466 1.00 93.25 663 PHE A C 1
ATOM 5645 O O . PHE A 1 663 ? 24.936 -0.694 -38.643 1.00 93.25 663 PHE A O 1
ATOM 5652 N N . LEU A 1 664 ? 23.743 -1.440 -36.893 1.00 91.06 664 LEU A N 1
ATOM 5653 C CA . LEU A 1 664 ? 22.458 -1.372 -37.588 1.00 91.06 664 LEU A CA 1
ATOM 5654 C C . LEU A 1 664 ? 22.090 0.066 -37.978 1.00 91.06 664 LEU A C 1
ATOM 5656 O O . LEU A 1 664 ? 21.741 0.297 -39.138 1.00 91.06 664 LEU A O 1
ATOM 5660 N N . VAL A 1 665 ? 22.221 1.024 -37.054 1.00 91.44 665 VAL A N 1
ATOM 5661 C CA . VAL A 1 665 ? 21.966 2.453 -37.314 1.00 91.44 665 VAL A CA 1
ATOM 5662 C C . VAL A 1 665 ? 22.860 2.969 -38.446 1.00 91.44 665 VAL A C 1
ATOM 5664 O O . VAL A 1 665 ? 22.360 3.574 -39.399 1.00 91.44 665 VAL A O 1
ATOM 5667 N N . TYR A 1 666 ? 24.163 2.669 -38.406 1.00 94.75 666 TYR A N 1
ATOM 5668 C CA . TYR A 1 666 ? 25.101 3.061 -39.467 1.00 94.75 666 TYR A CA 1
ATOM 5669 C C . TYR A 1 666 ? 24.736 2.430 -40.816 1.00 94.75 666 TYR A C 1
ATOM 5671 O O . TYR A 1 666 ? 24.659 3.132 -41.824 1.00 94.75 666 TYR A O 1
ATOM 5679 N N . TYR A 1 667 ? 24.469 1.121 -40.857 1.00 94.88 667 TYR A N 1
ATOM 5680 C CA . TYR A 1 667 ? 24.066 0.428 -42.083 1.00 94.88 667 TYR A CA 1
ATOM 5681 C C . TYR A 1 667 ? 22.814 1.060 -42.704 1.00 94.88 667 TYR A C 1
ATOM 5683 O O . TYR A 1 667 ? 22.807 1.383 -43.895 1.00 94.88 667 TYR A O 1
ATOM 5691 N N . GLU A 1 668 ? 21.762 1.266 -41.910 1.00 93.62 668 GLU A N 1
ATOM 5692 C CA . GLU A 1 668 ? 20.510 1.827 -42.410 1.00 93.62 668 GLU A CA 1
ATOM 5693 C C . GLU A 1 668 ? 20.670 3.257 -42.915 1.00 93.62 668 GLU A C 1
ATOM 5695 O O . GLU A 1 668 ? 20.138 3.592 -43.977 1.00 93.62 668 GLU A O 1
ATOM 5700 N N . ASN A 1 669 ? 21.408 4.093 -42.186 1.00 94.38 669 ASN A N 1
ATOM 5701 C CA . ASN A 1 669 ? 21.601 5.480 -42.576 1.00 94.38 669 ASN A CA 1
ATOM 5702 C C . ASN A 1 669 ? 22.493 5.609 -43.816 1.00 94.38 669 ASN A C 1
ATOM 5704 O O . ASN A 1 669 ? 22.191 6.418 -44.694 1.00 94.38 669 ASN A O 1
ATOM 5708 N N . ILE A 1 670 ? 23.534 4.778 -43.951 1.00 94.62 670 ILE A N 1
ATOM 5709 C CA . ILE A 1 670 ? 24.339 4.703 -45.180 1.00 94.62 670 ILE A CA 1
ATOM 5710 C C . ILE A 1 670 ? 23.453 4.306 -46.361 1.00 94.62 670 ILE A C 1
ATOM 5712 O O . ILE A 1 670 ? 23.490 4.963 -47.399 1.00 94.62 670 ILE A O 1
ATOM 5716 N N . GLU A 1 671 ? 22.632 3.265 -46.210 1.00 91.94 671 GLU A N 1
ATOM 5717 C CA . GLU A 1 671 ? 21.775 2.758 -47.287 1.00 91.94 671 GLU A CA 1
ATOM 5718 C C . GLU A 1 671 ? 20.653 3.732 -47.687 1.00 91.94 671 GLU A C 1
ATOM 5720 O O . GLU A 1 671 ? 20.230 3.722 -48.844 1.00 91.94 671 GLU A O 1
ATOM 5725 N N . LYS A 1 672 ? 20.183 4.578 -46.761 1.00 92.94 672 LYS A N 1
ATOM 5726 C CA . LYS A 1 672 ? 19.190 5.640 -47.013 1.00 92.94 672 LYS A CA 1
ATOM 5727 C C . LYS A 1 672 ? 19.823 6.954 -47.508 1.00 92.94 672 LYS A C 1
ATOM 5729 O O . LYS A 1 672 ? 19.102 7.828 -47.987 1.00 92.94 672 LYS A O 1
ATOM 5734 N N . SER A 1 673 ? 21.144 7.116 -47.401 1.00 90.81 673 SER A N 1
ATOM 5735 C CA . SER A 1 673 ? 21.843 8.369 -47.711 1.00 90.81 673 SER A CA 1
ATOM 5736 C C . SER A 1 673 ? 21.901 8.675 -49.212 1.00 90.81 673 SER A C 1
ATOM 5738 O O . SER A 1 673 ? 22.162 7.806 -50.043 1.00 90.81 673 SER A O 1
ATOM 5740 N N . ILE A 1 674 ? 21.793 9.957 -49.574 1.00 89.69 674 ILE A N 1
ATOM 5741 C CA . ILE A 1 674 ? 22.057 10.440 -50.944 1.00 89.69 674 ILE A CA 1
ATOM 5742 C C . ILE A 1 674 ? 23.530 10.194 -51.332 1.00 89.69 674 ILE A C 1
ATOM 5744 O O . ILE A 1 674 ? 23.848 9.950 -52.496 1.00 89.69 674 ILE A O 1
ATOM 5748 N N . ASN A 1 675 ? 24.435 10.188 -50.346 1.00 90.69 675 ASN A N 1
ATOM 5749 C CA . ASN A 1 675 ? 25.866 9.941 -50.521 1.00 90.69 675 ASN A CA 1
ATOM 5750 C C . ASN A 1 675 ? 26.255 8.457 -50.388 1.00 90.69 675 ASN A C 1
ATOM 5752 O O . ASN A 1 675 ? 27.450 8.156 -50.346 1.00 90.69 675 ASN A O 1
ATOM 5756 N N . ARG A 1 676 ? 25.290 7.523 -50.370 1.00 92.69 676 ARG A N 1
ATOM 5757 C CA . ARG A 1 676 ? 25.494 6.082 -50.120 1.00 92.69 676 ARG A CA 1
ATOM 5758 C C . ARG A 1 676 ? 26.727 5.503 -50.804 1.00 92.69 676 ARG A C 1
ATOM 5760 O O . ARG A 1 676 ? 27.590 4.930 -50.150 1.00 92.69 676 ARG A O 1
ATOM 5767 N N . ASN A 1 677 ? 26.839 5.677 -52.123 1.00 91.56 677 ASN A N 1
ATOM 5768 C CA . ASN A 1 677 ? 27.948 5.098 -52.887 1.00 91.56 677 ASN A CA 1
ATOM 5769 C C . ASN A 1 677 ? 29.298 5.713 -52.500 1.00 91.56 677 ASN A C 1
ATOM 5771 O O . ASN A 1 677 ? 30.287 4.995 -52.421 1.00 91.56 677 ASN A O 1
ATOM 5775 N N . ARG A 1 678 ? 29.353 7.023 -52.229 1.00 93.94 678 ARG A N 1
ATOM 5776 C CA . ARG A 1 678 ? 30.598 7.690 -51.818 1.00 93.94 678 ARG A CA 1
ATOM 5777 C C . ARG A 1 678 ? 31.072 7.164 -50.465 1.00 93.94 678 ARG A C 1
ATOM 5779 O O . ARG A 1 678 ? 32.250 6.848 -50.335 1.00 93.94 678 ARG A O 1
ATOM 5786 N N . ILE A 1 679 ? 30.154 7.023 -49.506 1.00 95.19 679 ILE A N 1
ATOM 5787 C CA . ILE A 1 679 ? 30.453 6.483 -48.174 1.00 95.19 679 ILE A CA 1
ATOM 5788 C C . ILE A 1 679 ? 30.896 5.017 -48.287 1.00 95.19 679 ILE A C 1
ATOM 5790 O O . ILE A 1 679 ? 31.933 4.642 -47.747 1.00 95.19 679 ILE A O 1
ATOM 5794 N N . PHE A 1 680 ? 30.173 4.204 -49.064 1.00 94.31 680 PHE A N 1
ATOM 5795 C CA . PHE A 1 680 ? 30.499 2.792 -49.269 1.00 94.31 680 PHE A CA 1
ATOM 5796 C C . PHE A 1 680 ? 31.875 2.582 -49.924 1.00 94.31 680 PHE A C 1
ATOM 5798 O O . PHE A 1 680 ? 32.658 1.749 -49.475 1.00 94.31 680 PHE A O 1
ATOM 5805 N N . TYR A 1 681 ? 32.230 3.359 -50.952 1.00 93.25 681 TYR A N 1
ATOM 5806 C CA . TYR A 1 681 ? 33.558 3.251 -51.569 1.00 93.25 681 TYR A CA 1
ATOM 5807 C C . TYR A 1 681 ? 34.682 3.750 -50.657 1.00 93.25 681 TYR A C 1
ATOM 5809 O O . TYR A 1 681 ? 35.775 3.179 -50.688 1.00 93.25 681 TYR A O 1
ATOM 5817 N N . ALA A 1 682 ? 34.433 4.780 -49.843 1.00 93.88 682 ALA A N 1
ATOM 5818 C CA . ALA A 1 682 ? 35.382 5.202 -48.817 1.00 93.88 682 ALA A CA 1
ATOM 5819 C C . ALA A 1 682 ? 35.614 4.074 -47.798 1.00 93.88 682 ALA A C 1
ATOM 5821 O O . ALA A 1 682 ? 36.762 3.749 -47.508 1.00 93.88 682 ALA A O 1
ATOM 5822 N N . PHE A 1 683 ? 34.544 3.390 -47.380 1.00 95.19 683 PHE A N 1
ATOM 5823 C CA . PHE A 1 683 ? 34.623 2.227 -46.496 1.00 95.19 683 PHE A CA 1
ATOM 5824 C C . PHE A 1 683 ? 35.467 1.092 -47.091 1.00 95.19 683 PHE A C 1
ATOM 5826 O O . PHE A 1 683 ? 36.406 0.618 -46.459 1.00 95.19 683 PHE A O 1
ATOM 5833 N N . LEU A 1 684 ? 35.217 0.704 -48.348 1.00 94.12 684 LEU A N 1
ATOM 5834 C CA . LEU A 1 684 ? 36.030 -0.315 -49.030 1.00 94.12 684 LEU A CA 1
ATOM 5835 C C . LEU A 1 684 ? 37.508 0.090 -49.142 1.00 94.12 684 LEU A C 1
ATOM 5837 O O . LEU A 1 684 ? 38.395 -0.762 -49.072 1.00 94.12 684 LEU A O 1
ATOM 5841 N N . LYS A 1 685 ? 37.787 1.384 -49.335 1.00 93.31 685 LYS A N 1
ATOM 5842 C CA . LYS A 1 685 ? 39.154 1.912 -49.399 1.00 93.31 685 LYS A CA 1
ATOM 5843 C C . LYS A 1 685 ? 39.845 1.828 -48.036 1.00 93.31 685 LYS A C 1
ATOM 5845 O O . LYS A 1 685 ? 41.001 1.418 -48.004 1.00 93.31 685 LYS A O 1
ATOM 5850 N N . ALA A 1 686 ? 39.140 2.142 -46.948 1.00 93.00 686 ALA A N 1
ATOM 5851 C CA . ALA A 1 686 ? 39.636 1.965 -45.584 1.00 93.00 686 ALA A CA 1
ATOM 5852 C C . ALA A 1 686 ? 39.966 0.496 -45.285 1.00 93.00 686 ALA A C 1
ATOM 5854 O O . ALA A 1 686 ? 41.098 0.193 -44.911 1.00 93.00 686 ALA A O 1
ATOM 5855 N N . LEU A 1 687 ? 39.039 -0.424 -45.584 1.00 91.81 687 LEU A N 1
ATOM 5856 C CA . LEU A 1 687 ? 39.238 -1.866 -45.382 1.00 91.81 687 LEU A CA 1
ATOM 5857 C C . LEU A 1 687 ? 40.421 -2.444 -46.173 1.00 91.81 687 LEU A C 1
ATOM 5859 O O . LEU A 1 687 ? 40.983 -3.464 -45.791 1.00 91.81 687 LEU A O 1
ATOM 5863 N N . LYS A 1 688 ? 40.780 -1.830 -47.304 1.00 90.38 688 LYS A N 1
ATOM 5864 C CA . LYS A 1 688 ? 41.902 -2.268 -48.142 1.00 90.38 688 LYS A CA 1
ATOM 5865 C C . LYS A 1 688 ? 43.266 -1.820 -47.608 1.00 90.38 688 LYS A C 1
ATOM 5867 O O . LYS A 1 688 ? 44.271 -2.428 -47.972 1.00 90.38 688 LYS A O 1
ATOM 5872 N N . ASN A 1 689 ? 43.326 -0.714 -46.871 1.00 80.94 689 ASN A N 1
ATOM 5873 C CA . ASN A 1 689 ? 44.600 -0.095 -46.514 1.00 80.94 689 ASN A CA 1
ATOM 5874 C C . ASN A 1 689 ? 45.159 -0.662 -45.206 1.00 80.94 689 ASN A C 1
ATOM 5876 O O . ASN A 1 689 ? 46.347 -0.961 -45.186 1.00 80.94 689 ASN A O 1
ATOM 5880 N N . ASP A 1 690 ? 44.315 -0.856 -44.186 1.00 80.69 690 ASP A N 1
ATOM 5881 C CA . ASP A 1 690 ? 44.628 -1.544 -42.921 1.00 80.69 690 ASP A CA 1
ATOM 5882 C C . ASP A 1 690 ? 43.359 -1.575 -42.036 1.00 80.69 690 ASP A C 1
ATOM 5884 O O . ASP A 1 690 ? 43.067 -0.568 -41.393 1.00 80.69 690 ASP A O 1
ATOM 5888 N N . PRO A 1 691 ? 42.522 -2.629 -42.061 1.00 84.19 691 PRO A N 1
ATOM 5889 C CA . PRO A 1 691 ? 41.265 -2.639 -41.319 1.00 84.19 691 PRO A CA 1
ATOM 5890 C C . PRO A 1 691 ? 41.511 -2.786 -39.812 1.00 84.19 691 PRO A C 1
ATOM 5892 O O . PRO A 1 691 ? 41.993 -3.821 -39.358 1.00 84.19 691 PRO A O 1
ATOM 5895 N N . GLN A 1 692 ? 41.123 -1.765 -39.048 1.00 89.94 692 GLN A N 1
ATOM 5896 C CA . GLN A 1 692 ? 41.035 -1.830 -37.584 1.00 89.94 692 GLN A CA 1
ATOM 5897 C C . GLN A 1 692 ? 39.864 -2.736 -37.142 1.00 89.94 692 GLN A C 1
ATOM 5899 O O . GLN A 1 692 ? 39.031 -3.131 -37.968 1.00 89.94 692 GLN A O 1
ATOM 5904 N N . ASP A 1 693 ? 39.799 -3.077 -35.852 1.00 90.19 693 ASP A N 1
ATOM 5905 C CA . ASP A 1 693 ? 38.874 -4.089 -35.320 1.00 90.19 693 ASP A CA 1
ATOM 5906 C C . ASP A 1 693 ? 37.390 -3.717 -35.499 1.00 90.19 693 ASP A C 1
ATOM 5908 O O . ASP A 1 693 ? 36.606 -4.518 -36.024 1.00 90.19 693 ASP A O 1
ATOM 5912 N N . VAL A 1 694 ? 36.987 -2.489 -35.152 1.00 91.62 694 VAL A N 1
ATOM 5913 C CA . VAL A 1 694 ? 35.579 -2.064 -35.233 1.00 91.62 694 VAL A CA 1
ATOM 5914 C C . VAL A 1 694 ? 35.095 -1.993 -36.693 1.00 91.62 694 VAL A C 1
ATOM 5916 O O . VAL A 1 694 ? 34.063 -2.598 -37.006 1.00 91.62 694 VAL A O 1
ATOM 5919 N N . PRO A 1 695 ? 35.813 -1.362 -37.650 1.00 93.44 695 PRO A N 1
ATOM 5920 C CA . PRO A 1 695 ? 35.489 -1.407 -39.074 1.00 93.44 695 PRO A CA 1
ATOM 5921 C C . PRO A 1 695 ? 35.455 -2.825 -39.642 1.00 93.44 695 PRO A C 1
ATOM 5923 O O . PRO A 1 695 ? 34.629 -3.105 -40.515 1.00 93.44 695 PRO A O 1
ATOM 5926 N N . PHE A 1 696 ? 36.316 -3.726 -39.161 1.00 91.62 696 PHE A N 1
ATOM 5927 C CA . PHE A 1 696 ? 36.316 -5.127 -39.576 1.00 91.62 696 PHE A CA 1
ATOM 5928 C C . PHE A 1 696 ? 35.031 -5.845 -39.132 1.00 91.62 696 PHE A C 1
ATOM 5930 O O . PHE A 1 696 ? 34.346 -6.462 -39.959 1.00 91.62 696 PHE A O 1
ATOM 5937 N N . ARG A 1 697 ? 34.640 -5.714 -37.857 1.00 92.31 697 ARG A N 1
ATOM 5938 C CA . ARG A 1 697 ? 33.382 -6.276 -37.335 1.00 92.31 697 ARG A CA 1
ATOM 5939 C C . ARG A 1 697 ? 32.156 -5.649 -38.001 1.00 92.31 697 ARG A C 1
ATOM 5941 O O . ARG A 1 697 ? 31.247 -6.375 -38.419 1.00 92.31 697 ARG A O 1
ATOM 5948 N N . PHE A 1 698 ? 32.170 -4.335 -38.221 1.00 94.81 698 PHE A N 1
ATOM 5949 C CA . PHE A 1 698 ? 31.137 -3.641 -38.987 1.00 94.81 698 PHE A CA 1
ATOM 5950 C C . PHE A 1 698 ? 31.040 -4.165 -40.427 1.00 94.81 698 PHE A C 1
ATOM 5952 O O . PHE A 1 698 ? 29.939 -4.373 -40.929 1.00 94.81 698 PHE A O 1
ATOM 5959 N N . ALA A 1 699 ? 32.163 -4.455 -41.092 1.00 93.56 699 ALA A N 1
ATOM 5960 C CA . ALA A 1 699 ? 32.173 -5.006 -42.447 1.00 93.56 699 ALA A CA 1
ATOM 5961 C C . ALA A 1 699 ? 31.515 -6.393 -42.518 1.00 93.56 699 ALA A C 1
ATOM 5963 O O . ALA A 1 699 ? 30.732 -6.666 -43.435 1.00 93.56 699 ALA A O 1
ATOM 5964 N N . LEU A 1 700 ? 31.793 -7.259 -41.538 1.00 91.19 700 LEU A N 1
ATOM 5965 C CA . LEU A 1 700 ? 31.139 -8.564 -41.416 1.00 91.19 700 LEU A CA 1
ATOM 5966 C C . LEU A 1 700 ? 29.627 -8.420 -41.220 1.00 91.19 700 LEU A C 1
ATOM 5968 O O . LEU A 1 700 ? 28.852 -9.061 -41.939 1.00 91.19 700 LEU A O 1
ATOM 5972 N N . PHE A 1 701 ? 29.212 -7.536 -40.311 1.00 93.25 701 PHE A N 1
ATOM 5973 C CA . PHE A 1 701 ? 27.806 -7.215 -40.081 1.00 93.25 701 PHE A CA 1
ATOM 5974 C C . PHE A 1 701 ? 27.127 -6.679 -41.355 1.00 93.25 701 PHE A C 1
ATOM 5976 O O . PHE A 1 701 ? 26.067 -7.165 -41.764 1.00 93.25 701 PHE A O 1
ATOM 5983 N N . TYR A 1 702 ? 27.766 -5.730 -42.045 1.00 94.38 702 TYR A N 1
ATOM 5984 C CA . TYR A 1 702 ? 27.268 -5.119 -43.279 1.00 94.38 702 TYR A CA 1
ATOM 5985 C C . TYR A 1 702 ? 27.068 -6.170 -44.380 1.00 94.38 702 TYR A C 1
ATOM 5987 O O . TYR A 1 702 ? 26.024 -6.203 -45.039 1.00 94.38 702 TYR A O 1
ATOM 5995 N N . ALA A 1 703 ? 28.032 -7.081 -44.555 1.00 90.12 703 ALA A N 1
ATOM 5996 C CA . ALA A 1 703 ? 27.934 -8.177 -45.516 1.00 90.12 703 ALA A CA 1
ATOM 5997 C C . ALA A 1 703 ? 26.753 -9.120 -45.206 1.00 90.12 703 ALA A C 1
ATOM 5999 O O . ALA A 1 703 ? 26.043 -9.549 -46.123 1.00 90.12 703 ALA A O 1
ATOM 6000 N N . GLU A 1 704 ? 26.485 -9.412 -43.929 1.00 88.50 704 GLU A N 1
ATOM 6001 C CA . GLU A 1 704 ? 25.328 -10.218 -43.527 1.00 88.50 704 GLU A CA 1
ATOM 6002 C C . GLU A 1 704 ? 23.989 -9.500 -43.776 1.00 88.50 704 GLU A C 1
ATOM 6004 O O . GLU A 1 704 ? 23.040 -10.120 -44.279 1.00 88.50 704 GLU A O 1
ATOM 6009 N N . LYS A 1 705 ? 23.900 -8.186 -43.529 1.00 90.44 705 LYS A N 1
ATOM 6010 C CA . LYS A 1 705 ? 22.694 -7.405 -43.857 1.00 90.44 705 LYS A CA 1
ATOM 6011 C C . LYS A 1 705 ? 22.452 -7.324 -45.368 1.00 90.44 705 LYS A C 1
ATOM 6013 O O . LYS A 1 705 ? 21.316 -7.546 -45.804 1.00 90.44 705 LYS A O 1
ATOM 6018 N N . LEU A 1 706 ? 23.498 -7.138 -46.182 1.00 87.44 706 LEU A N 1
ATOM 6019 C CA . LEU A 1 706 ? 23.400 -7.202 -47.648 1.00 87.44 706 LEU A CA 1
ATOM 6020 C C . LEU A 1 706 ? 22.870 -8.562 -48.124 1.00 87.44 706 LEU A C 1
ATOM 6022 O O . LEU A 1 706 ? 21.950 -8.615 -48.944 1.00 87.44 706 LEU A O 1
ATOM 6026 N N . ARG A 1 707 ? 23.360 -9.676 -47.563 1.00 82.62 707 ARG A N 1
ATOM 6027 C CA . ARG A 1 707 ? 22.835 -11.022 -47.861 1.00 82.62 707 ARG A CA 1
ATOM 6028 C C . ARG A 1 707 ? 21.330 -11.115 -47.595 1.00 82.62 707 ARG A C 1
ATOM 6030 O O . ARG A 1 707 ? 20.582 -11.646 -48.420 1.00 82.62 707 ARG A O 1
ATOM 6037 N N . ASN A 1 708 ? 20.875 -10.627 -46.443 1.00 82.50 708 ASN A N 1
ATOM 6038 C CA . ASN A 1 708 ? 19.458 -10.658 -46.084 1.00 82.50 708 ASN A CA 1
ATOM 6039 C C . ASN A 1 708 ? 18.613 -9.773 -47.016 1.00 82.50 708 ASN A C 1
ATOM 6041 O O . ASN A 1 708 ? 17.508 -10.168 -47.395 1.00 82.50 708 ASN A O 1
ATOM 6045 N N . LYS A 1 709 ? 19.155 -8.635 -47.469 1.00 81.00 709 LYS A N 1
ATOM 6046 C CA . LYS A 1 709 ? 18.532 -7.760 -48.475 1.00 81.00 709 LYS A CA 1
ATOM 6047 C C . LYS A 1 709 ? 18.436 -8.431 -49.851 1.00 81.00 709 LYS A C 1
ATOM 6049 O O . LYS A 1 709 ? 17.384 -8.348 -50.485 1.00 81.00 709 LYS A O 1
ATOM 6054 N N . ALA A 1 710 ? 19.464 -9.169 -50.281 1.00 72.88 710 ALA A N 1
ATOM 6055 C CA . ALA A 1 710 ? 19.469 -9.901 -51.554 1.00 72.88 710 ALA A CA 1
ATOM 6056 C C . ALA A 1 710 ? 18.337 -10.941 -51.653 1.00 72.88 710 ALA A C 1
ATOM 6058 O O . ALA A 1 710 ? 17.789 -11.154 -52.733 1.00 72.88 710 ALA A O 1
ATOM 6059 N N . LYS A 1 711 ? 17.932 -11.557 -50.530 1.00 66.44 711 LYS A N 1
ATOM 6060 C CA . LYS A 1 711 ? 16.781 -12.481 -50.495 1.00 66.44 711 LYS A CA 1
ATOM 6061 C C . LYS A 1 711 ? 15.457 -11.797 -50.858 1.00 66.44 711 LYS A C 1
ATOM 6063 O O . LYS A 1 711 ? 14.576 -12.446 -51.417 1.00 66.44 711 LYS A O 1
ATOM 6068 N N . LYS A 1 712 ? 15.310 -10.514 -50.512 1.00 67.44 712 LYS A N 1
ATOM 6069 C CA . LYS A 1 712 ? 14.056 -9.752 -50.627 1.00 67.44 712 LYS A CA 1
ATOM 6070 C C . LYS A 1 712 ? 14.008 -8.859 -51.874 1.00 67.44 712 LYS A C 1
ATOM 6072 O O . LYS A 1 712 ? 12.925 -8.631 -52.399 1.00 67.44 712 LYS A O 1
ATOM 6077 N N . ASN A 1 713 ? 15.152 -8.380 -52.373 1.00 67.12 713 ASN A N 1
ATOM 6078 C CA . ASN A 1 713 ? 15.225 -7.440 -53.495 1.00 67.12 713 ASN A CA 1
ATOM 6079 C C . ASN A 1 713 ? 15.801 -8.100 -54.761 1.00 67.12 713 ASN A C 1
ATOM 6081 O O . ASN A 1 713 ? 17.014 -8.151 -54.974 1.00 67.12 713 ASN A O 1
ATOM 6085 N N . ARG A 1 714 ? 14.895 -8.619 -55.597 1.00 63.69 714 ARG A N 1
ATOM 6086 C CA . ARG A 1 714 ? 15.212 -9.383 -56.813 1.00 63.69 714 ARG A CA 1
ATOM 6087 C C . ARG A 1 714 ? 15.824 -8.537 -57.934 1.00 63.69 714 ARG A C 1
ATOM 6089 O O . ARG A 1 714 ? 16.653 -9.050 -58.680 1.00 63.69 714 ARG A O 1
ATOM 6096 N N . GLU A 1 715 ? 15.457 -7.264 -58.036 1.00 67.31 715 GLU A N 1
ATOM 6097 C CA . GLU A 1 715 ? 15.903 -6.367 -59.113 1.00 67.31 715 GLU A CA 1
ATOM 6098 C C . GLU A 1 715 ? 17.389 -6.002 -58.970 1.00 67.31 715 GLU A C 1
ATOM 6100 O O . GLU A 1 715 ? 18.148 -6.068 -59.938 1.00 67.31 715 GLU A O 1
ATOM 6105 N N . ASN A 1 716 ? 17.835 -5.733 -57.738 1.00 71.94 716 ASN A N 1
ATOM 6106 C CA . ASN A 1 716 ? 19.211 -5.320 -57.431 1.00 71.94 716 ASN A CA 1
ATOM 6107 C C . ASN A 1 716 ? 20.114 -6.465 -56.944 1.00 71.94 716 ASN A C 1
ATOM 6109 O O . ASN A 1 716 ? 21.198 -6.218 -56.415 1.00 71.94 716 ASN A O 1
ATOM 6113 N N . PHE A 1 717 ? 19.692 -7.719 -57.128 1.00 73.19 717 PHE A N 1
ATOM 6114 C CA . PHE A 1 717 ? 20.376 -8.899 -56.592 1.00 73.19 717 PHE A CA 1
ATOM 6115 C C . PHE A 1 717 ? 21.877 -8.931 -56.909 1.00 73.19 717 PHE A C 1
ATOM 6117 O O . PHE A 1 717 ? 22.690 -9.081 -56.004 1.00 73.19 717 PHE A O 1
ATOM 6124 N N . PHE A 1 718 ? 22.263 -8.755 -58.174 1.00 73.31 718 PHE A N 1
ATOM 6125 C CA . PHE A 1 718 ? 23.668 -8.846 -58.574 1.00 73.31 718 PHE A CA 1
ATOM 6126 C C . PHE A 1 718 ? 24.535 -7.724 -58.008 1.00 73.31 718 PHE A C 1
ATOM 6128 O O . PHE A 1 718 ? 25.661 -7.986 -57.596 1.00 73.31 718 PHE A O 1
ATOM 6135 N N . GLN A 1 719 ? 23.997 -6.504 -57.917 1.00 79.19 719 GLN A N 1
ATOM 6136 C CA . GLN A 1 719 ? 24.694 -5.379 -57.298 1.00 79.19 719 GLN A CA 1
ATOM 6137 C C . GLN A 1 719 ? 24.948 -5.658 -55.811 1.00 79.19 719 GLN A C 1
ATOM 6139 O O . GLN A 1 719 ? 26.078 -5.544 -55.347 1.00 79.19 719 GLN A O 1
ATOM 6144 N N . ILE A 1 720 ? 23.922 -6.122 -55.089 1.00 80.69 720 ILE A N 1
ATOM 6145 C CA . ILE A 1 720 ? 24.017 -6.453 -53.659 1.00 80.69 720 ILE A CA 1
ATOM 6146 C C . ILE A 1 720 ? 25.023 -7.589 -53.428 1.00 80.69 720 ILE A C 1
ATOM 6148 O O . ILE A 1 720 ? 25.881 -7.509 -52.549 1.00 80.69 720 ILE A O 1
ATOM 6152 N N . ILE A 1 721 ? 24.951 -8.649 -54.240 1.00 80.50 721 ILE A N 1
ATOM 6153 C CA . ILE A 1 721 ? 25.923 -9.744 -54.195 1.00 80.50 721 ILE A CA 1
ATOM 6154 C C . ILE A 1 721 ? 27.319 -9.236 -54.550 1.00 80.50 721 ILE A C 1
ATOM 6156 O O . ILE A 1 721 ? 28.307 -9.718 -53.990 1.00 80.50 721 ILE A O 1
ATOM 6160 N N . SER A 1 722 ? 27.420 -8.249 -55.443 1.00 83.38 722 SER A N 1
ATOM 6161 C CA . SER A 1 722 ? 28.699 -7.703 -55.855 1.00 83.38 722 SER A CA 1
ATOM 6162 C C . SER A 1 722 ? 29.432 -7.007 -54.725 1.00 83.38 722 SER A C 1
ATOM 6164 O O . SER A 1 722 ? 30.601 -7.318 -54.478 1.00 83.38 722 SER A O 1
ATOM 6166 N N . GLU A 1 723 ? 28.715 -6.144 -54.024 1.00 88.44 723 GLU A N 1
ATOM 6167 C CA . GLU A 1 723 ? 29.184 -5.384 -52.870 1.00 88.44 723 GLU A CA 1
ATOM 6168 C C . GLU A 1 723 ? 29.531 -6.307 -51.701 1.00 88.44 723 GLU A C 1
ATOM 6170 O O . GLU A 1 723 ? 30.629 -6.231 -51.156 1.00 88.44 723 GLU A O 1
ATOM 6175 N N . MET A 1 724 ? 28.657 -7.271 -51.389 1.00 88.44 724 MET A N 1
ATOM 6176 C CA . MET A 1 724 ? 28.924 -8.290 -50.367 1.00 88.44 724 MET A CA 1
ATOM 6177 C C . MET A 1 724 ? 30.205 -9.078 -50.680 1.00 88.44 724 MET A C 1
ATOM 6179 O O . MET A 1 724 ? 31.037 -9.308 -49.805 1.00 88.44 724 MET A O 1
ATOM 6183 N N . THR A 1 725 ? 30.387 -9.481 -51.942 1.00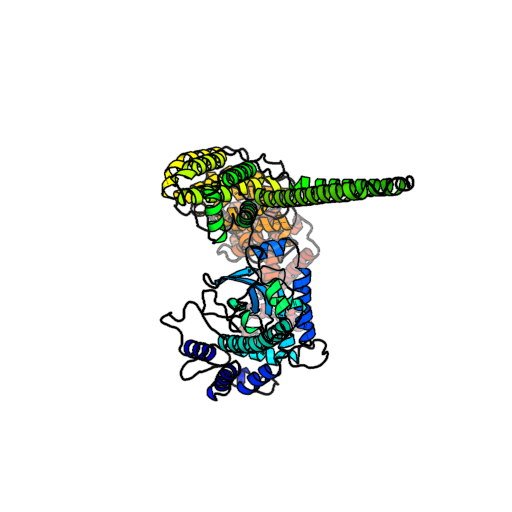 85.62 725 THR A N 1
ATOM 6184 C CA . THR A 1 725 ? 31.585 -10.211 -52.386 1.00 85.62 725 THR A CA 1
ATOM 6185 C C . THR A 1 725 ? 32.842 -9.353 -52.250 1.00 85.62 725 THR A C 1
ATOM 6187 O O . THR A 1 725 ? 33.900 -9.881 -51.929 1.00 85.62 725 THR A O 1
ATOM 6190 N N . GLU A 1 726 ? 32.763 -8.051 -52.528 1.00 89.75 726 GLU A N 1
ATOM 6191 C CA . GLU A 1 726 ? 33.900 -7.131 -52.400 1.00 89.75 726 GLU A CA 1
ATOM 6192 C C . GLU A 1 726 ? 34.347 -6.974 -50.954 1.00 89.75 726 GLU A C 1
ATOM 6194 O O . GLU A 1 726 ? 35.539 -7.113 -50.690 1.00 89.75 726 GLU A O 1
ATOM 6199 N N . ILE A 1 727 ? 33.401 -6.811 -50.027 1.00 91.38 727 ILE A N 1
ATOM 6200 C CA . ILE A 1 727 ? 33.695 -6.799 -48.593 1.00 91.38 727 ILE A CA 1
ATOM 6201 C C . ILE A 1 727 ? 34.395 -8.104 -48.191 1.00 91.38 727 ILE A C 1
ATOM 6203 O O . ILE A 1 727 ? 35.524 -8.080 -47.712 1.00 91.38 727 ILE A O 1
ATOM 6207 N N . LEU A 1 728 ? 33.775 -9.260 -48.459 1.00 88.75 728 LEU A N 1
ATOM 6208 C CA . LEU A 1 728 ? 34.325 -10.561 -48.053 1.00 88.75 728 LEU A CA 1
ATOM 6209 C C . LEU A 1 728 ? 35.701 -10.850 -48.675 1.00 88.75 728 LEU A C 1
ATOM 6211 O O . LEU A 1 728 ? 36.538 -11.485 -48.037 1.00 88.75 728 LEU A O 1
ATOM 6215 N N . LYS A 1 729 ? 35.961 -10.380 -49.904 1.00 89.31 729 LYS A N 1
ATOM 6216 C CA . LYS A 1 729 ? 37.284 -10.487 -50.540 1.00 89.31 729 LYS A CA 1
ATOM 6217 C C . LYS A 1 729 ? 38.347 -9.704 -49.785 1.00 89.31 729 LYS A C 1
ATOM 6219 O O . LYS A 1 729 ? 39.446 -10.227 -49.635 1.00 89.31 729 LYS A O 1
ATOM 6224 N N . LEU A 1 730 ? 38.036 -8.478 -49.360 1.00 90.12 730 LEU A N 1
ATOM 6225 C CA . LEU A 1 730 ? 38.964 -7.647 -48.593 1.00 90.12 730 LEU A CA 1
ATOM 6226 C C . LEU A 1 730 ? 39.241 -8.279 -47.228 1.00 90.12 730 LEU A C 1
ATOM 6228 O O . LEU A 1 730 ? 40.399 -8.470 -46.881 1.00 90.12 730 LEU A O 1
ATOM 6232 N N . LEU A 1 731 ? 38.200 -8.717 -46.515 1.00 87.50 731 LEU A N 1
ATOM 6233 C CA . LEU A 1 731 ? 38.349 -9.326 -45.187 1.00 87.50 731 LEU A CA 1
ATOM 6234 C C . LEU A 1 731 ? 39.160 -10.632 -45.216 1.00 87.50 731 LEU A C 1
ATOM 6236 O O . LEU A 1 731 ? 39.987 -10.859 -44.339 1.00 87.50 731 LEU A O 1
ATOM 6240 N N . ASN A 1 732 ? 39.000 -11.455 -46.261 1.00 86.00 732 ASN A N 1
ATOM 6241 C CA . ASN A 1 732 ? 39.735 -12.719 -46.415 1.00 86.00 732 ASN A CA 1
ATOM 6242 C C . ASN A 1 732 ? 41.265 -12.550 -46.541 1.00 86.00 732 ASN A C 1
ATOM 6244 O O . ASN A 1 732 ? 41.990 -13.539 -46.452 1.00 86.00 732 ASN A O 1
ATOM 6248 N N . VAL A 1 733 ? 41.762 -11.336 -46.806 1.00 84.31 733 VAL A N 1
ATOM 6249 C CA . VAL A 1 733 ? 43.206 -11.047 -46.850 1.00 84.31 733 VAL A CA 1
ATOM 6250 C C . VAL A 1 733 ? 43.797 -10.939 -45.442 1.00 84.31 733 VAL A C 1
ATOM 6252 O O . VAL A 1 733 ? 44.952 -11.316 -45.250 1.00 84.31 733 VAL A O 1
ATOM 6255 N N . TYR A 1 734 ? 43.012 -10.463 -44.474 1.00 79.12 734 TYR A N 1
ATOM 6256 C CA . TYR A 1 734 ? 43.475 -10.132 -43.125 1.00 79.12 734 TYR A CA 1
ATOM 6257 C C . TYR A 1 734 ? 43.147 -11.225 -42.105 1.00 79.12 734 TYR A C 1
ATOM 6259 O O . TYR A 1 734 ? 43.983 -11.539 -41.263 1.00 79.12 734 TYR A O 1
ATOM 6267 N N . GLU A 1 735 ? 41.985 -11.873 -42.225 1.00 77.19 735 GLU A N 1
ATOM 6268 C CA . GLU A 1 735 ? 41.587 -12.964 -41.334 1.00 77.19 735 GLU A CA 1
ATOM 6269 C C . GLU A 1 735 ? 40.928 -14.122 -42.099 1.00 77.19 735 GLU A C 1
ATOM 6271 O O . GLU A 1 735 ? 40.305 -13.961 -43.155 1.00 77.19 735 GLU A O 1
ATOM 6276 N N . LYS A 1 736 ? 41.060 -15.343 -41.570 1.00 77.81 736 LYS A N 1
ATOM 6277 C CA . LYS A 1 736 ? 40.497 -16.539 -42.199 1.00 77.81 736 LYS A CA 1
ATOM 6278 C C . LYS A 1 736 ? 38.986 -16.582 -41.977 1.00 77.81 736 LYS A C 1
ATOM 6280 O O . LYS A 1 736 ? 38.527 -17.014 -40.926 1.00 77.81 736 LYS A O 1
ATOM 6285 N N . LEU A 1 737 ? 38.225 -16.273 -43.028 1.00 84.00 737 LEU A N 1
ATOM 6286 C CA . LEU A 1 737 ? 36.765 -16.407 -43.039 1.00 84.00 737 LEU A CA 1
ATOM 6287 C C . LEU A 1 737 ? 36.297 -17.781 -42.520 1.00 84.00 737 LEU A C 1
ATOM 6289 O O . LEU A 1 737 ? 36.871 -18.835 -42.858 1.00 84.00 737 LEU A O 1
ATOM 6293 N N . ASN A 1 738 ? 35.207 -17.778 -41.752 1.00 85.69 738 ASN A N 1
ATOM 6294 C CA . ASN A 1 738 ? 34.563 -19.002 -41.285 1.00 85.69 738 ASN A CA 1
ATOM 6295 C C . ASN A 1 738 ? 33.892 -19.767 -42.446 1.00 85.69 738 ASN A C 1
ATOM 6297 O O . ASN A 1 738 ? 33.784 -19.280 -43.575 1.00 85.69 738 ASN A O 1
ATOM 6301 N N . SER A 1 739 ? 33.463 -21.007 -42.192 1.00 79.44 739 SER A N 1
ATOM 6302 C CA . SER A 1 739 ? 32.871 -21.880 -43.220 1.00 79.44 739 SER A CA 1
ATOM 6303 C C . SER A 1 739 ? 31.654 -21.243 -43.902 1.00 79.44 739 SER A C 1
ATOM 6305 O O . SER A 1 739 ? 31.545 -21.275 -45.126 1.00 79.44 739 SER A O 1
ATOM 6307 N N . LYS A 1 740 ? 30.784 -20.594 -43.123 1.00 78.94 740 LYS A N 1
ATOM 6308 C CA . LYS A 1 740 ? 29.576 -19.903 -43.595 1.00 78.94 740 LYS A CA 1
ATOM 6309 C C . LYS A 1 740 ? 29.927 -18.718 -44.511 1.00 78.94 740 LYS A C 1
ATOM 6311 O O . LYS A 1 740 ? 29.374 -18.601 -45.602 1.00 78.94 740 LYS A O 1
ATOM 6316 N N . GLN A 1 741 ? 30.888 -17.882 -44.121 1.00 83.88 741 GLN A N 1
ATOM 6317 C CA . GLN A 1 741 ? 31.363 -16.726 -44.894 1.00 83.88 741 GLN A CA 1
ATOM 6318 C C . GLN A 1 741 ? 32.077 -17.136 -46.191 1.00 83.88 741 GLN A C 1
ATOM 6320 O O . GLN A 1 741 ? 31.880 -16.498 -47.225 1.00 83.88 741 GLN A O 1
ATOM 6325 N N . LYS A 1 742 ? 32.857 -18.225 -46.175 1.00 80.38 742 LYS A N 1
ATOM 6326 C CA . LYS A 1 742 ? 33.502 -18.774 -47.382 1.00 80.38 742 LYS A CA 1
ATOM 6327 C C . LYS A 1 742 ? 32.491 -19.215 -48.423 1.00 80.38 742 LYS A C 1
ATOM 6329 O O . LYS A 1 742 ? 32.617 -18.844 -49.586 1.00 80.38 742 LYS A O 1
ATOM 6334 N N . VAL A 1 743 ? 31.451 -19.924 -47.988 1.00 76.44 743 VAL A N 1
ATOM 6335 C CA . VAL A 1 743 ? 30.347 -20.320 -48.868 1.00 76.44 743 VAL A CA 1
ATOM 6336 C C . VAL A 1 743 ? 29.693 -19.084 -49.491 1.00 76.44 743 VAL A C 1
ATOM 6338 O O . VAL A 1 743 ? 29.378 -19.093 -50.678 1.00 76.44 743 VAL A O 1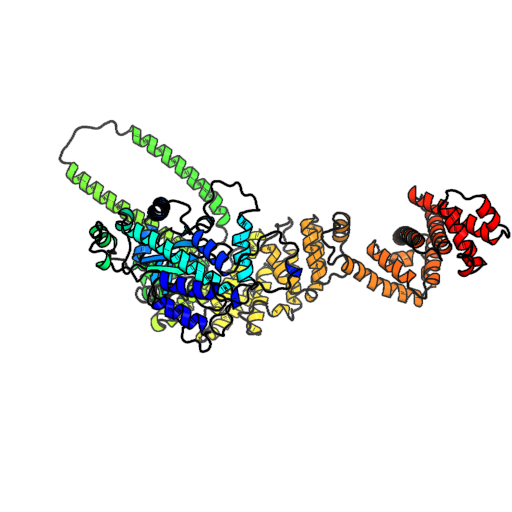
ATOM 6341 N N . TYR A 1 744 ? 29.529 -17.989 -48.742 1.00 79.38 744 TYR A N 1
ATOM 6342 C CA . TYR A 1 744 ? 28.965 -16.746 -49.286 1.00 79.38 744 TYR A CA 1
ATOM 6343 C C . TYR A 1 744 ? 29.874 -16.069 -50.302 1.00 79.38 744 TYR A C 1
ATOM 6345 O O . TYR A 1 744 ? 29.391 -15.628 -51.346 1.00 79.38 744 TYR A O 1
ATOM 6353 N N . LEU A 1 745 ? 31.175 -16.019 -50.023 1.00 81.69 745 LEU A N 1
ATOM 6354 C CA . LEU A 1 745 ? 32.170 -15.493 -50.946 1.00 81.69 745 LEU A CA 1
ATOM 6355 C C . LEU A 1 745 ? 32.180 -16.294 -52.258 1.00 81.69 745 LEU A C 1
ATOM 6357 O O . LEU A 1 745 ? 32.112 -15.706 -53.335 1.00 81.69 745 LEU A O 1
ATOM 6361 N N . GLU A 1 746 ? 32.199 -17.625 -52.177 1.00 74.50 746 GLU A N 1
ATOM 6362 C CA . GLU A 1 746 ? 32.144 -18.522 -53.338 1.00 74.50 746 GLU A CA 1
ATOM 6363 C C . GLU A 1 746 ? 30.848 -18.345 -54.133 1.00 74.50 746 GLU A C 1
ATOM 6365 O O . GLU A 1 746 ? 30.889 -18.154 -55.348 1.00 74.50 746 GLU A O 1
ATOM 6370 N N . CYS A 1 747 ? 29.694 -18.332 -53.458 1.00 70.31 747 CYS A N 1
ATOM 6371 C CA . CYS A 1 747 ? 28.402 -18.116 -54.110 1.00 70.31 747 CYS A CA 1
ATOM 6372 C C . CYS A 1 747 ? 28.344 -16.754 -54.814 1.00 70.31 747 CYS A C 1
ATOM 6374 O O . CYS A 1 747 ? 27.810 -16.649 -55.920 1.00 70.31 747 CYS A O 1
ATOM 6376 N N . GLY A 1 748 ? 28.911 -15.716 -54.196 1.00 72.19 748 GLY A N 1
ATOM 6377 C CA . GLY A 1 748 ? 28.985 -14.381 -54.772 1.00 72.19 748 GLY A CA 1
ATOM 6378 C C . GLY A 1 748 ? 29.903 -14.301 -55.991 1.00 72.19 748 GLY A C 1
ATOM 6379 O O . GLY A 1 748 ? 29.531 -13.714 -57.009 1.00 72.19 748 GLY A O 1
ATOM 6380 N N . ILE A 1 749 ? 31.060 -14.969 -55.943 1.00 74.06 749 ILE A N 1
ATOM 6381 C CA . ILE A 1 749 ? 31.957 -15.121 -57.097 1.00 74.06 749 ILE A CA 1
ATOM 6382 C C . ILE A 1 749 ? 31.231 -15.835 -58.243 1.00 74.06 749 ILE A C 1
ATOM 6384 O O . ILE A 1 749 ? 31.252 -15.339 -59.368 1.00 74.06 749 ILE A O 1
ATOM 6388 N N . VAL A 1 750 ? 30.536 -16.940 -57.961 1.00 67.94 750 VAL A N 1
ATOM 6389 C CA . VAL A 1 750 ? 29.758 -17.687 -58.961 1.00 67.94 750 VAL A CA 1
ATOM 6390 C C . VAL A 1 750 ? 28.660 -16.813 -59.570 1.00 67.94 750 VAL A C 1
ATOM 6392 O O . VAL A 1 750 ? 28.519 -16.781 -60.790 1.00 67.94 750 VAL A O 1
ATOM 6395 N N . ALA A 1 751 ? 27.920 -16.053 -58.760 1.00 68.56 751 ALA A N 1
ATOM 6396 C CA . ALA A 1 751 ? 26.898 -15.132 -59.253 1.00 68.56 751 ALA A CA 1
ATOM 6397 C C . ALA A 1 751 ? 27.481 -14.045 -60.174 1.00 68.56 751 ALA A C 1
ATOM 6399 O O . ALA A 1 751 ? 26.913 -13.808 -61.240 1.00 68.56 751 ALA A O 1
ATOM 6400 N N . LYS A 1 752 ? 28.632 -13.445 -59.822 1.00 67.12 752 LYS A N 1
ATOM 6401 C CA . LYS A 1 752 ? 29.350 -12.483 -60.685 1.00 67.12 752 LYS A CA 1
ATOM 6402 C C . LYS A 1 752 ? 29.803 -13.120 -61.999 1.00 67.12 752 LYS A C 1
ATOM 6404 O O . LYS A 1 752 ? 29.624 -12.532 -63.062 1.00 67.12 752 LYS A O 1
ATOM 6409 N N . SER A 1 753 ? 30.380 -14.321 -61.942 1.00 63.56 753 SER A N 1
ATOM 6410 C CA . SER A 1 753 ? 30.813 -15.055 -63.137 1.00 63.56 753 SER A CA 1
ATOM 6411 C C . SER A 1 753 ? 29.640 -15.375 -64.060 1.00 63.56 753 SER A C 1
ATOM 6413 O O . SER A 1 753 ? 29.778 -15.279 -65.278 1.00 63.56 753 SER A O 1
ATOM 6415 N N . ILE A 1 754 ? 28.477 -15.711 -63.492 1.00 66.31 754 ILE A N 1
ATOM 6416 C CA . ILE A 1 754 ? 27.264 -15.919 -64.278 1.00 66.31 754 ILE A CA 1
ATOM 6417 C C . ILE A 1 754 ? 26.775 -14.591 -64.864 1.00 66.31 754 ILE A C 1
ATOM 6419 O O . ILE A 1 754 ? 26.512 -14.549 -66.057 1.00 66.31 754 ILE A O 1
ATOM 6423 N N . GLU A 1 755 ? 26.700 -13.500 -64.097 1.00 67.12 755 GLU A N 1
ATOM 6424 C CA . GLU A 1 755 ? 26.291 -12.192 -64.634 1.00 67.12 755 GLU A CA 1
ATOM 6425 C C . GLU A 1 755 ? 27.152 -11.757 -65.829 1.00 67.12 755 GLU A C 1
ATOM 6427 O O . GLU A 1 755 ? 26.614 -11.409 -66.880 1.00 67.12 755 GLU A O 1
ATOM 6432 N N . ALA A 1 756 ? 28.479 -11.850 -65.702 1.00 63.72 756 ALA A N 1
ATOM 6433 C CA . ALA A 1 756 ? 29.414 -11.532 -66.779 1.00 63.72 756 ALA A CA 1
ATOM 6434 C C . ALA A 1 756 ? 29.186 -12.420 -68.014 1.00 63.72 756 ALA A C 1
ATOM 6436 O O . ALA A 1 756 ? 29.066 -11.915 -69.130 1.00 63.72 756 ALA A O 1
ATOM 6437 N N . PHE A 1 757 ? 29.022 -13.733 -67.811 1.00 65.81 757 PHE A N 1
ATOM 6438 C CA . PHE A 1 757 ? 28.686 -14.668 -68.887 1.00 65.81 757 PHE A CA 1
ATOM 6439 C C . PHE A 1 757 ? 27.388 -14.276 -69.608 1.00 65.81 757 PHE A C 1
ATOM 6441 O O . PHE A 1 757 ? 27.322 -14.325 -70.836 1.00 65.81 757 PHE A O 1
ATOM 6448 N N . LEU A 1 758 ? 26.358 -13.861 -68.867 1.00 64.25 758 LEU A N 1
ATOM 6449 C CA . LEU A 1 758 ? 25.078 -13.442 -69.439 1.00 64.25 758 LEU A CA 1
ATOM 6450 C C . LEU A 1 758 ? 25.176 -12.150 -70.247 1.00 64.25 758 LEU A C 1
ATOM 6452 O O . LEU A 1 758 ? 24.508 -12.028 -71.274 1.00 64.25 758 LEU A O 1
ATOM 6456 N N . LEU A 1 759 ? 25.996 -11.197 -69.805 1.00 64.81 759 LEU A N 1
ATOM 6457 C CA . LEU A 1 759 ? 26.213 -9.939 -70.518 1.00 64.81 759 LEU A CA 1
ATOM 6458 C C . LEU A 1 759 ? 26.973 -10.143 -71.838 1.00 64.81 759 LEU A C 1
ATOM 6460 O O . LEU A 1 759 ? 26.672 -9.467 -72.821 1.00 64.81 759 LEU A O 1
ATOM 6464 N N . GLU A 1 760 ? 27.909 -11.093 -71.885 1.00 66.19 760 GLU A N 1
ATOM 6465 C CA . GLU A 1 760 ? 28.768 -11.339 -73.051 1.00 66.19 760 GLU A CA 1
ATOM 6466 C C . GLU A 1 760 ? 28.152 -12.287 -74.100 1.00 66.19 760 GLU A C 1
ATOM 6468 O O . GLU A 1 760 ? 28.508 -12.228 -75.281 1.00 66.19 760 GLU A O 1
ATOM 6473 N N . LYS A 1 761 ? 27.211 -13.158 -73.714 1.00 65.81 761 LYS A N 1
ATOM 6474 C CA . LYS A 1 761 ? 26.641 -14.193 -74.596 1.00 65.81 761 LYS A CA 1
ATOM 6475 C C . LYS A 1 761 ? 25.294 -13.794 -75.202 1.00 65.81 761 LYS A C 1
ATOM 6477 O O . LYS A 1 761 ? 24.275 -13.709 -74.518 1.00 65.81 761 LYS A O 1
ATOM 6482 N N . ALA A 1 762 ? 25.258 -13.646 -76.529 1.00 64.00 762 ALA A N 1
ATOM 6483 C CA . ALA A 1 762 ? 24.030 -13.359 -77.283 1.00 64.00 762 ALA A CA 1
ATOM 6484 C C . ALA A 1 762 ? 22.982 -14.497 -77.228 1.00 64.00 762 ALA A C 1
ATOM 6486 O O . ALA A 1 762 ? 21.791 -14.247 -77.404 1.00 64.00 762 ALA A O 1
ATOM 6487 N N . ASP A 1 763 ? 23.418 -15.730 -76.964 1.00 67.38 763 ASP A N 1
ATOM 6488 C CA . ASP A 1 763 ? 22.641 -16.975 -76.934 1.00 67.38 763 ASP A CA 1
ATOM 6489 C C . ASP A 1 763 ? 22.323 -17.478 -75.510 1.00 67.38 763 ASP A C 1
ATOM 6491 O O . ASP A 1 763 ? 21.758 -18.560 -75.340 1.00 67.38 763 ASP A O 1
ATOM 6495 N N . ALA A 1 764 ? 22.627 -16.686 -74.476 1.00 66.75 764 ALA A N 1
ATOM 6496 C CA . ALA A 1 764 ? 22.465 -17.058 -73.068 1.00 66.75 764 ALA A CA 1
ATOM 6497 C C . ALA A 1 764 ? 21.055 -17.574 -72.708 1.00 66.75 764 ALA A C 1
ATOM 6499 O O . ALA A 1 764 ? 20.906 -18.505 -71.914 1.00 66.75 764 ALA A O 1
ATOM 6500 N N . LEU A 1 765 ? 20.013 -17.013 -73.332 1.00 64.19 765 LEU A N 1
ATOM 6501 C CA . LEU A 1 765 ? 18.624 -17.424 -73.113 1.00 64.19 765 LEU A CA 1
ATOM 6502 C C . LEU A 1 765 ? 18.349 -18.866 -73.572 1.00 64.19 765 LEU A C 1
ATOM 6504 O O . LEU A 1 765 ? 17.608 -19.601 -72.919 1.00 64.19 765 LEU A O 1
ATOM 6508 N N . ASP A 1 766 ? 18.952 -19.265 -74.691 1.00 66.19 766 ASP A N 1
ATOM 6509 C CA . ASP A 1 766 ? 18.772 -20.590 -75.286 1.00 66.19 766 ASP A CA 1
ATOM 6510 C C . ASP A 1 766 ? 19.511 -21.660 -74.467 1.00 66.19 766 ASP A C 1
ATOM 6512 O O . ASP A 1 766 ? 19.016 -22.769 -74.267 1.00 66.19 766 ASP A O 1
ATOM 6516 N N . ILE A 1 767 ? 20.659 -21.287 -73.893 1.00 65.75 767 ILE A N 1
ATOM 6517 C CA . ILE A 1 767 ? 21.418 -22.116 -72.950 1.00 65.75 767 ILE A CA 1
ATOM 6518 C C . ILE A 1 767 ? 20.611 -22.343 -71.667 1.00 65.75 767 ILE A C 1
ATOM 6520 O O . ILE A 1 767 ? 20.471 -23.486 -71.227 1.00 65.75 767 ILE A O 1
ATOM 6524 N N . PHE A 1 768 ? 20.006 -21.299 -71.090 1.00 65.12 768 PHE A N 1
ATOM 6525 C CA . PHE A 1 768 ? 19.148 -21.466 -69.913 1.00 65.12 768 PHE A CA 1
ATOM 6526 C C . PHE A 1 768 ? 17.947 -22.372 -70.182 1.00 65.12 768 PHE A C 1
ATOM 6528 O O . PHE A 1 768 ? 17.649 -23.244 -69.367 1.00 65.12 768 PHE A O 1
ATOM 6535 N N . ASN A 1 769 ? 17.289 -22.212 -71.333 1.00 64.12 769 ASN A N 1
ATOM 6536 C CA . ASN A 1 769 ? 16.162 -23.058 -71.728 1.00 64.12 769 ASN A CA 1
ATOM 6537 C C . ASN A 1 769 ? 16.544 -24.541 -71.845 1.00 64.12 769 ASN A C 1
ATOM 6539 O O . ASN A 1 769 ? 15.735 -25.399 -71.504 1.00 64.12 769 ASN A O 1
ATOM 6543 N N . LYS A 1 770 ? 17.773 -24.849 -72.276 1.00 63.03 770 LYS A N 1
ATOM 6544 C CA . LYS A 1 770 ? 18.266 -26.230 -72.421 1.00 63.03 770 LYS A CA 1
ATOM 6545 C C . LYS A 1 770 ? 18.738 -26.870 -71.113 1.00 63.03 770 LYS A C 1
ATOM 6547 O O . LYS A 1 770 ? 18.808 -28.092 -71.041 1.00 63.03 770 LYS A O 1
ATOM 6552 N N . THR A 1 771 ? 19.059 -26.076 -70.090 1.00 58.88 771 THR A N 1
ATOM 6553 C CA . THR A 1 771 ? 19.767 -26.563 -68.886 1.00 58.88 771 THR A CA 1
ATOM 6554 C C . THR A 1 771 ? 18.860 -26.709 -67.652 1.00 58.88 771 THR A C 1
ATOM 6556 O O . THR A 1 771 ? 19.300 -27.161 -66.597 1.00 58.88 771 THR A O 1
ATOM 6559 N N . LEU A 1 772 ? 17.577 -26.348 -67.734 1.00 51.56 772 LEU A N 1
ATOM 6560 C CA . LEU A 1 772 ? 16.713 -26.243 -66.557 1.00 51.56 772 LEU A CA 1
ATOM 6561 C C . LEU A 1 772 ? 15.762 -27.431 -66.384 1.00 51.56 772 LEU A C 1
ATOM 6563 O O . LEU A 1 772 ? 14.843 -27.621 -67.173 1.00 51.56 772 LEU A O 1
ATOM 6567 N N . SER A 1 773 ? 15.890 -28.144 -65.260 1.00 49.44 773 SER A N 1
ATOM 6568 C CA . SER A 1 773 ? 14.696 -28.733 -64.634 1.00 49.44 773 SER A CA 1
ATOM 6569 C C . SER A 1 773 ? 14.610 -28.672 -63.105 1.00 49.44 773 SER A C 1
ATOM 6571 O O . SER A 1 773 ? 13.517 -28.922 -62.613 1.00 49.44 773 SER A O 1
ATOM 6573 N N . LYS A 1 774 ? 15.644 -28.296 -62.320 1.00 50.88 774 LYS A N 1
ATOM 6574 C CA . LYS A 1 774 ? 15.503 -28.259 -60.835 1.00 50.88 774 LYS A CA 1
ATOM 6575 C C . LYS A 1 774 ? 16.293 -27.196 -60.040 1.00 50.88 774 LYS A C 1
ATOM 6577 O O . LYS A 1 774 ? 16.213 -27.203 -58.818 1.00 50.88 774 LYS A O 1
ATOM 6582 N N . ASN A 1 775 ? 17.051 -26.280 -60.657 1.00 59.66 775 ASN A N 1
ATOM 6583 C CA . ASN A 1 775 ? 17.880 -25.321 -59.898 1.00 59.66 775 ASN A CA 1
ATOM 6584 C C . ASN A 1 775 ? 17.242 -23.917 -59.827 1.00 59.66 775 ASN A C 1
ATOM 6586 O O . ASN A 1 775 ? 17.225 -23.186 -60.817 1.00 59.66 775 ASN A O 1
ATOM 6590 N N . HIS A 1 776 ? 16.757 -23.536 -58.640 1.00 58.03 776 HIS A N 1
ATOM 6591 C CA . HIS A 1 776 ? 16.077 -22.258 -58.388 1.00 58.03 776 HIS A CA 1
ATOM 6592 C C . HIS A 1 776 ? 16.937 -21.014 -58.671 1.00 58.03 776 HIS A C 1
ATOM 6594 O O . HIS A 1 776 ? 16.397 -20.001 -59.114 1.00 58.03 776 HIS A O 1
ATOM 6600 N N . LEU A 1 777 ? 18.262 -21.087 -58.486 1.00 61.03 777 LEU A N 1
ATOM 6601 C CA . LEU A 1 777 ? 19.174 -19.988 -58.814 1.00 61.03 777 LEU A CA 1
ATOM 6602 C C . LEU A 1 777 ? 19.214 -19.761 -60.332 1.00 61.03 777 LEU A C 1
ATOM 6604 O O . LEU A 1 777 ? 19.056 -18.635 -60.787 1.00 61.03 777 LEU A O 1
ATOM 6608 N N . LEU A 1 778 ? 19.324 -20.826 -61.133 1.00 62.44 778 LEU A N 1
ATOM 6609 C CA . LEU A 1 778 ? 19.311 -20.720 -62.600 1.00 62.44 778 LEU A CA 1
ATOM 6610 C C . LEU A 1 778 ? 17.969 -20.193 -63.142 1.00 62.44 778 LEU A C 1
ATOM 6612 O O . LEU A 1 778 ? 17.958 -19.450 -64.122 1.00 62.44 778 LEU A O 1
ATOM 6616 N N . VAL A 1 779 ? 16.846 -20.525 -62.492 1.00 64.38 779 VAL A N 1
ATOM 6617 C CA . VAL A 1 779 ? 15.521 -19.970 -62.833 1.00 64.38 779 VAL A CA 1
ATOM 6618 C C . VAL A 1 779 ? 15.467 -18.469 -62.545 1.00 64.38 779 VAL A C 1
ATOM 6620 O O . VAL A 1 779 ? 15.058 -17.696 -63.409 1.00 64.38 779 VAL A O 1
ATOM 6623 N N . PHE A 1 780 ? 15.914 -18.044 -61.362 1.00 63.84 780 PHE A N 1
ATOM 6624 C CA . PHE A 1 780 ? 15.967 -16.631 -60.986 1.00 63.84 780 PHE A CA 1
ATOM 6625 C C . PHE A 1 780 ? 16.839 -15.807 -61.951 1.00 63.84 780 PHE A C 1
ATOM 6627 O O . PHE A 1 780 ? 16.412 -14.761 -62.444 1.00 63.84 780 PHE A O 1
ATOM 6634 N N . LEU A 1 781 ? 18.030 -16.316 -62.281 1.00 64.19 781 LEU A N 1
ATOM 6635 C CA . LEU A 1 781 ? 18.981 -15.664 -63.187 1.00 64.19 781 LEU A CA 1
ATOM 6636 C C . LEU A 1 781 ? 18.422 -15.529 -64.616 1.00 64.19 781 LEU A C 1
ATOM 6638 O O . LEU A 1 781 ? 18.619 -14.498 -65.260 1.00 64.19 781 LEU A O 1
ATOM 6642 N N . LYS A 1 782 ? 17.665 -16.528 -65.091 1.00 66.19 782 LYS A N 1
ATOM 6643 C CA . LYS A 1 782 ? 16.949 -16.475 -66.375 1.00 66.19 782 LYS A CA 1
ATOM 6644 C C . LYS A 1 782 ? 15.895 -15.361 -66.397 1.00 66.19 782 LYS A C 1
ATOM 6646 O O . LYS A 1 782 ? 15.827 -14.619 -67.375 1.00 66.19 782 LYS A O 1
ATOM 6651 N N . VAL A 1 783 ? 15.082 -15.240 -65.343 1.00 65.12 783 VAL A N 1
ATOM 6652 C CA . VAL A 1 783 ? 14.004 -14.235 -65.255 1.00 65.12 783 VAL A CA 1
ATOM 6653 C C . VAL A 1 783 ? 14.574 -12.814 -65.259 1.00 65.12 783 VAL A C 1
ATOM 6655 O O . VAL A 1 783 ? 14.155 -11.998 -66.078 1.00 65.12 783 VAL A O 1
ATOM 6658 N N . ASN A 1 784 ? 15.588 -12.544 -64.432 1.00 62.09 784 ASN A N 1
ATOM 6659 C CA . ASN A 1 784 ? 16.214 -11.219 -64.345 1.00 62.09 784 ASN A CA 1
ATOM 6660 C C . ASN A 1 784 ? 16.907 -10.821 -65.672 1.00 62.09 784 ASN A C 1
ATOM 6662 O O . ASN A 1 784 ? 16.782 -9.690 -66.141 1.00 62.09 784 ASN A O 1
ATOM 6666 N N . TYR A 1 785 ? 17.556 -11.773 -66.361 1.00 67.50 785 TYR A N 1
ATOM 6667 C CA . TYR A 1 785 ? 18.123 -11.530 -67.695 1.00 67.50 785 TYR A CA 1
ATOM 6668 C C . TYR A 1 785 ? 17.062 -11.134 -68.736 1.00 67.50 785 TYR A C 1
ATOM 6670 O O . TYR A 1 785 ? 17.277 -10.198 -69.510 1.00 67.50 785 TYR A O 1
ATOM 6678 N N . ILE A 1 786 ? 15.914 -11.825 -68.762 1.00 65.44 786 ILE A N 1
ATOM 6679 C CA . ILE A 1 786 ? 14.797 -11.502 -69.668 1.00 65.44 786 ILE A CA 1
ATOM 6680 C C . ILE A 1 786 ? 14.283 -10.091 -69.395 1.00 65.44 786 ILE A C 1
ATOM 6682 O O . ILE A 1 786 ? 14.071 -9.331 -70.340 1.00 65.44 786 ILE A O 1
ATOM 6686 N N . GLU A 1 787 ? 14.122 -9.739 -68.123 1.00 61.94 787 GLU A N 1
ATOM 6687 C CA . GLU A 1 787 ? 13.616 -8.439 -67.698 1.00 61.94 787 GLU A CA 1
ATOM 6688 C C . GLU A 1 787 ? 14.546 -7.290 -68.113 1.00 61.94 787 GLU A C 1
ATOM 6690 O O . GLU A 1 787 ? 14.092 -6.351 -68.769 1.00 61.94 787 GLU A O 1
ATOM 6695 N N . LYS A 1 788 ? 15.863 -7.402 -67.874 1.00 62.28 788 LYS A N 1
ATOM 6696 C CA . LYS A 1 788 ? 16.846 -6.386 -68.305 1.00 62.28 788 LYS A CA 1
ATOM 6697 C C . LYS A 1 788 ? 16.953 -6.238 -69.831 1.00 62.28 788 LYS A C 1
ATOM 6699 O O . LYS A 1 788 ? 17.166 -5.132 -70.320 1.00 62.28 788 LYS A O 1
ATOM 6704 N N . LYS A 1 789 ? 16.829 -7.325 -70.609 1.00 67.44 789 LYS A N 1
ATOM 6705 C CA . LYS A 1 789 ? 16.975 -7.296 -72.085 1.00 67.44 789 LYS A CA 1
ATOM 6706 C C . LYS A 1 789 ? 15.690 -6.952 -72.840 1.00 67.44 789 LYS A C 1
ATOM 6708 O O . LYS A 1 789 ? 15.781 -6.432 -73.950 1.00 67.44 789 LYS A O 1
ATOM 6713 N N . LYS A 1 790 ? 14.517 -7.312 -72.311 1.00 62.78 790 LYS A N 1
ATOM 6714 C CA . LYS A 1 790 ? 13.225 -7.217 -73.020 1.00 62.78 790 LYS A CA 1
ATOM 6715 C C . LYS A 1 790 ? 12.178 -6.355 -72.296 1.00 62.78 790 LYS A C 1
ATOM 6717 O O . LYS A 1 790 ? 11.094 -6.169 -72.847 1.00 62.78 790 LYS A O 1
ATOM 6722 N N . GLY A 1 791 ? 12.490 -5.821 -71.111 1.00 56.41 791 GLY A N 1
ATOM 6723 C CA . GLY A 1 791 ? 11.555 -5.098 -70.241 1.00 56.41 791 GLY A CA 1
ATOM 6724 C C . GLY A 1 791 ? 10.531 -6.025 -69.573 1.00 56.41 791 GLY A C 1
ATOM 6725 O O . GLY A 1 791 ? 10.360 -7.175 -69.984 1.00 56.41 791 GLY A O 1
ATOM 6726 N N . SER A 1 792 ? 9.801 -5.531 -68.567 1.00 50.38 792 SER A N 1
ATOM 6727 C CA . SER A 1 792 ? 8.859 -6.334 -67.759 1.00 50.38 792 SER A CA 1
ATOM 6728 C C . SER A 1 792 ? 7.761 -7.025 -68.593 1.00 50.38 792 SER A C 1
ATOM 6730 O O . SER A 1 792 ? 7.330 -8.127 -68.266 1.00 50.38 792 SER A O 1
ATOM 6732 N N . ASN A 1 793 ? 7.384 -6.464 -69.752 1.00 51.03 793 ASN A N 1
ATOM 6733 C CA . ASN A 1 793 ? 6.451 -7.088 -70.710 1.00 51.03 793 ASN A CA 1
ATOM 6734 C C . ASN A 1 793 ? 6.993 -8.366 -71.390 1.00 51.03 793 ASN A C 1
ATOM 6736 O O . ASN A 1 793 ? 6.217 -9.139 -71.954 1.00 51.03 793 ASN A O 1
ATOM 6740 N N . GLY A 1 794 ? 8.309 -8.591 -71.375 1.00 52.81 794 GLY A N 1
ATOM 6741 C CA . GLY A 1 794 ? 8.952 -9.786 -71.926 1.00 52.81 794 GLY A CA 1
ATOM 6742 C C . GLY A 1 794 ? 8.927 -11.002 -70.995 1.00 52.81 794 GLY A C 1
ATOM 6743 O O . GLY A 1 794 ? 9.080 -12.124 -71.485 1.00 52.81 794 GLY A O 1
ATOM 6744 N N . VAL A 1 795 ? 8.715 -10.784 -69.690 1.00 52.59 795 VAL A N 1
ATOM 6745 C CA . VAL A 1 795 ? 8.665 -11.829 -68.650 1.00 52.59 795 VAL A CA 1
ATOM 6746 C C . VAL A 1 795 ? 7.319 -12.553 -68.657 1.00 52.59 795 VAL A C 1
ATOM 6748 O O . VAL A 1 795 ? 7.293 -13.766 -68.564 1.00 52.59 795 VAL A O 1
ATOM 6751 N N . TRP A 1 796 ? 6.204 -11.845 -68.863 1.00 46.59 796 TRP A N 1
ATOM 6752 C CA . TRP A 1 796 ? 4.855 -12.441 -68.883 1.00 46.59 796 TRP A CA 1
ATOM 6753 C C . TRP A 1 796 ? 4.519 -13.229 -70.165 1.00 46.59 796 TRP A C 1
ATOM 6755 O O . TRP A 1 796 ? 3.482 -13.883 -70.235 1.00 46.59 796 TRP A O 1
ATOM 6765 N N . LYS A 1 797 ? 5.364 -13.143 -71.202 1.00 47.56 797 LYS A N 1
ATOM 6766 C CA . LYS A 1 797 ? 5.173 -13.805 -72.508 1.00 47.56 797 LYS A CA 1
ATOM 6767 C C . LYS A 1 797 ? 6.017 -15.073 -72.707 1.00 47.56 797 LYS A C 1
ATOM 6769 O O . LYS A 1 797 ? 5.829 -15.733 -73.726 1.00 47.56 797 LYS A O 1
ATOM 6774 N N . ASN A 1 798 ? 6.950 -15.379 -71.803 1.00 45.22 798 ASN A N 1
ATOM 6775 C CA . ASN A 1 798 ? 7.821 -16.567 -71.836 1.00 45.22 798 ASN A CA 1
ATOM 6776 C C . ASN A 1 798 ? 7.719 -17.327 -70.519 1.00 45.22 798 ASN A C 1
ATOM 6778 O O . ASN A 1 798 ? 8.088 -18.522 -70.527 1.00 45.22 798 ASN A O 1
#